Protein AF-0000000083162088 (afdb_homodimer)

Secondary structure (DSSP, 8-state):
-------------------HHHHHHHTTHHHHHHHHHHHHHHHHHHHHHHHHTTSBPP--GGG--HHHHHHHHHHHHHHHHHHHHHHHHHHHHHHHHHHS-EETHHHHHHHHHTT-HHHHHHHHHSTTTTTTSTHHHHHHHHHHGGGHHHHHHTTEEEEEEEEE-SSPEEE---SEE--SSSTT---HHHHHHHHHHHH--SHHHHTTSS---B-TTS-EE---EEEEEEEEEE---GGG-EEEEEE-TTS-EEEEEE-TTS-EEEE---SS----B------TTSGGGTS--S--SEEEEEEEEEEEEEEETTEEEEEEEEEEE-SS--SSEEE----BTTB----EEE-HHHHHHHHHHHHHHS-----------SS-S---S----GGGG-TTHHHHHHH-HHHHHHHHHHHHHHHHHHHTEEE-S-TT-SS--EEEPPPEEEEEEEEEEEEEE-GGGGHHHHHHHHHHHHHHHHHHHHHHHTT----TT--HHHHTS---HHHHHHHHSS--HHHHHHHHTT-EEEEEE-TT-TT-EEEEEEE----/----------S--------HHHHHHHTTHHHHHHHHHHHHHHHHHHHHHHHHTTSBPP--GGG--HHHHHHHHHHHHHHHHHHHHHHHHHHHHHHHHHHS-EETHHHHHHHHHTT-HHHHHHHHHSTTTTTTSTHHHHHHHHHHGGGHHHHHHTTEEEEEEEEE-SSPEEE---SEE-PSSSTT---HHHHHHHHHHHH--SHHHHTTSS---B-TTS-EE---EEEEEEEEEE---GGG-EEEEEE-TTS-EEEEEE-TTS-EEEE---SS----B------TTTTTTTS--S--SEEEEEEEEEEEEEEETTEEEEEEEEEEE-SS--SSEEE----BTTB----EEE-HHHHHHHHHHHHHHS-----------SS-S---S----GGGG-TTHHHHHHH-HHHHHHHHHHHHHHHHHHHTEEE-S-TT-SSPPEEEPPPEEEEEEEEEEEEEE-GGGGHHHHHHHHHHHHHHHHHHHHHHHTT----TT--HHHHTS---HHHHHHHHSS--HHHHHHHHTT-EEEEEE-TT-TT-EEEEEEE----

pLDDT: mean 74.25, std 20.45, range [22.08, 98.19]

Nearest PDB structures (foldseek):
  4z17-assembly1_B  TM=1.873E-01  e=4.747E+00  Chloroflexus aurantiacus J-10-fl
  6ymv-assembly1_A  TM=2.787E-01  e=6.424E+00  Saccharomyces cerevisiae S288C

Radius of gyration: 51.69 Å; Cα contacts (8 Å, |Δi|>4): 2154; chains: 2; bounding box: 71×177×104 Å

Organism: NCBI:txid41062

Solvent-accessible surface area (backbone atoms only — not comparable to full-atom values): 57712 Å² total; per-residue (Å²): 133,78,80,77,76,71,70,69,77,67,72,78,59,74,78,62,74,76,48,72,65,42,55,40,53,69,64,44,46,67,47,50,50,29,48,47,48,20,51,48,27,52,52,49,51,50,52,55,49,61,72,43,46,73,29,64,70,73,85,43,78,94,66,51,41,72,58,19,54,50,31,41,42,44,38,52,19,48,51,25,44,45,51,41,38,23,42,44,28,26,35,41,42,58,54,53,30,50,72,40,74,34,41,49,41,52,57,42,42,31,52,38,28,24,42,37,47,68,28,14,52,55,37,53,66,34,78,92,53,8,86,85,35,78,55,34,56,41,31,49,49,48,48,54,52,48,50,41,48,19,34,56,41,46,20,57,39,81,42,79,40,82,39,78,42,93,58,74,15,37,34,64,33,4,30,19,43,72,44,64,92,68,67,72,41,61,38,49,44,45,53,10,28,23,40,26,35,42,30,34,80,47,74,71,46,51,51,40,48,46,79,76,59,50,42,60,58,20,29,29,47,41,67,68,42,70,24,45,31,39,38,52,46,60,52,89,57,72,85,56,54,42,81,42,85,42,61,42,101,74,66,43,60,23,35,33,39,32,38,90,87,65,38,35,32,47,30,51,74,40,99,57,90,54,78,56,22,34,51,27,62,38,53,76,38,53,52,12,36,58,70,61,72,87,98,64,47,54,19,53,27,72,26,37,34,28,37,40,42,36,29,55,58,57,38,81,45,76,44,77,76,43,75,43,68,65,92,75,54,53,95,60,49,56,47,70,55,77,69,46,93,85,38,74,64,51,77,30,38,44,40,63,39,32,51,48,27,44,36,53,55,46,42,61,51,58,34,37,58,25,52,51,57,41,80,61,68,83,77,67,83,71,80,65,74,80,43,63,57,45,56,76,71,38,75,53,50,56,42,31,68,74,57,31,64,60,54,33,42,42,25,32,19,48,11,42,22,30,39,34,19,65,61,13,22,23,61,67,51,60,95,83,50,86,82,52,55,70,40,77,42,78,50,46,69,28,48,17,40,36,81,42,60,23,30,44,66,43,70,75,42,52,50,56,57,51,51,52,51,52,51,46,49,51,52,48,52,51,48,54,52,50,32,57,73,68,61,46,75,74,51,36,77,55,57,62,60,51,44,45,18,62,57,56,68,68,56,36,49,61,44,41,63,75,35,41,62,56,57,29,47,58,52,29,53,54,30,25,30,28,45,39,63,46,91,88,50,75,41,32,52,36,45,44,76,76,47,71,70,78,127,132,78,79,77,77,71,71,70,76,66,76,77,61,74,76,60,75,75,48,72,66,42,53,40,52,68,63,44,46,68,47,51,52,28,49,47,47,20,52,50,28,51,51,49,52,51,52,54,48,62,72,42,46,73,29,65,70,73,86,43,78,94,66,51,41,73,59,19,54,51,31,41,42,45,38,51,18,46,52,25,44,46,52,41,39,24,42,44,29,26,36,41,42,58,54,54,29,50,72,44,74,34,40,51,40,52,57,44,42,31,52,39,29,25,43,38,46,68,29,15,52,54,36,53,69,34,77,92,53,10,83,86,36,78,55,32,55,40,31,49,49,48,48,54,52,50,51,41,48,19,35,58,39,48,20,57,39,81,41,79,39,81,40,78,42,93,60,72,16,36,35,63,34,5,31,20,41,70,45,61,97,67,68,75,40,60,39,48,47,46,53,10,29,24,41,26,34,44,29,34,78,48,74,71,45,50,52,37,46,46,80,75,59,51,42,59,58,21,29,30,47,41,66,67,42,70,24,45,32,39,40,52,46,61,52,88,58,75,85,57,54,41,80,42,85,41,59,43,100,73,66,44,60,21,35,35,37,32,38,90,87,67,45,37,33,48,32,49,72,43,100,60,87,56,73,51,23,31,56,28,67,39,60,76,36,45,56,13,33,42,64,46,77,76,103,55,50,55,16,50,20,67,26,37,34,28,39,40,44,36,30,54,58,56,37,80,45,74,44,78,78,44,75,43,67,63,80,75,43,52,93,61,45,54,46,72,56,75,70,47,92,85,38,74,63,51,77,29,40,43,39,62,39,31,52,46,27,43,36,53,53,47,37,60,51,57,32,37,56,24,49,52,58,40,82,63,68,84,78,68,83,71,78,65,75,79,44,63,58,46,57,76,71,37,76,52,50,58,42,32,68,73,57,30,65,60,53,32,42,41,25,31,20,46,11,42,20,29,39,35,20,65,62,14,22,24,60,67,49,59,95,83,50,88,81,52,58,69,41,76,43,77,50,47,70,29,48,19,40,36,80,41,60,25,29,44,65,43,72,75,41,55,50,57,55,50,51,52,52,51,50,46,50,51,52,47,50,51,48,54,50,51,32,58,71,68,61,47,74,76,50,37,77,54,56,60,59,51,44,45,18,62,57,56,67,69,59,37,50,61,44,40,64,75,36,42,60,55,58,30,47,59,52,29,52,55,30,26,30,26,46,40,64,47,90,89,52,74,40,32,54,35,44,44,76,76,47,72,70,78,128

Foldseek 3Di:
DPPPPPVPPPPVPPPPDQPPVQVCLLVVVLLVVLLVLLVVLLVVLVVLCVVFAPHFFDDDPPRDGSLNVNLVSLVSSLVSLLLSLLLLLLLLLQLVQAPDWAFLLSNVLSNQLSVALVSLVVQQPDPVRHPPGLNNLSNVLRNLSVCSSVLSSVQKDKDKDKDFDPDWKFFFAFQEADAPDDLAAAHPLLVVLLLQLLPDPDVVSVVVLARDIDFPAQWWFFDWEKHKFKAKDFDDCVVQWDWDFDAPPQRFTWIWTAGPQGFIWIATDDVPNDDTFSQGQLDPQQCCLVVPDDPRGMYIFIKMWTKTWTGDNNDIDIDTDDMGGDSHQPPWNWDFDDDDDPYDTDIGGYAPSNSVNVVVVVSVLSRGRQPLVQVPPDNDDPSPDVSPRCSVVRSNVVSCVVQPDRRSSRSSRSSNRSSSRVQQKDFPDPPVDRRTDIDRHDTGIITHIDIGIGMHGDCVSSVSSVVSSVSSVVSSVVSSVSCVVSLAGSCRNPCVLVVQLCDPPVVVCVLCVVVDPVSSSVQSNQWIWHWDQPPPDSYRTHTDTDDNPDD/DPPPPPPPPPPVPPPPDQPPVQVCLLVVVLLVVLLVLLVVLLVVLVVLCVVFAPHFFDDDPPRDGSLNVNLVSLVSSLVSLLLSLLLLLLLLLQLVQAPDWAFLLSNVLSNQLSVALVSLVVQQPDPVRHPPGLNNLSNVLRNLSVCSSVLSSVQKDKDKDKDFDPDWKFFFAFQEADAPDDLAAAHVLLVVLLLLLLPDDDVVSVVVLARDIDFPAQWWFFDWEKHKFKAKDFDDPVVQWDWDFDAPPQRFTWIWTAGPQGQIWIDTPDVPPADIFSQGQLDPQQCCQQVDDDPRGMHIFIKMWTKTWTGDNNDIDIDTDDMGGDSHQPPWNWDFDDDDDPYDTDIGGYAPSNSVNVVVVVSVLVRRRQPLVQVPPDNDDPSPDVSPRCSVVRSNVVSCVVQPDRRSSRSSRSSNRSSSRVQQKDFPDPPPDRHTDIDRHDTGIITHIDIGIGMHGDCVSSVSSVVSSVSSVVSSVVSSVSCVVSLARSCRNPCVLVVVQCDPPVVVCVLCVVVDPVSSSVQSNQWIWHWDDPPPDSYRTHTDTDDRPDD

Sequence (1102 aa):
MVPACEEELDDSKATKKRSWDSKFNDLWIWETLLFFGGVIGLVAIIIVLQQYNGKDIPSWPFGITINTILALITQILTACMVSVVATCLSQSKWIHLKTNARPLVDINIYDSASRGPLGCIVFLALYRLGLRNLAALGALLTILSIGVGPFVQQMTSVNNVRVISDTPASVPKAEAFAGPSGYSDYSPDMIAAIYASLFSTSDANASLASVIPHCPTGNCDFPLFRSLAVCSHCSDLTNLLSEAHLTNVCGFPQYNFALPNGLHIRLQPEPFEAIGKLNSHIPADIMAGAAIQDPEPGQLLNNITATATQLKNNQVHQATIDSYWDPNPGPLIQLKPPKKSNLTASFFEAELGSSNALTRWFSHRLLFNNTRSTYYIPCEDEPDDEGSWDLENADFMQPIQNLGFSEAFARIALGMTNYIRRSNIKALSGPEDSFGDFIIGEPVQGTAWTTQTQIRVQWAWILYPVVLLVLTLIFFATTVLQSRYKKLGAWKSSTLPLLCAGLNENIQQELMASGDPKQVESLANSVKVKIHNREGTRSLLRLDVLDSAPHMVPACEEELDDSKATKKRSWDSKFNDLWIWETLLFFGGVIGLVAIIIVLQQYNGKDIPSWPFGITINTILALITQILTACMVSVVATCLSQSKWIHLKTNARPLVDINIYDSASRGPLGCIVFLALYRLGLRNLAALGALLTILSIGVGPFVQQMTSVNNVRVISDTPASVPKAEAFAGPSGYSDYSPDMIAAIYASLFSTSDANASLASVIPHCPTGNCDFPLFRSLAVCSHCSDLTNLLSEAHLTNVCGFPQYNFALPNGLHIRLQPEPFEAIGKLNSHIPADIMAGAAIQDPEPGQLLNNITATATQLKNNQVHQATIDSYWDPNPGPLIQLKPPKKSNLTASFFEAELGSSNALTRWFSHRLLFNNTRSTYYIPCEDEPDDEGSWDLENADFMQPIQNLGFSEAFARIALGMTNYIRRSNIKALSGPEDSFGDFIIGEPVQGTAWTTQTQIRVQWAWILYPVVLLVLTLIFFATTVLQSRYKKLGAWKSSTLPLLCAGLNENIQQELMASGDPKQVESLANSVKVKIHNREGTRSLLRLDVLDSAPH

Structure (mmCIF, N/CA/C/O backbone):
data_AF-0000000083162088-model_v1
#
loop_
_entity.id
_entity.type
_entity.pdbx_description
1 polymer 'Uncharacterized protein'
#
loop_
_atom_site.group_PDB
_atom_site.id
_atom_site.type_symbol
_atom_site.label_atom_id
_atom_site.label_alt_id
_atom_site.label_comp_id
_atom_site.label_asym_id
_atom_site.label_entity_id
_atom_site.label_seq_id
_atom_site.pdbx_PDB_ins_code
_atom_site.Cartn_x
_atom_site.Cartn_y
_atom_site.Cartn_z
_atom_site.occupancy
_atom_site.B_iso_or_equiv
_atom_site.auth_seq_id
_atom_site.auth_comp_id
_atom_site.auth_asym_id
_atom_site.auth_atom_id
_atom_site.pdbx_PDB_model_num
ATOM 1 N N . MET A 1 1 ? 25.516 87.688 49.625 1 22.56 1 MET A N 1
ATOM 2 C CA . MET A 1 1 ? 25.875 86.812 48.469 1 22.56 1 MET A CA 1
ATOM 3 C C . MET A 1 1 ? 25.75 85.375 48.844 1 22.56 1 MET A C 1
ATOM 5 O O . MET A 1 1 ? 26.594 84.812 49.531 1 22.56 1 MET A O 1
ATOM 9 N N . VAL A 1 2 ? 24.609 84.938 49.156 1 31.81 2 VAL A N 1
ATOM 10 C CA . VAL A 1 2 ? 24.328 83.562 49.625 1 31.81 2 VAL A CA 1
ATOM 11 C C . VAL A 1 2 ? 24.719 82.562 48.531 1 31.81 2 VAL A C 1
ATOM 13 O O . VAL A 1 2 ? 24.391 82.75 47.375 1 31.81 2 VAL A O 1
ATOM 16 N N . PRO A 1 3 ? 25.875 81.812 48.719 1 30.39 3 PRO A N 1
ATOM 17 C CA . PRO A 1 3 ? 26.406 80.938 47.688 1 30.39 3 PRO A CA 1
ATOM 18 C C . PRO A 1 3 ? 25.344 80 47.125 1 30.39 3 PRO A C 1
ATOM 20 O O . PRO A 1 3 ? 24.438 79.562 47.844 1 30.39 3 PRO A O 1
ATOM 23 N N . ALA A 1 4 ? 24.953 80.25 45.844 1 31.11 4 ALA A N 1
ATOM 24 C CA . ALA A 1 4 ? 24.047 79.5 45 1 31.11 4 ALA A CA 1
ATOM 25 C C . ALA A 1 4 ? 24.469 78 44.969 1 31.11 4 ALA A C 1
ATOM 27 O O . ALA A 1 4 ? 25.594 77.688 44.594 1 31.11 4 ALA A O 1
ATOM 28 N N . CYS A 1 5 ? 24.203 77.25 46.031 1 30.27 5 CYS A N 1
ATOM 29 C CA . CYS A 1 5 ? 24.406 75.812 46.062 1 30.27 5 CYS A CA 1
ATOM 30 C C . CYS A 1 5 ? 23.953 75.188 44.781 1 30.27 5 CYS A C 1
ATOM 32 O O . CYS A 1 5 ? 22.766 75.125 44.5 1 30.27 5 CYS A O 1
ATOM 34 N N . GLU A 1 6 ? 24.672 75.5 43.656 1 29.33 6 GLU A N 1
ATOM 35 C CA . GLU A 1 6 ? 24.594 74.688 42.438 1 29.33 6 GLU A CA 1
ATOM 36 C C . GLU A 1 6 ? 24.625 73.188 42.719 1 29.33 6 GLU A C 1
ATOM 38 O O . GLU A 1 6 ? 25.688 72.625 43 1 29.33 6 GLU A O 1
ATOM 43 N N . GLU A 1 7 ? 23.812 72.688 43.656 1 30.31 7 GLU A N 1
ATOM 44 C CA . GLU A 1 7 ? 23.766 71.25 43.688 1 30.31 7 GLU A CA 1
ATOM 45 C C . GLU A 1 7 ? 23.781 70.625 42.281 1 30.31 7 GLU A C 1
ATOM 47 O O . GLU A 1 7 ? 22.906 70.938 41.469 1 30.31 7 GLU A O 1
ATOM 52 N N . GLU A 1 8 ? 24.969 70.562 41.656 1 30.78 8 GLU A N 1
ATOM 53 C CA . GLU A 1 8 ? 25.25 69.688 40.531 1 30.78 8 GLU A CA 1
ATOM 54 C C . GLU A 1 8 ? 24.406 68.375 40.625 1 30.78 8 GLU A C 1
ATOM 56 O O . GLU A 1 8 ? 24.516 67.688 41.625 1 30.78 8 GLU A O 1
ATOM 61 N N . LEU A 1 9 ? 23.156 68.5 40.312 1 30.91 9 LEU A N 1
ATOM 62 C CA . LEU A 1 9 ? 22.453 67.25 39.969 1 30.91 9 LEU A CA 1
ATOM 63 C C . LEU A 1 9 ? 23.375 66.312 39.219 1 30.91 9 LEU A C 1
ATOM 65 O O . LEU A 1 9 ? 23.812 66.625 38.125 1 30.91 9 LEU A O 1
ATOM 69 N N . ASP A 1 10 ? 24.516 65.875 39.938 1 32.22 10 ASP A N 1
ATOM 70 C CA . ASP A 1 10 ? 25.359 64.75 39.5 1 32.22 10 ASP A CA 1
ATOM 71 C C . ASP A 1 10 ? 24.578 63.781 38.625 1 32.22 10 ASP A C 1
ATOM 73 O O . ASP A 1 10 ? 23.562 63.219 39.062 1 32.22 10 ASP A O 1
ATOM 77 N N . ASP A 1 11 ? 24.469 64 37.438 1 35.25 11 ASP A N 1
ATOM 78 C CA . ASP A 1 11 ? 24.172 63.156 36.281 1 35.25 11 ASP A CA 1
ATOM 79 C C . ASP A 1 11 ? 24.766 61.781 36.469 1 35.25 11 ASP A C 1
ATOM 81 O O . ASP A 1 11 ? 24.969 61.031 35.5 1 35.25 11 ASP A O 1
ATOM 85 N N . SER A 1 12 ? 25.688 61.562 37.438 1 36.72 12 SER A N 1
ATOM 86 C CA . SER A 1 12 ? 26.078 60.188 37.688 1 36.72 12 SER A CA 1
ATOM 87 C C . SER A 1 12 ? 24.875 59.25 37.75 1 36.72 12 SER A C 1
ATOM 89 O O . SER A 1 12 ? 24.438 58.875 38.812 1 36.72 12 SER A O 1
ATOM 91 N N . LYS A 1 13 ? 23.797 59.719 37.469 1 40.16 13 LYS A N 1
ATOM 92 C CA . LYS A 1 13 ? 22.609 58.875 37.406 1 40.16 13 LYS A CA 1
ATOM 93 C C . LYS A 1 13 ? 22.953 57.469 36.875 1 40.16 13 LYS A C 1
ATOM 95 O O . LYS A 1 13 ? 23.781 57.344 35.969 1 40.16 13 LYS A O 1
ATOM 100 N N . ALA A 1 14 ? 22.719 56.438 37.656 1 39.16 14 ALA A N 1
ATOM 101 C CA . ALA A 1 14 ? 22.828 55 37.719 1 39.16 14 ALA A CA 1
ATOM 102 C C . ALA A 1 14 ? 22.703 54.375 36.344 1 39.16 14 ALA A C 1
ATOM 104 O O . ALA A 1 14 ? 21.625 54.375 35.75 1 39.16 14 ALA A O 1
ATOM 105 N N . THR A 1 15 ? 23.625 54.656 35.594 1 43.44 15 THR A N 1
ATOM 106 C CA . THR A 1 15 ? 23.766 53.688 34.531 1 43.44 15 THR A CA 1
ATOM 107 C C . THR A 1 15 ? 23.438 52.281 35.031 1 43.44 15 THR A C 1
ATOM 109 O O . THR A 1 15 ? 24.266 51.625 35.688 1 43.44 15 THR A O 1
ATOM 112 N N . LYS A 1 16 ? 22.453 52.188 35.781 1 50.41 16 LYS A N 1
ATOM 113 C CA . LYS A 1 16 ? 21.922 50.938 36.25 1 50.41 16 LYS A CA 1
ATOM 114 C C . LYS A 1 16 ? 22.219 49.812 35.281 1 50.41 16 LYS A C 1
ATOM 116 O O . LYS A 1 16 ? 21.953 49.906 34.094 1 50.41 16 LYS A O 1
ATOM 121 N N . LYS A 1 17 ? 23.156 49.031 35.656 1 54.81 17 LYS A N 1
ATOM 122 C CA . LYS A 1 17 ? 23.594 47.75 35.062 1 54.81 17 LYS A CA 1
ATOM 123 C C . LYS A 1 17 ? 22.453 47.062 34.344 1 54.81 17 LYS A C 1
ATOM 125 O O . LYS A 1 17 ? 21.406 46.781 34.906 1 54.81 17 LYS A O 1
ATOM 130 N N . ARG A 1 18 ? 22.625 47.156 33.031 1 68.31 18 ARG A N 1
ATOM 131 C CA . ARG A 1 18 ? 21.625 46.531 32.156 1 68.31 18 ARG A CA 1
ATOM 132 C C . ARG A 1 18 ? 21.406 45.062 32.594 1 68.31 18 ARG A C 1
ATOM 134 O O . ARG A 1 18 ? 22.359 44.312 32.781 1 68.31 18 ARG A O 1
ATOM 141 N N . SER A 1 19 ? 20.312 44.719 33.125 1 78.88 19 SER A N 1
ATOM 142 C CA . SER A 1 19 ? 19.906 43.375 33.531 1 78.88 19 SER A CA 1
ATOM 143 C C . SER A 1 19 ? 20.141 42.375 32.438 1 78.88 19 SER A C 1
ATOM 145 O O . SER A 1 19 ? 20.266 42.75 31.25 1 78.88 19 SER A O 1
ATOM 147 N N . TRP A 1 20 ? 20.547 41.188 32.719 1 79.81 20 TRP A N 1
ATOM 148 C CA . TRP A 1 20 ? 20.734 40.094 31.781 1 79.81 20 TRP A CA 1
ATOM 149 C C . TRP A 1 20 ? 19.562 40 30.812 1 79.81 20 TRP A C 1
ATOM 151 O O . TRP A 1 20 ? 19.734 39.719 29.625 1 79.81 20 TRP A O 1
ATOM 161 N N . ASP A 1 21 ? 18.375 40.344 31.25 1 83.38 21 ASP A N 1
ATOM 162 C CA . ASP A 1 21 ? 17.188 40.281 30.422 1 83.38 21 ASP A CA 1
ATOM 163 C C . ASP A 1 21 ? 17.219 41.344 29.344 1 83.38 21 ASP A C 1
ATOM 165 O O . ASP A 1 21 ? 16.719 41.125 28.234 1 83.38 21 ASP A O 1
ATOM 169 N N . SER A 1 22 ? 17.781 42.5 29.656 1 85.81 22 SER A N 1
ATOM 170 C CA . SER A 1 22 ? 17.875 43.562 28.688 1 85.81 22 SER A CA 1
ATOM 171 C C . SER A 1 22 ? 18.859 43.219 27.562 1 85.81 22 SER A C 1
ATOM 173 O O . SER A 1 22 ? 18.594 43.5 26.391 1 85.81 22 SER A O 1
ATOM 175 N N . LYS A 1 23 ? 19.953 42.562 27.922 1 84.62 23 LYS A N 1
ATOM 176 C CA . LYS A 1 23 ? 20.938 42.156 26.906 1 84.62 23 LYS A CA 1
ATOM 177 C C . LYS A 1 23 ? 20.359 41.062 26 1 84.62 23 LYS A C 1
ATOM 179 O O . LYS A 1 23 ? 20.578 41.094 24.781 1 84.62 23 LYS A O 1
ATOM 184 N N . PHE A 1 24 ? 19.562 40.156 26.609 1 87.12 24 PHE A N 1
ATOM 185 C CA . PHE A 1 24 ? 18.922 39.094 25.859 1 87.12 24 PHE A CA 1
ATOM 186 C C . PHE A 1 24 ? 17.938 39.656 24.844 1 87.12 24 PHE A C 1
ATOM 188 O O . PHE A 1 24 ? 17.844 39.125 23.719 1 87.12 24 PHE A O 1
ATOM 195 N N . ASN A 1 25 ? 17.203 40.594 25.234 1 87.31 25 ASN A N 1
ATOM 196 C CA . ASN A 1 25 ? 16.234 41.188 24.344 1 87.31 25 ASN A CA 1
ATOM 197 C C . ASN A 1 25 ? 16.906 42.031 23.266 1 87.31 25 ASN A C 1
ATOM 199 O O . ASN A 1 25 ? 16.5 42 22.094 1 87.31 25 ASN A O 1
ATOM 203 N N . ASP A 1 26 ? 17.969 42.75 23.625 1 86.5 26 ASP A N 1
ATOM 204 C CA . ASP A 1 26 ? 18.656 43.594 22.672 1 86.5 26 ASP A CA 1
ATOM 205 C C . ASP A 1 26 ? 19.391 42.781 21.609 1 86.5 26 ASP A C 1
ATOM 207 O O . ASP A 1 26 ? 19.516 43.188 20.469 1 86.5 26 ASP A O 1
ATOM 211 N N . LEU A 1 27 ? 19.781 41.562 22.078 1 89.25 27 LEU A N 1
ATOM 212 C CA . LEU A 1 27 ? 20.516 40.719 21.156 1 89.25 27 LEU A CA 1
ATOM 213 C C . LEU A 1 27 ? 19.578 39.75 20.422 1 89.25 27 LEU A C 1
ATOM 215 O O . LEU A 1 27 ? 20.016 38.938 19.625 1 89.25 27 LEU A O 1
ATOM 219 N N . TRP A 1 28 ? 18.297 39.875 20.547 1 94.12 28 TRP A N 1
ATOM 220 C CA . TRP A 1 28 ? 17.281 39.094 19.859 1 94.12 28 TRP A CA 1
ATOM 221 C C . TRP A 1 28 ? 17.531 37.594 20.031 1 94.12 28 TRP A C 1
ATOM 223 O O . TRP A 1 28 ? 17.469 36.812 19.062 1 94.12 28 TRP A O 1
ATOM 233 N N . ILE A 1 29 ? 17.875 37.125 21.266 1 93.5 29 ILE A N 1
ATOM 234 C CA . ILE A 1 29 ? 18.281 35.75 21.531 1 93.5 29 ILE A CA 1
ATOM 235 C C . ILE A 1 29 ? 17.078 34.844 21.391 1 93.5 29 ILE A C 1
ATOM 237 O O . ILE A 1 29 ? 17.203 33.719 20.859 1 93.5 29 ILE A O 1
ATOM 241 N N . TRP A 1 30 ? 15.922 35.25 21.891 1 91.44 30 TRP A N 1
ATOM 242 C CA . TRP A 1 30 ? 14.742 34.375 21.812 1 91.44 30 TRP A CA 1
ATOM 243 C C . TRP A 1 30 ? 14.359 34.125 20.344 1 91.44 30 TRP A C 1
ATOM 245 O O . TRP A 1 30 ? 14.008 33 19.984 1 91.44 30 TRP A O 1
ATOM 255 N N . GLU A 1 31 ? 14.406 35.125 19.516 1 94.69 31 GLU A N 1
ATOM 256 C CA . GLU A 1 31 ? 14.094 34.969 18.094 1 94.69 31 GLU A CA 1
ATOM 257 C C . GLU A 1 31 ? 15.133 34.094 17.391 1 94.69 31 GLU A C 1
ATOM 259 O O . GLU A 1 31 ? 14.797 33.312 16.5 1 94.69 31 GLU A O 1
ATOM 264 N N . THR A 1 32 ? 16.391 34.25 17.812 1 96.38 32 THR A N 1
ATOM 265 C CA . THR A 1 32 ? 17.438 33.406 17.234 1 96.38 32 THR A CA 1
ATOM 266 C C . THR A 1 32 ? 17.234 31.953 17.625 1 96.38 32 THR A C 1
ATOM 268 O O . THR A 1 32 ? 17.391 31.062 16.781 1 96.38 32 THR A O 1
ATOM 271 N N . LEU A 1 33 ? 16.828 31.703 18.844 1 96.06 33 LEU A N 1
ATOM 272 C CA . LEU A 1 33 ? 16.562 30.328 19.281 1 96.06 33 LEU A CA 1
ATOM 273 C C . LEU A 1 33 ? 15.367 29.75 18.547 1 96.06 33 LEU A C 1
ATOM 275 O O . LEU A 1 33 ? 15.375 28.562 18.188 1 96.06 33 LEU A O 1
ATOM 279 N N . LEU A 1 34 ? 14.375 30.547 18.328 1 96 34 LEU A N 1
ATOM 280 C CA . LEU A 1 34 ? 13.195 30.078 17.609 1 96 34 LEU A CA 1
ATOM 281 C C . LEU A 1 34 ? 13.531 29.781 16.156 1 96 34 LEU A C 1
ATOM 283 O O . LEU A 1 34 ? 13.016 28.812 15.586 1 96 34 LEU A O 1
ATOM 287 N N . PHE A 1 35 ? 14.352 30.641 15.547 1 96.69 35 PHE A N 1
ATOM 288 C CA . PHE A 1 35 ? 14.773 30.375 14.18 1 96.69 35 PHE A CA 1
ATOM 289 C C . PHE A 1 35 ? 15.508 29.047 14.094 1 96.69 35 PHE A C 1
ATOM 291 O O . PHE A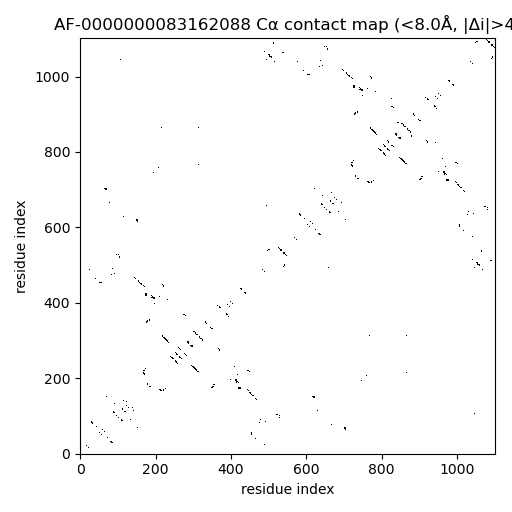 1 35 ? 15.242 28.234 13.188 1 96.69 35 PHE A O 1
ATOM 298 N N . PHE A 1 36 ? 16.344 28.781 15.094 1 97.06 36 PHE A N 1
ATOM 299 C CA . PHE A 1 36 ? 17.047 27.516 15.109 1 97.06 36 PHE A CA 1
ATOM 300 C C . PHE A 1 36 ? 16.094 26.359 15.406 1 97.06 36 PHE A C 1
ATOM 302 O O . PHE A 1 36 ? 16.281 25.25 14.906 1 97.06 36 PHE A O 1
ATOM 309 N N . GLY A 1 37 ? 15.094 26.656 16.203 1 96.44 37 GLY A N 1
ATOM 310 C CA . GLY A 1 37 ? 14.055 25.641 16.375 1 96.44 37 GLY A CA 1
ATOM 311 C C . GLY A 1 37 ? 13.391 25.234 15.078 1 96.44 37 GLY A C 1
ATOM 312 O O . GLY A 1 37 ? 13.117 24.062 14.859 1 96.44 37 GLY A O 1
ATOM 313 N N . GLY A 1 38 ? 13.148 26.234 14.227 1 97.19 38 GLY A N 1
ATOM 314 C CA . GLY A 1 38 ? 12.625 25.938 12.898 1 97.19 38 GLY A CA 1
ATOM 315 C C . GLY A 1 38 ? 13.586 25.125 12.055 1 97.19 38 GLY A C 1
ATOM 316 O O . GLY A 1 38 ? 13.164 24.172 11.375 1 97.19 38 GLY A O 1
ATOM 317 N N . VAL A 1 39 ? 14.852 25.438 12.125 1 98.06 39 VAL A N 1
ATOM 318 C CA . VAL A 1 39 ? 15.859 24.703 11.367 1 98.06 39 VAL A CA 1
ATOM 319 C C . VAL A 1 39 ? 15.961 23.266 11.883 1 98.06 39 VAL A C 1
ATOM 321 O O . VAL A 1 39 ? 16.078 22.328 11.094 1 98.06 39 VAL A O 1
ATOM 324 N N . ILE A 1 40 ? 15.867 23.125 13.188 1 98.19 40 ILE A N 1
ATOM 325 C CA . ILE A 1 40 ? 15.898 21.797 13.781 1 98.19 40 ILE A CA 1
ATOM 326 C C . ILE A 1 40 ? 14.688 21 13.32 1 98.19 40 ILE A C 1
ATOM 328 O O . ILE A 1 40 ? 14.789 19.797 13.062 1 98.19 40 ILE A O 1
ATOM 332 N N . GLY A 1 41 ? 13.57 21.672 13.234 1 97.88 41 GLY A N 1
ATOM 333 C CA . GLY A 1 41 ? 12.398 21.016 12.688 1 97.88 41 GLY A CA 1
ATOM 334 C C . GLY A 1 41 ? 12.602 20.516 11.273 1 97.88 41 GLY A C 1
ATOM 335 O O . GLY A 1 41 ? 12.234 19.375 10.945 1 97.88 41 GLY A O 1
ATOM 336 N N . LEU A 1 42 ? 13.258 21.312 10.469 1 98.19 42 LEU A N 1
ATOM 337 C CA . LEU A 1 42 ? 13.539 20.922 9.086 1 98.19 42 LEU A CA 1
ATOM 338 C C . LEU A 1 42 ? 14.5 19.734 9.047 1 98.19 42 LEU A C 1
ATOM 340 O O . LEU A 1 42 ? 14.297 18.797 8.273 1 98.19 42 LEU A O 1
ATOM 344 N N . VAL A 1 43 ? 15.5 19.766 9.859 1 98.19 43 VAL A N 1
ATOM 345 C CA . VAL A 1 43 ? 16.469 18.672 9.914 1 98.19 43 VAL A CA 1
ATOM 346 C C . VAL A 1 43 ? 15.797 17.406 10.398 1 98.19 43 VAL A C 1
ATOM 348 O O . VAL A 1 43 ? 16.094 16.312 9.906 1 98.19 43 VAL A O 1
ATOM 351 N N . ALA A 1 44 ? 14.898 17.531 11.32 1 98.12 44 ALA A N 1
ATOM 352 C CA . ALA A 1 44 ? 14.156 16.375 11.812 1 98.12 44 ALA A CA 1
ATOM 353 C C . ALA A 1 44 ? 13.32 15.75 10.695 1 98.12 44 ALA A C 1
ATOM 355 O O . ALA A 1 44 ? 13.234 14.523 10.594 1 98.12 44 ALA A O 1
ATOM 356 N N . ILE A 1 45 ? 12.703 16.578 9.938 1 98 45 ILE A N 1
ATOM 357 C CA . ILE A 1 45 ? 11.922 16.078 8.812 1 98 45 ILE A CA 1
ATOM 358 C C . ILE A 1 45 ? 12.82 15.305 7.855 1 98 45 ILE A C 1
ATOM 360 O O . ILE A 1 45 ? 12.469 14.203 7.418 1 98 45 ILE A O 1
ATOM 364 N N . ILE A 1 46 ? 14 15.836 7.602 1 97.81 46 ILE A N 1
ATOM 365 C CA . ILE A 1 46 ? 14.938 15.211 6.684 1 97.81 46 ILE A CA 1
ATOM 366 C C . ILE A 1 46 ? 15.391 13.867 7.25 1 97.81 46 ILE A C 1
ATOM 368 O O . ILE A 1 46 ? 15.445 12.867 6.531 1 97.81 46 ILE A O 1
ATOM 372 N N . ILE A 1 47 ? 15.633 13.805 8.531 1 97.44 47 ILE A N 1
ATOM 373 C CA . ILE A 1 47 ? 16.109 12.578 9.164 1 97.44 47 ILE A CA 1
ATOM 374 C C . ILE A 1 47 ? 15.016 11.508 9.102 1 97.44 47 ILE A C 1
ATOM 376 O O . ILE A 1 47 ? 15.289 10.359 8.75 1 97.44 47 ILE A O 1
ATOM 380 N N . VAL A 1 48 ? 13.82 11.875 9.359 1 96 48 VAL A N 1
ATOM 381 C CA . VAL A 1 48 ? 12.711 10.93 9.344 1 96 48 VAL A CA 1
ATOM 382 C C . VAL A 1 48 ? 12.508 10.406 7.922 1 96 48 VAL A C 1
ATOM 384 O O . VAL A 1 48 ? 12.359 9.195 7.715 1 96 48 VAL A O 1
ATOM 387 N N . LEU A 1 49 ? 12.508 11.281 6.961 1 96.69 49 LEU A N 1
ATOM 388 C CA . LEU A 1 49 ? 12.258 10.891 5.578 1 96.69 49 LEU A CA 1
ATOM 389 C C . LEU A 1 49 ? 13.414 10.055 5.031 1 96.69 49 LEU A C 1
ATOM 391 O O . LEU A 1 49 ? 13.195 9.133 4.242 1 96.69 49 LEU A O 1
ATOM 395 N N . GLN A 1 50 ? 14.648 10.336 5.461 1 96.44 50 GLN A N 1
ATOM 396 C CA . GLN A 1 50 ? 15.797 9.555 5.016 1 96.44 50 GLN A CA 1
ATOM 397 C C . GLN A 1 50 ? 15.758 8.141 5.594 1 96.44 50 GLN A C 1
ATOM 399 O O . GLN A 1 50 ? 16.156 7.184 4.926 1 96.44 50 GLN A O 1
ATOM 404 N N . GLN A 1 51 ? 15.312 7.992 6.723 1 94.81 51 GLN A N 1
ATOM 405 C CA . GLN A 1 51 ? 15.266 6.699 7.398 1 94.81 51 GLN A CA 1
ATOM 406 C C . GLN A 1 51 ? 14.227 5.777 6.762 1 94.81 51 GLN A C 1
ATOM 408 O O . GLN A 1 51 ? 14.422 4.562 6.711 1 94.81 51 GLN A O 1
ATOM 413 N N . TYR A 1 52 ? 13.156 6.32 6.23 1 93.44 52 TYR A N 1
ATOM 414 C CA . TYR A 1 52 ? 12.062 5.469 5.777 1 93.44 52 TYR A CA 1
ATOM 415 C C . TYR A 1 52 ? 11.953 5.484 4.258 1 93.44 52 TYR A C 1
ATOM 417 O O . TYR A 1 52 ? 11.078 4.832 3.684 1 93.44 52 TYR A O 1
ATOM 425 N N . ASN A 1 53 ? 12.914 6.176 3.672 1 93.75 53 ASN A N 1
ATOM 426 C CA . ASN A 1 53 ? 12.922 6.203 2.213 1 93.75 53 ASN A CA 1
ATOM 427 C C . ASN A 1 53 ? 13.211 4.824 1.627 1 93.75 53 ASN A C 1
ATOM 429 O O . ASN A 1 53 ? 14.242 4.227 1.926 1 93.75 53 ASN A O 1
ATOM 433 N N . GLY A 1 54 ? 12.273 4.348 0.866 1 91.06 54 GLY A N 1
ATOM 434 C CA . GLY A 1 54 ? 12.453 3.062 0.205 1 91.06 54 GLY A CA 1
ATOM 435 C C . GLY A 1 54 ? 12.188 1.88 1.116 1 91.06 54 GLY A C 1
ATOM 436 O O . GLY A 1 54 ? 12.531 0.744 0.784 1 91.06 54 GLY A O 1
ATOM 437 N N . LYS A 1 55 ? 11.625 2.152 2.227 1 90.62 55 LYS A N 1
ATOM 438 C CA . LYS A 1 55 ? 11.32 1.082 3.17 1 90.62 55 LYS A CA 1
ATOM 439 C C . LYS A 1 55 ? 9.812 0.833 3.24 1 90.62 55 LYS A C 1
ATOM 441 O O . LYS A 1 55 ? 9.023 1.634 2.738 1 90.62 55 LYS A O 1
ATOM 446 N N . ASP A 1 56 ? 9.453 -0.343 3.887 1 88.38 56 ASP A N 1
ATOM 447 C CA . ASP A 1 56 ? 8.047 -0.697 4.07 1 88.38 56 ASP A CA 1
ATOM 448 C C . ASP A 1 56 ? 7.367 0.252 5.055 1 88.38 56 ASP A C 1
ATOM 450 O O . ASP A 1 56 ? 8.023 0.839 5.914 1 88.38 56 ASP A O 1
ATOM 454 N N . ILE A 1 57 ? 6.078 0.423 4.789 1 85.94 57 ILE A N 1
ATOM 455 C CA . ILE A 1 57 ? 5.305 1.235 5.723 1 85.94 57 ILE A CA 1
ATOM 456 C C . ILE A 1 57 ? 5.465 0.69 7.137 1 85.94 57 ILE A C 1
ATOM 458 O O . ILE A 1 57 ? 5.262 -0.502 7.379 1 85.94 57 ILE A O 1
ATOM 462 N N . PRO A 1 58 ? 5.922 1.557 7.992 1 82.12 58 PRO A N 1
ATOM 463 C CA . PRO A 1 58 ? 6.141 1.077 9.359 1 82.12 58 PRO A CA 1
ATOM 464 C C . PRO A 1 58 ? 4.836 0.768 10.094 1 82.12 58 PRO A C 1
ATOM 466 O O . PRO A 1 58 ? 3.834 1.459 9.891 1 82.12 58 PRO A O 1
ATOM 469 N N . SER A 1 59 ? 4.844 -0.271 10.875 1 81.19 59 SER A N 1
ATOM 470 C CA . SER A 1 59 ? 3.727 -0.612 11.742 1 81.19 59 SER A CA 1
ATOM 471 C C . SER A 1 59 ? 4.004 -0.197 13.188 1 81.19 59 SER A C 1
ATOM 473 O O . SER A 1 59 ? 4.387 -1.026 14.016 1 81.19 59 SER A O 1
ATOM 475 N N . TRP A 1 60 ? 3.861 1.018 13.43 1 82.56 60 TRP A N 1
ATOM 476 C CA . TRP A 1 60 ? 4.113 1.537 14.766 1 82.56 60 TRP A CA 1
ATOM 477 C C . TRP A 1 60 ? 2.938 1.242 15.695 1 82.56 60 TRP A C 1
ATOM 479 O O . TRP A 1 60 ? 1.816 1.014 15.234 1 82.56 60 TRP A O 1
ATOM 489 N N . PRO A 1 61 ? 3.23 1.202 16.938 1 83.19 61 PRO A N 1
ATOM 490 C CA . PRO A 1 61 ? 2.146 0.935 17.875 1 83.19 61 PRO A CA 1
ATOM 491 C C . PRO A 1 61 ? 1.017 1.958 17.781 1 83.19 61 PRO A C 1
ATOM 493 O O . PRO A 1 61 ? 1.251 3.109 17.406 1 83.19 61 PRO A O 1
ATOM 496 N N . PHE A 1 62 ? -0.213 1.621 18.047 1 80.25 62 PHE A N 1
ATOM 497 C CA . PHE A 1 62 ? -1.413 2.447 18.078 1 80.25 62 PHE A CA 1
ATOM 498 C C . PHE A 1 62 ? -1.788 2.928 16.688 1 80.25 62 PHE A C 1
ATOM 500 O O . PHE A 1 62 ? -2.619 3.826 16.531 1 80.25 62 PHE A O 1
ATOM 507 N N . GLY A 1 63 ? -1.052 2.398 15.719 1 81.94 63 GLY A N 1
ATOM 508 C CA . GLY A 1 63 ? -1.426 2.725 14.352 1 81.94 63 GLY A CA 1
ATOM 509 C C . GLY A 1 63 ? -0.944 4.094 13.914 1 81.94 63 GLY A C 1
ATOM 510 O O . GLY A 1 63 ? -1.543 4.715 13.031 1 81.94 63 GLY A O 1
ATOM 511 N N . ILE A 1 64 ? 0.089 4.633 14.594 1 89.88 64 ILE A N 1
ATOM 512 C CA . ILE A 1 64 ? 0.624 5.938 14.234 1 89.88 64 ILE A CA 1
ATOM 513 C C . ILE A 1 64 ? 1.282 5.863 12.859 1 89.88 64 ILE A C 1
ATOM 515 O O . ILE A 1 64 ? 2.016 4.914 12.562 1 89.88 64 ILE A O 1
ATOM 519 N N . THR A 1 65 ? 0.979 6.789 12.016 1 91.38 65 THR A N 1
ATOM 520 C CA . THR A 1 65 ? 1.507 6.809 10.656 1 91.38 65 THR A CA 1
ATOM 521 C C . THR A 1 65 ? 2.67 7.789 10.539 1 91.38 65 THR A C 1
ATOM 523 O O . THR A 1 65 ? 2.852 8.648 11.406 1 91.38 65 THR A O 1
ATOM 526 N N . ILE A 1 66 ? 3.51 7.66 9.625 1 92.44 66 ILE A N 1
ATOM 527 C CA . ILE A 1 66 ? 4.633 8.555 9.383 1 92.44 66 ILE A CA 1
ATOM 528 C C . ILE A 1 66 ? 4.117 9.961 9.086 1 92.44 66 ILE A C 1
ATOM 530 O O . ILE A 1 66 ? 4.758 10.953 9.453 1 92.44 66 ILE A O 1
ATOM 534 N N . ASN A 1 67 ? 2.92 10.078 8.5 1 93.62 67 ASN A N 1
ATOM 535 C CA . ASN A 1 67 ? 2.311 11.367 8.195 1 93.62 67 ASN A CA 1
ATOM 536 C C . ASN A 1 67 ? 1.941 12.125 9.461 1 93.62 67 ASN A C 1
ATOM 538 O O . ASN A 1 67 ? 2.023 13.359 9.5 1 93.62 67 ASN A O 1
ATOM 542 N N . THR A 1 68 ? 1.57 11.375 10.492 1 94.12 68 THR A N 1
ATOM 543 C CA . THR A 1 68 ? 1.255 11.984 11.773 1 94.12 68 THR A CA 1
ATOM 544 C C . THR A 1 68 ? 2.5 12.609 12.398 1 94.12 68 THR A C 1
ATOM 546 O O . THR A 1 68 ? 2.453 13.742 12.883 1 94.12 68 THR A O 1
ATOM 549 N N . ILE A 1 69 ? 3.576 11.961 12.344 1 94.75 69 ILE A N 1
ATOM 550 C CA . ILE A 1 69 ? 4.828 12.453 12.906 1 94.75 69 ILE A CA 1
ATOM 551 C C . ILE A 1 69 ? 5.312 13.656 12.102 1 94.75 69 ILE A C 1
ATOM 553 O O . ILE A 1 69 ? 5.727 14.664 12.68 1 94.75 69 ILE A O 1
ATOM 557 N N . LEU A 1 70 ? 5.227 13.57 10.828 1 96.25 70 LEU A N 1
ATOM 558 C CA . LEU A 1 70 ? 5.629 14.68 9.977 1 96.25 70 LEU A CA 1
ATOM 559 C C . LEU A 1 70 ? 4.742 15.898 10.219 1 96.25 70 LEU A C 1
ATOM 561 O O . LEU A 1 70 ? 5.227 17.031 10.227 1 96.25 70 LEU A O 1
ATOM 565 N N . ALA A 1 71 ? 3.447 15.625 10.406 1 96.25 71 ALA A N 1
ATOM 566 C CA . ALA A 1 71 ? 2.533 16.734 10.68 1 96.25 71 ALA A CA 1
ATOM 567 C C . ALA A 1 71 ? 2.887 17.422 11.992 1 96.25 71 ALA A C 1
ATOM 569 O O . ALA A 1 71 ? 2.84 18.656 12.086 1 96.25 71 ALA A O 1
ATOM 570 N N . LEU A 1 72 ? 3.277 16.703 12.969 1 95.5 72 LEU A N 1
ATOM 571 C CA . LEU A 1 72 ? 3.646 17.266 14.258 1 95.5 72 LEU A CA 1
ATOM 572 C C . LEU A 1 72 ? 4.91 18.109 14.148 1 95.5 72 LEU A C 1
ATOM 574 O O . LEU A 1 72 ? 4.949 19.25 14.617 1 95.5 72 LEU A O 1
ATOM 578 N N . ILE A 1 73 ? 5.945 17.594 13.5 1 97.19 73 ILE A N 1
ATOM 579 C CA . ILE A 1 73 ? 7.203 18.312 13.336 1 97.19 73 ILE A CA 1
ATOM 580 C C . ILE A 1 73 ? 6.969 19.578 12.5 1 97.19 73 ILE A C 1
ATOM 582 O O . ILE A 1 73 ? 7.52 20.641 12.805 1 97.19 73 ILE A O 1
ATOM 586 N N . THR A 1 74 ? 6.141 19.422 11.508 1 96.5 74 THR A N 1
ATOM 587 C CA . THR A 1 74 ? 5.852 20.547 10.625 1 96.5 74 THR A CA 1
ATOM 588 C C . THR A 1 74 ? 5.141 21.656 11.383 1 96.5 74 THR A C 1
ATOM 590 O O . THR A 1 74 ? 5.43 22.844 11.18 1 96.5 74 THR A O 1
ATOM 593 N N . GLN A 1 75 ? 4.23 21.297 12.266 1 94.06 75 GLN A N 1
ATOM 594 C CA . GLN A 1 75 ? 3.52 22.312 13.047 1 94.06 75 GLN A CA 1
ATOM 595 C C . GLN A 1 75 ? 4.469 23.047 14 1 94.06 75 GLN A C 1
ATOM 597 O O . GLN A 1 75 ? 4.348 24.25 14.188 1 94.06 75 GLN A O 1
ATOM 602 N N . ILE A 1 76 ? 5.348 22.375 14.523 1 93.94 76 ILE A N 1
ATOM 603 C CA . ILE A 1 76 ? 6.332 22.984 15.414 1 93.94 76 ILE A CA 1
ATOM 604 C C . ILE A 1 76 ? 7.254 23.891 14.609 1 93.94 76 ILE A C 1
ATOM 606 O O . ILE A 1 76 ? 7.531 25.031 15.016 1 93.94 76 ILE A O 1
ATOM 610 N N . LEU A 1 77 ? 7.727 23.406 13.484 1 96.75 77 LEU A N 1
ATOM 611 C CA . LEU A 1 77 ? 8.562 24.203 12.594 1 96.75 77 LEU A CA 1
ATOM 612 C C . LEU A 1 77 ? 7.855 25.484 12.188 1 96.75 77 LEU A C 1
ATOM 614 O O . LEU A 1 77 ? 8.438 26.578 12.273 1 96.75 77 LEU A O 1
ATOM 618 N N . THR A 1 78 ? 6.605 25.328 11.82 1 94.69 78 THR A N 1
ATOM 619 C CA . THR A 1 78 ? 5.844 26.484 11.359 1 94.69 78 THR A CA 1
ATOM 620 C C . THR A 1 78 ? 5.59 27.469 12.508 1 94.69 78 THR A C 1
ATOM 622 O O . THR A 1 78 ? 5.652 28.688 12.328 1 94.69 78 THR A O 1
ATOM 625 N N . ALA A 1 79 ? 5.285 26.922 13.672 1 91.69 79 ALA A N 1
ATOM 626 C CA . ALA A 1 79 ? 5.062 27.766 14.836 1 91.69 79 ALA A CA 1
ATOM 627 C C . ALA A 1 79 ? 6.312 28.578 15.164 1 91.69 79 ALA A C 1
ATOM 629 O O . ALA A 1 79 ? 6.227 29.766 15.469 1 91.69 79 ALA A O 1
ATOM 630 N N . CYS A 1 80 ? 7.449 27.969 15.062 1 94.94 80 CYS A N 1
ATOM 631 C CA . CYS A 1 80 ? 8.711 28.641 15.328 1 94.94 80 CYS A CA 1
ATOM 632 C C . CYS A 1 80 ? 8.984 29.719 14.281 1 94.94 80 CYS A C 1
ATOM 634 O O . CYS A 1 80 ? 9.344 30.859 14.625 1 94.94 80 CYS A O 1
ATOM 636 N N . MET A 1 81 ? 8.789 29.391 13.086 1 95.5 81 MET A N 1
ATOM 637 C CA . MET A 1 81 ? 9.07 30.312 11.984 1 95.5 81 MET A CA 1
ATOM 638 C C . MET A 1 81 ? 8.141 31.531 12.039 1 95.5 81 MET A C 1
ATOM 640 O O . MET A 1 81 ? 8.602 32.656 11.969 1 95.5 81 MET A O 1
ATOM 644 N N . VAL A 1 82 ? 6.867 31.25 12.227 1 93.12 82 VAL A N 1
ATOM 645 C CA . VAL A 1 82 ? 5.879 32.312 12.203 1 93.12 82 VAL A CA 1
ATOM 646 C C . VAL A 1 82 ? 6.062 33.219 13.422 1 93.12 82 VAL A C 1
ATOM 648 O O . VAL A 1 82 ? 5.84 34.438 13.352 1 93.12 82 VAL A O 1
ATOM 651 N N . SER A 1 83 ? 6.496 32.656 14.516 1 93.44 83 SER A N 1
ATOM 652 C CA . SER A 1 83 ? 6.746 33.469 15.711 1 93.44 83 SER A CA 1
ATOM 653 C C . SER A 1 83 ? 7.855 34.5 15.469 1 93.44 83 SER A C 1
ATOM 655 O O . SER A 1 83 ? 7.762 35.625 15.914 1 93.44 83 SER A O 1
ATOM 657 N N . VAL A 1 84 ? 8.867 34.094 14.797 1 95.5 84 VAL A N 1
ATOM 658 C CA . VAL A 1 84 ? 9.953 35 14.461 1 95.5 84 VAL A CA 1
ATOM 659 C C . VAL A 1 84 ? 9.453 36.094 13.523 1 95.5 84 VAL A C 1
ATOM 661 O O . VAL A 1 84 ? 9.734 37.281 13.727 1 95.5 84 VAL A O 1
ATOM 664 N N . VAL A 1 85 ? 8.664 35.688 12.586 1 95.62 85 VAL A N 1
ATOM 665 C CA . VAL A 1 85 ? 8.141 36.625 11.602 1 95.62 85 VAL A CA 1
ATOM 666 C C . VAL A 1 85 ? 7.203 37.625 12.281 1 95.62 85 VAL A C 1
ATOM 668 O O . VAL A 1 85 ? 7.23 38.812 11.984 1 95.62 85 VAL A O 1
ATOM 671 N N . ALA A 1 86 ? 6.422 37.125 13.18 1 93.62 86 ALA A N 1
ATOM 672 C CA . ALA A 1 86 ? 5.48 37.969 13.898 1 93.62 86 ALA A CA 1
ATOM 673 C C . ALA A 1 86 ? 6.215 39.031 14.703 1 93.62 86 ALA A C 1
ATOM 675 O O . ALA A 1 86 ? 5.809 40.219 14.719 1 93.62 86 ALA A O 1
ATOM 676 N N . THR A 1 87 ? 7.273 38.688 15.359 1 93.88 87 THR A N 1
ATOM 677 C CA . THR A 1 87 ? 8.055 39.625 16.141 1 93.88 87 THR A CA 1
ATOM 678 C C . THR A 1 87 ? 8.711 40.656 15.234 1 93.88 87 THR A C 1
ATOM 680 O O . THR A 1 87 ? 8.781 41.844 15.586 1 93.88 87 THR A O 1
ATOM 683 N N . CYS A 1 88 ? 9.172 40.156 14.109 1 95.31 88 CYS A N 1
ATOM 684 C CA . CYS A 1 88 ? 9.805 41.094 13.156 1 95.31 88 CYS A CA 1
ATOM 685 C C . CYS A 1 88 ? 8.781 42.062 12.57 1 95.31 88 CYS A C 1
ATOM 687 O O . CYS A 1 88 ? 9.086 43.219 12.336 1 95.31 88 CYS A O 1
ATOM 689 N N . LEU A 1 89 ? 7.59 41.594 12.391 1 93.94 89 LEU A N 1
ATOM 690 C CA . LEU A 1 89 ? 6.527 42.469 11.891 1 93.94 89 LEU A CA 1
ATOM 691 C C . LEU A 1 89 ? 6.164 43.531 12.922 1 93.94 89 LEU A C 1
ATOM 693 O O . LEU A 1 89 ? 5.918 44.688 12.57 1 93.94 89 LEU A O 1
ATOM 697 N N . SER A 1 90 ? 6.125 43.125 14.141 1 92.75 90 SER A N 1
ATOM 698 C CA . SER A 1 90 ? 5.824 44.062 15.219 1 92.75 90 SER A CA 1
ATOM 699 C C . SER A 1 90 ? 6.906 45.125 15.336 1 92.75 90 SER A C 1
ATOM 701 O O . SER A 1 90 ? 6.609 46.281 15.594 1 92.75 90 SER A O 1
ATOM 703 N N . GLN A 1 91 ? 8.133 44.719 15.156 1 92.88 91 GLN A N 1
ATOM 704 C CA . GLN A 1 91 ? 9.234 45.688 15.211 1 92.88 91 GLN A CA 1
ATOM 705 C C . GLN A 1 91 ? 9.227 46.594 13.992 1 92.88 91 GLN A C 1
ATOM 707 O O . GLN A 1 91 ? 9.625 47.75 14.086 1 92.88 91 GLN A O 1
ATOM 712 N N . SER A 1 92 ? 8.766 46.094 12.875 1 92.56 92 SER A N 1
ATOM 713 C CA . SER A 1 92 ? 8.727 46.875 11.648 1 92.56 92 SER A CA 1
ATOM 714 C C . SER A 1 92 ? 7.75 48.031 11.766 1 92.56 92 SER A C 1
ATOM 716 O O . SER A 1 92 ? 7.891 49.062 11.078 1 92.56 92 SER A O 1
ATOM 718 N N . LYS A 1 93 ? 6.762 47.875 12.641 1 90.5 93 LYS A N 1
ATOM 719 C CA . LYS A 1 93 ? 5.832 48.969 12.906 1 90.5 93 LYS A CA 1
ATOM 720 C C . LYS A 1 93 ? 6.562 50.188 13.414 1 90.5 93 LYS A C 1
ATOM 722 O O . LYS A 1 93 ? 6.305 51.312 12.953 1 90.5 93 LYS A O 1
ATOM 727 N N . TRP A 1 94 ? 7.539 50 14.359 1 89.12 94 TRP A N 1
ATOM 728 C CA . TRP A 1 94 ? 8.312 51.094 14.938 1 89.12 94 TRP A CA 1
ATOM 729 C C . TRP A 1 94 ? 9.258 51.688 13.906 1 89.12 94 TRP A C 1
ATOM 731 O O . TRP A 1 94 ? 9.461 52.906 13.875 1 89.12 94 TRP A O 1
ATOM 741 N N . ILE A 1 95 ? 9.805 50.844 13.102 1 89.31 95 ILE A N 1
ATOM 742 C CA . ILE A 1 95 ? 10.711 51.312 12.062 1 89.31 95 ILE A CA 1
ATOM 743 C C . ILE A 1 95 ? 9.953 52.188 11.062 1 89.31 95 ILE A C 1
ATOM 745 O O . ILE A 1 95 ? 10.453 53.219 10.625 1 89.31 95 ILE A O 1
ATOM 749 N N . HIS A 1 96 ? 8.766 51.75 10.734 1 89.06 96 HIS A N 1
ATOM 750 C CA . HIS A 1 96 ? 7.918 52.469 9.789 1 89.06 96 HIS A CA 1
ATOM 751 C C . HIS A 1 96 ? 7.551 53.844 10.312 1 89.06 96 HIS A C 1
ATOM 753 O O . HIS A 1 96 ? 7.562 54.844 9.562 1 89.06 96 HIS A O 1
ATOM 759 N N . LEU A 1 97 ? 7.262 54 11.547 1 87.62 97 LEU A N 1
ATOM 760 C CA . LEU A 1 97 ? 6.816 55.25 12.148 1 87.62 97 LEU A CA 1
ATOM 761 C C . LEU A 1 97 ? 8 56.188 12.406 1 87.62 97 LEU A C 1
ATOM 763 O O . LEU A 1 97 ? 7.824 57.406 12.547 1 87.62 97 LEU A O 1
ATOM 767 N N . LYS A 1 98 ? 9.141 55.656 12.516 1 85.62 98 LYS A N 1
ATOM 768 C CA . LYS A 1 98 ? 10.336 56.469 12.727 1 85.62 98 LYS A CA 1
ATOM 769 C C . LYS A 1 98 ? 10.82 57.094 11.422 1 85.62 98 LYS A C 1
ATOM 771 O O . LYS A 1 98 ? 11.406 58.188 11.422 1 85.62 98 LYS A O 1
ATOM 776 N N . THR A 1 99 ? 10.594 56.531 10.367 1 83.44 99 THR A N 1
ATOM 777 C CA . THR A 1 99 ? 11.125 56.969 9.078 1 83.44 99 THR A CA 1
ATOM 778 C C . THR A 1 99 ? 10.336 58.156 8.539 1 83.44 99 THR A C 1
ATOM 780 O O . THR A 1 99 ? 10.922 59.125 8.086 1 83.44 99 THR A O 1
ATOM 783 N N . ASN A 1 100 ? 9.008 58.031 8.477 1 83.38 100 ASN A N 1
ATOM 784 C CA . ASN A 1 100 ? 8.18 59.125 7.965 1 83.38 100 ASN A CA 1
ATOM 785 C C . ASN A 1 100 ? 6.895 59.281 8.773 1 83.38 100 ASN A C 1
ATOM 787 O O . ASN A 1 100 ? 6.543 58.406 9.562 1 83.38 100 ASN A O 1
ATOM 791 N N . ALA A 1 101 ? 6.336 60.438 8.609 1 86.31 101 ALA A N 1
ATOM 792 C CA . ALA A 1 101 ? 5.023 60.625 9.219 1 86.31 101 ALA A CA 1
ATOM 793 C C . ALA A 1 101 ? 3.961 59.781 8.531 1 86.31 101 ALA A C 1
ATOM 795 O O . ALA A 1 101 ? 3.861 59.75 7.305 1 86.31 101 ALA A O 1
ATOM 796 N N . ARG A 1 102 ? 3.369 59 9.32 1 88 102 ARG A N 1
ATOM 797 C CA . ARG A 1 102 ? 2.377 58.062 8.812 1 88 102 ARG A CA 1
ATOM 798 C C . ARG A 1 102 ? 1.074 58.188 9.602 1 88 102 ARG A C 1
ATOM 800 O O . ARG A 1 102 ? 1.06 58.688 10.727 1 88 102 ARG A O 1
ATOM 807 N N . PRO A 1 103 ? 0.039 57.688 8.945 1 88.19 103 PRO A N 1
ATOM 808 C CA . PRO A 1 103 ? -1.233 57.719 9.664 1 88.19 103 PRO A CA 1
ATOM 809 C C . PRO A 1 103 ? -1.214 56.812 10.914 1 88.19 103 PRO A C 1
ATOM 811 O O . PRO A 1 103 ? -0.605 55.75 10.898 1 88.19 103 PRO A O 1
ATOM 814 N N . LEU A 1 104 ? -1.945 57.25 11.898 1 87.31 104 LEU A N 1
ATOM 815 C CA . LEU A 1 104 ? -1.995 56.562 13.188 1 87.31 104 LEU A CA 1
ATOM 816 C C . LEU A 1 104 ? -2.594 55.156 13.023 1 87.31 104 LEU A C 1
ATOM 818 O O . LEU A 1 104 ? -2.244 54.25 13.773 1 87.31 104 LEU A O 1
ATOM 822 N N . VAL A 1 105 ? -3.428 54.938 12.008 1 88 105 VAL A N 1
ATOM 823 C CA . VAL A 1 105 ? -4.125 53.688 11.789 1 88 105 VAL A CA 1
ATOM 824 C C . VAL A 1 105 ? -3.127 52.625 11.367 1 88 105 VAL A C 1
ATOM 826 O O . VAL A 1 105 ? -3.4 51.406 11.5 1 88 105 VAL A O 1
ATOM 829 N N . ASP A 1 106 ? -1.919 53 10.891 1 89.44 106 ASP A N 1
ATOM 830 C CA . ASP A 1 106 ? -0.91 52.031 10.461 1 89.44 106 ASP A CA 1
ATOM 831 C C . ASP A 1 106 ? -0.449 51.156 11.625 1 89.44 106 ASP A C 1
ATOM 833 O O . ASP A 1 106 ? -0.057 50 11.43 1 89.44 106 ASP A O 1
ATOM 837 N N . ILE A 1 107 ? -0.502 51.688 12.836 1 89.12 107 ILE A N 1
ATOM 838 C CA . ILE A 1 107 ? -0.102 50.938 14.016 1 89.12 107 ILE A CA 1
ATOM 839 C C . ILE A 1 107 ? -1.013 49.719 14.18 1 89.12 107 ILE A C 1
ATOM 841 O O . ILE A 1 107 ? -0.537 48.594 14.422 1 89.12 107 ILE A O 1
ATOM 845 N N . ASN A 1 108 ? -2.283 49.938 13.945 1 89.06 108 ASN A N 1
ATOM 846 C CA . ASN A 1 108 ? -3.25 48.875 14.07 1 89.06 108 ASN A CA 1
ATOM 847 C C . ASN A 1 108 ? -3.086 47.844 12.953 1 89.06 108 ASN A C 1
ATOM 849 O O . ASN A 1 108 ? -3.287 46.625 13.172 1 89.06 108 ASN A O 1
ATOM 853 N N . ILE A 1 109 ? -2.748 48.312 11.789 1 90.06 109 ILE A N 1
ATOM 854 C CA . ILE A 1 109 ? -2.6 47.406 10.648 1 90.06 109 ILE A CA 1
ATOM 855 C C . ILE A 1 109 ? -1.378 46.5 10.852 1 90.06 109 ILE A C 1
ATOM 857 O O . ILE A 1 109 ? -1.437 45.312 10.617 1 90.06 109 ILE A O 1
ATOM 861 N N . TYR A 1 110 ? -0.251 47.062 11.32 1 91.25 110 TYR A N 1
ATOM 862 C CA . TYR A 1 110 ? 0.941 46.281 11.609 1 91.25 110 TYR A CA 1
ATOM 863 C C . TYR A 1 110 ? 0.682 45.312 12.742 1 91.25 110 TYR A C 1
ATOM 865 O O . TYR A 1 110 ? 1.14 44.156 12.703 1 91.25 110 TYR A O 1
ATOM 873 N N . ASP A 1 111 ? -0.045 45.75 13.711 1 90.62 111 ASP A N 1
ATOM 874 C CA . ASP A 1 111 ? -0.357 44.875 14.844 1 90.62 111 ASP A CA 1
ATOM 875 C C . ASP A 1 111 ? -1.256 43.719 14.414 1 90.62 111 ASP A C 1
ATOM 877 O O . ASP A 1 111 ? -1.078 42.594 14.867 1 90.62 111 ASP A O 1
ATOM 881 N N . SER A 1 112 ? -2.217 44.031 13.609 1 89.62 112 SER A N 1
ATOM 882 C CA . SER A 1 112 ? -3.09 42.969 13.102 1 89.62 112 SER A CA 1
ATOM 883 C C . SER A 1 112 ? -2.318 41.969 12.234 1 89.62 112 SER A C 1
ATOM 885 O O . SER A 1 112 ? -2.596 40.781 12.258 1 89.62 112 SER A O 1
ATOM 887 N N . ALA A 1 113 ? -1.403 42.438 11.43 1 91.12 113 ALA A N 1
ATOM 888 C CA . ALA A 1 113 ? -0.588 41.594 10.578 1 91.12 113 ALA A CA 1
ATOM 889 C C . ALA A 1 113 ? 0.277 40.656 11.414 1 91.12 113 ALA A C 1
ATOM 891 O O . ALA A 1 113 ? 0.561 39.531 11 1 91.12 113 ALA A O 1
ATOM 892 N N . SER A 1 114 ? 0.726 41.062 12.578 1 92.19 114 SER A N 1
ATOM 893 C CA . SER A 1 114 ? 1.583 40.25 13.43 1 92.19 114 SER A CA 1
ATOM 894 C C . SER A 1 114 ? 0.787 39.156 14.125 1 92.19 114 SER A C 1
ATOM 896 O O . SER A 1 114 ? 1.364 38.188 14.672 1 92.19 114 SER A O 1
ATOM 898 N N . ARG A 1 115 ? -0.519 39.125 14.047 1 88.88 115 ARG A N 1
ATOM 899 C CA . ARG A 1 115 ? -1.345 38.156 14.797 1 88.88 115 ARG A CA 1
ATOM 900 C C . ARG A 1 115 ? -1.736 36.969 13.922 1 88.88 115 ARG A C 1
ATOM 902 O O . ARG A 1 115 ? -2.127 35.938 14.438 1 88.88 115 ARG A O 1
ATOM 909 N N . GLY A 1 116 ? -1.626 37.219 12.57 1 87.31 116 GLY A N 1
ATOM 910 C CA . GLY A 1 116 ? -1.977 36.062 11.766 1 87.31 116 GLY A CA 1
ATOM 911 C C . GLY A 1 116 ? -2.102 36.375 10.289 1 87.31 116 GLY A C 1
ATOM 912 O O . GLY A 1 116 ? -1.86 37.5 9.867 1 87.31 116 GLY A O 1
ATOM 913 N N . PRO A 1 117 ? -2.518 35.312 9.547 1 89.19 117 PRO A N 1
ATOM 914 C CA . PRO A 1 117 ? -2.559 35.438 8.086 1 89.19 117 PRO A CA 1
ATOM 915 C C . PRO A 1 117 ? -3.656 36.406 7.621 1 89.19 117 PRO A C 1
ATOM 917 O O . PRO A 1 117 ? -3.482 37.094 6.625 1 89.19 117 PRO A O 1
ATOM 920 N N . LEU A 1 118 ? -4.723 36.5 8.273 1 87.38 118 LEU A N 1
ATOM 921 C CA . LEU A 1 118 ? -5.801 37.375 7.844 1 87.38 118 LEU A CA 1
ATOM 922 C C . LEU A 1 118 ? -5.391 38.844 7.961 1 87.38 118 LEU A C 1
ATOM 924 O O . LEU A 1 118 ? -5.719 39.656 7.098 1 87.38 118 LEU A O 1
ATOM 928 N N . GLY A 1 119 ? -4.738 39.156 9.078 1 89.38 119 GLY A N 1
ATOM 929 C CA . GLY A 1 119 ? -4.188 40.5 9.195 1 89.38 119 GLY A CA 1
ATOM 930 C C . GLY A 1 119 ? -3.154 40.844 8.125 1 89.38 119 GLY A C 1
ATOM 931 O O . GLY A 1 119 ? -3.068 41.969 7.656 1 89.38 119 GLY A O 1
ATOM 932 N N . CYS A 1 120 ? -2.49 39.75 7.703 1 92.75 120 CYS A N 1
ATOM 933 C CA . CYS A 1 120 ? -1.463 39.938 6.684 1 92.75 120 CYS A CA 1
ATOM 934 C C . CYS A 1 120 ? -2.09 40.188 5.316 1 92.75 120 CYS A C 1
ATOM 936 O O . CYS A 1 120 ? -1.543 40.938 4.5 1 92.75 120 CYS A O 1
ATOM 938 N N . ILE A 1 121 ? -3.191 39.594 5.086 1 91 121 ILE A N 1
ATOM 939 C CA . ILE A 1 121 ? -3.881 39.781 3.816 1 91 121 ILE A CA 1
ATOM 940 C C . ILE A 1 121 ? -4.363 41.25 3.719 1 91 121 ILE A C 1
ATOM 942 O O . ILE A 1 121 ? -4.219 41.875 2.676 1 91 121 ILE A O 1
ATOM 946 N N . VAL A 1 122 ? -4.871 41.781 4.859 1 88.5 122 VAL A N 1
ATOM 947 C CA . VAL A 1 122 ? -5.324 43.188 4.898 1 88.5 122 VAL A CA 1
ATOM 948 C C . VAL A 1 122 ? -4.133 44.125 4.727 1 88.5 122 VAL A C 1
ATOM 950 O O . VAL A 1 122 ? -4.223 45.125 4.012 1 88.5 122 VAL A O 1
ATOM 953 N N . PHE A 1 123 ? -3.068 43.75 5.375 1 91.94 123 PHE A N 1
ATOM 954 C CA . PHE A 1 123 ? -1.847 44.562 5.297 1 91.94 123 PHE A CA 1
ATOM 955 C C . PHE A 1 123 ? -1.36 44.656 3.857 1 91.94 123 PHE A C 1
ATOM 957 O O . PHE A 1 123 ? -1.017 45.75 3.391 1 91.94 123 PHE A O 1
ATOM 964 N N . LEU A 1 124 ? -1.401 43.562 3.092 1 91.69 124 LEU A N 1
ATOM 965 C CA . LEU A 1 124 ? -0.882 43.531 1.729 1 91.69 124 LEU A CA 1
ATOM 966 C C . LEU A 1 124 ? -1.859 44.188 0.758 1 91.69 124 LEU A C 1
ATOM 968 O O . LEU A 1 124 ? -1.452 44.719 -0.282 1 91.69 124 LEU A O 1
ATOM 972 N N . ALA A 1 125 ? -3.119 44.188 1.106 1 88.31 125 ALA A N 1
ATOM 973 C CA . ALA A 1 125 ? -4.145 44.75 0.228 1 88.31 125 ALA A CA 1
ATOM 974 C C . ALA A 1 125 ? -4.137 46.281 0.274 1 88.31 125 ALA A C 1
ATOM 976 O O . ALA A 1 125 ? -4.582 46.938 -0.669 1 88.31 125 ALA A O 1
ATOM 977 N N . LEU A 1 126 ? -3.562 46.781 1.395 1 84.94 126 LEU A N 1
ATOM 978 C CA . LEU A 1 126 ? -3.553 48.25 1.548 1 84.94 126 LEU A CA 1
ATOM 979 C C . LEU A 1 126 ? -2.396 48.875 0.769 1 84.94 126 LEU A C 1
ATOM 981 O O . LEU A 1 126 ? -1.238 48.5 0.966 1 84.94 126 LEU A O 1
ATOM 985 N N . TYR A 1 127 ? -2.736 49.656 -0.106 1 67.62 127 TYR A N 1
ATOM 986 C CA . TYR A 1 127 ? -1.834 50.25 -1.099 1 67.62 127 TYR A CA 1
ATOM 987 C C . TYR A 1 127 ? -0.652 50.938 -0.428 1 67.62 127 TYR A C 1
ATOM 989 O O . TYR A 1 127 ? 0.486 50.812 -0.888 1 67.62 127 TYR A O 1
ATOM 997 N N . ARG A 1 128 ? -0.889 51.625 0.683 1 70.5 128 ARG A N 1
ATOM 998 C CA . ARG A 1 128 ? 0.149 52.438 1.311 1 70.5 128 ARG A CA 1
ATOM 999 C C . ARG A 1 128 ? 1.198 51.562 1.984 1 70.5 128 ARG A C 1
ATOM 1001 O O . ARG A 1 128 ? 2.359 51.969 2.111 1 70.5 128 ARG A O 1
ATOM 1008 N N . LEU A 1 129 ? 0.857 50.375 2.443 1 68.94 129 LEU A N 1
ATOM 1009 C CA . LEU A 1 129 ? 1.738 49.5 3.199 1 68.94 129 LEU A CA 1
ATOM 1010 C C . LEU A 1 129 ? 2.176 48.312 2.35 1 68.94 129 LEU A C 1
ATOM 1012 O O . LEU A 1 129 ? 3.246 47.75 2.574 1 68.94 129 LEU A O 1
ATOM 1016 N N . GLY A 1 130 ? 1.49 48.125 1.184 1 65.31 130 GLY A N 1
ATOM 1017 C CA . GLY A 1 130 ? 1.581 46.906 0.39 1 65.31 130 GLY A CA 1
ATOM 1018 C C . GLY A 1 130 ? 3.01 46.5 0.093 1 65.31 130 GLY A C 1
ATOM 1019 O O . GLY A 1 130 ? 3.869 46.531 0.977 1 65.31 130 GLY A O 1
ATOM 1020 N N . LEU A 1 131 ? 3.428 46.125 -1.023 1 66.12 131 LEU A N 1
ATOM 1021 C CA . LEU A 1 131 ? 4.598 45.375 -1.464 1 66.12 131 LEU A CA 1
ATOM 1022 C C . LEU A 1 131 ? 5.848 46.219 -1.424 1 66.12 131 LEU A C 1
ATOM 1024 O O . LEU A 1 131 ? 6.969 45.719 -1.522 1 66.12 131 LEU A O 1
ATOM 1028 N N . ARG A 1 132 ? 5.73 47.5 -0.987 1 67.75 132 ARG A N 1
ATOM 1029 C CA . ARG A 1 132 ? 6.895 48.375 -1.057 1 67.75 132 ARG A CA 1
ATOM 1030 C C . ARG A 1 132 ? 7.621 48.438 0.282 1 67.75 132 ARG A C 1
ATOM 1032 O O . ARG A 1 132 ? 8.773 48.875 0.353 1 67.75 132 ARG A O 1
ATOM 1039 N N . ASN A 1 133 ? 7.086 47.906 1.267 1 79.06 133 ASN A N 1
ATOM 1040 C CA . ASN A 1 133 ? 7.668 47.906 2.605 1 79.06 133 ASN A CA 1
ATOM 1041 C C . ASN A 1 133 ? 8.281 46.531 2.955 1 79.06 133 ASN A C 1
ATOM 1043 O O . ASN A 1 133 ? 7.848 45.5 2.439 1 79.06 133 ASN A O 1
ATOM 1047 N N . LEU A 1 134 ? 9.484 46.562 3.504 1 83.88 134 LEU A N 1
ATOM 1048 C CA . LEU A 1 134 ? 10.141 45.344 3.959 1 83.88 134 LEU A CA 1
ATOM 1049 C C . LEU A 1 134 ? 9.18 44.469 4.777 1 83.88 134 LEU A C 1
ATOM 1051 O O . LEU A 1 134 ? 9.305 43.25 4.801 1 83.88 134 LEU A O 1
ATOM 1055 N N . ALA A 1 135 ? 8.188 45.125 5.418 1 91.94 135 ALA A N 1
ATOM 1056 C CA . ALA A 1 135 ? 7.207 44.406 6.223 1 91.94 135 ALA A CA 1
ATOM 1057 C C . ALA A 1 135 ? 6.316 43.531 5.348 1 91.94 135 ALA A C 1
ATOM 1059 O O . ALA A 1 135 ? 5.688 42.594 5.836 1 91.94 135 ALA A O 1
ATOM 1060 N N . ALA A 1 136 ? 6.305 43.781 4.051 1 93.38 136 ALA A N 1
ATOM 1061 C CA . ALA A 1 136 ? 5.527 42.969 3.113 1 93.38 136 ALA A CA 1
ATOM 1062 C C . ALA A 1 136 ? 6.074 41.562 3.027 1 93.38 136 ALA A C 1
ATOM 1064 O O . ALA A 1 136 ? 5.316 40.594 2.85 1 93.38 136 ALA A O 1
ATOM 1065 N N . LEU A 1 137 ? 7.371 41.438 3.139 1 94.06 137 LEU A N 1
ATOM 1066 C CA . LEU A 1 137 ? 7.984 40.125 3.129 1 94.06 137 LEU A CA 1
ATOM 1067 C C . LEU A 1 137 ? 7.496 39.281 4.309 1 94.06 137 LEU A C 1
ATOM 1069 O O . LEU A 1 137 ? 7.203 38.094 4.152 1 94.06 137 LEU A O 1
ATOM 1073 N N . GLY A 1 138 ? 7.457 39.969 5.449 1 94.75 138 GLY A N 1
ATOM 1074 C CA . GLY A 1 138 ? 6.949 39.25 6.613 1 94.75 138 GLY A CA 1
ATOM 1075 C C . GLY A 1 138 ? 5.5 38.844 6.469 1 94.75 138 GLY A C 1
ATOM 1076 O O . GLY A 1 138 ? 5.133 37.719 6.852 1 94.75 138 GLY A O 1
ATOM 1077 N N . ALA A 1 139 ? 4.68 39.688 5.918 1 94.88 139 ALA A N 1
ATOM 1078 C CA . ALA A 1 139 ? 3.275 39.344 5.691 1 94.88 139 ALA A CA 1
ATOM 1079 C C . ALA A 1 139 ? 3.131 38.219 4.691 1 94.88 139 ALA A C 1
ATOM 1081 O O . ALA A 1 139 ? 2.328 37.281 4.891 1 94.88 139 ALA A O 1
ATOM 1082 N N . LEU A 1 140 ? 3.896 38.219 3.662 1 94.88 140 LEU A N 1
ATOM 1083 C CA . LEU A 1 140 ? 3.855 37.156 2.656 1 94.88 140 LEU A CA 1
ATOM 1084 C C . LEU A 1 140 ? 4.289 35.812 3.252 1 94.88 140 LEU A C 1
ATOM 1086 O O . LEU A 1 140 ? 3.684 34.781 2.967 1 94.88 140 LEU A O 1
ATOM 1090 N N . LEU A 1 141 ? 5.32 35.875 4.062 1 96 141 LEU A N 1
ATOM 1091 C CA . LEU A 1 141 ? 5.828 34.688 4.699 1 96 141 LEU A CA 1
ATOM 1092 C C . LEU A 1 141 ? 4.766 34.031 5.594 1 96 141 LEU A C 1
ATOM 1094 O O . LEU A 1 141 ? 4.621 32.812 5.625 1 96 141 LEU A O 1
ATOM 1098 N N . THR A 1 142 ? 4.051 34.875 6.312 1 94.38 142 THR A N 1
ATOM 1099 C CA . THR A 1 142 ? 3.008 34.375 7.203 1 94.38 142 THR A CA 1
ATOM 1100 C C . THR A 1 142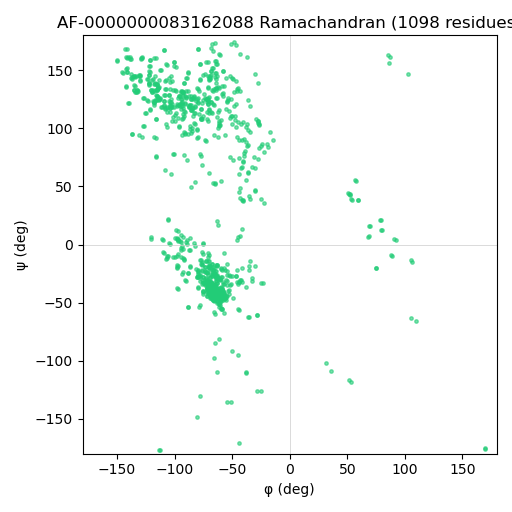 ? 1.903 33.688 6.402 1 94.38 142 THR A C 1
ATOM 1102 O O . THR A 1 142 ? 1.442 32.594 6.773 1 94.38 142 THR A O 1
ATOM 1105 N N . ILE A 1 143 ? 1.557 34.188 5.297 1 94.06 143 ILE A N 1
ATOM 1106 C CA . ILE A 1 143 ? 0.518 33.594 4.457 1 94.06 143 ILE A CA 1
ATOM 1107 C C . ILE A 1 143 ? 1.033 32.312 3.826 1 94.06 143 ILE A C 1
ATOM 1109 O O . ILE A 1 143 ? 0.349 31.297 3.85 1 94.06 143 ILE A O 1
ATOM 1113 N N . LEU A 1 144 ? 2.211 32.375 3.352 1 95.88 144 LEU A N 1
ATOM 1114 C CA . LEU A 1 144 ? 2.781 31.219 2.656 1 95.88 144 LEU A CA 1
ATOM 1115 C C . LEU A 1 144 ? 3.074 30.094 3.633 1 95.88 144 LEU A C 1
ATOM 1117 O O . LEU A 1 144 ? 3.229 28.938 3.223 1 95.88 144 LEU A O 1
ATOM 1121 N N . SER A 1 145 ? 3.182 30.406 4.922 1 94.94 145 SER A N 1
ATOM 1122 C CA . SER A 1 145 ? 3.461 29.375 5.91 1 94.94 145 SER A CA 1
ATOM 1123 C C . SER A 1 145 ? 2.34 28.344 5.965 1 94.94 145 SER A C 1
ATOM 1125 O O . SER A 1 145 ? 2.549 27.203 6.406 1 94.94 145 SER A O 1
ATOM 1127 N N . ILE A 1 146 ? 1.164 28.656 5.445 1 91.94 146 ILE A N 1
ATOM 1128 C CA . ILE A 1 146 ? 0.024 27.75 5.391 1 91.94 146 ILE A CA 1
ATOM 1129 C C . ILE A 1 146 ? 0.34 26.578 4.465 1 91.94 146 ILE A C 1
ATOM 1131 O O . ILE A 1 146 ? -0.151 25.469 4.672 1 91.94 146 ILE A O 1
ATOM 1135 N N . GLY A 1 147 ? 1.238 26.828 3.541 1 94.5 147 GLY A N 1
ATOM 1136 C CA . GLY A 1 147 ? 1.559 25.828 2.541 1 94.5 147 GLY A CA 1
ATOM 1137 C C . GLY A 1 147 ? 2.633 24.844 2.996 1 94.5 147 GLY A C 1
ATOM 1138 O O . GLY A 1 147 ? 2.871 23.828 2.344 1 94.5 147 GLY A O 1
ATOM 1139 N N . VAL A 1 148 ? 3.195 25.062 4.148 1 96.19 148 VAL A N 1
ATOM 1140 C CA . VAL A 1 148 ? 4.309 24.219 4.57 1 96.19 148 VAL A CA 1
ATOM 1141 C C . VAL A 1 148 ? 3.807 22.812 4.852 1 96.19 148 VAL A C 1
ATOM 1143 O O . VAL A 1 148 ? 4.418 21.828 4.422 1 96.19 148 VAL A O 1
ATOM 1146 N N . GLY A 1 149 ? 2.676 22.688 5.453 1 95.12 149 GLY A N 1
ATOM 1147 C CA . GLY A 1 149 ? 2.107 21.391 5.77 1 95.12 149 GLY A CA 1
ATOM 1148 C C . GLY A 1 149 ? 1.872 20.531 4.547 1 95.12 149 GLY A C 1
ATOM 1149 O O . GLY A 1 149 ? 2.455 19.438 4.418 1 95.12 149 GLY A O 1
ATOM 1150 N N . PRO A 1 150 ? 1.135 21.047 3.617 1 95.5 150 PRO A N 1
ATOM 1151 C CA . PRO A 1 150 ? 0.852 20.266 2.404 1 95.5 150 PRO A CA 1
ATOM 1152 C C . PRO A 1 150 ? 2.117 19.891 1.638 1 95.5 150 PRO A C 1
ATOM 1154 O O . PRO A 1 150 ? 2.215 18.781 1.109 1 95.5 150 PRO A O 1
ATOM 1157 N N . PHE A 1 151 ? 3.074 20.797 1.609 1 96.62 151 PHE A N 1
ATOM 1158 C CA . PHE A 1 151 ? 4.281 20.5 0.846 1 96.62 151 PHE A CA 1
ATOM 1159 C C . PHE A 1 151 ? 5.109 19.422 1.525 1 96.62 151 PHE A C 1
ATOM 1161 O O . PHE A 1 151 ? 5.73 18.594 0.853 1 96.62 151 PHE A O 1
ATOM 1168 N N . VAL A 1 152 ? 5.113 19.438 2.824 1 96.94 152 VAL A N 1
ATOM 1169 C CA . VAL A 1 152 ? 5.832 18.391 3.533 1 96.94 152 VAL A CA 1
ATOM 1170 C C . VAL A 1 152 ? 5.094 17.062 3.369 1 96.94 152 VAL A C 1
ATOM 1172 O O . VAL A 1 152 ? 5.723 16.016 3.188 1 96.94 152 VAL A O 1
ATOM 1175 N N . GLN A 1 153 ? 3.801 17.125 3.4 1 95.5 153 GLN A N 1
ATOM 1176 C CA . GLN A 1 153 ? 3.031 15.891 3.229 1 95.5 153 GLN A CA 1
ATOM 1177 C C . GLN A 1 153 ? 3.182 15.344 1.812 1 95.5 153 GLN A C 1
ATOM 1179 O O . GLN A 1 153 ? 3.107 14.133 1.601 1 95.5 153 GLN A O 1
ATOM 1184 N N . GLN A 1 154 ? 3.449 16.234 0.884 1 94.38 154 GLN A N 1
ATOM 1185 C CA . GLN A 1 154 ? 3.613 15.82 -0.506 1 94.38 154 GLN A CA 1
ATOM 1186 C C . GLN A 1 154 ? 4.934 15.086 -0.71 1 94.38 154 GLN A C 1
ATOM 1188 O O . GLN A 1 154 ? 5.121 14.398 -1.72 1 94.38 154 GLN A O 1
ATOM 1193 N N . MET A 1 155 ? 5.777 15.188 0.238 1 95.69 155 MET A N 1
ATOM 1194 C CA . MET A 1 155 ? 7.086 14.547 0.115 1 95.69 155 MET A CA 1
ATOM 1195 C C . MET A 1 155 ? 6.973 13.039 0.281 1 95.69 155 MET A C 1
ATOM 1197 O O . MET A 1 155 ? 7.867 12.297 -0.127 1 95.69 155 MET A O 1
ATOM 1201 N N . THR A 1 156 ? 5.895 12.57 0.873 1 92.19 156 THR A N 1
ATOM 1202 C CA . THR A 1 156 ? 5.742 11.141 1.135 1 92.19 156 THR A CA 1
ATOM 1203 C C . THR A 1 156 ? 4.688 10.531 0.217 1 92.19 156 THR A C 1
ATOM 1205 O O . THR A 1 156 ? 3.533 10.969 0.211 1 92.19 156 THR A O 1
ATOM 1208 N N . SER A 1 157 ? 5.062 9.664 -0.578 1 89.25 157 SER A N 1
ATOM 1209 C CA . SER A 1 157 ? 4.137 8.914 -1.422 1 89.25 157 SER A CA 1
ATOM 1210 C C . SER A 1 157 ? 4.262 7.414 -1.173 1 89.25 157 SER A C 1
ATOM 1212 O O . SER A 1 157 ? 5.32 6.93 -0.769 1 89.25 157 SER A O 1
ATOM 1214 N N . VAL A 1 158 ? 3.145 6.816 -1.29 1 87.5 158 VAL A N 1
ATOM 1215 C CA . VAL A 1 158 ? 3.111 5.367 -1.128 1 87.5 158 VAL A CA 1
ATOM 1216 C C . VAL A 1 158 ? 2.973 4.699 -2.492 1 87.5 158 VAL A C 1
ATOM 1218 O O . VAL A 1 158 ? 2.082 5.043 -3.273 1 87.5 158 VAL A O 1
ATOM 1221 N N . ASN A 1 159 ? 3.938 3.865 -2.732 1 86.19 159 ASN A N 1
ATOM 1222 C CA . ASN A 1 159 ? 3.93 3.156 -4.008 1 86.19 159 ASN A CA 1
ATOM 1223 C C . ASN A 1 159 ? 4.129 1.654 -3.814 1 86.19 159 ASN A C 1
ATOM 1225 O O . ASN A 1 159 ? 4.793 1.228 -2.869 1 86.19 159 ASN A O 1
ATOM 1229 N N . ASN A 1 160 ? 3.451 0.99 -4.715 1 85.56 160 ASN A N 1
ATOM 1230 C CA . ASN A 1 160 ? 3.676 -0.451 -4.766 1 85.56 160 ASN A CA 1
ATOM 1231 C C . ASN A 1 160 ? 4.855 -0.801 -5.672 1 85.56 160 ASN A C 1
ATOM 1233 O O . ASN A 1 160 ? 4.855 -0.459 -6.855 1 85.56 160 ASN A O 1
ATOM 1237 N N . VAL A 1 161 ? 5.805 -1.38 -5.062 1 86.62 161 VAL A N 1
ATOM 1238 C CA . VAL A 1 161 ? 7 -1.742 -5.82 1 86.62 161 VAL A CA 1
ATOM 1239 C C . VAL A 1 161 ? 7.242 -3.246 -5.719 1 86.62 161 VAL A C 1
ATOM 1241 O O . VAL A 1 161 ? 6.828 -3.883 -4.746 1 86.62 161 VAL A O 1
ATOM 1244 N N . ARG A 1 162 ? 7.926 -3.672 -6.797 1 88.44 162 ARG A N 1
ATOM 1245 C CA . ARG A 1 162 ? 8.297 -5.082 -6.82 1 88.44 162 ARG A CA 1
ATOM 1246 C C . ARG A 1 162 ? 9.609 -5.312 -6.078 1 88.44 162 ARG A C 1
ATOM 1248 O O . ARG A 1 162 ? 10.609 -4.648 -6.355 1 88.44 162 ARG A O 1
ATOM 1255 N N . VAL A 1 163 ? 9.539 -6.215 -5.113 1 88.25 163 VAL A N 1
ATOM 1256 C CA . VAL A 1 163 ? 10.742 -6.527 -4.348 1 88.25 163 VAL A CA 1
ATOM 1257 C C . VAL A 1 163 ? 10.961 -8.039 -4.328 1 88.25 163 VAL A C 1
ATOM 1259 O O . VAL A 1 163 ? 10.055 -8.812 -4.652 1 88.25 163 VAL A O 1
ATOM 1262 N N . ILE A 1 164 ? 12.203 -8.422 -4.012 1 89.94 164 ILE A N 1
ATOM 1263 C CA . ILE A 1 164 ? 12.555 -9.836 -3.932 1 89.94 164 ILE A CA 1
ATOM 1264 C C . ILE A 1 164 ? 11.914 -10.453 -2.691 1 89.94 164 ILE A C 1
ATOM 1266 O O . ILE A 1 164 ? 11.992 -9.898 -1.596 1 89.94 164 ILE A O 1
ATOM 1270 N N . SER A 1 165 ? 11.18 -11.508 -2.926 1 86.88 165 SER A N 1
ATOM 1271 C CA . SER A 1 165 ? 10.516 -12.203 -1.828 1 86.88 165 SER A CA 1
ATOM 1272 C C . SER A 1 165 ? 11.516 -12.953 -0.962 1 86.88 165 SER A C 1
ATOM 1274 O O . SER A 1 165 ? 12.617 -13.273 -1.412 1 86.88 165 SER A O 1
ATOM 1276 N N . ASP A 1 166 ? 11.086 -13.195 0.311 1 83.62 166 ASP A N 1
ATOM 1277 C CA . ASP A 1 166 ? 11.922 -13.945 1.253 1 83.62 166 ASP A CA 1
ATOM 1278 C C . ASP A 1 166 ? 11.945 -15.43 0.907 1 83.62 166 ASP A C 1
ATOM 1280 O O . ASP A 1 166 ? 12.867 -16.141 1.288 1 83.62 166 ASP A O 1
ATOM 1284 N N . THR A 1 167 ? 10.945 -15.859 0.215 1 82 167 THR A N 1
ATOM 1285 C CA . THR A 1 167 ? 10.898 -17.266 -0.171 1 82 167 THR A CA 1
ATOM 1286 C C . THR A 1 167 ? 11.492 -17.469 -1.562 1 82 167 THR A C 1
ATOM 1288 O O . THR A 1 167 ? 11.023 -16.875 -2.535 1 82 167 THR A O 1
ATOM 1291 N N . PRO A 1 168 ? 12.508 -18.297 -1.625 1 84.81 168 PRO A N 1
ATOM 1292 C CA . PRO A 1 168 ? 13.164 -18.469 -2.924 1 84.81 168 PRO A CA 1
ATOM 1293 C C . PRO A 1 168 ? 12.336 -19.328 -3.891 1 84.81 168 PRO A C 1
ATOM 1295 O O . PRO A 1 168 ? 11.484 -20.094 -3.459 1 84.81 168 PRO A O 1
ATOM 1298 N N . ALA A 1 169 ? 12.477 -18.938 -5.129 1 91.62 169 ALA A N 1
ATOM 1299 C CA . ALA A 1 169 ? 11.93 -19.734 -6.219 1 91.62 169 ALA A CA 1
ATOM 1300 C C . ALA A 1 169 ? 12.945 -20.766 -6.711 1 91.62 169 ALA A C 1
ATOM 1302 O O . ALA A 1 169 ? 14.148 -20.578 -6.562 1 91.62 169 ALA A O 1
ATOM 1303 N N . SER A 1 170 ? 12.453 -21.922 -7.074 1 92.06 170 SER A N 1
ATOM 1304 C CA . SER A 1 170 ? 13.359 -22.953 -7.57 1 92.06 170 SER A CA 1
ATOM 1305 C C . SER A 1 170 ? 12.742 -23.734 -8.727 1 92.06 170 SER A C 1
ATOM 1307 O O . SER A 1 170 ? 11.516 -23.797 -8.852 1 92.06 170 SER A O 1
ATOM 1309 N N . VAL A 1 171 ? 13.586 -24.172 -9.602 1 90.75 171 VAL A N 1
ATOM 1310 C CA . VAL A 1 171 ? 13.203 -25.016 -10.719 1 90.75 171 VAL A CA 1
ATOM 1311 C C . VAL A 1 171 ? 14.164 -26.203 -10.82 1 90.75 171 VAL A C 1
ATOM 1313 O O . VAL A 1 171 ? 15.375 -26.047 -10.664 1 90.75 171 VAL A O 1
ATOM 1316 N N . PRO A 1 172 ? 13.617 -27.375 -10.969 1 89.31 172 PRO A N 1
ATOM 1317 C CA . PRO A 1 172 ? 14.5 -28.531 -11.023 1 89.31 172 PRO A CA 1
ATOM 1318 C C . PRO A 1 172 ? 15.32 -28.594 -12.312 1 89.31 172 PRO A C 1
ATOM 1320 O O . PRO A 1 172 ? 14.852 -28.172 -13.367 1 89.31 172 PRO A O 1
ATOM 1323 N N . LYS A 1 173 ? 16.547 -29.047 -12.211 1 89.62 173 LYS A N 1
ATOM 1324 C CA . LYS A 1 173 ? 17.453 -29.344 -13.32 1 89.62 173 LYS A CA 1
ATOM 1325 C C . LYS A 1 173 ? 18.156 -30.672 -13.109 1 89.62 173 LYS A C 1
ATOM 1327 O O . LYS A 1 173 ? 18.391 -31.094 -11.977 1 89.62 173 LYS A O 1
ATOM 1332 N N . ALA A 1 174 ? 18.375 -31.344 -14.164 1 89.56 174 ALA A N 1
ATOM 1333 C CA . ALA A 1 174 ? 19.047 -32.625 -14.062 1 89.56 174 ALA A CA 1
ATOM 1334 C C . ALA A 1 174 ? 20.406 -32.594 -14.758 1 89.56 174 ALA A C 1
ATOM 1336 O O . ALA A 1 174 ? 20.531 -32.094 -15.875 1 89.56 174 ALA A O 1
ATOM 1337 N N . GLU A 1 175 ? 21.375 -33.094 -14.078 1 87.69 175 GLU A N 1
ATOM 1338 C CA . GLU A 1 175 ? 22.719 -33.219 -14.656 1 87.69 175 GLU A CA 1
ATOM 1339 C C . GLU A 1 175 ? 23.031 -34.688 -14.992 1 87.69 175 GLU A C 1
ATOM 1341 O O . GLU A 1 175 ? 24.047 -34.969 -15.633 1 87.69 175 GLU A O 1
ATOM 1346 N N . ALA A 1 176 ? 22.172 -35.438 -14.523 1 84.56 176 ALA A N 1
ATOM 1347 C CA . ALA A 1 176 ? 22.344 -36.875 -14.805 1 84.56 176 ALA A CA 1
ATOM 1348 C C . ALA A 1 176 ? 21 -37.594 -14.867 1 84.56 176 ALA A C 1
ATOM 1350 O O . ALA A 1 176 ? 19.984 -37.031 -14.422 1 84.56 176 ALA A O 1
ATOM 1351 N N . PHE A 1 177 ? 21.062 -38.625 -15.5 1 84.06 177 PHE A N 1
ATOM 1352 C CA . PHE A 1 177 ? 19.906 -39.531 -15.531 1 84.06 177 PHE A CA 1
ATOM 1353 C C . PHE A 1 177 ? 20.297 -40.906 -15 1 84.06 177 PHE A C 1
ATOM 1355 O O . PHE A 1 177 ? 21.281 -41.5 -15.445 1 84.06 177 PHE A O 1
ATOM 1362 N N . ALA A 1 178 ? 19.656 -41.25 -13.906 1 74.75 178 ALA A N 1
ATOM 1363 C CA . ALA A 1 178 ? 19.875 -42.594 -13.352 1 74.75 178 ALA A CA 1
ATOM 1364 C C . ALA A 1 178 ? 18.578 -43.188 -12.836 1 74.75 178 ALA A C 1
ATOM 1366 O O . ALA A 1 178 ? 17.766 -42.5 -12.219 1 74.75 178 ALA A O 1
ATOM 1367 N N . GLY A 1 179 ? 18.188 -44.312 -13.344 1 66.94 179 GLY A N 1
ATOM 1368 C CA . GLY A 1 179 ? 17.016 -45.031 -12.82 1 66.94 179 GLY A CA 1
ATOM 1369 C C . GLY A 1 179 ? 17.219 -45.562 -11.422 1 66.94 179 GLY A C 1
ATOM 1370 O O . GLY A 1 179 ? 18.266 -45.344 -10.812 1 66.94 179 GLY A O 1
ATOM 1371 N N . PRO A 1 180 ? 16.031 -46.031 -10.656 1 57.28 180 PRO A N 1
ATOM 1372 C CA . PRO A 1 180 ? 16.219 -46.594 -9.32 1 57.28 180 PRO A CA 1
ATOM 1373 C C . PRO A 1 180 ? 17.375 -47.562 -9.242 1 57.28 180 PRO A C 1
ATOM 1375 O O . PRO A 1 180 ? 17.938 -47.938 -10.281 1 57.28 180 PRO A O 1
ATOM 1378 N N . SER A 1 181 ? 17.531 -48.312 -8.062 1 47.19 181 SER A N 1
ATOM 1379 C CA . SER A 1 181 ? 18.578 -49.281 -7.68 1 47.19 181 SER A CA 1
ATOM 1380 C C . SER A 1 181 ? 18.672 -50.438 -8.672 1 47.19 181 SER A C 1
ATOM 1382 O O . SER A 1 181 ? 17.641 -50.969 -9.109 1 47.19 181 SER A O 1
ATOM 1384 N N . GLY A 1 182 ? 19.938 -50.844 -9.297 1 43.75 182 GLY A N 1
ATOM 1385 C CA . GLY A 1 182 ? 20.531 -51.969 -10.008 1 43.75 182 GLY A CA 1
ATOM 1386 C C . GLY A 1 182 ? 20.281 -51.938 -11.5 1 43.75 182 GLY A C 1
ATOM 1387 O O . GLY A 1 182 ? 19.453 -51.156 -11.977 1 43.75 182 GLY A O 1
ATOM 1388 N N . TYR A 1 183 ? 21.156 -52.625 -12.43 1 43.81 183 TYR A N 1
ATOM 1389 C CA . TYR A 1 183 ? 21.469 -52.781 -13.844 1 43.81 183 TYR A CA 1
ATOM 1390 C C . TYR A 1 183 ? 20.203 -52.969 -14.664 1 43.81 183 TYR A C 1
ATOM 1392 O O . TYR A 1 183 ? 20.219 -52.844 -15.898 1 43.81 183 TYR A O 1
ATOM 1400 N N . SER A 1 184 ? 19.016 -53.438 -14.047 1 48.19 184 SER A N 1
ATOM 1401 C CA . SER A 1 184 ? 18.109 -54.125 -14.969 1 48.19 184 SER A CA 1
ATOM 1402 C C . SER A 1 184 ? 16.75 -53.438 -15.031 1 48.19 184 SER A C 1
ATOM 1404 O O . SER A 1 184 ? 15.859 -53.906 -15.758 1 48.19 184 SER A O 1
ATOM 1406 N N . ASP A 1 185 ? 16.516 -52.094 -14.305 1 58.81 185 ASP A N 1
ATOM 1407 C CA . ASP A 1 185 ? 15.086 -51.812 -14.344 1 58.81 185 ASP A CA 1
ATOM 1408 C C . ASP A 1 185 ? 14.82 -50.375 -14.719 1 58.81 185 ASP A C 1
ATOM 1410 O O . ASP A 1 185 ? 15.68 -49.5 -14.539 1 58.81 185 ASP A O 1
ATOM 1414 N N . TYR A 1 186 ? 13.906 -50.094 -15.641 1 68.81 186 TYR A N 1
ATOM 1415 C CA . TYR A 1 186 ? 13.438 -48.75 -15.961 1 68.81 186 TYR A CA 1
ATOM 1416 C C . TYR A 1 186 ? 12.586 -48.188 -14.828 1 68.81 186 TYR A C 1
ATOM 1418 O O . TYR A 1 186 ? 12 -48.938 -14.047 1 68.81 186 TYR A O 1
ATOM 1426 N N . SER A 1 187 ? 12.719 -46.844 -14.641 1 76.25 187 SER A N 1
ATOM 1427 C CA . SER A 1 187 ? 11.891 -46.188 -13.656 1 76.25 187 SER A CA 1
ATOM 1428 C C . SER A 1 187 ? 10.438 -46.094 -14.117 1 76.25 187 SER A C 1
ATOM 1430 O O . SER A 1 187 ? 10.156 -45.625 -15.211 1 76.25 187 SER A O 1
ATOM 1432 N N . PRO A 1 188 ? 9.516 -46.594 -13.312 1 78.56 188 PRO A N 1
ATOM 1433 C CA . PRO A 1 188 ? 8.102 -46.469 -13.672 1 78.56 188 PRO A CA 1
ATOM 1434 C C . PRO A 1 188 ? 7.676 -45.031 -13.953 1 78.56 188 PRO A C 1
ATOM 1436 O O . PRO A 1 188 ? 6.805 -44.812 -14.797 1 78.56 188 PRO A O 1
ATOM 1439 N N . ASP A 1 189 ? 8.312 -44.125 -13.273 1 80.25 189 ASP A N 1
ATOM 1440 C CA . ASP A 1 189 ? 7.969 -42.719 -13.492 1 80.25 189 ASP A CA 1
ATOM 1441 C C . ASP A 1 189 ? 8.375 -42.281 -14.898 1 80.25 189 ASP A C 1
ATOM 1443 O O . ASP A 1 189 ? 7.707 -41.438 -15.5 1 80.25 189 ASP A O 1
ATOM 1447 N N . MET A 1 190 ? 9.469 -42.781 -15.367 1 84.38 190 MET A N 1
ATOM 1448 C CA . MET A 1 190 ? 9.891 -42.5 -16.734 1 84.38 190 MET A CA 1
ATOM 1449 C C . MET A 1 190 ? 8.859 -43 -17.734 1 84.38 190 MET A C 1
ATOM 1451 O O . MET A 1 190 ? 8.492 -42.312 -18.688 1 84.38 190 MET A O 1
ATOM 1455 N N . ILE A 1 191 ? 8.367 -44.156 -17.531 1 82.75 191 ILE A N 1
ATOM 1456 C CA . ILE A 1 191 ? 7.371 -44.75 -18.406 1 82.75 191 ILE A CA 1
ATOM 1457 C C . ILE A 1 191 ? 6.078 -43.938 -18.344 1 82.75 191 ILE A C 1
ATOM 1459 O O . ILE A 1 191 ? 5.441 -43.719 -19.375 1 82.75 191 ILE A O 1
ATOM 1463 N N . ALA A 1 192 ? 5.699 -43.562 -17.141 1 83.88 192 ALA A N 1
ATOM 1464 C CA . ALA A 1 192 ? 4.52 -42.719 -16.984 1 83.88 192 ALA A CA 1
ATOM 1465 C C . ALA A 1 192 ? 4.641 -41.438 -17.812 1 83.88 192 ALA A C 1
ATOM 1467 O O . ALA A 1 192 ? 3.693 -41.031 -18.484 1 83.88 192 ALA A O 1
ATOM 1468 N N . ALA A 1 193 ? 5.738 -40.812 -17.766 1 84.12 193 ALA A N 1
ATOM 1469 C CA . ALA A 1 193 ? 5.961 -39.562 -18.5 1 84.12 193 ALA A CA 1
ATOM 1470 C C . ALA A 1 193 ? 5.91 -39.812 -20 1 84.12 193 ALA A C 1
ATOM 1472 O O . ALA A 1 193 ? 5.391 -38.969 -20.75 1 84.12 193 ALA A O 1
ATOM 1473 N N . ILE A 1 194 ? 6.488 -40.844 -20.438 1 84.25 194 ILE A N 1
ATOM 1474 C CA . ILE A 1 194 ? 6.516 -41.188 -21.859 1 84.25 194 ILE A CA 1
ATOM 1475 C C . ILE A 1 194 ? 5.094 -41.375 -22.375 1 84.25 194 ILE A C 1
ATOM 1477 O O . ILE A 1 194 ? 4.703 -40.781 -23.375 1 84.25 194 ILE A O 1
ATOM 1481 N N . TYR A 1 195 ? 4.348 -42.188 -21.703 1 83.81 195 TYR A N 1
ATOM 1482 C CA . TYR A 1 195 ? 2.98 -42.438 -22.141 1 83.81 195 TYR A CA 1
ATOM 1483 C C . TYR A 1 195 ? 2.139 -41.188 -22.062 1 83.81 195 TYR A C 1
ATOM 1485 O O . TYR A 1 195 ? 1.31 -40.938 -22.938 1 83.81 195 TYR A O 1
ATOM 1493 N N . ALA A 1 196 ? 2.318 -40.5 -21 1 81.81 196 ALA A N 1
ATOM 1494 C CA . ALA A 1 196 ? 1.555 -39.25 -20.844 1 81.81 196 ALA A CA 1
ATOM 1495 C C . ALA A 1 196 ? 1.822 -38.281 -22 1 81.81 196 ALA A C 1
ATOM 1497 O O . ALA A 1 196 ? 0.908 -37.625 -22.484 1 81.81 196 ALA A O 1
ATOM 1498 N N . SER A 1 197 ? 2.994 -38.188 -22.438 1 84.12 197 SER A N 1
ATOM 1499 C CA . SER A 1 197 ? 3.35 -37.25 -23.516 1 84.12 197 SER A CA 1
ATOM 1500 C C . SER A 1 197 ? 2.963 -37.812 -24.875 1 84.12 197 SER A C 1
ATOM 1502 O O . SER A 1 197 ? 2.566 -37.094 -25.781 1 84.12 197 SER A O 1
ATOM 1504 N N . LEU A 1 198 ? 3.113 -39.062 -25.016 1 83 198 LEU A N 1
ATOM 1505 C CA . LEU A 1 198 ? 2.854 -39.719 -26.297 1 83 198 LEU A CA 1
ATOM 1506 C C . LEU A 1 198 ? 1.369 -39.656 -26.641 1 83 198 LEU A C 1
ATOM 1508 O O . LEU A 1 198 ? 1.005 -39.375 -27.781 1 83 198 LEU A O 1
ATOM 1512 N N . PHE A 1 199 ? 0.544 -39.875 -25.672 1 80 199 PHE A N 1
ATOM 1513 C CA . PHE A 1 199 ? -0.888 -39.969 -25.938 1 80 199 PHE A CA 1
ATOM 1514 C C . PHE A 1 199 ? -1.559 -38.594 -25.766 1 80 199 PHE A C 1
ATOM 1516 O O . PHE A 1 199 ? -2.715 -38.406 -26.156 1 80 199 PHE A O 1
ATOM 1523 N N . SER A 1 200 ? -0.921 -37.688 -25.25 1 75.06 200 SER A N 1
ATOM 1524 C CA . SER A 1 200 ? -1.547 -36.406 -25 1 75.06 200 SER A CA 1
ATOM 1525 C C . SER A 1 200 ? -1.817 -35.656 -26.312 1 75.06 200 SER A C 1
ATOM 1527 O O . SER A 1 200 ? -0.948 -35.594 -27.172 1 75.06 200 SER A O 1
ATOM 1529 N N . THR A 1 201 ? -3.117 -35.406 -26.625 1 63.09 201 THR A N 1
ATOM 1530 C CA . THR A 1 201 ? -3.484 -34.688 -27.844 1 63.09 201 THR A CA 1
ATOM 1531 C C . THR A 1 201 ? -3.576 -33.188 -27.562 1 63.09 201 THR A C 1
ATOM 1533 O O . THR A 1 201 ? -3.559 -32.375 -28.484 1 63.09 201 THR A O 1
ATOM 1536 N N . SER A 1 202 ? -3.914 -32.75 -26.453 1 57.31 202 SER A N 1
ATOM 1537 C CA . SER A 1 202 ? -4.191 -31.344 -26.188 1 57.31 202 SER A CA 1
ATOM 1538 C C . SER A 1 202 ? -3.049 -30.688 -25.422 1 57.31 202 SER A C 1
ATOM 1540 O O . SER A 1 202 ? -2.26 -31.375 -24.766 1 57.31 202 SER A O 1
ATOM 1542 N N . ASP A 1 203 ? -2.832 -29.469 -25.781 1 51.28 203 ASP A N 1
ATOM 1543 C CA . ASP A 1 203 ? -1.878 -28.609 -25.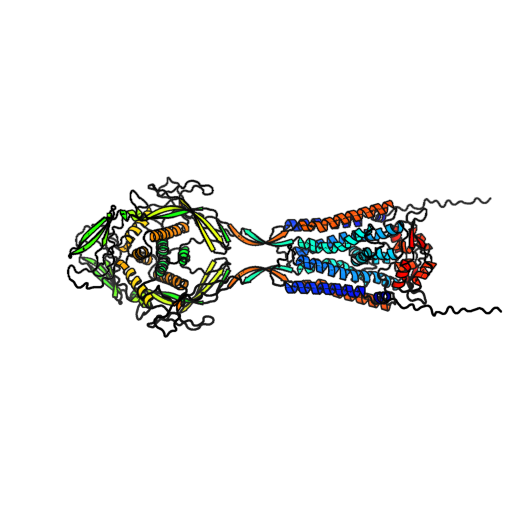078 1 51.28 203 ASP A CA 1
ATOM 1544 C C . ASP A 1 203 ? -2.041 -28.719 -23.562 1 51.28 203 ASP A C 1
ATOM 1546 O O . ASP A 1 203 ? -1.09 -28.5 -22.812 1 51.28 203 ASP A O 1
ATOM 1550 N N . ALA A 1 204 ? -3.246 -28.906 -23.234 1 48.38 204 ALA A N 1
ATOM 1551 C CA . ALA A 1 204 ? -3.582 -28.938 -21.812 1 48.38 204 ALA A CA 1
ATOM 1552 C C . ALA A 1 204 ? -2.836 -30.062 -21.109 1 48.38 204 ALA A C 1
ATOM 1554 O O . ALA A 1 204 ? -2.375 -29.891 -19.969 1 48.38 204 ALA A O 1
ATOM 1555 N N . ASN A 1 205 ? -2.846 -31.234 -21.75 1 44.22 205 ASN A N 1
ATOM 1556 C CA . ASN A 1 205 ? -2.141 -32.375 -21.172 1 44.22 205 ASN A CA 1
ATOM 1557 C C . ASN A 1 205 ? -0.628 -32.188 -21.266 1 44.22 205 ASN A C 1
ATOM 1559 O O . ASN A 1 205 ? 0.121 -32.875 -20.531 1 44.22 205 ASN A O 1
ATOM 1563 N N . ALA A 1 206 ? -0.253 -31.391 -22.281 1 45.03 206 ALA A N 1
ATOM 1564 C CA . ALA A 1 206 ? 1.165 -31.047 -22.344 1 45.03 206 ALA A CA 1
ATOM 1565 C C . ALA A 1 206 ? 1.662 -30.5 -21.016 1 45.03 206 ALA A C 1
ATOM 1567 O O . ALA A 1 206 ? 2.852 -30.594 -20.703 1 45.03 206 ALA A O 1
ATOM 1568 N N . SER A 1 207 ? 0.691 -29.922 -20.312 1 48.72 207 SER A N 1
ATOM 1569 C CA . SER A 1 207 ? 0.981 -29.406 -18.969 1 48.72 207 SER A CA 1
ATOM 1570 C C . SER A 1 207 ? 1.339 -30.531 -18 1 48.72 207 SER A C 1
ATOM 1572 O O . SER A 1 207 ? 1.979 -30.297 -16.984 1 48.72 207 SER A O 1
ATOM 1574 N N . LEU A 1 208 ? 0.625 -31.656 -18.297 1 48.19 208 LEU A N 1
ATOM 1575 C CA . LEU A 1 208 ? 0.92 -32.781 -17.406 1 48.19 208 LEU A CA 1
ATOM 1576 C C . LEU A 1 208 ? 2.422 -33.031 -17.344 1 48.19 208 LEU A C 1
ATOM 1578 O O . LEU A 1 208 ? 2.934 -33.5 -16.328 1 48.19 208 LEU A O 1
ATOM 1582 N N . ALA A 1 209 ? 3.084 -32.781 -18.547 1 51.62 209 ALA A N 1
ATOM 1583 C CA . ALA A 1 209 ? 4.492 -33.156 -18.656 1 51.62 209 ALA A CA 1
ATOM 1584 C C . ALA A 1 209 ? 5.402 -31.969 -18.328 1 51.62 209 ALA A C 1
ATOM 1586 O O . ALA A 1 209 ? 6.621 -32.125 -18.234 1 51.62 209 ALA A O 1
ATOM 1587 N N . SER A 1 210 ? 4.691 -30.797 -18.062 1 61.78 210 SER A N 1
ATOM 1588 C CA . SER A 1 210 ? 5.637 -29.688 -17.984 1 61.78 210 SER A CA 1
ATOM 1589 C C . SER A 1 210 ? 6.168 -29.516 -16.562 1 61.78 210 SER A C 1
ATOM 1591 O O . SER A 1 210 ? 5.508 -29.906 -15.602 1 61.78 210 SER A O 1
ATOM 1593 N N . VAL A 1 211 ? 7.461 -29.391 -16.484 1 73.62 211 VAL A N 1
ATOM 1594 C CA . VAL A 1 211 ? 8.125 -29.094 -15.219 1 73.62 211 VAL A CA 1
ATOM 1595 C C . VAL A 1 211 ? 7.637 -27.75 -14.68 1 73.62 211 VAL A C 1
ATOM 1597 O O . VAL A 1 211 ? 7.832 -26.719 -15.312 1 73.62 211 VAL A O 1
ATOM 1600 N N . ILE A 1 212 ? 6.73 -27.828 -13.648 1 75.06 212 ILE A N 1
ATOM 1601 C CA . ILE A 1 212 ? 6.242 -26.609 -13.016 1 75.06 212 ILE A CA 1
ATOM 1602 C C . ILE A 1 212 ? 7.223 -26.156 -11.93 1 75.06 212 ILE A C 1
ATOM 1604 O O . ILE A 1 212 ? 7.473 -26.891 -10.969 1 75.06 212 ILE A O 1
ATOM 1608 N N . PRO A 1 213 ? 7.785 -24.969 -12.133 1 85.5 213 PRO A N 1
ATOM 1609 C CA . PRO A 1 213 ? 8.688 -24.469 -11.094 1 85.5 213 PRO A CA 1
ATOM 1610 C C . PRO A 1 213 ? 7.969 -24.141 -9.789 1 85.5 213 PRO A C 1
ATOM 1612 O O . PRO A 1 213 ? 6.754 -23.938 -9.789 1 85.5 213 PRO A O 1
ATOM 1615 N N . HIS A 1 214 ? 8.711 -24.25 -8.711 1 84.06 214 HIS A N 1
ATOM 1616 C CA . HIS A 1 214 ? 8.203 -23.781 -7.426 1 84.06 214 HIS A CA 1
ATOM 1617 C C . HIS A 1 214 ? 8.281 -22.25 -7.332 1 84.06 214 HIS A C 1
ATOM 1619 O O . HIS A 1 214 ? 9.375 -21.688 -7.293 1 84.06 214 HIS A O 1
ATOM 1625 N N . CYS A 1 215 ? 7.137 -21.625 -7.402 1 86.94 215 CYS A N 1
ATOM 1626 C CA . CYS A 1 215 ? 7.035 -20.172 -7.332 1 86.94 215 CYS A CA 1
ATOM 1627 C C . CYS A 1 215 ? 5.875 -19.75 -6.438 1 86.94 215 CYS A C 1
ATOM 1629 O O . CYS A 1 215 ? 4.746 -19.594 -6.91 1 86.94 215 CYS A O 1
ATOM 1631 N N . PRO A 1 216 ? 6.141 -19.469 -5.137 1 81.19 216 PRO A N 1
ATOM 1632 C CA . PRO A 1 216 ? 5.062 -19.156 -4.188 1 81.19 216 PRO A CA 1
ATOM 1633 C C . PRO A 1 216 ? 4.355 -17.844 -4.5 1 81.19 216 PRO A C 1
ATOM 1635 O O . PRO A 1 216 ? 3.191 -17.656 -4.137 1 81.19 216 PRO A O 1
ATOM 1638 N N . THR A 1 217 ? 4.98 -16.906 -5.234 1 82.5 217 THR A N 1
ATOM 1639 C CA . THR A 1 217 ? 4.41 -15.578 -5.453 1 82.5 217 THR A CA 1
ATOM 1640 C C . THR A 1 217 ? 3.697 -15.516 -6.801 1 82.5 217 THR A C 1
ATOM 1642 O O . THR A 1 217 ? 2.904 -14.602 -7.047 1 82.5 217 THR A O 1
ATOM 1645 N N . GLY A 1 218 ? 3.955 -16.375 -7.641 1 82.81 218 GLY A N 1
ATOM 1646 C CA . GLY A 1 218 ? 3.35 -16.391 -8.961 1 82.81 218 GLY A CA 1
ATOM 1647 C C . GLY A 1 218 ? 4.125 -15.578 -9.977 1 82.81 218 GLY A C 1
ATOM 1648 O O . GLY A 1 218 ? 3.793 -15.578 -11.164 1 82.81 218 GLY A O 1
ATOM 1649 N N . ASN A 1 219 ? 5.074 -14.836 -9.586 1 88.25 219 ASN A N 1
ATOM 1650 C CA . ASN A 1 219 ? 5.977 -14.078 -10.445 1 88.25 219 ASN A CA 1
ATOM 1651 C C . ASN A 1 219 ? 7.438 -14.375 -10.117 1 88.25 219 ASN A C 1
ATOM 1653 O O . ASN A 1 219 ? 7.996 -13.82 -9.172 1 88.25 219 ASN A O 1
ATOM 1657 N N . CYS A 1 220 ? 8.078 -15.211 -10.938 1 91.88 220 CYS A N 1
ATOM 1658 C CA . CYS A 1 220 ? 9.438 -15.664 -10.664 1 91.88 220 CYS A CA 1
ATOM 1659 C C . CYS A 1 220 ? 10.289 -15.648 -11.93 1 91.88 220 CYS A C 1
ATOM 1661 O O . CYS A 1 220 ? 9.773 -15.844 -13.031 1 91.88 220 CYS A O 1
ATOM 1663 N N . ASP A 1 221 ? 11.562 -15.266 -11.727 1 92.75 221 ASP A N 1
ATOM 1664 C CA . ASP A 1 221 ? 12.57 -15.305 -12.781 1 92.75 221 ASP A CA 1
ATOM 1665 C C . ASP A 1 221 ? 13.68 -16.297 -12.453 1 92.75 221 ASP A C 1
ATOM 1667 O O . ASP A 1 221 ? 14.109 -16.391 -11.297 1 92.75 221 ASP A O 1
ATOM 1671 N N . PHE A 1 222 ? 14.094 -17.047 -13.43 1 93.06 222 PHE A N 1
ATOM 1672 C CA . PHE A 1 222 ? 15.18 -18 -13.273 1 93.06 222 PHE A CA 1
ATOM 1673 C C . PHE A 1 222 ? 16.312 -17.703 -14.258 1 93.06 222 PHE A C 1
ATOM 1675 O O . PHE A 1 222 ? 16.047 -17.266 -15.383 1 93.06 222 PHE A O 1
ATOM 1682 N N . PRO A 1 223 ? 17.594 -17.828 -13.773 1 91.38 223 PRO A N 1
ATOM 1683 C CA . PRO A 1 223 ? 18.688 -17.688 -14.742 1 91.38 223 PRO A CA 1
ATOM 1684 C C . PRO A 1 223 ? 18.688 -18.797 -15.789 1 91.38 223 PRO A C 1
ATOM 1686 O O . PRO A 1 223 ? 18.047 -19.828 -15.602 1 91.38 223 PRO A O 1
ATOM 1689 N N . LEU A 1 224 ? 19.312 -18.484 -16.891 1 91.81 224 LEU A N 1
ATOM 1690 C CA . LEU A 1 224 ? 19.5 -19.516 -17.906 1 91.81 224 LEU A CA 1
ATOM 1691 C C . LEU A 1 224 ? 20.266 -20.719 -17.344 1 91.81 224 LEU A C 1
ATOM 1693 O O . LEU A 1 224 ? 21.266 -20.531 -16.656 1 91.81 224 LEU A O 1
ATOM 1697 N N . PHE A 1 225 ? 19.766 -21.828 -17.547 1 89.5 225 PHE A N 1
ATOM 1698 C CA . PHE A 1 225 ? 20.438 -23.016 -17.031 1 89.5 225 PHE A CA 1
ATOM 1699 C C . PHE A 1 225 ? 20.406 -24.141 -18.047 1 89.5 225 PHE A C 1
ATOM 1701 O O . PHE A 1 225 ? 19.609 -24.125 -18.984 1 89.5 225 PHE A O 1
ATOM 1708 N N . ARG A 1 226 ? 21.344 -25.078 -17.844 1 90.5 226 ARG A N 1
ATOM 1709 C CA . ARG A 1 226 ? 21.422 -26.25 -18.703 1 90.5 226 ARG A CA 1
ATOM 1710 C C . ARG A 1 226 ? 20.969 -27.5 -17.969 1 90.5 226 ARG A C 1
ATOM 1712 O O . ARG A 1 226 ? 21.203 -27.641 -16.766 1 90.5 226 ARG A O 1
ATOM 1719 N N . SER A 1 227 ? 20.297 -28.281 -18.656 1 89.75 227 SER A N 1
ATOM 1720 C CA . SER A 1 227 ? 19.844 -29.562 -18.109 1 89.75 227 SER A CA 1
ATOM 1721 C C . SER A 1 227 ? 19.922 -30.672 -19.141 1 89.75 227 SER A C 1
ATOM 1723 O O . SER A 1 227 ? 19.891 -30.406 -20.344 1 89.75 227 SER A O 1
ATOM 1725 N N . LEU A 1 228 ? 20.109 -31.844 -18.625 1 88.94 228 LEU A N 1
ATOM 1726 C CA . LEU A 1 228 ? 20.062 -33 -19.484 1 88.94 228 LEU A CA 1
ATOM 1727 C C . LEU A 1 228 ? 18.672 -33.188 -20.094 1 88.94 228 LEU A C 1
ATOM 1729 O O . LEU A 1 228 ? 17.672 -33 -19.422 1 88.94 228 LEU A O 1
ATOM 1733 N N . ALA A 1 229 ? 18.625 -33.469 -21.391 1 88.94 229 ALA A N 1
ATOM 1734 C CA . ALA A 1 229 ? 17.375 -33.688 -22.125 1 88.94 229 ALA A CA 1
ATOM 1735 C C . ALA A 1 229 ? 17.547 -34.781 -23.172 1 88.94 229 ALA A C 1
ATOM 1737 O O . ALA A 1 229 ? 18.609 -35.406 -23.266 1 88.94 229 ALA A O 1
ATOM 1738 N N . VAL A 1 230 ? 16.406 -35.156 -23.656 1 86.88 230 VAL A N 1
ATOM 1739 C CA . VAL A 1 230 ? 16.391 -36.125 -24.75 1 86.88 230 VAL A CA 1
ATOM 1740 C C . VAL A 1 230 ? 15.828 -35.5 -26 1 86.88 230 VAL A C 1
ATOM 1742 O O . VAL A 1 230 ? 14.812 -34.781 -25.953 1 86.88 230 VAL A O 1
ATOM 1745 N N . CYS A 1 231 ? 16.531 -35.594 -27.062 1 83.25 231 CYS A N 1
ATOM 1746 C CA . CYS A 1 231 ? 16.047 -35.094 -28.344 1 83.25 231 CYS A CA 1
ATOM 1747 C C . CYS A 1 231 ? 15.766 -36.219 -29.328 1 83.25 231 CYS A C 1
ATOM 1749 O O . CYS A 1 231 ? 16.281 -37.312 -29.172 1 83.25 231 CYS A O 1
ATOM 1751 N N . SER A 1 232 ? 14.797 -35.906 -30.188 1 83.5 232 SER A N 1
ATOM 1752 C CA . SER A 1 232 ? 14.453 -36.875 -31.219 1 83.5 232 SER A CA 1
ATOM 1753 C C . SER A 1 232 ? 14.938 -36.438 -32.594 1 83.5 232 SER A C 1
ATOM 1755 O O . SER A 1 232 ? 14.891 -35.25 -32.906 1 83.5 232 SER A O 1
ATOM 1757 N N . HIS A 1 233 ? 15.531 -37.344 -33.281 1 75.19 233 HIS A N 1
ATOM 1758 C CA . HIS A 1 233 ? 15.938 -37.094 -34.656 1 75.19 233 HIS A CA 1
ATOM 1759 C C . HIS A 1 233 ? 15.367 -38.156 -35.594 1 75.19 233 HIS A C 1
ATOM 1761 O O . HIS A 1 233 ? 15.586 -39.344 -35.375 1 75.19 233 HIS A O 1
ATOM 1767 N N . CYS A 1 234 ? 14.453 -37.656 -36.469 1 73.25 234 CYS A N 1
ATOM 1768 C CA . CYS A 1 234 ? 13.875 -38.562 -37.438 1 73.25 234 CYS A CA 1
ATOM 1769 C C . CYS A 1 234 ? 14.258 -38.188 -38.875 1 73.25 234 CYS A C 1
ATOM 1771 O O . CYS A 1 234 ? 14.258 -37 -39.219 1 73.25 234 CYS A O 1
ATOM 1773 N N . SER A 1 235 ? 14.836 -39.062 -39.625 1 68.62 235 SER A N 1
ATOM 1774 C CA . SER A 1 235 ? 15.195 -38.812 -41.031 1 68.62 235 SER A CA 1
ATOM 1775 C C . SER A 1 235 ? 14.234 -39.5 -41.969 1 68.62 235 SER A C 1
ATOM 1777 O O . SER A 1 235 ? 13.703 -40.562 -41.688 1 68.62 235 SER A O 1
ATOM 1779 N N . ASP A 1 236 ? 13.875 -38.812 -43.062 1 64.19 236 ASP A N 1
ATOM 1780 C CA . ASP A 1 236 ? 13.016 -39.375 -44.094 1 64.19 236 ASP A CA 1
ATOM 1781 C C . ASP A 1 236 ? 13.781 -40.375 -45 1 64.19 236 ASP A C 1
ATOM 1783 O O . ASP A 1 236 ? 14.703 -39.969 -45.719 1 64.19 236 ASP A O 1
ATOM 1787 N N . LEU A 1 237 ? 13.508 -41.656 -44.875 1 65.75 237 LEU A N 1
ATOM 1788 C CA . LEU A 1 237 ? 14.188 -42.688 -45.625 1 65.75 237 LEU A CA 1
ATOM 1789 C C . LEU A 1 237 ? 13.281 -43.25 -46.75 1 65.75 237 LEU A C 1
ATOM 1791 O O . LEU A 1 237 ? 13.477 -44.375 -47.219 1 65.75 237 LEU A O 1
ATOM 1795 N N . THR A 1 238 ? 12.289 -42.469 -47.125 1 62.44 238 THR A N 1
ATOM 1796 C CA . THR A 1 238 ? 11.336 -42.969 -48.125 1 62.44 238 THR A CA 1
ATOM 1797 C C . THR A 1 238 ? 12.039 -43.312 -49.406 1 62.44 238 THR A C 1
ATOM 1799 O O . THR A 1 238 ? 11.633 -44.25 -50.094 1 62.44 238 THR A O 1
ATOM 1802 N N . ASN A 1 239 ? 13.109 -42.656 -49.656 1 64.69 239 ASN A N 1
ATOM 1803 C CA . ASN A 1 239 ? 13.805 -42.906 -50.906 1 64.69 239 ASN A CA 1
ATOM 1804 C C . ASN A 1 239 ? 14.586 -44.219 -50.875 1 64.69 239 ASN A C 1
ATOM 1806 O O . ASN A 1 239 ? 14.93 -44.781 -51.938 1 64.69 239 ASN A O 1
ATOM 1810 N N . LEU A 1 240 ? 14.82 -44.812 -49.719 1 66.94 240 LEU A N 1
ATOM 1811 C CA . LEU A 1 240 ? 15.594 -46.031 -49.594 1 66.94 240 LEU A CA 1
ATOM 1812 C C . LEU A 1 240 ? 14.68 -47.25 -49.5 1 66.94 240 LEU A C 1
ATOM 1814 O O . LEU A 1 240 ? 15.148 -48.375 -49.344 1 66.94 240 LEU A O 1
ATOM 1818 N N . LEU A 1 241 ? 13.406 -46.969 -49.656 1 67.12 241 LEU A N 1
ATOM 1819 C CA . LEU A 1 241 ? 12.438 -48.062 -49.531 1 67.12 241 LEU A CA 1
ATOM 1820 C C . LEU A 1 241 ? 12.406 -48.938 -50.781 1 67.12 241 LEU A C 1
ATOM 1822 O O . LEU A 1 241 ? 12.305 -48.406 -51.906 1 67.12 241 LEU A O 1
ATOM 1826 N N . SER A 1 242 ? 12.789 -50.219 -50.531 1 71.25 242 SER A N 1
ATOM 1827 C CA . SER A 1 242 ? 12.641 -51.156 -51.625 1 71.25 242 SER A CA 1
ATOM 1828 C C . SER A 1 242 ? 11.312 -51.906 -51.531 1 71.25 242 SER A C 1
ATOM 1830 O O . SER A 1 242 ? 10.844 -52.219 -50.438 1 71.25 242 SER A O 1
ATOM 1832 N N . GLU A 1 243 ? 10.57 -51.969 -52.688 1 67.88 243 GLU A N 1
ATOM 1833 C CA . GLU A 1 243 ? 9.281 -52.656 -52.75 1 67.88 243 GLU A CA 1
ATOM 1834 C C . GLU A 1 243 ? 9.391 -53.969 -53.5 1 67.88 243 GLU A C 1
ATOM 1836 O O . GLU A 1 243 ? 10.031 -54.062 -54.531 1 67.88 243 GLU A O 1
ATOM 1841 N N . ALA A 1 244 ? 9.07 -55.094 -52.688 1 70.56 244 ALA A N 1
ATOM 1842 C CA . ALA A 1 244 ? 8.984 -56.375 -53.375 1 70.56 244 ALA A CA 1
ATOM 1843 C C . ALA A 1 244 ? 7.555 -56.906 -53.375 1 70.56 244 ALA A C 1
ATOM 1845 O O . ALA A 1 244 ? 6.832 -56.75 -52.375 1 70.56 244 ALA A O 1
ATOM 1846 N N . HIS A 1 245 ? 7.074 -57.219 -54.562 1 69.81 245 HIS A N 1
ATOM 1847 C CA . HIS A 1 245 ? 5.762 -57.844 -54.719 1 69.81 245 HIS A CA 1
ATOM 1848 C C . HIS A 1 245 ? 5.848 -59.344 -54.594 1 69.81 245 HIS A C 1
ATOM 1850 O O . HIS A 1 245 ? 6.512 -60 -55.406 1 69.81 245 HIS A O 1
ATOM 1856 N N . LEU A 1 246 ? 5.441 -59.812 -53.406 1 69.25 246 LEU A N 1
ATOM 1857 C CA . LEU A 1 246 ? 5.469 -61.25 -53.156 1 69.25 246 LEU A CA 1
ATOM 1858 C C . LEU A 1 246 ? 4.059 -61.844 -53.156 1 69.25 246 LEU A C 1
ATOM 1860 O O . LEU A 1 246 ? 3.08 -61.094 -53.281 1 69.25 246 LEU A O 1
ATOM 1864 N N . THR A 1 247 ? 3.84 -63.062 -53.438 1 62.91 247 THR A N 1
ATOM 1865 C CA . THR A 1 247 ? 2.59 -63.781 -53.281 1 62.91 247 THR A CA 1
ATOM 1866 C C . THR A 1 247 ? 2.635 -64.688 -52.062 1 62.91 247 THR A C 1
ATOM 1868 O O . THR A 1 247 ? 3.65 -65.312 -51.781 1 62.91 247 THR A O 1
ATOM 1871 N N . ASN A 1 248 ? 1.739 -64.562 -51.188 1 56.22 248 ASN A N 1
ATOM 1872 C CA . ASN A 1 248 ? 1.74 -65.375 -49.969 1 56.22 248 ASN A CA 1
ATOM 1873 C C . ASN A 1 248 ? 1.478 -66.812 -50.312 1 56.22 248 ASN A C 1
ATOM 1875 O O . ASN A 1 248 ? 1.251 -67.188 -51.469 1 56.22 248 ASN A O 1
ATOM 1879 N N . VAL A 1 249 ? 1.611 -67.688 -49.25 1 56 249 VAL A N 1
ATOM 1880 C CA . VAL A 1 249 ? 1.494 -69.125 -49.406 1 56 249 VAL A CA 1
ATOM 1881 C C . VAL A 1 249 ? 0.134 -69.438 -50.031 1 56 249 VAL A C 1
ATOM 1883 O O . VAL A 1 249 ? -0.01 -70.438 -50.719 1 56 249 VAL A O 1
ATOM 1886 N N . CYS A 1 250 ? -0.861 -68.438 -49.875 1 53.78 250 CYS A N 1
ATOM 1887 C CA . CYS A 1 250 ? -2.203 -68.688 -50.406 1 53.78 250 CYS A CA 1
ATOM 1888 C C . CYS A 1 250 ? -2.377 -68.062 -51.781 1 53.78 250 CYS A C 1
ATOM 1890 O O . CYS A 1 250 ? -3.471 -68.125 -52.344 1 53.78 250 CYS A O 1
ATOM 1892 N N . GLY A 1 251 ? -1.41 -67.5 -52.312 1 57.91 251 GLY A N 1
ATOM 1893 C CA . GLY A 1 251 ? -1.479 -66.938 -53.656 1 57.91 251 GLY A CA 1
ATOM 1894 C C . GLY A 1 251 ? -1.899 -65.5 -53.688 1 57.91 251 GLY A C 1
ATOM 1895 O O . GLY A 1 251 ? -2.184 -65 -54.781 1 57.91 251 GLY A O 1
ATOM 1896 N N . PHE A 1 252 ? -2.059 -64.875 -52.531 1 57.75 252 PHE A N 1
ATOM 1897 C CA . PHE A 1 252 ? -2.449 -63.469 -52.531 1 57.75 252 PHE A CA 1
ATOM 1898 C C . PHE A 1 252 ? -1.223 -62.594 -52.594 1 57.75 252 PHE A C 1
ATOM 1900 O O . PHE A 1 252 ? -0.162 -62.938 -52.062 1 57.75 252 PHE A O 1
ATOM 1907 N N . PRO A 1 253 ? -1.457 -61.438 -53.25 1 62.38 253 PRO A N 1
ATOM 1908 C CA . PRO A 1 253 ? -0.334 -60.5 -53.344 1 62.38 253 PRO A CA 1
ATOM 1909 C C . PRO A 1 253 ? 0.127 -59.969 -52 1 62.38 253 PRO A C 1
ATOM 1911 O O . PRO A 1 253 ? -0.699 -59.719 -51.125 1 62.38 253 PRO A O 1
ATOM 1914 N N . GLN A 1 254 ? 1.431 -60.125 -51.719 1 61.53 254 GLN A N 1
ATOM 1915 C CA . GLN A 1 254 ? 2.084 -59.594 -50.531 1 61.53 254 GLN A CA 1
ATOM 1916 C C . GLN A 1 254 ? 3.174 -58.594 -50.906 1 61.53 254 GLN A C 1
ATOM 1918 O O . GLN A 1 254 ? 3.936 -58.812 -51.844 1 61.53 254 GLN A O 1
ATOM 1923 N N . TYR A 1 255 ? 2.936 -57.344 -50.312 1 60.84 255 TYR A N 1
ATOM 1924 C CA . TYR A 1 255 ? 3.93 -56.312 -50.594 1 60.84 255 TYR A CA 1
ATOM 1925 C C . TYR A 1 255 ? 4.934 -56.219 -49.438 1 60.84 255 TYR A C 1
ATOM 1927 O O . TYR A 1 255 ? 4.555 -56.25 -48.25 1 60.84 255 TYR A O 1
ATOM 1935 N N . ASN A 1 256 ? 6.148 -56.438 -49.844 1 63.03 256 ASN A N 1
ATOM 1936 C CA . ASN A 1 256 ? 7.215 -56.312 -48.844 1 63.03 256 ASN A CA 1
ATOM 1937 C C . ASN A 1 256 ? 8.016 -55.031 -49.062 1 63.03 256 ASN A C 1
ATOM 1939 O O . ASN A 1 256 ? 8.523 -54.781 -50.156 1 63.03 256 ASN A O 1
ATOM 1943 N N . PHE A 1 257 ? 7.906 -54.125 -48.094 1 62.38 257 PHE A N 1
ATOM 1944 C CA . PHE A 1 257 ? 8.727 -52.938 -48.094 1 62.38 257 PHE A CA 1
ATOM 1945 C C . PHE A 1 257 ? 9.906 -53.062 -47.125 1 62.38 257 PHE A C 1
ATOM 1947 O O . PHE A 1 257 ? 9.727 -53.438 -45.969 1 62.38 257 PHE A O 1
ATOM 1954 N N . ALA A 1 258 ? 11.062 -53 -47.688 1 64.12 258 ALA A N 1
ATOM 1955 C CA . ALA A 1 258 ? 12.242 -53.219 -46.844 1 64.12 258 ALA A CA 1
ATOM 1956 C C . ALA A 1 258 ? 13.211 -52.031 -46.938 1 64.12 258 ALA A C 1
ATOM 1958 O O . ALA A 1 258 ? 13.281 -51.375 -47.969 1 64.12 258 ALA A O 1
ATOM 1959 N N . LEU A 1 259 ? 13.781 -51.75 -45.812 1 65.5 259 LEU A N 1
ATOM 1960 C CA . LEU A 1 259 ? 14.859 -50.781 -45.75 1 65.5 259 LEU A CA 1
ATOM 1961 C C . LEU A 1 259 ? 16.219 -51.469 -45.688 1 65.5 259 LEU A C 1
ATOM 1963 O O . LEU A 1 259 ? 16.312 -52.625 -45.312 1 65.5 259 LEU A O 1
ATOM 1967 N N . PRO A 1 260 ? 17.219 -50.781 -46.156 1 63.03 260 PRO A N 1
ATOM 1968 C CA . PRO A 1 260 ? 18.531 -51.438 -46.188 1 63.03 260 PRO A CA 1
ATOM 1969 C C . PRO A 1 260 ? 19 -51.875 -44.812 1 63.03 260 PRO A C 1
ATOM 1971 O O . PRO A 1 260 ? 19.828 -52.781 -44.688 1 63.03 260 PRO A O 1
ATOM 1974 N N . ASN A 1 261 ? 18.469 -51.312 -43.75 1 56.97 261 ASN A N 1
ATOM 1975 C CA . ASN A 1 261 ? 18.906 -51.656 -42.406 1 56.97 261 ASN A CA 1
ATOM 1976 C C . ASN A 1 261 ? 18.234 -52.938 -41.906 1 56.97 261 ASN A C 1
ATOM 1978 O O . ASN A 1 261 ? 18.406 -53.312 -40.75 1 56.97 261 ASN A O 1
ATOM 1982 N N . GLY A 1 262 ? 17.422 -53.469 -42.688 1 57.25 262 GLY A N 1
ATOM 1983 C CA . GLY A 1 262 ? 16.812 -54.719 -42.312 1 57.25 262 GLY A CA 1
ATOM 1984 C C . GLY A 1 262 ? 15.367 -54.594 -41.906 1 57.25 262 GLY A C 1
ATOM 1985 O O . GLY A 1 262 ? 14.656 -55.594 -41.781 1 57.25 262 GLY A O 1
ATOM 1986 N N . LEU A 1 263 ? 15 -53.312 -41.656 1 57.94 263 LEU A N 1
ATOM 1987 C CA . LEU A 1 263 ? 13.594 -53.156 -41.312 1 57.94 263 LEU A CA 1
ATOM 1988 C C . LEU A 1 263 ? 12.688 -53.406 -42.5 1 57.94 263 LEU A C 1
ATOM 1990 O O . LEU A 1 263 ? 12.992 -53 -43.625 1 57.94 263 LEU A O 1
ATOM 1994 N N . HIS A 1 264 ? 11.703 -54.281 -42.406 1 59.78 264 HIS A N 1
ATOM 1995 C CA . HIS A 1 264 ? 10.789 -54.5 -43.531 1 59.78 264 HIS A CA 1
ATOM 1996 C C . HIS A 1 264 ? 9.344 -54.625 -43.031 1 59.78 264 HIS A C 1
ATOM 1998 O O . HIS A 1 264 ? 9.109 -54.938 -41.844 1 59.78 264 HIS A O 1
ATOM 2004 N N . ILE A 1 265 ? 8.469 -54.156 -43.844 1 59.09 265 ILE A N 1
ATOM 2005 C CA . ILE A 1 265 ? 7.035 -54.312 -43.625 1 59.09 265 ILE A CA 1
ATOM 2006 C C . ILE A 1 265 ? 6.414 -55.094 -44.75 1 59.09 265 ILE A C 1
ATOM 2008 O O . ILE A 1 265 ? 6.754 -54.875 -45.938 1 59.09 265 ILE A O 1
ATOM 2012 N N . ARG A 1 266 ? 5.77 -56.156 -44.406 1 59.12 266 ARG A N 1
ATOM 2013 C CA . ARG A 1 266 ? 5.02 -56.938 -45.375 1 59.12 266 ARG A CA 1
ATOM 2014 C C . ARG A 1 266 ? 3.531 -56.625 -45.312 1 59.12 266 ARG A C 1
ATOM 2016 O O . ARG A 1 266 ? 2.92 -56.656 -44.25 1 59.12 266 ARG A O 1
ATOM 2023 N N . LEU A 1 267 ? 3.121 -55.969 -46.469 1 54.84 267 LEU A N 1
ATOM 2024 C CA . LEU A 1 267 ? 1.712 -55.594 -46.562 1 54.84 267 LEU A CA 1
ATOM 2025 C C . LEU A 1 267 ? 0.968 -56.562 -47.469 1 54.84 267 LEU A C 1
ATOM 2027 O O . LEU A 1 267 ? 1.511 -57.031 -48.469 1 54.84 267 LEU A O 1
ATOM 2031 N N . GLN A 1 268 ? 0.004 -57.219 -47.031 1 50.94 268 GLN A N 1
ATOM 2032 C CA . GLN A 1 268 ? -0.874 -58.031 -47.875 1 50.94 268 GLN A CA 1
ATOM 2033 C C . GLN A 1 268 ? -2.176 -57.312 -48.156 1 50.94 268 GLN A C 1
ATOM 2035 O O . GLN A 1 268 ? -2.799 -56.75 -47.25 1 50.94 268 GLN A O 1
ATOM 2040 N N . PRO A 1 269 ? -2.396 -56.812 -49.594 1 44.09 269 PRO A N 1
ATOM 2041 C CA . PRO A 1 269 ? -3.695 -56.219 -49.906 1 44.09 269 PRO A CA 1
ATOM 2042 C C . PRO A 1 269 ? -4.867 -57.031 -49.344 1 44.09 269 PRO A C 1
ATOM 2044 O O . PRO A 1 269 ? -4.906 -58.25 -49.5 1 44.09 269 PRO A O 1
ATOM 2047 N N . GLU A 1 270 ? -5.574 -56.812 -48.406 1 40.12 270 GLU A N 1
ATOM 2048 C CA . GLU A 1 270 ? -6.875 -57.438 -48.219 1 40.12 270 GLU A CA 1
ATOM 2049 C C . GLU A 1 270 ? -7.703 -57.344 -49.5 1 40.12 270 GLU A C 1
ATOM 2051 O O . GLU A 1 270 ? -7.613 -56.375 -50.25 1 40.12 270 GLU A O 1
ATOM 2056 N N . PRO A 1 271 ? -8.438 -58.25 -50.25 1 37.31 271 PRO A N 1
ATOM 2057 C CA . PRO A 1 271 ? -9.695 -57.594 -50.625 1 37.31 271 PRO A CA 1
ATOM 2058 C C . PRO A 1 271 ? -10.148 -56.531 -49.625 1 37.31 271 PRO A C 1
ATOM 2060 O O . PRO A 1 271 ? -11.031 -55.75 -49.938 1 37.31 271 PRO A O 1
ATOM 2063 N N . PHE A 1 272 ? -10.406 -56.938 -48.281 1 31.88 272 PHE A N 1
ATOM 2064 C CA . PHE A 1 272 ? -10.766 -56 -47.219 1 31.88 272 PHE A CA 1
ATOM 2065 C C . PHE A 1 272 ? -9.547 -55.219 -46.781 1 31.88 272 PHE A C 1
ATOM 2067 O O . PHE A 1 272 ? -8.414 -55.688 -46.875 1 31.88 272 PHE A O 1
ATOM 2074 N N . GLU A 1 273 ? -9.539 -53.906 -46.688 1 31.36 273 GLU A N 1
ATOM 2075 C CA . GLU A 1 273 ? -8.641 -52.812 -46.344 1 31.36 273 GLU A CA 1
ATOM 2076 C C . GLU A 1 273 ? -7.773 -53.188 -45.125 1 31.36 273 GLU A C 1
ATOM 2078 O O . GLU A 1 273 ? -8.172 -52.969 -43.969 1 31.36 273 GLU A O 1
ATOM 2083 N N . ALA A 1 274 ? -7.328 -54.438 -45.031 1 30.77 274 ALA A N 1
ATOM 2084 C CA . ALA A 1 274 ? -6.605 -54.875 -43.844 1 30.77 274 ALA A CA 1
ATOM 2085 C C . ALA A 1 274 ? -5.41 -54 -43.562 1 30.77 274 ALA A C 1
ATOM 2087 O O . ALA A 1 274 ? -4.891 -53.312 -44.469 1 30.77 274 ALA A O 1
ATOM 2088 N N . ILE A 1 275 ? -5.164 -53.781 -42.219 1 31.55 275 ILE A N 1
ATOM 2089 C CA . ILE A 1 275 ? -4.133 -53.125 -41.438 1 31.55 275 ILE A CA 1
ATOM 2090 C C . ILE A 1 275 ? -2.789 -53.812 -41.656 1 31.55 275 ILE A C 1
ATOM 2092 O O . ILE A 1 275 ? -2.689 -55.031 -41.625 1 31.55 275 ILE A O 1
ATOM 2096 N N . GLY A 1 276 ? -1.828 -53.375 -42.469 1 28.67 276 GLY A N 1
ATOM 2097 C CA . GLY A 1 276 ? -0.42 -53.656 -42.719 1 28.67 276 GLY A CA 1
ATOM 2098 C C . GLY A 1 276 ? 0.298 -54.188 -41.469 1 28.67 276 GLY A C 1
ATOM 2099 O O . GLY A 1 276 ? 0.022 -53.719 -40.375 1 28.67 276 GLY A O 1
ATOM 2100 N N . LYS A 1 277 ? 0.572 -55.5 -41.5 1 29.22 277 LYS A N 1
ATOM 2101 C CA . LYS A 1 277 ? 1.497 -56.156 -40.562 1 29.22 277 LYS A CA 1
ATOM 2102 C C . LYS A 1 277 ? 2.781 -55.344 -40.406 1 29.22 277 LYS A C 1
ATOM 2104 O O . LYS A 1 277 ? 3.404 -54.969 -41.406 1 29.22 277 LYS A O 1
ATOM 2109 N N . LEU A 1 278 ? 2.838 -54.531 -39.5 1 28.16 278 LEU A N 1
ATOM 2110 C CA . LEU A 1 278 ? 4.172 -54 -39.188 1 28.16 278 LEU A CA 1
ATOM 2111 C C . LEU A 1 278 ? 5.055 -55.125 -38.625 1 28.16 278 LEU A C 1
ATOM 2113 O O . LEU A 1 278 ? 4.781 -55.625 -37.531 1 28.16 278 LEU A O 1
ATOM 2117 N N . ASN A 1 279 ? 5.301 -56.344 -39.188 1 26.97 279 ASN A N 1
ATOM 2118 C CA . ASN A 1 279 ? 6.344 -57.25 -38.688 1 26.97 279 ASN A CA 1
ATOM 2119 C C . ASN A 1 279 ? 7.633 -56.469 -38.375 1 26.97 279 ASN A C 1
ATOM 2121 O O . ASN A 1 279 ? 8.703 -57.062 -38.281 1 26.97 279 ASN A O 1
ATOM 2125 N N . SER A 1 280 ? 7.664 -55.406 -38.406 1 27.22 280 SER A N 1
ATOM 2126 C CA . SER A 1 280 ? 9.031 -54.906 -38.312 1 27.22 280 SER A CA 1
ATOM 2127 C C . SER A 1 280 ? 9.773 -55.5 -37.125 1 27.22 280 SER A C 1
ATOM 2129 O O . SER A 1 280 ? 9.164 -55.781 -36.094 1 27.22 280 SER A O 1
ATOM 2131 N N . HIS A 1 281 ? 10.836 -56.469 -37.188 1 25.22 281 HIS A N 1
ATOM 2132 C CA . HIS A 1 281 ? 12.078 -56.344 -36.438 1 25.22 281 HIS A CA 1
ATOM 2133 C C . HIS A 1 281 ? 12.227 -54.906 -35.906 1 25.22 281 HIS A C 1
ATOM 2135 O O . HIS A 1 281 ? 12.156 -53.938 -36.656 1 25.22 281 HIS A O 1
ATOM 2141 N N . ILE A 1 282 ? 11.758 -54.719 -34.844 1 27.72 282 ILE A N 1
ATOM 2142 C CA . ILE A 1 282 ? 12.07 -53.531 -34.094 1 27.72 282 ILE A CA 1
ATOM 2143 C C . ILE A 1 282 ? 13.547 -53.188 -34.25 1 27.72 282 ILE A C 1
ATOM 2145 O O . ILE A 1 282 ? 14.422 -53.969 -33.844 1 27.72 282 ILE A O 1
ATOM 2149 N N . PRO A 1 283 ? 14.062 -52.688 -35.219 1 25.45 283 PRO A N 1
ATOM 2150 C CA . PRO A 1 283 ? 15.469 -52.344 -35.438 1 25.45 283 PRO A CA 1
ATOM 2151 C C . PRO A 1 283 ? 16.234 -52.031 -34.156 1 25.45 283 PRO A C 1
ATOM 2153 O O . PRO A 1 283 ? 15.625 -51.656 -33.156 1 25.45 283 PRO A O 1
ATOM 2156 N N . ALA A 1 284 ? 17.469 -52.469 -33.969 1 25.62 284 ALA A N 1
ATOM 2157 C CA . ALA A 1 284 ? 18.625 -51.938 -33.25 1 25.62 284 ALA A CA 1
ATOM 2158 C C . ALA A 1 284 ? 18.516 -50.406 -33.094 1 25.62 284 ALA A C 1
ATOM 2160 O O . ALA A 1 284 ? 19.172 -49.812 -32.25 1 25.62 284 ALA A O 1
ATOM 2161 N N . ASP A 1 285 ? 17.922 -49.75 -34.094 1 26.27 285 ASP A N 1
ATOM 2162 C CA . ASP A 1 285 ? 17.969 -48.312 -34.312 1 26.27 285 ASP A CA 1
ATOM 2163 C C . ASP A 1 285 ? 17 -47.594 -33.406 1 26.27 285 ASP A C 1
ATOM 2165 O O . ASP A 1 285 ? 16.969 -46.344 -33.375 1 26.27 285 ASP A O 1
ATOM 2169 N N . ILE A 1 286 ? 16.016 -48.062 -32.938 1 28.8 286 ILE A N 1
ATOM 2170 C CA . ILE A 1 286 ? 15.289 -47.156 -32.094 1 28.8 286 ILE A CA 1
ATOM 2171 C C . ILE A 1 286 ? 16.188 -46.688 -30.938 1 28.8 286 ILE A C 1
ATOM 2173 O O . ILE A 1 286 ? 16.219 -45.5 -30.594 1 28.8 286 ILE A O 1
ATOM 2177 N N . MET A 1 287 ? 16.703 -47.594 -30.234 1 27.83 287 MET A N 1
ATOM 2178 C CA . MET A 1 287 ? 17.797 -47.219 -29.359 1 27.83 287 MET A CA 1
ATOM 2179 C C . MET A 1 287 ? 19.047 -46.906 -30.156 1 27.83 287 MET A C 1
ATOM 2181 O O . MET A 1 287 ? 20.125 -46.719 -29.578 1 27.83 287 MET A O 1
ATOM 2185 N N . ALA A 1 288 ? 19.234 -47.156 -31.469 1 27.91 288 ALA A N 1
ATOM 2186 C CA . ALA A 1 288 ? 20.453 -46.688 -32.094 1 27.91 288 ALA A CA 1
ATOM 2187 C C . ALA A 1 288 ? 20.656 -45.188 -31.891 1 27.91 288 ALA A C 1
ATOM 2189 O O . ALA A 1 288 ? 21.688 -44.625 -32.25 1 27.91 288 ALA A O 1
ATOM 2190 N N . GLY A 1 289 ? 19.828 -44.25 -31.641 1 28.41 289 GLY A N 1
ATOM 2191 C CA . GLY A 1 289 ? 20.453 -43 -31.188 1 28.41 289 GLY A CA 1
ATOM 2192 C C . GLY A 1 289 ? 21.359 -43.219 -29.984 1 28.41 289 GLY A C 1
ATOM 2193 O O . GLY A 1 289 ? 21.953 -42.25 -29.484 1 28.41 289 GLY A O 1
ATOM 2194 N N . ALA A 1 290 ? 21.5 -44.125 -29.156 1 28.42 290 ALA A N 1
ATOM 2195 C CA . ALA A 1 290 ? 22.828 -44.312 -28.609 1 28.42 290 ALA A CA 1
ATOM 2196 C C . ALA A 1 290 ? 23.812 -44.75 -29.672 1 28.42 290 ALA A C 1
ATOM 2198 O O . ALA A 1 290 ? 24.906 -44.188 -29.812 1 28.42 290 ALA A O 1
ATOM 2199 N N . ALA A 1 291 ? 24.031 -46.125 -30.109 1 27.86 291 ALA A N 1
ATOM 2200 C CA . ALA A 1 291 ? 25.156 -46.406 -31 1 27.86 291 ALA A CA 1
ATOM 2201 C C . ALA A 1 291 ? 24.766 -46.094 -32.469 1 27.86 291 ALA A C 1
ATOM 2203 O O . ALA A 1 291 ? 24.125 -46.906 -33.125 1 27.86 291 ALA A O 1
ATOM 2204 N N . ILE A 1 292 ? 24.312 -45.094 -33 1 29.86 292 ILE A N 1
ATOM 2205 C CA . ILE A 1 292 ? 24.156 -44.656 -34.375 1 29.86 292 ILE A CA 1
ATOM 2206 C C . ILE A 1 292 ? 25.406 -45 -35.156 1 29.86 292 ILE A C 1
ATOM 2208 O O . ILE A 1 292 ? 26.453 -44.344 -35.031 1 29.86 292 ILE A O 1
ATOM 2212 N N . GLN A 1 293 ? 25.812 -46.094 -35.406 1 28.53 293 GLN A N 1
ATOM 2213 C CA . GLN A 1 293 ? 26.641 -45.906 -36.594 1 28.53 293 GLN A CA 1
ATOM 2214 C C . GLN A 1 293 ? 25.828 -45.406 -37.781 1 28.53 293 GLN A C 1
ATOM 2216 O O . GLN A 1 293 ? 26.125 -44.375 -38.344 1 28.53 293 GLN A O 1
ATOM 2221 N N . ASP A 1 294 ? 25.438 -46.094 -39.031 1 31.22 294 ASP A N 1
ATOM 2222 C CA . ASP A 1 294 ? 25.094 -45.438 -40.281 1 31.22 294 ASP A CA 1
ATOM 2223 C C . ASP A 1 294 ? 23.656 -44.875 -40.25 1 31.22 294 ASP A C 1
ATOM 2225 O O . ASP A 1 294 ? 23.453 -43.688 -40.312 1 31.22 294 ASP A O 1
ATOM 2229 N N . PRO A 1 295 ? 22.438 -45.094 -41.438 1 37.88 295 PRO A N 1
ATOM 2230 C CA . PRO A 1 295 ? 21.281 -44.312 -41.938 1 37.88 295 PRO A CA 1
ATOM 2231 C C . PRO A 1 295 ? 20.094 -44.344 -41 1 37.88 295 PRO A C 1
ATOM 2233 O O . PRO A 1 295 ? 19.359 -45.344 -40.938 1 37.88 295 PRO A O 1
ATOM 2236 N N . GLU A 1 296 ? 19.812 -43.875 -39.812 1 41.66 296 GLU A N 1
ATOM 2237 C CA . GLU A 1 296 ? 19.141 -44 -38.5 1 41.66 296 GLU A CA 1
ATOM 2238 C C . GLU A 1 296 ? 17.781 -43.312 -38.531 1 41.66 296 GLU A C 1
ATOM 2240 O O . GLU A 1 296 ? 17.672 -42.125 -38.781 1 41.66 296 GLU A O 1
ATOM 2245 N N . PRO A 1 297 ? 16.453 -43.906 -38.812 1 44.75 297 PRO A N 1
ATOM 2246 C CA . PRO A 1 297 ? 15.164 -43.25 -38.969 1 44.75 297 PRO A CA 1
ATOM 2247 C C . PRO A 1 297 ? 14.875 -42.281 -37.812 1 44.75 297 PRO A C 1
ATOM 2249 O O . PRO A 1 297 ? 14.719 -41.062 -38.031 1 44.75 297 PRO A O 1
ATOM 2252 N N . GLY A 1 298 ? 14.164 -42.812 -36.688 1 57.09 298 GLY A N 1
ATOM 2253 C CA . GLY A 1 298 ? 13.93 -41.969 -35.5 1 57.09 298 GLY A CA 1
ATOM 2254 C C . GLY A 1 298 ? 14.828 -42.312 -34.344 1 57.09 298 GLY A C 1
ATOM 2255 O O . GLY A 1 298 ? 15.055 -43.5 -34.062 1 57.09 298 GLY A O 1
ATOM 2256 N N . GLN A 1 299 ? 15.734 -41.406 -33.844 1 65.44 299 GLN A N 1
ATOM 2257 C CA . GLN A 1 299 ? 16.641 -41.625 -32.75 1 65.44 299 GLN A CA 1
ATOM 2258 C C . GLN A 1 299 ? 16.328 -40.688 -31.578 1 65.44 299 GLN A C 1
ATOM 2260 O O . GLN A 1 299 ? 15.859 -39.562 -31.797 1 65.44 299 GLN A O 1
ATOM 2265 N N . LEU A 1 300 ? 16.297 -41.375 -30.422 1 74.06 300 LEU A N 1
ATOM 2266 C CA . LEU A 1 300 ? 16.312 -40.562 -29.188 1 74.06 300 LEU A CA 1
ATOM 2267 C C . LEU A 1 300 ? 17.734 -40.375 -28.688 1 74.06 300 LEU A C 1
ATOM 2269 O O . LEU A 1 300 ? 18.469 -41.344 -28.5 1 74.06 300 LEU A O 1
ATOM 2273 N N . LEU A 1 301 ? 18.172 -39.188 -28.656 1 75.81 301 LEU A N 1
ATOM 2274 C CA . LEU A 1 301 ? 19.531 -38.875 -28.266 1 75.81 301 LEU A CA 1
ATOM 2275 C C . LEU A 1 301 ? 19.547 -38 -27 1 75.81 301 LEU A C 1
ATOM 2277 O O . LEU A 1 301 ? 18.703 -37.125 -26.844 1 75.81 301 LEU A O 1
ATOM 2281 N N . ASN A 1 302 ? 20.531 -38.438 -26.172 1 81.88 302 ASN A N 1
ATOM 2282 C CA . ASN A 1 302 ? 20.75 -37.531 -25.047 1 81.88 302 ASN A CA 1
ATOM 2283 C C . ASN A 1 302 ? 21.281 -36.188 -25.531 1 81.88 302 ASN A C 1
ATOM 2285 O O . ASN A 1 302 ? 22.109 -36.125 -26.453 1 81.88 302 ASN A O 1
ATOM 2289 N N . ASN A 1 303 ? 20.75 -35.188 -25.062 1 85.88 303 ASN A N 1
ATOM 2290 C CA . ASN A 1 303 ? 21.156 -33.844 -25.391 1 85.88 303 ASN A CA 1
ATOM 2291 C C . ASN A 1 303 ? 21.109 -32.938 -24.172 1 85.88 303 ASN A C 1
ATOM 2293 O O . ASN A 1 303 ? 20.641 -33.312 -23.109 1 85.88 303 ASN A O 1
ATOM 2297 N N . ILE A 1 304 ? 21.828 -31.844 -24.281 1 88.94 304 ILE A N 1
ATOM 2298 C CA . ILE A 1 304 ? 21.797 -30.812 -23.25 1 88.94 304 ILE A CA 1
ATOM 2299 C C . ILE A 1 304 ? 21.062 -29.578 -23.781 1 88.94 304 ILE A C 1
ATOM 2301 O O . ILE A 1 304 ? 21.344 -29.109 -24.891 1 88.94 304 ILE A O 1
ATOM 2305 N N . THR A 1 305 ? 20.047 -29.188 -23.062 1 89.19 305 THR A N 1
ATOM 2306 C CA . THR A 1 305 ? 19.281 -28.016 -23.484 1 89.19 305 THR A CA 1
ATOM 2307 C C . THR A 1 305 ? 19.453 -26.891 -22.469 1 89.19 305 THR A C 1
ATOM 2309 O O . THR A 1 305 ? 19.5 -27.125 -21.266 1 89.19 305 THR A O 1
ATOM 2312 N N . ALA A 1 306 ? 19.672 -25.734 -23.031 1 90.88 306 ALA A N 1
ATOM 2313 C CA . ALA A 1 306 ? 19.609 -24.516 -22.219 1 90.88 306 ALA A CA 1
ATOM 2314 C C . ALA A 1 306 ? 18.203 -23.922 -22.219 1 90.88 306 ALA A C 1
ATOM 2316 O O . ALA A 1 306 ? 17.672 -23.609 -23.281 1 90.88 306 ALA A O 1
ATOM 2317 N N . THR A 1 307 ? 17.625 -23.797 -21.094 1 88.81 307 THR A N 1
ATOM 2318 C CA . THR A 1 307 ? 16.219 -23.391 -20.984 1 88.81 307 THR A CA 1
ATOM 2319 C C . THR A 1 307 ? 16.094 -22.094 -20.203 1 88.81 307 THR A C 1
ATOM 2321 O O . THR A 1 307 ? 16.75 -21.922 -19.156 1 88.81 307 THR A O 1
ATOM 2324 N N . ALA A 1 308 ? 15.32 -21.172 -20.812 1 90 308 ALA A N 1
ATOM 2325 C CA . ALA A 1 308 ? 14.906 -19.969 -20.125 1 90 308 ALA A CA 1
ATOM 2326 C C . ALA A 1 308 ? 13.5 -20.109 -19.547 1 90 308 ALA A C 1
ATOM 2328 O O . ALA A 1 308 ? 12.555 -20.422 -20.281 1 90 308 ALA A O 1
ATOM 2329 N N . THR A 1 309 ? 13.383 -19.984 -18.219 1 90.31 309 THR A N 1
ATOM 2330 C CA . THR A 1 309 ? 12.102 -20.156 -17.562 1 90.31 309 THR A CA 1
ATOM 2331 C C . THR A 1 309 ? 11.695 -18.891 -16.812 1 90.31 309 THR A C 1
ATOM 2333 O O . THR A 1 309 ? 12.531 -18.25 -16.172 1 90.31 309 THR A O 1
ATOM 2336 N N . GLN A 1 310 ? 10.438 -18.516 -17.031 1 90.38 310 GLN A N 1
ATOM 2337 C CA . GLN A 1 310 ? 9.852 -17.375 -16.328 1 90.38 310 GLN A CA 1
ATOM 2338 C C . GLN A 1 310 ? 8.391 -17.641 -15.977 1 90.38 310 GLN A C 1
ATOM 2340 O O . GLN A 1 310 ? 7.676 -18.312 -16.734 1 90.38 310 GLN A O 1
ATOM 2345 N N . LEU A 1 311 ? 8.07 -17.297 -14.781 1 88.75 311 LEU A N 1
ATOM 2346 C CA . LEU A 1 311 ? 6.672 -17.375 -14.367 1 88.75 311 LEU A CA 1
ATOM 2347 C C . LEU A 1 311 ? 6.09 -15.977 -14.156 1 88.75 311 LEU A C 1
ATOM 2349 O O . LEU A 1 311 ? 6.594 -15.203 -13.336 1 88.75 311 LEU A O 1
ATOM 2353 N N . LYS A 1 312 ? 5.035 -15.641 -14.969 1 84.38 312 LYS A N 1
ATOM 2354 C CA . LYS A 1 312 ? 4.328 -14.367 -14.859 1 84.38 312 LYS A CA 1
ATOM 2355 C C . LYS A 1 312 ? 2.836 -14.578 -14.633 1 84.38 312 LYS A C 1
ATOM 2357 O O . LYS A 1 312 ? 2.182 -15.281 -15.406 1 84.38 312 LYS A O 1
ATOM 2362 N N . ASN A 1 313 ? 2.273 -14.031 -13.586 1 78.62 313 ASN A N 1
ATOM 2363 C CA . ASN A 1 313 ? 0.86 -14.18 -13.258 1 78.62 313 ASN A CA 1
ATOM 2364 C C . ASN A 1 313 ? 0.45 -15.641 -13.195 1 78.62 313 ASN A C 1
ATOM 2366 O O . ASN A 1 313 ? -0.561 -16.031 -13.781 1 78.62 313 ASN A O 1
ATOM 2370 N N . ASN A 1 314 ? 1.373 -16.391 -12.656 1 79.5 314 ASN A N 1
ATOM 2371 C CA . ASN A 1 314 ? 1.161 -17.812 -12.422 1 79.5 314 ASN A CA 1
ATOM 2372 C C . ASN A 1 314 ? 1.111 -18.609 -13.727 1 79.5 314 ASN A C 1
ATOM 2374 O O . ASN A 1 314 ? 0.547 -19.703 -13.781 1 79.5 314 ASN A O 1
ATOM 2378 N N . GLN A 1 315 ? 1.561 -17.984 -14.719 1 79.19 315 GLN A N 1
ATOM 2379 C CA . GLN A 1 315 ? 1.713 -18.688 -15.992 1 79.19 315 GLN A CA 1
ATOM 2380 C C . GLN A 1 315 ? 3.186 -18.922 -16.312 1 79.19 315 GLN A C 1
ATOM 2382 O O . GLN A 1 315 ? 4 -18 -16.25 1 79.19 315 GLN A O 1
ATOM 2387 N N . VAL A 1 316 ? 3.457 -20.188 -16.609 1 82.75 316 VAL A N 1
ATOM 2388 C CA . VAL A 1 316 ? 4.844 -20.578 -16.844 1 82.75 316 VAL A CA 1
ATOM 2389 C C . VAL A 1 316 ? 5.215 -20.328 -18.312 1 82.75 316 VAL A C 1
ATOM 2391 O O . VAL A 1 316 ? 4.477 -20.703 -19.219 1 82.75 316 VAL A O 1
ATOM 2394 N N . HIS A 1 317 ? 6.254 -19.641 -18.516 1 84.62 317 HIS A N 1
ATOM 2395 C CA . HIS A 1 317 ? 6.84 -19.438 -19.828 1 84.62 317 HIS A CA 1
ATOM 2396 C C . HIS A 1 317 ? 8.234 -20.047 -19.922 1 84.62 317 HIS A C 1
ATOM 2398 O O . HIS A 1 317 ? 9.156 -19.594 -19.234 1 84.62 317 HIS A O 1
ATOM 2404 N N . GLN A 1 318 ? 8.312 -21.141 -20.672 1 86.19 318 GLN A N 1
ATOM 2405 C CA . GLN A 1 318 ? 9.594 -21.812 -20.844 1 86.19 318 GLN A CA 1
ATOM 2406 C C . GLN A 1 318 ? 10.016 -21.812 -22.312 1 86.19 318 GLN A C 1
ATOM 2408 O O . GLN A 1 318 ? 9.188 -22.031 -23.203 1 86.19 318 GLN A O 1
ATOM 2413 N N . ALA A 1 319 ? 11.289 -21.422 -22.562 1 85.12 319 ALA A N 1
ATOM 2414 C CA . ALA A 1 319 ? 11.836 -21.438 -23.922 1 85.12 319 ALA A CA 1
ATOM 2415 C C . ALA A 1 319 ? 13.219 -22.078 -23.953 1 85.12 319 ALA A C 1
ATOM 2417 O O . ALA A 1 319 ? 14.031 -21.859 -23.047 1 85.12 319 ALA A O 1
ATOM 2418 N N . THR A 1 320 ? 13.391 -23.031 -24.922 1 87.44 320 THR A N 1
ATOM 2419 C CA . THR A 1 320 ? 14.719 -23.578 -25.141 1 87.44 320 THR A CA 1
ATOM 2420 C C . THR A 1 320 ? 15.562 -22.625 -25.984 1 87.44 320 THR A C 1
ATOM 2422 O O . THR A 1 320 ? 15.211 -22.328 -27.125 1 87.44 320 THR A O 1
ATOM 2425 N N . ILE A 1 321 ? 16.656 -22.25 -25.438 1 86.56 321 ILE A N 1
ATOM 2426 C CA . ILE A 1 321 ? 17.484 -21.25 -26.109 1 86.56 321 ILE A CA 1
ATOM 2427 C C . ILE A 1 321 ? 18.594 -21.922 -26.891 1 86.56 321 ILE A C 1
ATOM 2429 O O . ILE A 1 321 ? 19 -21.438 -27.953 1 86.56 321 ILE A O 1
ATOM 2433 N N . ASP A 1 322 ? 19.156 -23 -26.297 1 85.06 322 ASP A N 1
ATOM 2434 C CA . ASP A 1 322 ? 20.266 -23.688 -26.906 1 85.06 322 ASP A CA 1
ATOM 2435 C C . ASP A 1 322 ? 20.203 -25.188 -26.656 1 85.06 322 ASP A C 1
ATOM 2437 O O . ASP A 1 322 ? 19.547 -25.625 -25.703 1 85.06 322 ASP A O 1
ATOM 2441 N N . SER A 1 323 ? 20.688 -25.922 -27.609 1 86.75 323 SER A N 1
ATOM 2442 C CA . SER A 1 323 ? 20.75 -27.375 -27.484 1 86.75 323 SER A CA 1
ATOM 2443 C C . SER A 1 323 ? 22.109 -27.906 -27.938 1 86.75 323 SER A C 1
ATOM 2445 O O . SER A 1 323 ? 22.719 -27.375 -28.859 1 86.75 323 SER A O 1
ATOM 2447 N N . TYR A 1 324 ? 22.641 -28.844 -27.156 1 84.06 324 TYR A N 1
ATOM 2448 C CA . TYR A 1 324 ? 23.922 -29.484 -27.484 1 84.06 324 TYR A CA 1
ATOM 2449 C C . TYR A 1 324 ? 23.781 -31 -27.5 1 84.06 324 TYR A C 1
ATOM 2451 O O . TYR A 1 324 ? 23.141 -31.594 -26.609 1 84.06 324 TYR A O 1
ATOM 2459 N N . TRP A 1 325 ? 24.172 -31.547 -28.547 1 79.81 325 TRP A N 1
ATOM 2460 C CA . TRP A 1 325 ? 24.234 -33 -28.578 1 79.81 325 TRP A CA 1
ATOM 2461 C C . TRP A 1 325 ? 25.547 -33.469 -29.203 1 79.81 325 TRP A C 1
ATOM 2463 O O . TRP A 1 325 ? 26.188 -32.75 -29.969 1 79.81 325 TRP A O 1
ATOM 2473 N N . ASP A 1 326 ? 26 -34.594 -28.641 1 69.94 326 ASP A N 1
ATOM 2474 C CA . ASP A 1 326 ? 27.203 -35.219 -29.188 1 69.94 326 ASP A CA 1
ATOM 2475 C C . ASP A 1 326 ? 26.859 -36.25 -30.266 1 69.94 326 ASP A C 1
ATOM 2477 O O . ASP A 1 326 ? 26.219 -37.25 -29.969 1 69.94 326 ASP A O 1
ATOM 2481 N N . PRO A 1 327 ? 27.25 -35.969 -31.531 1 64.62 327 PRO A N 1
ATOM 2482 C CA . PRO A 1 327 ? 26.938 -36.906 -32.594 1 64.62 327 PRO A CA 1
ATOM 2483 C C . PRO A 1 327 ? 27.641 -38.25 -32.406 1 64.62 327 PRO A C 1
ATOM 2485 O O . PRO A 1 327 ? 27.188 -39.281 -32.938 1 64.62 327 PRO A O 1
ATOM 2488 N N . ASN A 1 328 ? 28.859 -38.25 -31.688 1 59.28 328 ASN A N 1
ATOM 2489 C CA . ASN A 1 328 ? 29.578 -39.469 -31.422 1 59.28 328 ASN A CA 1
ATOM 2490 C C . ASN A 1 328 ? 29.672 -39.781 -29.938 1 59.28 328 ASN A C 1
ATOM 2492 O O . ASN A 1 328 ? 30.703 -39.531 -29.297 1 59.28 328 ASN A O 1
ATOM 2496 N N . PRO A 1 329 ? 28.531 -40.25 -29.375 1 54.91 329 PRO A N 1
ATOM 2497 C CA . PRO A 1 329 ? 28.578 -40.438 -27.922 1 54.91 329 PRO A CA 1
ATOM 2498 C C . PRO A 1 329 ? 29.531 -41.562 -27.5 1 54.91 329 PRO A C 1
ATOM 2500 O O . PRO A 1 329 ? 29.594 -42.594 -28.156 1 54.91 329 PRO A O 1
ATOM 2503 N N . GLY A 1 330 ? 30.641 -41.281 -26.812 1 50.16 330 GLY A N 1
ATOM 2504 C CA . GLY A 1 330 ? 31.453 -42.344 -26.297 1 50.16 330 GLY A CA 1
ATOM 2505 C C . GLY A 1 330 ? 30.656 -43.406 -25.547 1 50.16 330 GLY A C 1
ATOM 2506 O O . GLY A 1 330 ? 29.422 -43.281 -25.453 1 50.16 330 GLY A O 1
ATOM 2507 N N . PRO A 1 331 ? 31.375 -44.438 -25.172 1 48.97 331 PRO A N 1
ATOM 2508 C CA . PRO A 1 331 ? 30.719 -45.531 -24.438 1 48.97 331 PRO A CA 1
ATOM 2509 C C . PRO A 1 331 ? 29.938 -45.062 -23.219 1 48.97 331 PRO A C 1
ATOM 2511 O O . PRO A 1 331 ? 28.922 -45.656 -22.859 1 48.97 331 PRO A O 1
ATOM 2514 N N . LEU A 1 332 ? 30.672 -44.094 -22.5 1 53.75 332 LEU A N 1
ATOM 2515 C CA . LEU A 1 332 ? 29.938 -43.469 -21.406 1 53.75 332 LEU A CA 1
ATOM 2516 C C . LEU A 1 332 ? 29.125 -42.281 -21.906 1 53.75 332 LEU A C 1
ATOM 2518 O O . LEU A 1 332 ? 29.625 -41.469 -22.703 1 53.75 332 LEU A O 1
ATOM 2522 N N . ILE A 1 333 ? 27.828 -42.344 -21.828 1 64.81 333 ILE A N 1
ATOM 2523 C CA . ILE A 1 333 ? 26.938 -41.312 -22.375 1 64.81 333 ILE A CA 1
ATOM 2524 C C . ILE A 1 333 ? 27.141 -40 -21.625 1 64.81 333 ILE A C 1
ATOM 2526 O O . ILE A 1 333 ? 26.328 -39.656 -20.766 1 64.81 333 ILE A O 1
ATOM 2530 N N . GLN A 1 334 ? 28.5 -39.625 -21.578 1 73.38 334 GLN A N 1
ATOM 2531 C CA . GLN A 1 334 ? 28.828 -38.344 -20.969 1 73.38 334 GLN A CA 1
ATOM 2532 C C . GLN A 1 334 ? 28.844 -37.219 -22 1 73.38 334 GLN A C 1
ATOM 2534 O O . GLN A 1 334 ? 29.375 -37.406 -23.094 1 73.38 334 GLN A O 1
ATOM 2539 N N . LEU A 1 335 ? 28.125 -36.188 -21.688 1 77.44 335 LEU A N 1
ATOM 2540 C CA . LEU A 1 335 ? 28.078 -35.031 -22.547 1 77.44 335 LEU A CA 1
ATOM 2541 C C . LEU A 1 335 ? 28.719 -33.812 -21.875 1 77.44 335 LEU A C 1
ATOM 2543 O O . LEU A 1 335 ? 28.484 -33.562 -20.688 1 77.44 335 LEU A O 1
ATOM 2547 N N . LYS A 1 336 ? 29.672 -33.188 -22.5 1 78.81 336 LYS A N 1
ATOM 2548 C CA . LYS A 1 336 ? 30.312 -31.984 -22 1 78.81 336 LYS A CA 1
ATOM 2549 C C . LYS A 1 336 ? 30.078 -30.812 -22.953 1 78.81 336 LYS A C 1
ATOM 2551 O O . LYS A 1 336 ? 30.875 -30.594 -23.875 1 78.81 336 LYS A O 1
ATOM 2556 N N . PRO A 1 337 ? 29.078 -30.078 -22.719 1 82.19 337 PRO A N 1
ATOM 2557 C CA . PRO A 1 337 ? 28.844 -28.938 -23.578 1 82.19 337 PRO A CA 1
ATOM 2558 C C . PRO A 1 337 ? 29.891 -27.828 -23.406 1 82.19 337 PRO A C 1
ATOM 2560 O O . PRO A 1 337 ? 30.422 -27.656 -22.312 1 82.19 337 PRO A O 1
ATOM 2563 N N . PRO A 1 338 ? 30.203 -27.234 -24.516 1 80.81 338 PRO A N 1
ATOM 2564 C CA . PRO A 1 338 ? 31.172 -26.141 -24.406 1 80.81 338 PRO A CA 1
ATOM 2565 C C . PRO A 1 338 ? 30.656 -24.984 -23.562 1 80.81 338 PRO A C 1
ATOM 2567 O O . PRO A 1 338 ? 29.438 -24.797 -23.453 1 80.81 338 PRO A O 1
ATOM 2570 N N . LYS A 1 339 ? 31.562 -24.312 -22.797 1 79.44 339 LYS A N 1
ATOM 2571 C CA . LYS A 1 339 ? 31.219 -23.141 -22.016 1 79.44 339 LYS A CA 1
ATOM 2572 C C . LYS A 1 339 ? 30.734 -22 -22.906 1 79.44 339 LYS A C 1
ATOM 2574 O O . LYS A 1 339 ? 31.328 -21.719 -23.938 1 79.44 339 LYS A O 1
ATOM 2579 N N . LYS A 1 340 ? 29.516 -21.656 -22.734 1 73.62 340 LYS A N 1
ATOM 2580 C CA . LYS A 1 340 ? 28.969 -20.5 -23.422 1 73.62 340 LYS A CA 1
ATOM 2581 C C . LYS A 1 340 ? 28.531 -19.422 -22.438 1 73.62 340 LYS A C 1
ATOM 2583 O O . LYS A 1 340 ? 27.625 -19.641 -21.625 1 73.62 340 LYS A O 1
ATOM 2588 N N . SER A 1 341 ? 29.016 -18.312 -22.578 1 67.19 341 SER A N 1
ATOM 2589 C CA . SER A 1 341 ? 28.719 -17.094 -21.844 1 67.19 341 SER A CA 1
ATOM 2590 C C . SER A 1 341 ? 28.312 -17.406 -20.406 1 67.19 341 SER A C 1
ATOM 2592 O O . SER A 1 341 ? 29.141 -17.844 -19.594 1 67.19 341 SER A O 1
ATOM 2594 N N . ASN A 1 342 ? 27.031 -17.375 -20.062 1 67.62 342 ASN A N 1
ATOM 2595 C CA . ASN A 1 342 ? 26.516 -17.5 -18.703 1 67.62 342 ASN A CA 1
ATOM 2596 C C . ASN A 1 342 ? 26.25 -18.953 -18.328 1 67.62 342 ASN A C 1
ATOM 2598 O O . ASN A 1 342 ? 25.781 -19.234 -17.234 1 67.62 342 ASN A O 1
ATOM 2602 N N . LEU A 1 343 ? 26.594 -19.875 -19.234 1 74.75 343 LEU A N 1
ATOM 2603 C CA . LEU A 1 343 ? 26.344 -21.297 -18.969 1 74.75 343 LEU A CA 1
ATOM 2604 C C . LEU A 1 343 ? 27.641 -22.031 -18.672 1 74.75 343 LEU A C 1
ATOM 2606 O O . LEU A 1 343 ? 28.531 -22.078 -19.516 1 74.75 343 LEU A O 1
ATOM 2610 N N . THR A 1 344 ? 27.844 -22.312 -17.359 1 64.44 344 THR A N 1
ATOM 2611 C CA . THR A 1 344 ? 29.062 -23.016 -16.969 1 64.44 344 THR A CA 1
ATOM 2612 C C . THR A 1 344 ? 29.094 -24.422 -17.562 1 64.44 344 THR A C 1
ATOM 2614 O O . THR A 1 344 ? 28.047 -25.016 -17.812 1 64.44 344 THR A O 1
ATOM 2617 N N . ALA A 1 345 ? 30.359 -24.719 -17.922 1 60.03 345 ALA A N 1
ATOM 2618 C CA . ALA A 1 345 ? 30.562 -26.078 -18.406 1 60.03 345 ALA A CA 1
ATOM 2619 C C . ALA A 1 345 ? 30.266 -27.109 -17.312 1 60.03 345 ALA A C 1
ATOM 2621 O O . ALA A 1 345 ? 30.641 -26.906 -16.156 1 60.03 345 ALA A O 1
ATOM 2622 N N . SER A 1 346 ? 29.172 -27.828 -17.5 1 68.44 346 SER A N 1
ATOM 2623 C CA . SER A 1 346 ? 28.859 -28.891 -16.547 1 68.44 346 SER A CA 1
ATOM 2624 C C . SER A 1 346 ? 28.859 -30.266 -17.219 1 68.44 346 SER A C 1
ATOM 2626 O O . SER A 1 346 ? 28.922 -30.344 -18.453 1 68.44 346 SER A O 1
ATOM 2628 N N . PHE A 1 347 ? 29.328 -31.219 -16.391 1 74.19 347 PHE A N 1
ATOM 2629 C CA . PHE A 1 347 ? 29.328 -32.625 -16.828 1 74.19 347 PHE A CA 1
ATOM 2630 C C . PHE A 1 347 ? 27.953 -33.25 -16.641 1 74.19 347 PHE A C 1
ATOM 2632 O O . PHE A 1 347 ? 27.297 -33.031 -15.617 1 74.19 347 PHE A O 1
ATOM 2639 N N . PHE A 1 348 ? 27.453 -33.781 -17.859 1 79.06 348 PHE A N 1
ATOM 2640 C CA . PHE A 1 348 ? 26.172 -34.438 -17.828 1 79.06 348 PHE A CA 1
ATOM 2641 C C . PHE A 1 348 ? 26.328 -35.938 -18.141 1 79.06 348 PHE A C 1
ATOM 2643 O O . PHE A 1 348 ? 27.156 -36.312 -18.969 1 79.06 348 PHE A O 1
ATOM 2650 N N . GLU A 1 349 ? 25.656 -36.75 -17.328 1 77.81 349 GLU A N 1
ATOM 2651 C CA . GLU A 1 349 ? 25.844 -38.188 -17.516 1 77.81 349 GLU A CA 1
ATOM 2652 C C . GLU A 1 349 ? 24.5 -38.906 -17.547 1 77.81 349 GLU A C 1
ATOM 2654 O O . GLU A 1 349 ? 23.594 -38.594 -16.781 1 77.81 349 GLU A O 1
ATOM 2659 N N . ALA A 1 350 ? 24.375 -39.75 -18.547 1 77.19 350 ALA A N 1
ATOM 2660 C CA . ALA A 1 350 ? 23.266 -40.719 -18.547 1 77.19 350 ALA A CA 1
ATOM 2661 C C . ALA A 1 350 ? 23.766 -42.125 -18.188 1 77.19 350 ALA A C 1
ATOM 2663 O O . ALA A 1 350 ? 24.656 -42.656 -18.844 1 77.19 350 ALA A O 1
ATOM 2664 N N . GLU A 1 351 ? 23.266 -42.688 -17.141 1 75.75 351 GLU A N 1
ATOM 2665 C CA . GLU A 1 351 ? 23.703 -44 -16.672 1 75.75 351 GLU A CA 1
ATOM 2666 C C . GLU A 1 351 ? 23.422 -45.062 -17.719 1 75.75 351 GLU A C 1
ATOM 2668 O O . GLU A 1 351 ? 22.328 -45.156 -18.266 1 75.75 351 GLU A O 1
ATOM 2673 N N . LEU A 1 352 ? 24.406 -45.906 -17.906 1 70.69 352 LEU A N 1
ATOM 2674 C CA . LEU A 1 352 ? 24.359 -46.906 -18.969 1 70.69 352 LEU A CA 1
ATOM 2675 C C . LEU A 1 352 ? 23.312 -47.969 -18.656 1 70.69 352 LEU A C 1
ATOM 2677 O O . LEU A 1 352 ? 22.562 -48.375 -19.547 1 70.69 352 LEU A O 1
ATOM 2681 N N . GLY A 1 353 ? 23.281 -48.406 -17.469 1 69.19 353 GLY A N 1
ATOM 2682 C CA . GLY A 1 353 ? 22.328 -49.438 -17.094 1 69.19 353 GLY A CA 1
ATOM 2683 C C . GLY A 1 353 ? 20.891 -49.031 -17.312 1 69.19 353 GLY A C 1
ATOM 2684 O O . GLY A 1 353 ? 20.094 -49.75 -17.906 1 69.19 353 GLY A O 1
ATOM 2685 N N . SER A 1 354 ? 20.625 -47.906 -16.875 1 74.06 354 SER A N 1
ATOM 2686 C CA . SER A 1 354 ? 19.266 -47.375 -17.031 1 74.06 354 SER A CA 1
ATOM 2687 C C . SER A 1 354 ? 18.938 -47.094 -18.5 1 74.06 354 SER A C 1
ATOM 2689 O O . SER A 1 354 ? 17.812 -47.344 -18.953 1 74.06 354 SER A O 1
ATOM 2691 N N . SER A 1 355 ? 19.859 -46.625 -19.25 1 75.5 355 SER A N 1
ATOM 2692 C CA . SER A 1 355 ? 19.656 -46.375 -20.672 1 75.5 355 SER A CA 1
ATOM 2693 C C . SER A 1 355 ? 19.422 -47.688 -21.438 1 75.5 355 SER A C 1
ATOM 2695 O O . SER A 1 355 ? 18.578 -47.75 -22.328 1 75.5 355 SER A O 1
ATOM 2697 N N . ASN A 1 356 ? 20.125 -48.688 -21 1 70.5 356 ASN A N 1
ATOM 2698 C CA . ASN A 1 356 ? 19.953 -49.969 -21.625 1 70.5 356 ASN A CA 1
ATOM 2699 C C . ASN A 1 356 ? 18.594 -50.594 -21.312 1 70.5 356 ASN A C 1
ATOM 2701 O O . ASN A 1 356 ? 17.953 -51.188 -22.172 1 70.5 356 ASN A O 1
ATOM 2705 N N . ALA A 1 357 ? 18.281 -50.438 -20.078 1 71.81 357 ALA A N 1
ATOM 2706 C CA . ALA A 1 357 ? 16.969 -50.938 -19.688 1 71.81 357 ALA A CA 1
ATOM 2707 C C . ALA A 1 357 ? 15.859 -50.25 -20.5 1 71.81 357 ALA A C 1
ATOM 2709 O O . ALA A 1 357 ? 14.906 -50.906 -20.922 1 71.81 357 ALA A O 1
ATOM 2710 N N . LEU A 1 358 ? 15.977 -49 -20.703 1 77.81 358 LEU A N 1
ATOM 2711 C CA . LEU A 1 358 ? 14.984 -48.25 -21.484 1 77.81 358 LEU A CA 1
ATOM 2712 C C . LEU A 1 358 ? 15.008 -48.719 -22.938 1 77.81 358 LEU A C 1
ATOM 2714 O O . LEU A 1 358 ? 13.953 -48.812 -23.578 1 77.81 358 LEU A O 1
ATOM 2718 N N . THR A 1 359 ? 16.203 -48.906 -23.438 1 71.62 359 THR A N 1
ATOM 2719 C CA . THR A 1 359 ? 16.328 -49.375 -24.812 1 71.62 359 THR A CA 1
ATOM 2720 C C . THR A 1 359 ? 15.633 -50.719 -24.984 1 71.62 359 THR A C 1
ATOM 2722 O O . THR A 1 359 ? 14.961 -50.938 -25.984 1 71.62 359 THR A O 1
ATOM 2725 N N . ARG A 1 360 ? 15.812 -51.531 -24.047 1 69.62 360 ARG A N 1
ATOM 2726 C CA . ARG A 1 360 ? 15.141 -52.812 -24.094 1 69.62 360 ARG A CA 1
ATOM 2727 C C . ARG A 1 360 ? 13.625 -52.656 -24.031 1 69.62 360 ARG A C 1
ATOM 2729 O O . ARG A 1 360 ? 12.898 -53.312 -24.766 1 69.62 360 ARG A O 1
ATOM 2736 N N . TRP A 1 361 ? 13.211 -51.875 -23.203 1 75.69 361 TRP A N 1
ATOM 2737 C CA . TRP A 1 361 ? 11.781 -51.625 -23.078 1 75.69 361 TRP A CA 1
ATOM 2738 C C . TRP A 1 361 ? 11.211 -51.094 -24.391 1 75.69 361 TRP A C 1
ATOM 2740 O O . TRP A 1 361 ? 10.164 -51.562 -24.844 1 75.69 361 TRP A O 1
ATOM 2750 N N . PHE A 1 362 ? 11.875 -50.156 -25.016 1 74.81 362 PHE A N 1
ATOM 2751 C CA . PHE A 1 362 ? 11.43 -49.594 -26.281 1 74.81 362 PHE A CA 1
ATOM 2752 C C . PHE A 1 362 ? 11.422 -50.656 -27.375 1 74.81 362 PHE A C 1
ATOM 2754 O O . PHE A 1 362 ? 10.531 -50.656 -28.234 1 74.81 362 PHE A O 1
ATOM 2761 N N . SER A 1 363 ? 12.438 -51.406 -27.359 1 67.44 363 SER A N 1
ATOM 2762 C CA . SER A 1 363 ? 12.547 -52.406 -28.422 1 67.44 363 SER A CA 1
ATOM 2763 C C . SER A 1 363 ? 11.336 -53.312 -28.438 1 67.44 363 SER A C 1
ATOM 2765 O O . SER A 1 363 ? 10.867 -53.719 -29.5 1 67.44 363 SER A O 1
ATOM 2767 N N . HIS A 1 364 ? 10.836 -53.562 -27.312 1 64.44 364 HIS A N 1
ATOM 2768 C CA . HIS A 1 364 ? 9.68 -54.438 -27.234 1 64.44 364 HIS A CA 1
ATOM 2769 C C . HIS A 1 364 ? 8.406 -53.719 -27.672 1 64.44 364 HIS A C 1
ATOM 2771 O O . HIS A 1 364 ? 7.5 -54.344 -28.234 1 64.44 364 HIS A O 1
ATOM 2777 N N . ARG A 1 365 ? 8.32 -52.531 -27.484 1 69.38 365 ARG A N 1
ATOM 2778 C CA . ARG A 1 365 ? 7.109 -51.781 -27.766 1 69.38 365 ARG A CA 1
ATOM 2779 C C . ARG A 1 365 ? 7.09 -51.281 -29.203 1 69.38 365 ARG A C 1
ATOM 2781 O O . ARG A 1 365 ? 6.023 -51.031 -29.766 1 69.38 365 ARG A O 1
ATOM 2788 N N . LEU A 1 366 ? 8.219 -51.156 -29.703 1 66.69 366 LEU A N 1
ATOM 2789 C CA . LEU A 1 366 ? 8.289 -50.625 -31.062 1 66.69 366 LEU A CA 1
ATOM 2790 C C . LEU A 1 366 ? 8.344 -51.781 -32.062 1 66.69 366 LEU A C 1
ATOM 2792 O O . LEU A 1 366 ? 8.547 -51.562 -33.25 1 66.69 366 LEU A O 1
ATOM 2796 N N . LEU A 1 367 ? 8.273 -52.969 -31.5 1 55.47 367 LEU A N 1
ATOM 2797 C CA . LEU A 1 367 ? 8.102 -54.125 -32.406 1 55.47 367 LEU A CA 1
ATOM 2798 C C . LEU A 1 367 ? 6.625 -54.344 -32.719 1 55.47 367 LEU A C 1
ATOM 2800 O O . LEU A 1 367 ? 5.812 -54.594 -31.828 1 55.47 367 LEU A O 1
ATOM 2804 N N . PHE A 1 368 ? 6.242 -53.812 -33.812 1 50.28 368 PHE A N 1
ATOM 2805 C CA . PHE A 1 368 ? 4.844 -53.938 -34.219 1 50.28 368 PHE A CA 1
ATOM 2806 C C . PHE A 1 368 ? 4.602 -55.188 -35.031 1 50.28 368 PHE A C 1
ATOM 2808 O O . PHE A 1 368 ? 5.379 -55.531 -35.938 1 50.28 368 PHE A O 1
ATOM 2815 N N . ASN A 1 369 ? 4.145 -56.281 -34.281 1 42.88 369 ASN A N 1
ATOM 2816 C CA . ASN A 1 369 ? 3.711 -57.438 -35.062 1 42.88 369 ASN A CA 1
ATOM 2817 C C . ASN A 1 369 ? 2.232 -57.344 -35.406 1 42.88 369 ASN A C 1
ATOM 2819 O O . ASN A 1 369 ? 1.372 -57.312 -34.531 1 42.88 369 ASN A O 1
ATOM 2823 N N . ASN A 1 370 ? 1.922 -56.531 -36.25 1 38.38 370 ASN A N 1
ATOM 2824 C CA . ASN A 1 370 ? 0.523 -56.438 -36.656 1 38.38 370 ASN A CA 1
ATOM 2825 C C . ASN A 1 370 ? 0.046 -57.719 -37.281 1 38.38 370 ASN A C 1
ATOM 2827 O O . ASN A 1 370 ? -0.759 -57.719 -38.219 1 38.38 370 ASN A O 1
ATOM 2831 N N . THR A 1 371 ? 0.78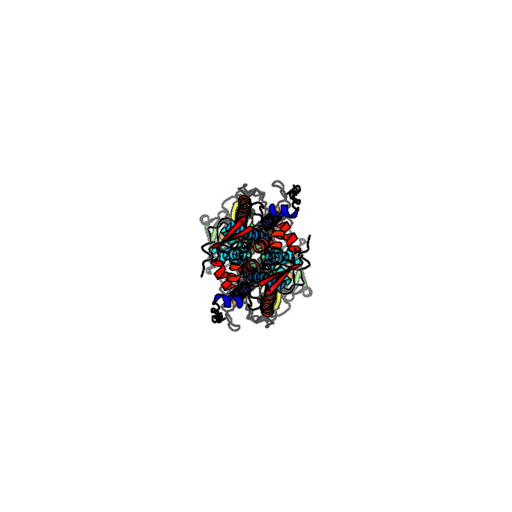3 -58.812 -37.062 1 37.16 371 THR A N 1
ATOM 2832 C CA . THR A 1 371 ? 0.168 -60 -37.688 1 37.16 371 THR A CA 1
ATOM 2833 C C . THR A 1 371 ? -1.205 -60.281 -37.062 1 37.16 371 THR A C 1
ATOM 2835 O O . THR A 1 371 ? -1.387 -60.188 -35.875 1 37.16 371 THR A O 1
ATOM 2838 N N . ARG A 1 372 ? -2.203 -59.844 -37.531 1 35.53 372 ARG A N 1
ATOM 2839 C CA . ARG A 1 372 ? -3.473 -60.438 -37.125 1 35.53 372 ARG A CA 1
ATOM 2840 C C . ARG A 1 372 ? -3.277 -61.906 -36.688 1 35.53 372 ARG A C 1
ATOM 2842 O O . ARG A 1 372 ? -2.77 -62.719 -37.438 1 35.53 372 ARG A O 1
ATOM 2849 N N . SER A 1 373 ? -2.869 -62.031 -35.438 1 33 373 SER A N 1
ATOM 2850 C CA . SER A 1 373 ? -3.021 -63.469 -35.188 1 33 373 SER A CA 1
ATOM 2851 C C . SER A 1 373 ? -4.328 -64 -35.781 1 33 373 SER A C 1
ATOM 2853 O O . SER A 1 373 ? -5.398 -63.812 -35.188 1 33 373 SER A O 1
ATOM 2855 N N . THR A 1 374 ? -4.73 -63.594 -36.844 1 31.83 374 THR A N 1
ATOM 2856 C CA . THR A 1 374 ? -5.773 -64.438 -37.406 1 31.83 374 THR A CA 1
ATOM 2857 C C . THR A 1 374 ? -5.477 -65.938 -37.125 1 31.83 374 THR A C 1
ATOM 2859 O O . THR A 1 374 ? -4.371 -66.375 -37.375 1 31.83 374 THR A O 1
ATOM 2862 N N . TYR A 1 375 ? -5.973 -66.375 -35.969 1 31.83 375 TYR A N 1
ATOM 2863 C CA . TYR A 1 375 ? -6.082 -67.812 -36.188 1 31.83 375 TYR A CA 1
ATOM 2864 C C . TYR A 1 375 ? -6.344 -68.125 -37.656 1 31.83 375 TYR A C 1
ATOM 2866 O O . TYR A 1 375 ? -7.461 -67.938 -38.156 1 31.83 375 TYR A O 1
ATOM 2874 N N . TYR A 1 376 ? -5.598 -67.5 -38.438 1 33.5 376 TYR A N 1
ATOM 2875 C CA . TYR A 1 376 ? -5.551 -68 -39.844 1 33.5 376 TYR A CA 1
ATOM 2876 C C . TYR A 1 376 ? -5.633 -69.5 -39.906 1 33.5 376 TYR A C 1
ATOM 2878 O O . TYR A 1 376 ? -4.75 -70.188 -39.406 1 33.5 376 TYR A O 1
ATOM 2886 N N . ILE A 1 377 ? -6.945 -69.938 -39.906 1 37.03 377 ILE A N 1
ATOM 2887 C CA . ILE A 1 377 ? -6.969 -71.188 -40.625 1 37.03 377 ILE A CA 1
ATOM 2888 C C . ILE A 1 377 ? -6.332 -71 -42 1 37.03 377 ILE A C 1
ATOM 2890 O O . ILE A 1 377 ? -6.668 -70.062 -42.719 1 37.03 377 ILE A O 1
ATOM 2894 N N . PRO A 1 378 ? -5.301 -71.75 -42.531 1 41.44 378 PRO A N 1
ATOM 2895 C CA . PRO A 1 378 ? -4.582 -71.688 -43.812 1 41.44 378 PRO A CA 1
ATOM 2896 C C . PRO A 1 378 ? -5.445 -71.125 -44.938 1 41.44 378 PRO A C 1
ATOM 2898 O O . PRO A 1 378 ? -5.078 -70.125 -45.594 1 41.44 378 PRO A O 1
ATOM 2901 N N . CYS A 1 379 ? -5.68 -71.812 -46.219 1 38.91 379 CYS A N 1
ATOM 2902 C CA . CYS A 1 379 ? -6.18 -71.562 -47.562 1 38.91 379 CYS A CA 1
ATOM 2903 C C . CYS A 1 379 ? -7.676 -71.25 -47.562 1 38.91 379 CYS A C 1
ATOM 2905 O O . CYS A 1 379 ? -8.289 -71.062 -48.594 1 38.91 379 CYS A O 1
ATOM 2907 N N . GLU A 1 380 ? -8.43 -71.688 -46.531 1 40.16 380 GLU A N 1
ATOM 2908 C CA . GLU A 1 380 ? -9.867 -71.688 -46.781 1 40.16 380 GLU A CA 1
ATOM 2909 C C . GLU A 1 380 ? -10.43 -70.25 -46.656 1 40.16 380 GLU A C 1
ATOM 2911 O O . GLU A 1 380 ? -9.859 -69.438 -45.969 1 40.16 380 GLU A O 1
ATOM 2916 N N . ASP A 1 381 ? -11.461 -69.875 -47.594 1 37.22 381 ASP A N 1
ATOM 2917 C CA . ASP A 1 381 ? -12.297 -68.75 -47.906 1 37.22 381 ASP A CA 1
ATOM 2918 C C . ASP A 1 381 ? -12.695 -68 -46.625 1 37.22 381 ASP A C 1
ATOM 2920 O O . ASP A 1 381 ? -13.07 -66.812 -46.688 1 37.22 381 ASP A O 1
ATOM 2924 N N . GLU A 1 382 ? -13.453 -68.812 -45.75 1 35.5 382 GLU A N 1
ATOM 2925 C CA . GLU A 1 382 ? -14.281 -68.062 -44.781 1 35.5 382 GLU A CA 1
ATOM 2926 C C . GLU A 1 382 ? -13.43 -67.438 -43.688 1 35.5 382 GLU A C 1
ATOM 2928 O O . GLU A 1 382 ? -12.711 -68.125 -42.969 1 35.5 382 GLU A O 1
ATOM 2933 N N . PRO A 1 383 ? -12.984 -66.25 -43.906 1 36.78 383 PRO A N 1
ATOM 2934 C CA . PRO A 1 383 ? -12.336 -65.5 -42.812 1 36.78 383 PRO A CA 1
ATOM 2935 C C . PRO A 1 383 ? -13.047 -65.75 -41.469 1 36.78 383 PRO A C 1
ATOM 2937 O O . PRO A 1 383 ? -14.203 -65.312 -41.312 1 36.78 383 PRO A O 1
ATOM 2940 N N . ASP A 1 384 ? -13.164 -67.062 -41.094 1 33.62 384 ASP A N 1
ATOM 2941 C CA . ASP A 1 384 ? -13.977 -67.062 -39.875 1 33.62 384 ASP A CA 1
ATOM 2942 C C . ASP A 1 384 ? -13.633 -65.875 -39 1 33.62 384 ASP A C 1
ATOM 2944 O O . ASP A 1 384 ? -14.5 -65.062 -38.688 1 33.62 384 ASP A O 1
ATOM 2948 N N . ASP A 1 385 ? -12.961 -66.312 -37.812 1 33.97 385 ASP A N 1
ATOM 2949 C CA . ASP A 1 385 ? -13.117 -65.688 -36.531 1 33.97 385 ASP A CA 1
ATOM 2950 C C . ASP A 1 385 ? -12.414 -64.312 -36.531 1 33.97 385 ASP A C 1
ATOM 2952 O O . ASP A 1 385 ? -11.367 -64.125 -37.156 1 33.97 385 ASP A O 1
ATOM 2956 N N . GLU A 1 386 ? -13.219 -63.156 -36.406 1 34.44 386 GLU A N 1
ATOM 2957 C CA . GLU A 1 386 ? -12.852 -61.781 -36.062 1 34.44 386 GLU A CA 1
ATOM 2958 C C . GLU A 1 386 ? -11.578 -61.75 -35.25 1 34.44 386 GLU A C 1
ATOM 2960 O O . GLU A 1 386 ? -11.633 -61.844 -34 1 34.44 386 GLU A O 1
ATOM 2965 N N . GLY A 1 387 ? -10.617 -62.562 -35.562 1 34.19 387 GLY A N 1
ATOM 2966 C CA . GLY A 1 387 ? -9.406 -62.344 -34.781 1 34.19 387 GLY A CA 1
ATOM 2967 C C . GLY A 1 387 ? -9.172 -60.875 -34.438 1 34.19 387 GLY A C 1
ATOM 2968 O O . GLY A 1 387 ? -9.383 -60 -35.281 1 34.19 387 GLY A O 1
ATOM 2969 N N . SER A 1 388 ? -9.586 -60.562 -33.281 1 36.5 388 SER A N 1
ATOM 2970 C CA . SER A 1 388 ? -9.359 -59.219 -32.75 1 36.5 388 SER A CA 1
ATOM 2971 C C . SER A 1 388 ? -7.996 -58.688 -33.156 1 36.5 388 SER A C 1
ATOM 2973 O O . SER A 1 388 ? -7.035 -59.469 -33.281 1 36.5 388 SER A O 1
ATOM 2975 N N . TRP A 1 389 ? -7.859 -57.844 -34.125 1 35.69 389 TRP A N 1
ATOM 2976 C CA . TRP A 1 389 ? -6.672 -57.062 -34.438 1 35.69 389 TRP A CA 1
ATOM 2977 C C . TRP A 1 389 ? -5.738 -57 -33.219 1 35.69 389 TRP A C 1
ATOM 2979 O O . TRP A 1 389 ? -6.137 -56.562 -32.125 1 35.69 389 TRP A O 1
ATOM 2989 N N . ASP A 1 390 ? -4.918 -58 -33.031 1 37.44 390 ASP A N 1
ATOM 2990 C CA . ASP A 1 390 ? -3.838 -57.844 -32.062 1 37.44 390 ASP A CA 1
ATOM 2991 C C . ASP A 1 390 ? -3.301 -56.438 -32.062 1 37.44 390 ASP A C 1
ATOM 2993 O O . ASP A 1 390 ? -2.322 -56.125 -31.359 1 37.44 390 ASP A O 1
ATOM 2997 N N . LEU A 1 391 ? -3.584 -55.656 -33.188 1 41.19 391 LEU A N 1
ATOM 2998 C CA . LEU A 1 391 ? -3.158 -54.25 -33.219 1 41.19 391 LEU A CA 1
ATOM 2999 C C . LEU A 1 391 ? -3.441 -53.594 -31.859 1 41.19 391 LEU A C 1
ATOM 3001 O O . LEU A 1 391 ? -2.912 -52.5 -31.578 1 41.19 391 LEU A O 1
ATOM 3005 N N . GLU A 1 392 ? -4.531 -54.156 -31.25 1 42.38 392 GLU A N 1
ATOM 3006 C CA . GLU A 1 392 ? -5.031 -53.469 -30.047 1 42.38 392 GLU A CA 1
ATOM 3007 C C . GLU A 1 392 ? -3.988 -53.5 -28.938 1 42.38 392 GLU A C 1
ATOM 3009 O O . GLU A 1 392 ? -4.016 -52.656 -28.031 1 42.38 392 GLU A O 1
ATOM 3014 N N . ASN A 1 393 ? -2.957 -54.5 -29.125 1 44.62 393 ASN A N 1
ATOM 3015 C CA . ASN A 1 393 ? -2.072 -54.625 -27.969 1 44.62 393 ASN A CA 1
ATOM 3016 C C . ASN A 1 393 ? -0.853 -53.719 -28.078 1 44.62 393 ASN A C 1
ATOM 3018 O O . ASN A 1 393 ? -0.047 -53.625 -27.156 1 44.62 393 ASN A O 1
ATOM 3022 N N . ALA A 1 394 ? -0.586 -53.125 -29.312 1 52.94 394 ALA A N 1
ATOM 3023 C CA . ALA A 1 394 ? 0.614 -52.281 -29.312 1 52.94 394 ALA A CA 1
ATOM 3024 C C . ALA A 1 394 ? 0.281 -50.844 -28.969 1 52.94 394 ALA A C 1
ATOM 3026 O O . ALA A 1 394 ? -0.219 -50.094 -29.812 1 52.94 394 ALA A O 1
ATOM 3027 N N . ASP A 1 395 ? 0.406 -50.5 -27.781 1 65.62 395 ASP A N 1
ATOM 3028 C CA . ASP A 1 395 ? 0.037 -49.188 -27.25 1 65.62 395 ASP A CA 1
ATOM 3029 C C . ASP A 1 395 ? 0.686 -48.062 -28.062 1 65.62 395 ASP A C 1
ATOM 3031 O O . ASP A 1 395 ? 0.075 -47 -28.281 1 65.62 395 ASP A O 1
ATOM 3035 N N . PHE A 1 396 ? 1.884 -48.375 -28.719 1 70.38 396 PHE A N 1
ATOM 3036 C CA . PHE A 1 396 ? 2.596 -47.312 -29.406 1 70.38 396 PHE A CA 1
ATOM 3037 C C . PHE A 1 396 ? 2.082 -47.125 -30.828 1 70.38 396 PHE A C 1
ATOM 3039 O O . PHE A 1 396 ? 2.291 -46.094 -31.453 1 70.38 396 PHE A O 1
ATOM 3046 N N . MET A 1 397 ? 1.4 -48.156 -31.328 1 65.75 397 MET A N 1
ATOM 3047 C CA . MET A 1 397 ? 1.038 -48.125 -32.75 1 65.75 397 MET A CA 1
ATOM 3048 C C . MET A 1 397 ? -0 -47.062 -33 1 65.75 397 MET A C 1
ATOM 3050 O O . MET A 1 397 ? 0.12 -46.312 -34 1 65.75 397 MET A O 1
ATOM 3054 N N . GLN A 1 398 ? -0.937 -47 -32.188 1 67.5 398 GLN A N 1
ATOM 3055 C CA . GLN A 1 398 ? -2.021 -46.062 -32.406 1 67.5 398 GLN A CA 1
ATOM 3056 C C . GLN A 1 398 ? -1.506 -44.625 -32.406 1 67.5 398 GLN A C 1
ATOM 3058 O O . GLN A 1 398 ? -1.771 -43.875 -33.344 1 67.5 398 GLN A O 1
ATOM 3063 N N . PRO A 1 399 ? -0.759 -44.219 -31.406 1 75.19 399 PRO A N 1
ATOM 3064 C CA . PRO A 1 399 ? -0.251 -42.844 -31.453 1 75.19 399 PRO A CA 1
ATOM 3065 C C . PRO A 1 399 ? 0.68 -42.594 -32.625 1 75.19 399 PRO A C 1
ATOM 3067 O O . PRO A 1 399 ? 0.685 -41.5 -33.188 1 75.19 399 PRO A O 1
ATOM 3070 N N . ILE A 1 400 ? 1.484 -43.562 -32.938 1 70.88 400 ILE A N 1
ATOM 3071 C CA . ILE A 1 400 ? 2.418 -43.375 -34.062 1 70.88 400 ILE A CA 1
ATOM 3072 C C . ILE A 1 400 ? 1.646 -43.25 -35.375 1 70.88 400 ILE A C 1
ATOM 3074 O O . ILE A 1 400 ? 2.027 -42.469 -36.25 1 70.88 400 ILE A O 1
ATOM 3078 N N . GLN A 1 401 ? 0.582 -44 -35.469 1 63.38 401 GLN A N 1
ATOM 3079 C CA . GLN A 1 401 ? -0.242 -43.906 -36.688 1 63.38 401 GLN A CA 1
ATOM 3080 C C . GLN A 1 401 ? -0.941 -42.531 -36.781 1 63.38 401 GLN A C 1
ATOM 3082 O O . GLN A 1 401 ? -1.055 -41.969 -37.844 1 63.38 401 GLN A O 1
ATOM 3087 N N . ASN A 1 402 ? -1.393 -42.062 -35.688 1 67.75 402 ASN A N 1
ATOM 3088 C CA . ASN A 1 402 ? -2.143 -40.812 -35.656 1 67.75 402 ASN A CA 1
ATOM 3089 C C . ASN A 1 402 ? -1.225 -39.625 -35.812 1 67.75 402 ASN A C 1
ATOM 3091 O O . ASN A 1 402 ? -1.561 -38.656 -36.5 1 67.75 402 ASN A O 1
ATOM 3095 N N . LEU A 1 403 ? -0.079 -39.594 -35.156 1 71.88 403 LEU A N 1
ATOM 3096 C CA . LEU A 1 403 ? 0.805 -38.438 -35.094 1 71.88 403 LEU A CA 1
ATOM 3097 C C . LEU A 1 403 ? 1.861 -38.5 -36.188 1 71.88 403 LEU A C 1
ATOM 3099 O O . LEU A 1 403 ? 2.357 -37.469 -36.656 1 71.88 403 LEU A O 1
ATOM 3103 N N . GLY A 1 404 ? 2.152 -39.594 -36.656 1 69.31 404 GLY A N 1
ATOM 3104 C CA . GLY A 1 404 ? 3.342 -39.812 -37.469 1 69.31 404 GLY A CA 1
ATOM 3105 C C . GLY A 1 404 ? 4.582 -40.094 -36.625 1 69.31 404 GLY A C 1
ATOM 3106 O O . GLY A 1 404 ? 4.633 -39.781 -35.438 1 69.31 404 GLY A O 1
ATOM 3107 N N . PHE A 1 405 ? 5.582 -40.625 -37.281 1 71.12 405 PHE A N 1
ATOM 3108 C CA . PHE A 1 405 ? 6.785 -41.062 -36.562 1 71.12 405 PHE A CA 1
ATOM 3109 C C . PHE A 1 405 ? 7.531 -39.875 -35.969 1 71.12 405 PHE A C 1
ATOM 3111 O O . PHE A 1 405 ? 7.934 -39.875 -34.812 1 71.12 405 PHE A O 1
ATOM 3118 N N . SER A 1 406 ? 7.715 -38.844 -36.75 1 75.88 406 SER A N 1
ATOM 3119 C CA . SER A 1 406 ? 8.492 -37.688 -36.281 1 75.88 406 SER A CA 1
ATOM 3120 C C . SER A 1 406 ? 7.859 -37.031 -35.062 1 75.88 406 SER A C 1
ATOM 3122 O O . SER A 1 406 ? 8.539 -36.812 -34.062 1 75.88 406 SER A O 1
ATOM 3124 N N . GLU A 1 407 ? 6.609 -36.844 -35.125 1 80.94 407 GLU A N 1
ATOM 3125 C CA . GLU A 1 407 ? 5.918 -36.219 -34 1 80.94 407 GLU A CA 1
ATOM 3126 C C . GLU A 1 407 ? 5.812 -37.125 -32.812 1 80.94 407 GLU A C 1
ATOM 3128 O O . GLU A 1 407 ? 5.902 -36.688 -31.672 1 80.94 407 GLU A O 1
ATOM 3133 N N . ALA A 1 408 ? 5.605 -38.406 -33.031 1 81.44 408 ALA A N 1
ATOM 3134 C CA . ALA A 1 408 ? 5.523 -39.375 -31.938 1 81.44 408 ALA A CA 1
ATOM 3135 C C . ALA A 1 408 ? 6.836 -39.438 -31.172 1 81.44 408 ALA A C 1
ATOM 3137 O O . ALA A 1 408 ? 6.836 -39.406 -29.938 1 81.44 408 ALA A O 1
ATOM 3138 N N . PHE A 1 409 ? 7.93 -39.438 -31.891 1 82.81 409 PHE A N 1
ATOM 3139 C CA . PHE A 1 409 ? 9.227 -39.5 -31.234 1 82.81 409 PHE A CA 1
ATOM 3140 C C . PHE A 1 409 ? 9.547 -38.188 -30.531 1 82.81 409 PHE A C 1
ATOM 3142 O O . PHE A 1 409 ? 10.188 -38.188 -29.484 1 82.81 409 PHE A O 1
ATOM 3149 N N . ALA A 1 410 ? 9.125 -37.156 -31.141 1 83.81 410 ALA A N 1
ATOM 3150 C CA . ALA A 1 410 ? 9.312 -35.875 -30.469 1 83.81 410 ALA A CA 1
ATOM 3151 C C . ALA A 1 410 ? 8.562 -35.812 -29.141 1 83.81 410 ALA A C 1
ATOM 3153 O O . ALA A 1 410 ? 9.062 -35.281 -28.156 1 83.81 410 ALA A O 1
ATOM 3154 N N . ARG A 1 411 ? 7.391 -36.375 -29.078 1 85.44 411 ARG A N 1
ATOM 3155 C CA . ARG A 1 411 ? 6.598 -36.406 -27.859 1 85.44 411 ARG A CA 1
ATOM 3156 C C . ARG A 1 411 ? 7.219 -37.344 -26.828 1 85.44 411 ARG A C 1
ATOM 3158 O O . ARG A 1 411 ? 7.203 -37.062 -25.625 1 85.44 411 ARG A O 1
ATOM 3165 N N . ILE A 1 412 ? 7.645 -38.438 -27.312 1 85.38 412 ILE A N 1
ATOM 3166 C CA . ILE A 1 412 ? 8.328 -39.344 -26.406 1 85.38 412 ILE A CA 1
ATOM 3167 C C . ILE A 1 412 ? 9.539 -38.656 -25.781 1 85.38 412 ILE A C 1
ATOM 3169 O O . ILE A 1 412 ? 9.75 -38.719 -24.562 1 85.38 412 ILE A O 1
ATOM 3173 N N . ALA A 1 413 ? 10.305 -38.031 -26.641 1 86.5 413 ALA A N 1
ATOM 3174 C CA . ALA A 1 413 ? 11.477 -37.312 -26.172 1 86.5 413 ALA A CA 1
ATOM 3175 C C . ALA A 1 413 ? 11.094 -36.25 -25.141 1 86.5 413 ALA A C 1
ATOM 3177 O O . ALA A 1 413 ? 11.805 -36.062 -24.156 1 86.5 413 ALA A O 1
ATOM 3178 N N . LEU A 1 414 ? 10.07 -35.594 -25.422 1 86.06 414 LEU A N 1
ATOM 3179 C CA . LEU A 1 414 ? 9.594 -34.562 -24.5 1 86.06 414 LEU A CA 1
ATOM 3180 C C . LEU A 1 414 ? 9.234 -35.156 -23.156 1 86.06 414 LEU A C 1
ATOM 3182 O O . LEU A 1 414 ? 9.562 -34.594 -22.109 1 86.06 414 LEU A O 1
ATOM 3186 N N . GLY A 1 415 ? 8.461 -36.219 -23.141 1 85.56 415 GLY A N 1
ATOM 3187 C CA . GLY A 1 415 ? 8.133 -36.906 -21.906 1 85.56 415 GLY A CA 1
ATOM 3188 C C . GLY A 1 415 ? 9.352 -37.344 -21.125 1 85.56 415 GLY A C 1
ATOM 3189 O O . GLY A 1 415 ? 9.406 -37.188 -19.906 1 85.56 415 GLY A O 1
ATOM 3190 N N . MET A 1 416 ? 10.273 -37.875 -21.797 1 86.25 416 MET A N 1
ATOM 3191 C CA . MET A 1 416 ? 11.508 -38.312 -21.141 1 86.25 416 MET A CA 1
ATOM 3192 C C . MET A 1 416 ? 12.266 -37.125 -20.562 1 86.25 416 MET A C 1
ATOM 3194 O O . MET A 1 416 ? 12.758 -37.188 -19.438 1 86.25 416 MET A O 1
ATOM 3198 N N . THR A 1 417 ? 12.375 -36.125 -21.375 1 87.19 417 THR A N 1
ATOM 3199 C CA . THR A 1 417 ? 13.062 -34.906 -20.922 1 87.19 417 THR A CA 1
ATOM 3200 C C . THR A 1 417 ? 12.43 -34.375 -19.656 1 87.19 417 THR A C 1
ATOM 3202 O O . THR A 1 417 ? 13.133 -34 -18.719 1 87.19 417 THR A O 1
ATOM 3205 N N . ASN A 1 418 ? 11.141 -34.281 -19.656 1 84.19 418 ASN A N 1
ATOM 3206 C CA . ASN A 1 418 ? 10.438 -33.75 -18.5 1 84.19 418 ASN A CA 1
ATOM 3207 C C . ASN A 1 418 ? 10.68 -34.625 -17.25 1 84.19 418 ASN A C 1
ATOM 3209 O O . ASN A 1 418 ? 10.852 -34.094 -16.156 1 84.19 418 ASN A O 1
ATOM 3213 N N . TYR A 1 419 ? 10.68 -35.844 -17.391 1 84.5 419 TYR A N 1
ATOM 3214 C CA . TYR A 1 419 ? 10.977 -36.719 -16.266 1 84.5 419 TYR A CA 1
ATOM 3215 C C . TYR A 1 419 ? 12.398 -36.5 -15.773 1 84.5 419 TYR A C 1
ATOM 3217 O O . TYR A 1 419 ? 12.641 -36.438 -14.562 1 84.5 419 TYR A O 1
ATOM 3225 N N . ILE A 1 420 ? 13.289 -36.5 -16.688 1 86 420 ILE A N 1
ATOM 3226 C CA . ILE A 1 420 ? 14.695 -36.344 -16.328 1 86 420 ILE A CA 1
ATOM 3227 C C . ILE A 1 420 ? 14.883 -35.062 -15.547 1 86 420 ILE A C 1
ATOM 3229 O O . ILE A 1 420 ? 15.539 -35.031 -14.5 1 86 420 ILE A O 1
ATOM 3233 N N . ARG A 1 421 ? 14.336 -34.062 -15.992 1 86.88 421 ARG A N 1
ATOM 3234 C CA . ARG A 1 421 ? 14.469 -32.75 -15.344 1 86.88 421 ARG A CA 1
ATOM 3235 C C . ARG A 1 421 ? 13.844 -32.781 -13.953 1 86.88 421 ARG A C 1
ATOM 3237 O O . ARG A 1 421 ? 14.391 -32.188 -13.016 1 86.88 421 ARG A O 1
ATOM 3244 N N . ARG A 1 422 ? 12.781 -33.375 -13.812 1 84.06 422 ARG A N 1
ATOM 3245 C CA . ARG A 1 422 ? 12.086 -33.406 -12.531 1 84.06 422 ARG A CA 1
ATOM 3246 C C . ARG A 1 422 ? 12.859 -34.25 -11.523 1 84.06 422 ARG A C 1
ATOM 3248 O O . ARG A 1 422 ? 12.766 -34.031 -10.312 1 84.06 422 ARG A O 1
ATOM 3255 N N . SER A 1 423 ? 13.531 -35.25 -11.984 1 81.88 423 SER A N 1
ATOM 3256 C CA . SER A 1 423 ? 14.273 -36.125 -11.086 1 81.88 423 SER A CA 1
ATOM 3257 C C . SER A 1 423 ? 15.406 -35.375 -10.391 1 81.88 423 SER A C 1
ATOM 3259 O O . SER A 1 423 ? 15.836 -35.781 -9.305 1 81.88 423 SER A O 1
ATOM 3261 N N . ASN A 1 424 ? 15.867 -34.344 -10.891 1 81.94 424 ASN A N 1
ATOM 3262 C CA . ASN A 1 424 ? 16.875 -33.469 -10.297 1 81.94 424 ASN A CA 1
ATOM 3263 C C . ASN A 1 424 ? 18.109 -34.25 -9.852 1 81.94 424 ASN A C 1
ATOM 3265 O O . ASN A 1 424 ? 18.609 -34.062 -8.742 1 81.94 424 ASN A O 1
ATOM 3269 N N . ILE A 1 425 ? 18.547 -35.156 -10.68 1 81.94 425 ILE A N 1
ATOM 3270 C CA . ILE A 1 425 ? 19.656 -36 -10.32 1 81.94 425 ILE A CA 1
ATOM 3271 C C . ILE A 1 425 ? 20.969 -35.375 -10.789 1 81.94 425 ILE A C 1
ATOM 3273 O O . ILE A 1 425 ? 21.031 -34.781 -11.875 1 81.94 425 ILE A O 1
ATOM 3277 N N . LYS A 1 426 ? 21.938 -35.5 -9.891 1 80.25 426 LYS A N 1
ATOM 3278 C CA . LYS A 1 426 ? 23.297 -35.031 -10.188 1 80.25 426 LYS A CA 1
ATOM 3279 C C . LYS A 1 426 ? 24.297 -36.188 -10.055 1 80.25 426 LYS A C 1
ATOM 3281 O O . LYS A 1 426 ? 24.172 -37.031 -9.164 1 80.25 426 LYS A O 1
ATOM 3286 N N . ALA A 1 427 ? 25.203 -36.219 -11 1 73.19 427 ALA A N 1
ATOM 3287 C CA . ALA A 1 427 ? 26.25 -37.25 -10.922 1 73.19 427 ALA A CA 1
ATOM 3288 C C . ALA A 1 427 ? 27.375 -36.812 -10.008 1 73.19 427 ALA A C 1
ATOM 3290 O O . ALA A 1 427 ? 27.781 -35.625 -10.023 1 73.19 427 ALA A O 1
ATOM 3291 N N . LEU A 1 428 ? 27.562 -37.5 -8.828 1 64.25 428 LEU A N 1
ATOM 3292 C CA . LEU A 1 428 ? 28.672 -37.188 -7.941 1 64.25 428 LEU A CA 1
ATOM 3293 C C . LEU A 1 428 ? 30 -37.312 -8.664 1 64.25 428 LEU A C 1
ATOM 3295 O O . LEU A 1 428 ? 30.938 -36.531 -8.406 1 64.25 428 LEU A O 1
ATOM 3299 N N . SER A 1 429 ? 30.219 -38.625 -9.203 1 56.81 429 SER A N 1
ATOM 3300 C CA . SER A 1 429 ? 31.609 -38.938 -9.523 1 56.81 429 SER A CA 1
ATOM 3301 C C . SER A 1 429 ? 32.031 -38.312 -10.859 1 56.81 429 SER A C 1
ATOM 3303 O O . SER A 1 429 ? 31.172 -38.094 -11.727 1 56.81 429 SER A O 1
ATOM 3305 N N . GLY A 1 430 ? 33.219 -37.594 -11.039 1 53.62 430 GLY A N 1
ATOM 3306 C CA . GLY A 1 430 ? 33.969 -37.094 -12.195 1 53.62 430 GLY A CA 1
ATOM 3307 C C . GLY A 1 430 ? 33.938 -38.031 -13.383 1 53.62 430 GLY A C 1
ATOM 3308 O O . GLY A 1 430 ? 33.438 -39.156 -13.289 1 53.62 430 GLY A O 1
ATOM 3309 N N . PRO A 1 431 ? 34.25 -37.531 -14.617 1 51.12 431 PRO A N 1
ATOM 3310 C CA . PRO A 1 431 ? 34.312 -38.281 -15.867 1 51.12 431 PRO A CA 1
ATOM 3311 C C . PRO A 1 431 ? 34.906 -39.688 -15.68 1 51.12 431 PRO A C 1
ATOM 3313 O O . PRO A 1 431 ? 34.656 -40.562 -16.484 1 51.12 431 PRO A O 1
ATOM 3316 N N . GLU A 1 432 ? 35.844 -39.781 -14.836 1 46.94 432 GLU A N 1
ATOM 3317 C CA . GLU A 1 432 ? 36.688 -40.969 -14.82 1 46.94 432 GLU A CA 1
ATOM 3318 C C . GLU A 1 432 ? 35.969 -42.125 -14.094 1 46.94 432 GLU A C 1
ATOM 3320 O O . GLU A 1 432 ? 36.406 -43.281 -14.148 1 46.94 432 GLU A O 1
ATOM 3325 N N . ASP A 1 433 ? 35 -41.875 -13.25 1 46.5 433 ASP A N 1
ATOM 3326 C CA . ASP A 1 433 ? 34.531 -43 -12.438 1 46.5 433 ASP A CA 1
ATOM 3327 C C . ASP A 1 433 ? 33.25 -43.594 -13.023 1 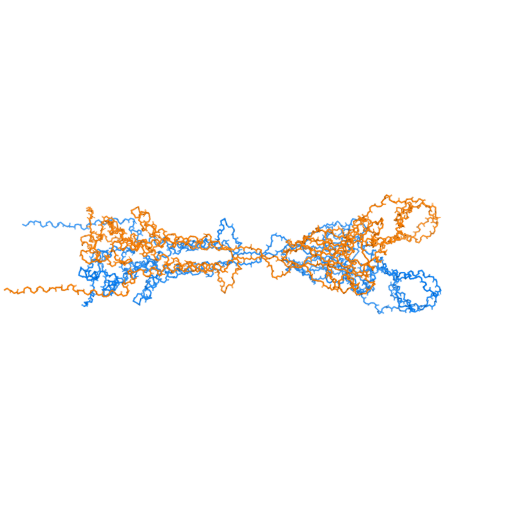46.5 433 ASP A C 1
ATOM 3329 O O . ASP A 1 433 ? 32.312 -42.875 -13.391 1 46.5 433 ASP A O 1
ATOM 3333 N N . SER A 1 434 ? 33.25 -44.75 -13.648 1 47.06 434 SER A N 1
ATOM 3334 C CA . SER A 1 434 ? 32.312 -45.562 -14.414 1 47.06 434 SER A CA 1
ATOM 3335 C C . SER A 1 434 ? 30.953 -45.625 -13.758 1 47.06 434 SER A C 1
ATOM 3337 O O . SER A 1 434 ? 29.953 -45.906 -14.422 1 47.06 434 SER A O 1
ATOM 3339 N N . PHE A 1 435 ? 30.828 -46.062 -12.492 1 49.88 435 PHE A N 1
ATOM 3340 C CA . PHE A 1 435 ? 29.594 -46.438 -11.82 1 49.88 435 PHE A CA 1
ATOM 3341 C C . PHE A 1 435 ? 29.125 -45.344 -10.867 1 49.88 435 PHE A C 1
ATOM 3343 O O . PHE A 1 435 ? 29.641 -45.219 -9.75 1 49.88 435 PHE A O 1
ATOM 3350 N N . GLY A 1 436 ? 28.844 -44.219 -11.273 1 53.5 436 GLY A N 1
ATOM 3351 C CA . GLY A 1 436 ? 28.812 -43 -10.484 1 53.5 436 GLY A CA 1
ATOM 3352 C C . GLY A 1 436 ? 27.625 -42.906 -9.555 1 53.5 436 GLY A C 1
ATOM 3353 O O . GLY A 1 436 ? 26.578 -43.531 -9.812 1 53.5 436 GLY A O 1
ATOM 3354 N N . ASP A 1 437 ? 27.812 -42.688 -8.297 1 65.12 437 ASP A N 1
ATOM 3355 C CA . ASP A 1 437 ? 26.844 -42.312 -7.266 1 65.12 437 ASP A CA 1
ATOM 3356 C C . ASP A 1 437 ? 26.047 -41.094 -7.676 1 65.12 437 ASP A C 1
ATOM 3358 O O . ASP A 1 437 ? 26.609 -40.156 -8.258 1 65.12 437 ASP A O 1
ATOM 3362 N N . PHE A 1 438 ? 24.766 -41.344 -7.844 1 73.88 438 PHE A N 1
ATOM 3363 C CA . PHE A 1 438 ? 23.859 -40.25 -8.188 1 73.88 438 PHE A CA 1
ATOM 3364 C C . PHE A 1 438 ? 23.172 -39.688 -6.945 1 73.88 438 PHE A C 1
ATOM 3366 O O . PHE A 1 438 ? 22.781 -40.469 -6.059 1 73.88 438 PHE A O 1
ATOM 3373 N N . ILE A 1 439 ? 23.281 -38.469 -6.84 1 76.25 439 ILE A N 1
ATOM 3374 C CA . ILE A 1 439 ? 22.594 -37.812 -5.734 1 76.25 439 ILE A CA 1
ATOM 3375 C C . ILE A 1 439 ? 21.562 -36.844 -6.281 1 76.25 439 ILE A C 1
ATOM 3377 O O . ILE A 1 439 ? 21.531 -36.562 -7.484 1 76.25 439 ILE A O 1
ATOM 3381 N N . ILE A 1 440 ? 20.656 -36.5 -5.461 1 77.88 440 ILE A N 1
ATOM 3382 C CA . ILE A 1 440 ? 19.734 -35.438 -5.832 1 77.88 440 ILE A CA 1
ATOM 3383 C C . ILE A 1 440 ? 20.453 -34.094 -5.844 1 77.88 440 ILE A C 1
ATOM 3385 O O . ILE A 1 440 ? 21.109 -33.719 -4.863 1 77.88 440 ILE A O 1
ATOM 3389 N N . GLY A 1 441 ? 20.469 -33.438 -6.941 1 80.12 441 GLY A N 1
ATOM 3390 C CA . GLY A 1 441 ? 21.141 -32.156 -7.078 1 80.12 441 GLY A CA 1
ATOM 3391 C C . GLY A 1 441 ? 20.328 -31.016 -6.527 1 80.12 441 GLY A C 1
ATOM 3392 O O . GLY A 1 441 ? 19.172 -31.188 -6.133 1 80.12 441 GLY A O 1
ATOM 3393 N N . GLU A 1 442 ? 21.016 -29.906 -6.418 1 85.5 442 GLU A N 1
ATOM 3394 C CA . GLU A 1 442 ? 20.344 -28.688 -6.016 1 85.5 442 GLU A CA 1
ATOM 3395 C C . GLU A 1 442 ? 19.609 -28.047 -7.191 1 85.5 442 GLU A C 1
ATOM 3397 O O . GLU A 1 442 ? 20.172 -27.891 -8.273 1 85.5 442 GLU A O 1
ATOM 3402 N N . PRO A 1 443 ? 18.344 -27.781 -7.027 1 90.38 443 PRO A N 1
ATOM 3403 C CA . PRO A 1 443 ? 17.625 -27.109 -8.109 1 90.38 443 PRO A CA 1
ATOM 3404 C C . PRO A 1 443 ? 18.188 -25.734 -8.422 1 90.38 443 PRO A C 1
ATOM 3406 O O . PRO A 1 443 ? 19.047 -25.234 -7.691 1 90.38 443 PRO A O 1
ATOM 3409 N N . VAL A 1 444 ? 17.828 -25.234 -9.531 1 91.38 444 VAL A N 1
ATOM 3410 C CA . VAL A 1 444 ? 18.234 -23.891 -9.922 1 91.38 444 VAL A CA 1
ATOM 3411 C C . VAL A 1 444 ? 17.484 -22.859 -9.086 1 91.38 444 VAL A C 1
ATOM 3413 O O . VAL A 1 444 ? 16.25 -22.906 -8.992 1 91.38 444 VAL A O 1
ATOM 3416 N N . GLN A 1 445 ? 18.219 -22.047 -8.422 1 91.81 445 GLN A N 1
ATOM 3417 C CA . GLN A 1 445 ? 17.609 -21.016 -7.594 1 91.81 445 GLN A CA 1
ATOM 3418 C C . GLN A 1 445 ? 17.25 -19.797 -8.422 1 91.81 445 GLN A C 1
ATOM 3420 O O . GLN A 1 445 ? 18.047 -19.328 -9.234 1 91.81 445 GLN A O 1
ATOM 3425 N N . GLY A 1 446 ? 15.977 -19.438 -8.305 1 92.69 446 GLY A N 1
ATOM 3426 C CA . GLY A 1 446 ? 15.508 -18.234 -8.977 1 92.69 446 GLY A CA 1
ATOM 3427 C C . GLY A 1 446 ? 15.102 -17.141 -8.016 1 92.69 446 GLY A C 1
ATOM 3428 O O . GLY A 1 446 ? 15.469 -17.172 -6.836 1 92.69 446 GLY A O 1
ATOM 3429 N N . THR A 1 447 ? 14.609 -16.047 -8.602 1 91.94 447 THR A N 1
ATOM 3430 C CA . THR A 1 447 ? 14.156 -14.906 -7.82 1 91.94 447 THR A CA 1
ATOM 3431 C C . THR A 1 447 ? 12.641 -14.789 -7.863 1 91.94 447 THR A C 1
ATOM 3433 O O . THR A 1 447 ? 12.039 -14.781 -8.938 1 91.94 447 THR A O 1
ATOM 3436 N N . ALA A 1 448 ? 12.016 -14.859 -6.691 1 91.44 448 ALA A N 1
ATOM 3437 C CA . ALA A 1 448 ? 10.578 -14.641 -6.574 1 91.44 448 ALA A CA 1
ATOM 3438 C C . ALA A 1 448 ? 10.273 -13.18 -6.262 1 91.44 448 ALA A C 1
ATOM 3440 O O . ALA A 1 448 ? 10.883 -12.586 -5.371 1 91.44 448 ALA A O 1
ATOM 3441 N N . TRP A 1 449 ? 9.352 -12.594 -7.004 1 89.19 449 TRP A N 1
ATOM 3442 C CA . TRP A 1 449 ? 9.016 -11.188 -6.848 1 89.19 449 TRP A CA 1
ATOM 3443 C C . TRP A 1 449 ? 7.676 -11.023 -6.137 1 89.19 449 TRP A C 1
ATOM 3445 O O . TRP A 1 449 ? 6.73 -11.766 -6.402 1 89.19 449 TRP A O 1
ATOM 3455 N N . THR A 1 450 ? 7.664 -10.227 -5.129 1 84.62 450 THR A N 1
ATOM 3456 C CA . THR A 1 450 ? 6.426 -9.883 -4.441 1 84.62 450 THR A CA 1
ATOM 3457 C C . THR A 1 450 ? 6.203 -8.375 -4.457 1 84.62 450 THR A C 1
ATOM 3459 O O . THR A 1 450 ? 7.148 -7.602 -4.633 1 84.62 450 THR A O 1
ATOM 3462 N N . THR A 1 451 ? 4.922 -7.98 -4.469 1 82.75 451 THR A N 1
ATOM 3463 C CA . THR A 1 451 ? 4.598 -6.562 -4.43 1 82.75 451 THR A CA 1
ATOM 3464 C C . THR A 1 451 ? 4.531 -6.062 -2.988 1 82.75 451 THR A C 1
ATOM 3466 O O . THR A 1 451 ? 3.867 -6.668 -2.145 1 82.75 451 THR A O 1
ATOM 3469 N N . GLN A 1 452 ? 5.359 -5.098 -2.662 1 85.56 452 GLN A N 1
ATOM 3470 C CA . GLN A 1 452 ? 5.359 -4.484 -1.338 1 85.56 452 GLN A CA 1
ATOM 3471 C C . GLN A 1 452 ? 5.055 -2.992 -1.424 1 85.56 452 GLN A C 1
ATOM 3473 O O . GLN A 1 452 ? 5.465 -2.324 -2.373 1 85.56 452 GLN A O 1
ATOM 3478 N N . THR A 1 453 ? 4.289 -2.58 -0.427 1 86.94 453 THR A N 1
ATOM 3479 C CA . THR A 1 453 ? 3.982 -1.156 -0.346 1 86.94 453 THR A CA 1
ATOM 3480 C C . THR A 1 453 ? 5.09 -0.407 0.391 1 86.94 453 THR A C 1
ATOM 3482 O O . THR A 1 453 ? 5.359 -0.682 1.562 1 86.94 453 THR A O 1
ATOM 3485 N N . GLN A 1 454 ? 5.777 0.502 -0.306 1 91.12 454 GLN A N 1
ATOM 3486 C CA . GLN A 1 454 ? 6.895 1.244 0.268 1 91.12 454 GLN A CA 1
ATOM 3487 C C . GLN A 1 454 ? 6.648 2.748 0.207 1 91.12 454 GLN A C 1
ATOM 3489 O O . GLN A 1 454 ? 5.812 3.213 -0.574 1 91.12 454 GLN A O 1
ATOM 3494 N N . ILE A 1 455 ? 7.367 3.383 1.077 1 92 455 ILE A N 1
ATOM 3495 C CA . ILE A 1 455 ? 7.328 4.84 1.08 1 92 455 ILE A CA 1
ATOM 3496 C C . ILE A 1 455 ? 8.414 5.387 0.154 1 92 455 ILE A C 1
ATOM 3498 O O . ILE A 1 455 ? 9.57 4.969 0.226 1 92 455 ILE A O 1
ATOM 3502 N N . ARG A 1 456 ? 8.078 6.199 -0.743 1 92.12 456 ARG A N 1
ATOM 3503 C CA . ARG A 1 456 ? 9.016 6.891 -1.624 1 92.12 456 ARG A CA 1
ATOM 3504 C C . ARG A 1 456 ? 8.992 8.391 -1.374 1 92.12 456 ARG A C 1
ATOM 3506 O O . ARG A 1 456 ? 7.934 9.023 -1.415 1 92.12 456 ARG A O 1
ATOM 3513 N N . VAL A 1 457 ? 10.172 8.93 -1.139 1 94.94 457 VAL A N 1
ATOM 3514 C CA . VAL A 1 457 ? 10.281 10.344 -0.787 1 94.94 457 VAL A CA 1
ATOM 3515 C C . VAL A 1 457 ? 10.57 11.172 -2.039 1 94.94 457 VAL A C 1
ATOM 3517 O O . VAL A 1 457 ? 11.461 10.836 -2.82 1 94.94 457 VAL A O 1
ATOM 3520 N N . GLN A 1 458 ? 9.773 12.172 -2.227 1 94.19 458 GLN A N 1
ATOM 3521 C CA . GLN A 1 458 ? 10.023 13.164 -3.268 1 94.19 458 GLN A CA 1
ATOM 3522 C C . GLN A 1 458 ? 10.742 14.383 -2.703 1 94.19 458 GLN A C 1
ATOM 3524 O O . GLN A 1 458 ? 10.109 15.32 -2.221 1 94.19 458 GLN A O 1
ATOM 3529 N N . TRP A 1 459 ? 12.047 14.547 -2.863 1 95.31 459 TRP A N 1
ATOM 3530 C CA . TRP A 1 459 ? 12.906 15.516 -2.191 1 95.31 459 TRP A CA 1
ATOM 3531 C C . TRP A 1 459 ? 12.719 16.906 -2.779 1 95.31 459 TRP A C 1
ATOM 3533 O O . TRP A 1 459 ? 13.016 17.906 -2.123 1 95.31 459 TRP A O 1
ATOM 3543 N N . ALA A 1 460 ? 12.141 16.969 -3.961 1 94.69 460 ALA A N 1
ATOM 3544 C CA . ALA A 1 460 ? 11.984 18.266 -4.605 1 94.69 460 ALA A CA 1
ATOM 3545 C C . ALA A 1 460 ? 11.047 19.172 -3.801 1 94.69 460 ALA A C 1
ATOM 3547 O O . ALA A 1 460 ? 11.211 20.391 -3.777 1 94.69 460 ALA A O 1
ATOM 3548 N N . TRP A 1 461 ? 10.133 18.641 -3.068 1 95.44 461 TRP A N 1
ATOM 3549 C CA . TRP A 1 461 ? 9.109 19.406 -2.363 1 95.44 461 TRP A CA 1
ATOM 3550 C C . TRP A 1 461 ? 9.688 20.047 -1.103 1 95.44 461 TRP A C 1
ATOM 3552 O O . TRP A 1 461 ? 9.078 20.938 -0.517 1 95.44 461 TRP A O 1
ATOM 3562 N N . ILE A 1 462 ? 10.906 19.609 -0.687 1 96.06 462 ILE A N 1
ATOM 3563 C CA . ILE A 1 462 ? 11.539 20.172 0.505 1 96.06 462 ILE A CA 1
ATOM 3564 C C . ILE A 1 462 ? 11.992 21.594 0.228 1 96.06 462 ILE A C 1
ATOM 3566 O O . ILE A 1 462 ? 12.242 22.375 1.158 1 96.06 462 ILE A O 1
ATOM 3570 N N . LEU A 1 463 ? 12.023 21.969 -0.991 1 97.19 463 LEU A N 1
ATOM 3571 C CA . LEU A 1 463 ? 12.5 23.297 -1.385 1 97.19 463 LEU A CA 1
ATOM 3572 C C . LEU A 1 463 ? 11.594 24.391 -0.821 1 97.19 463 LEU A C 1
ATOM 3574 O O . LEU A 1 463 ? 12.07 25.469 -0.466 1 97.19 463 LEU A O 1
ATOM 3578 N N . TYR A 1 464 ? 10.359 24.078 -0.689 1 97.44 464 TYR A N 1
ATOM 3579 C CA . TYR A 1 464 ? 9.398 25.078 -0.233 1 97.44 464 TYR A CA 1
ATOM 3580 C C . TYR A 1 464 ? 9.703 25.516 1.198 1 97.44 464 TYR A C 1
ATOM 3582 O O . TYR A 1 464 ? 9.953 26.688 1.459 1 97.44 464 TYR A O 1
ATOM 3590 N N . PRO A 1 465 ? 9.703 24.609 2.168 1 97.38 465 PRO A N 1
ATOM 3591 C CA . PRO A 1 465 ? 10.023 25.047 3.531 1 97.38 465 PRO A CA 1
ATOM 3592 C C . PRO A 1 465 ? 11.445 25.594 3.66 1 97.38 465 PRO A C 1
ATOM 3594 O O . PRO A 1 465 ? 11.695 26.5 4.461 1 97.38 465 PRO A O 1
ATOM 3597 N N . VAL A 1 466 ? 12.406 25.172 2.865 1 97.94 466 VAL A N 1
ATOM 3598 C CA . VAL A 1 466 ? 13.773 25.656 2.918 1 97.94 466 VAL A CA 1
ATOM 3599 C C . VAL A 1 466 ? 13.812 27.125 2.463 1 97.94 466 VAL A C 1
ATOM 3601 O O . VAL A 1 466 ? 14.422 27.969 3.117 1 97.94 466 VAL A O 1
ATOM 3604 N N . VAL A 1 467 ? 13.148 27.391 1.366 1 98.19 467 VAL A N 1
ATOM 3605 C CA . VAL A 1 467 ? 13.109 28.766 0.842 1 98.19 467 VAL A CA 1
ATOM 3606 C C . VAL A 1 467 ? 12.43 29.688 1.854 1 98.19 467 VAL A C 1
ATOM 3608 O O . VAL A 1 467 ? 12.883 30.812 2.068 1 98.19 467 VAL A O 1
ATOM 3611 N N . LEU A 1 468 ? 11.375 29.203 2.484 1 98.06 468 LEU A N 1
ATOM 3612 C CA . LEU A 1 468 ? 10.68 30.031 3.467 1 98.06 468 LEU A CA 1
ATOM 3613 C C . LEU A 1 468 ? 11.57 30.312 4.672 1 98.06 468 LEU A C 1
ATOM 3615 O O . LEU A 1 468 ? 11.562 31.422 5.211 1 98.06 468 LEU A O 1
ATOM 3619 N N . LEU A 1 469 ? 12.359 29.344 5.074 1 98.12 469 LEU A N 1
ATOM 3620 C CA . LEU A 1 469 ? 13.258 29.547 6.207 1 98.12 469 LEU A CA 1
ATOM 3621 C C . LEU A 1 469 ? 14.383 30.516 5.848 1 98.12 469 LEU A C 1
ATOM 3623 O O . LEU A 1 469 ? 14.773 31.344 6.668 1 98.12 469 LEU A O 1
ATOM 3627 N N . VAL A 1 470 ? 14.875 30.438 4.637 1 98.12 470 VAL A N 1
ATOM 3628 C CA . VAL A 1 470 ? 15.922 31.344 4.184 1 98.12 470 VAL A CA 1
ATOM 3629 C C . VAL A 1 470 ? 15.375 32.781 4.102 1 98.12 470 VAL A C 1
ATOM 3631 O O . VAL A 1 470 ? 16.031 33.719 4.543 1 98.12 470 VAL A O 1
ATOM 3634 N N . LEU A 1 471 ? 14.172 32.906 3.566 1 97.75 471 LEU A N 1
ATOM 3635 C CA . LEU A 1 471 ? 13.539 34.219 3.486 1 97.75 471 LEU A CA 1
ATOM 3636 C C . LEU A 1 471 ? 13.25 34.75 4.879 1 97.75 471 LEU A C 1
ATOM 3638 O O . LEU A 1 471 ? 13.32 35.969 5.102 1 97.75 471 LEU A O 1
ATOM 3642 N N . THR A 1 472 ? 12.898 33.844 5.809 1 97.81 472 THR A N 1
ATOM 3643 C CA . THR A 1 472 ? 12.695 34.281 7.191 1 97.81 472 THR A CA 1
ATOM 3644 C C . THR A 1 472 ? 13.992 34.781 7.797 1 97.81 472 THR A C 1
ATOM 3646 O O . THR A 1 472 ? 13.992 35.812 8.508 1 97.81 472 THR A O 1
ATOM 3649 N N . LEU A 1 473 ? 15.055 34.125 7.488 1 97.69 473 LEU A N 1
ATOM 3650 C CA . LEU A 1 473 ? 16.359 34.562 7.969 1 97.69 473 LEU A CA 1
ATOM 3651 C C . LEU A 1 473 ? 16.703 35.938 7.402 1 97.69 473 LEU A C 1
ATOM 3653 O O . LEU A 1 473 ? 17.219 36.812 8.125 1 97.69 473 LEU A O 1
ATOM 3657 N N . ILE A 1 474 ? 16.422 36.125 6.172 1 97.19 474 ILE A N 1
ATOM 3658 C CA . ILE A 1 474 ? 16.703 37.406 5.527 1 97.19 474 ILE A CA 1
ATOM 3659 C C . ILE A 1 474 ? 15.844 38.5 6.168 1 97.19 474 ILE A C 1
ATOM 3661 O O . ILE A 1 474 ? 16.344 39.594 6.484 1 97.19 474 ILE A O 1
ATOM 3665 N N . PHE A 1 475 ? 14.562 38.219 6.391 1 96.88 475 PHE A N 1
ATOM 3666 C CA . PHE A 1 475 ? 13.656 39.188 7.016 1 96.88 475 PHE A CA 1
ATOM 3667 C C . PHE A 1 475 ? 14.102 39.5 8.438 1 96.88 475 PHE A C 1
ATOM 3669 O O . PHE A 1 475 ? 14.094 40.656 8.852 1 96.88 475 PHE A O 1
ATOM 3676 N N . PHE A 1 476 ? 14.469 38.438 9.109 1 96.94 476 PHE A N 1
ATOM 3677 C CA . PHE A 1 476 ? 14.945 38.594 10.477 1 96.94 476 PHE A CA 1
ATOM 3678 C C . PHE A 1 476 ? 16.219 39.438 10.531 1 96.94 476 PHE A C 1
ATOM 3680 O O . PHE A 1 476 ? 16.297 40.375 11.297 1 96.94 476 PHE A O 1
ATOM 3687 N N . ALA A 1 477 ? 17.156 39.188 9.711 1 96.25 477 ALA A N 1
ATOM 3688 C CA . ALA A 1 477 ? 18.422 39.906 9.688 1 96.25 477 ALA A CA 1
ATOM 3689 C C . ALA A 1 477 ? 18.219 41.344 9.281 1 96.25 477 ALA A C 1
ATOM 3691 O O . ALA A 1 477 ? 18.812 42.25 9.875 1 96.25 477 ALA A O 1
ATOM 3692 N N . THR A 1 478 ? 17.391 41.594 8.328 1 95.25 478 THR A N 1
ATOM 3693 C CA . THR A 1 478 ? 17.156 42.938 7.855 1 95.25 478 THR A CA 1
ATOM 3694 C C . THR A 1 478 ? 16.453 43.781 8.93 1 95.25 478 THR A C 1
ATOM 3696 O O . THR A 1 478 ? 16.734 44.969 9.086 1 95.25 478 THR A O 1
ATOM 3699 N N . THR A 1 479 ? 15.539 43.125 9.633 1 95.12 479 THR A N 1
ATOM 3700 C CA . THR A 1 479 ? 14.828 43.844 10.688 1 95.12 479 THR A CA 1
ATOM 3701 C C . THR A 1 479 ? 15.773 44.219 11.82 1 95.12 479 THR A C 1
ATOM 3703 O O . THR A 1 479 ? 15.719 45.344 12.352 1 95.12 479 THR A O 1
ATOM 3706 N N . VAL A 1 480 ? 16.641 43.281 12.172 1 94.44 480 VAL A N 1
ATOM 3707 C CA . VAL A 1 480 ? 17.609 43.531 13.242 1 94.44 480 VAL A CA 1
ATOM 3708 C C . VAL A 1 480 ? 18.562 44.625 12.828 1 94.44 480 VAL A C 1
ATOM 3710 O O . VAL A 1 480 ? 18.844 45.562 13.602 1 94.44 480 VAL A O 1
ATOM 3713 N N . LEU A 1 481 ? 19.047 44.656 11.625 1 94.19 481 LEU A N 1
ATOM 3714 C CA . LEU A 1 481 ? 20.016 45.656 11.133 1 94.19 481 LEU A CA 1
ATOM 3715 C C . LEU A 1 481 ? 19.359 47.031 11.008 1 94.19 481 LEU A C 1
ATOM 3717 O O . LEU A 1 481 ? 19.969 48.031 11.359 1 94.19 481 LEU A O 1
ATOM 3721 N N . GLN A 1 482 ? 18.141 47.062 10.531 1 92.62 482 GLN A N 1
ATOM 3722 C CA . GLN A 1 482 ? 17.453 48.344 10.406 1 92.62 482 GLN A CA 1
ATOM 3723 C C . GLN A 1 482 ? 17.141 48.938 11.781 1 92.62 482 GLN A C 1
ATOM 3725 O O . GLN A 1 482 ? 17.156 50.156 11.945 1 92.62 482 GLN A O 1
ATOM 3730 N N . SER A 1 483 ? 16.797 48.031 12.703 1 91.81 483 SER A N 1
ATOM 3731 C CA . SER A 1 483 ? 16.531 48.531 14.062 1 91.81 483 SER A CA 1
ATOM 3732 C C . SER A 1 483 ? 17.797 49.125 14.688 1 91.81 483 SER A C 1
ATOM 3734 O O . SER A 1 483 ? 17.719 50.125 15.375 1 91.81 483 SER A O 1
ATOM 3736 N N . ARG A 1 484 ? 18.922 48.562 14.391 1 90.19 484 ARG A N 1
ATOM 3737 C CA . ARG A 1 484 ? 20.188 49.062 14.914 1 90.19 484 ARG A CA 1
ATOM 3738 C C . ARG A 1 484 ? 20.609 50.344 14.195 1 90.19 484 ARG A C 1
ATOM 3740 O O . ARG A 1 484 ? 21.109 51.281 14.828 1 90.19 484 ARG A O 1
ATOM 3747 N N . TYR A 1 485 ? 20.406 50.375 12.953 1 90.31 485 TYR A N 1
ATOM 3748 C CA . TYR A 1 485 ? 20.797 51.531 12.156 1 90.31 485 TYR A CA 1
ATOM 3749 C C . TYR A 1 485 ? 20 52.75 12.547 1 90.31 485 TYR A C 1
ATOM 3751 O O . TYR A 1 485 ? 20.531 53.875 12.562 1 90.31 485 TYR A O 1
ATOM 3759 N N . LYS A 1 486 ? 18.75 52.625 12.867 1 88 486 LYS A N 1
ATOM 3760 C CA . LYS A 1 486 ? 17.875 53.719 13.219 1 88 486 LYS A CA 1
ATOM 3761 C C . LYS A 1 486 ? 17.906 54 14.719 1 88 486 LYS A C 1
ATOM 3763 O O . LYS A 1 486 ? 17.156 54.844 15.219 1 88 486 LYS A O 1
ATOM 3768 N N . LYS A 1 487 ? 18.703 53.25 15.492 1 86.75 487 LYS A N 1
ATOM 3769 C CA . LYS A 1 487 ? 18.906 53.406 16.938 1 86.75 487 LYS A CA 1
ATOM 3770 C C . LYS A 1 487 ? 17.578 53.25 17.688 1 86.75 487 LYS A C 1
ATOM 3772 O O . LYS A 1 487 ? 17.25 54.062 18.531 1 86.75 487 LYS A O 1
ATOM 3777 N N . LEU A 1 488 ? 16.797 52.312 17.172 1 86.19 488 LEU A N 1
ATOM 3778 C CA . LEU A 1 488 ? 15.539 52 17.812 1 86.19 488 LEU A CA 1
ATOM 3779 C C . LEU A 1 488 ? 15.703 50.812 18.781 1 86.19 488 LEU A C 1
ATOM 3781 O O . LEU A 1 488 ? 16.422 49.875 18.5 1 86.19 488 LEU A O 1
ATOM 3785 N N . GLY A 1 489 ? 15.188 51.031 19.984 1 84.75 489 GLY A N 1
ATOM 3786 C CA . GLY A 1 489 ? 15.188 49.906 20.891 1 84.75 489 GLY A CA 1
ATOM 3787 C C . GLY A 1 489 ? 14.328 48.75 20.422 1 84.75 489 GLY A C 1
ATOM 3788 O O . GLY A 1 489 ? 13.477 48.906 19.562 1 84.75 489 GLY A O 1
ATOM 3789 N N . ALA A 1 490 ? 14.625 47.562 20.859 1 88.25 490 ALA A N 1
ATOM 3790 C CA . ALA A 1 490 ? 13.867 46.375 20.5 1 88.25 490 ALA A CA 1
ATOM 3791 C C . ALA A 1 490 ? 12.555 46.281 21.281 1 88.25 490 ALA A C 1
ATOM 3793 O O . ALA A 1 490 ? 12.406 45.469 22.172 1 88.25 490 ALA A O 1
ATOM 3794 N N . TRP A 1 491 ? 11.578 47.062 20.906 1 88.69 491 TRP A N 1
ATOM 3795 C CA . TRP A 1 491 ? 10.273 47.094 21.562 1 88.69 491 TRP A CA 1
ATOM 3796 C C . TRP A 1 491 ? 9.406 45.938 21.109 1 88.69 491 TRP A C 1
ATOM 3798 O O . TRP A 1 491 ? 8.555 45.438 21.859 1 88.69 491 TRP A O 1
ATOM 3808 N N . LYS A 1 492 ? 9.656 45.469 19.875 1 90.5 492 LYS A N 1
ATOM 3809 C CA . LYS A 1 492 ? 8.961 44.312 19.344 1 90.5 492 LYS A CA 1
ATOM 3810 C C . LYS A 1 492 ? 7.445 44.469 19.484 1 90.5 492 LYS A C 1
ATOM 3812 O O . LYS A 1 492 ? 6.867 45.438 18.984 1 90.5 492 LYS A O 1
ATOM 3817 N N . SER A 1 493 ? 6.746 43.625 20.25 1 87.69 493 SER A N 1
ATOM 3818 C CA . SER A 1 493 ? 5.289 43.688 20.328 1 87.69 493 SER A CA 1
ATOM 3819 C C . SER A 1 493 ? 4.828 44.438 21.562 1 87.69 493 SER A C 1
ATOM 3821 O O . SER A 1 493 ? 3.631 44.5 21.859 1 87.69 493 SER A O 1
ATOM 3823 N N . SER A 1 494 ? 5.727 45.125 22.219 1 87.62 494 SER A N 1
ATOM 3824 C CA . SER A 1 494 ? 5.355 45.844 23.438 1 87.62 494 SER A CA 1
ATOM 3825 C C . SER A 1 494 ? 4.473 47.062 23.125 1 87.62 494 SER A C 1
ATOM 3827 O O . SER A 1 494 ? 4.734 47.781 22.156 1 87.62 494 SER A O 1
ATOM 3829 N N . THR A 1 495 ? 3.375 47.281 23.859 1 85.56 495 THR A N 1
ATOM 3830 C CA . THR A 1 495 ? 2.455 48.375 23.656 1 85.56 495 THR A CA 1
ATOM 3831 C C . THR A 1 495 ? 2.742 49.531 24.625 1 85.56 495 THR A C 1
ATOM 3833 O O . THR A 1 495 ? 2.096 50.562 24.562 1 85.56 495 THR A O 1
ATOM 3836 N N . LEU A 1 496 ? 3.795 49.406 25.375 1 82.69 496 LEU A N 1
ATOM 3837 C CA . LEU A 1 496 ? 4.086 50.375 26.422 1 82.69 496 LEU A CA 1
ATOM 3838 C C . LEU A 1 496 ? 4.543 51.688 25.828 1 82.69 496 LEU A C 1
ATOM 3840 O O . LEU A 1 496 ? 4.156 52.75 26.312 1 82.69 496 LEU A O 1
ATOM 3844 N N . PRO A 1 497 ? 5.309 51.594 24.797 1 81.81 497 PRO A N 1
ATOM 3845 C CA . PRO A 1 497 ? 5.699 52.875 24.219 1 81.81 497 PRO A CA 1
ATOM 3846 C C . PRO A 1 497 ? 4.508 53.688 23.672 1 81.81 497 PRO A C 1
ATOM 3848 O O . PRO A 1 497 ? 4.539 54.906 23.656 1 81.81 497 PRO A O 1
ATOM 3851 N N . LEU A 1 498 ? 3.49 53 23.281 1 81.88 498 LEU A N 1
ATOM 3852 C CA . LEU A 1 498 ? 2.303 53.688 22.766 1 81.88 498 LEU A CA 1
ATOM 3853 C C . LEU A 1 498 ? 1.527 54.344 23.906 1 81.88 498 LEU A C 1
ATOM 3855 O O . LEU A 1 498 ? 0.931 55.406 23.719 1 81.88 498 LEU A O 1
ATOM 3859 N N . LEU A 1 499 ? 1.614 53.719 25 1 79.5 499 LEU A N 1
ATOM 3860 C CA . LEU A 1 499 ? 0.941 54.25 26.172 1 79.5 499 LEU A CA 1
ATOM 3861 C C . LEU A 1 499 ? 1.655 55.5 26.688 1 79.5 499 LEU A C 1
ATOM 3863 O O . LEU A 1 499 ? 1.027 56.375 27.266 1 79.5 499 LEU A O 1
ATOM 3867 N N . CYS A 1 500 ? 2.887 55.562 26.359 1 75.62 500 CYS A N 1
ATOM 3868 C CA . CYS A 1 500 ? 3.682 56.688 26.875 1 75.62 500 CYS A CA 1
ATOM 3869 C C . CYS A 1 500 ? 3.934 57.719 25.797 1 75.62 500 CYS A C 1
ATOM 3871 O O . CYS A 1 500 ? 4.715 58.656 26 1 75.62 500 CYS A O 1
ATOM 3873 N N . ALA A 1 501 ? 3.461 57.562 24.625 1 73.31 501 ALA A N 1
ATOM 3874 C CA . ALA A 1 501 ? 3.752 58.469 23.516 1 73.31 501 ALA A CA 1
ATOM 3875 C C . ALA A 1 501 ? 3.076 59.812 23.719 1 73.31 501 ALA A C 1
ATOM 3877 O O . ALA A 1 501 ? 3.535 60.812 23.188 1 73.31 501 ALA A O 1
ATOM 3878 N N . GLY A 1 502 ? 2.246 60.031 24.625 1 64.56 502 GLY A N 1
ATOM 3879 C CA . GLY A 1 502 ? 1.699 61.312 25.031 1 64.56 502 GLY A CA 1
ATOM 3880 C C . GLY A 1 502 ? 1.007 62.062 23.906 1 64.56 502 GLY A C 1
ATOM 3881 O O . GLY A 1 502 ? 1.376 63.188 23.578 1 64.56 502 GLY A O 1
ATOM 3882 N N . LEU A 1 503 ? 0.06 61.438 23.266 1 72.5 503 LEU A N 1
ATOM 3883 C CA . LEU A 1 503 ? -0.71 62.156 22.266 1 72.5 503 LEU A CA 1
ATOM 3884 C C . LEU A 1 503 ? -1.371 63.406 22.875 1 72.5 503 LEU A C 1
ATOM 3886 O O . LEU A 1 503 ? -1.774 63.375 24.031 1 72.5 503 LEU A O 1
ATOM 3890 N N . ASN A 1 504 ? -1.297 64.5 22.141 1 74.19 504 ASN A N 1
ATOM 3891 C CA . ASN A 1 504 ? -1.921 65.75 22.609 1 74.19 504 ASN A CA 1
ATOM 3892 C C . ASN A 1 504 ? -3.336 65.5 23.125 1 74.19 504 ASN A C 1
ATOM 3894 O O . ASN A 1 504 ? -4.082 64.688 22.547 1 74.19 504 ASN A O 1
ATOM 3898 N N . GLU A 1 505 ? -3.637 66 24.219 1 73.75 505 GLU A N 1
ATOM 3899 C CA . GLU A 1 505 ? -4.918 65.812 24.891 1 73.75 505 GLU A CA 1
ATOM 3900 C C . GLU A 1 505 ? -6.082 66.188 23.984 1 73.75 505 GLU A C 1
ATOM 3902 O O . GLU A 1 505 ? -7.133 65.562 24.016 1 73.75 505 GLU A O 1
ATOM 3907 N N . ASN A 1 506 ? -5.879 67.188 23.156 1 74.38 506 ASN A N 1
ATOM 3908 C CA . ASN A 1 506 ? -6.957 67.625 22.281 1 74.38 506 ASN A CA 1
ATOM 3909 C C . ASN A 1 506 ? -7.266 66.562 21.219 1 74.38 506 ASN A C 1
ATOM 3911 O O . ASN A 1 506 ? -8.43 66.312 20.906 1 74.38 506 ASN A O 1
ATOM 3915 N N . ILE A 1 507 ? -6.258 66 20.75 1 77.5 507 ILE A N 1
ATOM 3916 C CA . ILE A 1 507 ? -6.43 65 19.719 1 77.5 507 ILE A CA 1
ATOM 3917 C C . ILE A 1 507 ? -7.031 63.719 20.328 1 77.5 507 ILE A C 1
ATOM 3919 O O . ILE A 1 507 ? -7.844 63.031 19.703 1 77.5 507 ILE A O 1
ATOM 3923 N N . GLN A 1 508 ? -6.699 63.438 21.516 1 78.56 508 GLN A N 1
ATOM 3924 C CA . GLN A 1 508 ? -7.242 62.281 22.203 1 78.56 508 GLN A CA 1
ATOM 3925 C C . GLN A 1 508 ? -8.75 62.406 22.406 1 78.56 508 GLN A C 1
ATOM 3927 O O . GLN A 1 508 ? -9.5 61.438 22.188 1 78.56 508 GLN A O 1
ATOM 3932 N N . GLN A 1 509 ? -9.094 63.562 22.766 1 75.5 509 GLN A N 1
ATOM 3933 C CA . GLN A 1 509 ? -10.516 63.812 23 1 75.5 509 GLN A CA 1
ATOM 3934 C C . GLN A 1 509 ? -11.305 63.781 21.703 1 75.5 509 GLN A C 1
ATOM 3936 O O . GLN A 1 509 ? -12.43 63.281 21.656 1 75.5 509 GLN A O 1
ATOM 3941 N N . GLU A 1 510 ? -10.711 64.25 20.688 1 77.25 510 GLU A N 1
ATOM 3942 C CA . GLU A 1 510 ? -11.383 64.25 19.391 1 77.25 510 GLU A CA 1
ATOM 3943 C C . GLU A 1 510 ? -11.539 62.812 18.859 1 77.25 510 GLU A C 1
ATOM 3945 O O . GLU A 1 510 ? -12.57 62.5 18.281 1 77.25 510 GLU A O 1
ATOM 3950 N N . LEU A 1 511 ? -10.531 62.062 19.031 1 77.94 511 LEU A N 1
ATOM 3951 C CA . LEU A 1 511 ? -10.555 60.688 18.547 1 77.94 511 LEU A CA 1
ATOM 3952 C C . LEU A 1 511 ? -11.586 59.875 19.297 1 77.94 511 LEU A C 1
ATOM 3954 O O . LEU A 1 511 ? -12.305 59.062 18.703 1 77.94 511 LEU A O 1
ATOM 3958 N N . MET A 1 512 ? -11.695 60.094 20.594 1 76.31 512 MET A N 1
ATOM 3959 C CA . MET A 1 512 ? -12.539 59.219 21.422 1 76.31 512 MET A CA 1
ATOM 3960 C C . MET A 1 512 ? -13.938 59.812 21.562 1 76.31 512 MET A C 1
ATOM 3962 O O . MET A 1 512 ? -14.82 59.188 22.156 1 76.31 512 MET A O 1
ATOM 3966 N N . ALA A 1 513 ? -14.133 60.938 20.984 1 73.38 513 ALA A N 1
ATOM 3967 C CA . ALA A 1 513 ? -15.414 61.625 21.094 1 73.38 513 ALA A CA 1
ATOM 3968 C C . ALA A 1 513 ? -16.562 60.781 20.562 1 73.38 513 ALA A C 1
ATOM 3970 O O . ALA A 1 513 ? -17.656 60.781 21.109 1 73.38 513 ALA A O 1
ATOM 3971 N N . SER A 1 514 ? -16.344 60.062 19.5 1 72.56 514 SER A N 1
ATOM 3972 C CA . SER A 1 514 ? -17.406 59.25 18.891 1 72.56 514 SER A CA 1
ATOM 3973 C C . SER A 1 514 ? -17.688 58 19.703 1 72.56 514 SER A C 1
ATOM 3975 O O . SER A 1 514 ? -18.812 57.5 19.703 1 72.56 514 SER A O 1
ATOM 3977 N N . GLY A 1 515 ? -16.719 57.5 20.422 1 70.81 515 GLY A N 1
ATOM 3978 C CA . GLY A 1 515 ? -16.875 56.312 21.25 1 70.81 515 GLY A CA 1
ATOM 3979 C C . GLY A 1 515 ? -16.922 55.031 20.438 1 70.81 515 GLY A C 1
ATOM 3980 O O . GLY A 1 515 ? -16.812 53.938 21 1 70.81 515 GLY A O 1
ATOM 3981 N N . ASP A 1 516 ? -17.234 55.094 19.141 1 79.44 516 ASP A N 1
ATOM 3982 C CA . ASP A 1 516 ? -17.312 53.938 18.266 1 79.44 516 ASP A CA 1
ATOM 3983 C C . ASP A 1 516 ? -15.922 53.562 17.75 1 79.44 516 ASP A C 1
ATOM 3985 O O . ASP A 1 516 ? -15.203 54.406 17.203 1 79.44 516 ASP A O 1
ATOM 3989 N N . PRO A 1 517 ? -15.602 52.25 17.953 1 82.88 517 PRO A N 1
ATOM 3990 C CA . PRO A 1 517 ? -14.266 51.812 17.547 1 82.88 517 PRO A CA 1
ATOM 3991 C C . PRO A 1 517 ? -13.984 52.031 16.062 1 82.88 517 PRO A C 1
ATOM 3993 O O . PRO A 1 517 ? -12.875 52.406 15.695 1 82.88 517 PRO A O 1
ATOM 3996 N N . LYS A 1 518 ? -14.953 51.844 15.227 1 84.38 518 LYS A N 1
ATOM 3997 C CA . LYS A 1 518 ? -14.711 51.969 13.797 1 84.38 518 LYS A CA 1
ATOM 3998 C C . LYS A 1 518 ? -14.602 53.469 13.398 1 84.38 518 LYS A C 1
ATOM 4000 O O . LYS A 1 518 ? -13.844 53.812 12.492 1 84.38 518 LYS A O 1
ATOM 4005 N N . GLN A 1 519 ? -15.289 54.25 14.008 1 82.62 519 GLN A N 1
ATOM 4006 C CA . GLN A 1 519 ? -15.18 55.688 13.75 1 82.62 519 GLN A CA 1
ATOM 4007 C C . GLN A 1 519 ? -13.844 56.25 14.242 1 82.62 519 GLN A C 1
ATOM 4009 O O . GLN A 1 519 ? -13.25 57.125 13.594 1 82.62 519 GLN A O 1
ATOM 4014 N N . VAL A 1 520 ? -13.461 55.719 15.398 1 82.62 520 VAL A N 1
ATOM 4015 C CA . VAL A 1 520 ? -12.164 56.125 15.922 1 82.62 520 VAL A CA 1
ATOM 4016 C C . VAL A 1 520 ? -11.062 55.75 14.93 1 82.62 520 VAL A C 1
ATOM 4018 O O . VAL A 1 520 ? -10.125 56.5 14.695 1 82.62 520 VAL A O 1
ATOM 4021 N N . GLU A 1 521 ? -11.211 54.594 14.383 1 85 521 GLU A N 1
ATOM 4022 C CA . GLU A 1 521 ? -10.227 54.094 13.414 1 85 521 GLU A CA 1
ATOM 4023 C C . GLU A 1 521 ? -10.234 54.969 12.148 1 85 521 GLU A C 1
ATOM 4025 O O . GLU A 1 521 ? -9.18 55.219 11.562 1 85 521 GLU A O 1
ATOM 4030 N N . SER A 1 522 ? -11.383 55.344 11.711 1 85.06 522 SER A N 1
ATOM 4031 C CA . SER A 1 522 ? -11.484 56.188 10.523 1 85.06 522 SER A CA 1
ATOM 4032 C C . SER A 1 522 ? -10.859 57.531 10.766 1 85.06 522 SER A C 1
ATOM 4034 O O . SER A 1 522 ? -10.203 58.094 9.883 1 85.06 522 SER A O 1
ATOM 4036 N N . LEU A 1 523 ? -11.055 58.062 11.945 1 84.06 523 LEU A N 1
ATOM 4037 C CA . LEU A 1 523 ? -10.461 59.344 12.305 1 84.06 523 LEU A CA 1
ATOM 4038 C C . LEU A 1 523 ? -8.945 59.219 12.445 1 84.06 523 LEU A C 1
ATOM 4040 O O . LEU A 1 523 ? -8.211 60.156 12.109 1 84.06 523 LEU A O 1
ATOM 4044 N N . ALA A 1 524 ? -8.555 58.094 12.961 1 85.12 524 ALA A N 1
ATOM 4045 C CA . ALA A 1 524 ? -7.133 57.844 13.156 1 85.12 524 ALA A CA 1
ATOM 4046 C C . ALA A 1 524 ? -6.402 57.75 11.812 1 85.12 524 ALA A C 1
ATOM 4048 O O . ALA A 1 524 ? -5.184 57.938 11.758 1 85.12 524 ALA A O 1
ATOM 4049 N N . ASN A 1 525 ? -7.133 57.5 10.75 1 85.81 525 ASN A N 1
ATOM 4050 C CA . ASN A 1 525 ? -6.543 57.469 9.422 1 85.81 525 ASN A CA 1
ATOM 4051 C C . ASN A 1 525 ? -6.129 58.844 8.945 1 85.81 525 ASN A C 1
ATOM 4053 O O . ASN A 1 525 ? -5.246 59 8.102 1 85.81 525 ASN A O 1
ATOM 4057 N N . SER A 1 526 ? -6.672 59.844 9.578 1 83.81 526 SER A N 1
ATOM 4058 C CA . SER A 1 526 ? -6.398 61.219 9.141 1 83.81 526 SER A CA 1
ATOM 4059 C C . SER A 1 526 ? -5.34 61.875 10.016 1 83.81 526 SER A C 1
ATOM 4061 O O . SER A 1 526 ? -4.805 62.938 9.672 1 83.81 526 SER A O 1
ATOM 4063 N N . VAL A 1 527 ? -5.004 61.219 11.133 1 84.69 527 VAL A N 1
ATOM 4064 C CA . VAL A 1 527 ? -4.004 61.781 12.039 1 84.69 527 VAL A CA 1
ATOM 4065 C C . VAL A 1 527 ? -2.631 61.188 11.719 1 84.69 527 VAL A C 1
ATOM 4067 O O . VAL A 1 527 ? -2.436 59.969 11.797 1 84.69 527 VAL A O 1
ATOM 4070 N N . LYS A 1 528 ? -1.714 62.062 11.359 1 87.31 528 LYS A N 1
ATOM 4071 C CA . LYS A 1 528 ? -0.365 61.594 11.047 1 87.31 528 LYS A CA 1
ATOM 4072 C C . LYS A 1 528 ? 0.576 61.812 12.227 1 87.31 528 LYS A C 1
ATOM 4074 O O . LYS A 1 528 ? 0.545 62.844 12.875 1 87.31 528 LYS A O 1
ATOM 4079 N N . VAL A 1 529 ? 1.306 60.75 12.5 1 84.44 529 VAL A N 1
ATOM 4080 C CA . VAL A 1 529 ? 2.199 60.781 13.656 1 84.44 529 VAL A CA 1
ATOM 4081 C C . VAL A 1 529 ? 3.59 60.312 13.25 1 84.44 529 VAL A C 1
ATOM 4083 O O . VAL A 1 529 ? 3.738 59.531 12.297 1 84.44 529 VAL A O 1
ATOM 4086 N N . LYS A 1 530 ? 4.527 60.875 13.836 1 84.56 530 LYS A N 1
ATOM 4087 C CA . LYS A 1 530 ? 5.91 60.438 13.68 1 84.56 530 LYS A CA 1
ATOM 4088 C C . LYS A 1 530 ? 6.59 60.25 15.039 1 84.56 530 LYS A C 1
ATOM 4090 O O . LYS A 1 530 ? 6.359 61.031 15.961 1 84.56 530 LYS A O 1
ATOM 4095 N N . ILE A 1 531 ? 7.406 59.219 15.125 1 81.75 531 ILE A N 1
ATOM 4096 C CA . ILE A 1 531 ? 8.094 58.938 16.375 1 81.75 531 ILE A CA 1
ATOM 4097 C C . ILE A 1 531 ? 9.477 59.562 16.359 1 81.75 531 ILE A C 1
ATOM 4099 O O . ILE A 1 531 ? 10.188 59.531 15.359 1 81.75 531 ILE A O 1
ATOM 4103 N N . HIS A 1 532 ? 9.703 60.438 17.344 1 78.12 532 HIS A N 1
ATOM 4104 C CA . HIS A 1 532 ? 11.016 61.062 17.5 1 78.12 532 HIS A CA 1
ATOM 4105 C C . HIS A 1 532 ? 11.664 60.688 18.812 1 78.12 532 HIS A C 1
ATOM 4107 O O . HIS A 1 532 ? 10.969 60.438 19.812 1 78.12 532 HIS A O 1
ATOM 4113 N N . ASN A 1 533 ? 12.961 60.438 18.75 1 67.75 533 ASN A N 1
ATOM 4114 C CA . ASN A 1 533 ? 13.711 60.219 19.969 1 67.75 533 ASN A CA 1
ATOM 4115 C C . ASN A 1 533 ? 13.883 61.5 20.781 1 67.75 533 ASN A C 1
ATOM 4117 O O . ASN A 1 533 ? 14.109 62.562 20.219 1 67.75 533 ASN A O 1
ATOM 4121 N N . ARG A 1 534 ? 13.164 61.688 21.938 1 57.47 534 ARG A N 1
ATOM 4122 C CA . ARG A 1 534 ? 13.43 62.875 22.719 1 57.47 534 ARG A CA 1
ATOM 4123 C C . ARG A 1 534 ? 14.93 63.156 22.844 1 57.47 534 ARG A C 1
ATOM 4125 O O . ARG A 1 534 ? 15.719 62.219 22.969 1 57.47 534 ARG A O 1
ATOM 4132 N N . GLU A 1 535 ? 15.281 64.438 22.578 1 50.53 535 GLU A N 1
ATOM 4133 C CA . GLU A 1 535 ? 16.641 64.938 22.75 1 50.53 535 GLU A CA 1
ATOM 4134 C C . GLU A 1 535 ? 17.219 64.5 24.094 1 50.53 535 GLU A C 1
ATOM 4136 O O . GLU A 1 535 ? 16.562 64.688 25.125 1 50.53 535 GLU A O 1
ATOM 4141 N N . GLY A 1 536 ? 18.391 63.719 24.203 1 48.25 536 GLY A N 1
ATOM 4142 C CA . GLY A 1 536 ? 19.234 63.188 25.266 1 48.25 536 GLY A CA 1
ATOM 4143 C C . GLY A 1 536 ? 19.078 61.719 25.5 1 48.25 536 GLY A C 1
ATOM 4144 O O . GLY A 1 536 ? 19.969 61.062 26.047 1 48.25 536 GLY A O 1
ATOM 4145 N N . THR A 1 537 ? 17.781 61.312 25.938 1 48.22 537 THR A N 1
ATOM 4146 C CA . THR A 1 537 ? 17.672 59.938 26.344 1 48.22 537 THR A CA 1
ATOM 4147 C C . THR A 1 537 ? 17.219 59.062 25.188 1 48.22 537 THR A C 1
ATOM 4149 O O . THR A 1 537 ? 16.375 59.469 24.375 1 48.22 537 THR A O 1
ATOM 4152 N N . ARG A 1 538 ? 18 58.25 24.609 1 48.38 538 ARG A N 1
ATOM 4153 C CA . ARG A 1 538 ? 17.906 57.312 23.5 1 48.38 538 ARG A CA 1
ATOM 4154 C C . ARG A 1 538 ? 16.516 56.719 23.406 1 48.38 538 ARG A C 1
ATOM 4156 O O . ARG A 1 538 ? 16.156 56.094 22.406 1 48.38 538 ARG A O 1
ATOM 4163 N N . SER A 1 539 ? 15.781 56.531 24.438 1 49.19 539 SER A N 1
ATOM 4164 C CA . SER A 1 539 ? 14.758 55.5 24.469 1 49.19 539 SER A CA 1
ATOM 4165 C C . SER A 1 539 ? 13.359 56.125 24.453 1 49.19 539 SER A C 1
ATOM 4167 O O . SER A 1 539 ? 12.359 55.375 24.5 1 49.19 539 SER A O 1
ATOM 4169 N N . LEU A 1 540 ? 13.211 57.438 24.547 1 52.38 540 LEU A N 1
ATOM 4170 C CA . LEU A 1 540 ? 11.828 57.875 24.75 1 52.38 540 LEU A CA 1
ATOM 4171 C C . LEU A 1 540 ? 11.156 58.156 23.406 1 52.38 540 LEU A C 1
ATOM 4173 O O . LEU A 1 540 ? 11.688 58.938 22.609 1 52.38 540 LEU A O 1
ATOM 4177 N N . LEU A 1 541 ? 10.195 57.344 23 1 57.84 541 LEU A N 1
ATOM 4178 C CA . LEU A 1 541 ? 9.414 57.5 21.781 1 57.84 541 LEU A CA 1
ATOM 4179 C C . LEU A 1 541 ? 8.297 58.531 21.984 1 57.84 541 LEU A C 1
ATOM 4181 O O . LEU A 1 541 ? 7.559 58.469 22.969 1 57.84 541 LEU A O 1
ATOM 4185 N N . ARG A 1 542 ? 8.453 59.812 21.547 1 61.25 542 ARG A N 1
ATOM 4186 C CA . ARG A 1 542 ? 7.355 60.781 21.547 1 61.25 542 ARG A CA 1
ATOM 4187 C C . ARG A 1 542 ? 6.664 60.812 20.188 1 61.25 542 ARG A C 1
ATOM 4189 O O . ARG A 1 542 ? 7.32 60.719 19.141 1 61.25 542 ARG A O 1
ATOM 4196 N N . LEU A 1 543 ? 5.301 60.594 20.234 1 62.09 543 LEU A N 1
ATOM 4197 C CA . LEU A 1 543 ? 4.492 60.656 19.031 1 62.09 543 LEU A CA 1
ATOM 4198 C C . LEU A 1 543 ? 4.133 62.125 18.703 1 62.09 543 LEU A C 1
ATOM 4200 O O . LEU A 1 543 ? 3.49 62.781 19.516 1 62.09 543 LEU A O 1
ATOM 4204 N N . ASP A 1 544 ? 4.777 62.719 17.734 1 67.75 544 ASP A N 1
ATOM 4205 C CA . ASP A 1 544 ? 4.457 64.062 17.312 1 67.75 544 ASP A CA 1
ATOM 4206 C C . ASP A 1 544 ? 3.363 64.062 16.25 1 67.75 544 ASP A C 1
ATOM 4208 O O . ASP A 1 544 ? 3.377 63.25 15.336 1 67.75 544 ASP A O 1
ATOM 4212 N N . VAL A 1 545 ? 2.232 64.75 16.672 1 62.12 545 VAL A N 1
ATOM 4213 C CA . VAL A 1 545 ? 1.135 64.938 15.719 1 62.12 545 VAL A CA 1
ATOM 4214 C C . VAL A 1 545 ? 1.478 66 14.703 1 62.12 545 VAL A C 1
ATOM 4216 O O . VAL A 1 545 ? 1.834 67.125 15.07 1 62.12 545 VAL A O 1
ATOM 4219 N N . LEU A 1 546 ? 1.688 65.75 13.508 1 57.53 546 LEU A N 1
ATOM 4220 C CA . LEU A 1 546 ? 2.047 66.75 12.531 1 57.53 546 LEU A CA 1
ATOM 4221 C C . LEU A 1 546 ? 0.8 67.375 11.891 1 57.53 546 LEU A C 1
ATOM 4223 O O . LEU A 1 546 ? 0.775 68.562 11.555 1 57.53 546 LEU A O 1
ATOM 4227 N N . ASP A 1 547 ? -0.27 66.625 11.266 1 53.97 547 ASP A N 1
ATOM 4228 C CA . ASP A 1 547 ? -1.371 67.25 10.516 1 53.97 547 ASP A CA 1
ATOM 4229 C C . ASP A 1 547 ? -2.717 66.688 10.992 1 53.97 547 ASP A C 1
ATOM 4231 O O . ASP A 1 547 ? -2.896 65.5 11.125 1 53.97 547 ASP A O 1
ATOM 4235 N N . SER A 1 548 ? -3.367 67.375 11.953 1 52.69 548 SER A N 1
ATOM 4236 C CA . SER A 1 548 ? -4.758 67 12.234 1 52.69 548 SER A CA 1
ATOM 4237 C C . SER A 1 548 ? -5.695 67.625 11.195 1 52.69 548 SER A C 1
ATOM 4239 O O . SER A 1 548 ? -5.656 68.812 10.938 1 52.69 548 SER A O 1
ATOM 4241 N N . ALA A 1 549 ? -6.074 67.125 10.148 1 41.78 549 ALA A N 1
ATOM 4242 C CA . ALA A 1 549 ? -7.055 67.75 9.305 1 41.78 549 ALA A CA 1
ATOM 4243 C C . ALA A 1 549 ? -8.266 68.25 10.125 1 41.78 549 ALA A C 1
ATOM 4245 O O . ALA A 1 549 ? -8.836 67.438 10.883 1 41.78 549 ALA A O 1
ATOM 4246 N N . PRO A 1 550 ? -8.336 69.562 10.43 1 38.19 550 PRO A N 1
ATOM 4247 C CA . PRO A 1 550 ? -9.617 70.062 10.906 1 38.19 550 PRO A CA 1
ATOM 4248 C C . PRO A 1 550 ? -10.805 69.5 10.117 1 38.19 550 PRO A C 1
ATOM 4250 O O . PRO A 1 550 ? -10.766 69.5 8.883 1 38.19 550 PRO A O 1
ATOM 4253 N N . HIS A 1 551 ? -11.594 68.562 10.562 1 32.22 551 HIS A N 1
ATOM 4254 C CA . HIS A 1 551 ? -12.859 68.625 9.852 1 32.22 551 HIS A CA 1
ATOM 4255 C C . HIS A 1 551 ? -13.484 70 9.93 1 32.22 551 HIS A C 1
ATOM 4257 O O . HIS A 1 551 ? -13.422 70.688 10.977 1 32.22 551 HIS A O 1
ATOM 4263 N N . MET B 1 1 ? -27.094 94.5 31.906 1 22.08 1 MET B N 1
ATOM 4264 C CA . MET B 1 1 ? -27.406 93.125 32.094 1 22.08 1 MET B CA 1
ATOM 4265 C C . MET B 1 1 ? -27.375 92.375 30.781 1 22.08 1 MET B C 1
ATOM 4267 O O . MET B 1 1 ? -28.266 92.5 29.953 1 22.08 1 MET B O 1
ATOM 4271 N N . VAL B 1 2 ? -26.266 92.25 30.188 1 30.88 2 VAL B N 1
ATOM 4272 C CA . VAL B 1 2 ? -26.062 91.688 28.859 1 30.88 2 VAL B CA 1
ATOM 4273 C C . VAL B 1 2 ? -26.516 90.25 28.844 1 30.88 2 VAL B C 1
ATOM 4275 O O . VAL B 1 2 ? -26.172 89.438 29.766 1 30.88 2 VAL B O 1
ATOM 4278 N N . PRO B 1 3 ? -27.703 89.875 28.25 1 30.16 3 PRO B N 1
ATOM 4279 C CA . PRO B 1 3 ? -28.266 88.562 28.297 1 30.16 3 PRO B CA 1
ATOM 4280 C C . PRO B 1 3 ? -27.25 87.438 27.969 1 30.16 3 PRO B C 1
ATOM 4282 O O . PRO B 1 3 ? -26.344 87.688 27.156 1 30.16 3 PRO B O 1
ATOM 4285 N N . ALA B 1 4 ? -26.844 86.688 28.984 1 30.92 4 ALA B N 1
ATOM 4286 C CA . ALA B 1 4 ? -26 85.5 28.953 1 30.92 4 ALA B CA 1
ATOM 4287 C C . ALA B 1 4 ? -26.5 84.5 27.906 1 30.92 4 ALA B C 1
ATOM 4289 O O . ALA B 1 4 ? -27.641 84.062 27.984 1 30.92 4 ALA B O 1
ATOM 4290 N N . CYS B 1 5 ? -26.297 84.812 26.641 1 30.02 5 CYS B N 1
ATOM 4291 C CA . CYS B 1 5 ? -26.609 83.875 25.562 1 30.02 5 CYS B CA 1
ATOM 4292 C C . CYS B 1 5 ? -26.203 82.438 25.953 1 30.02 5 CYS B C 1
ATOM 4294 O O . CYS B 1 5 ? -25.016 82.125 26.078 1 30.02 5 CYS B O 1
ATOM 4296 N N . GLU B 1 6 ? -26.938 81.812 26.891 1 29.16 6 GLU B N 1
ATOM 4297 C CA . GLU B 1 6 ? -26.922 80.375 27.141 1 29.16 6 GLU B CA 1
ATOM 4298 C C . GLU B 1 6 ? -26.969 79.562 25.828 1 29.16 6 GLU B C 1
ATOM 4300 O O . GLU B 1 6 ? -28.031 79.5 25.203 1 29.16 6 GLU B O 1
ATOM 4305 N N . GLU B 1 7 ? -26.172 79.938 24.812 1 30.14 7 GLU B N 1
ATOM 4306 C CA . GLU B 1 7 ? -26.172 79 23.703 1 30.14 7 GLU B CA 1
ATOM 4307 C C . GLU B 1 7 ? -26.203 77.562 24.188 1 30.14 7 GLU B C 1
ATOM 4309 O O . GLU B 1 7 ? -25.328 77.125 24.938 1 30.14 7 GLU B O 1
ATOM 4314 N N . GLU B 1 8 ? -27.391 77.062 24.562 1 30.52 8 GLU B N 1
ATOM 4315 C CA . GLU B 1 8 ? -27.719 75.625 24.625 1 30.52 8 GLU B CA 1
ATOM 4316 C C . GLU B 1 8 ? -26.891 74.812 23.625 1 30.52 8 GLU B C 1
ATOM 4318 O O . GLU B 1 8 ? -26.984 75.062 22.422 1 30.52 8 GLU B O 1
ATOM 4323 N N . LEU B 1 9 ? -25.641 74.625 23.906 1 31.58 9 LEU B N 1
ATOM 4324 C CA . LEU B 1 9 ? -24.938 73.562 23.203 1 31.58 9 LEU B CA 1
ATOM 4325 C C . LEU B 1 9 ? -25.859 72.375 22.984 1 31.58 9 LEU B C 1
ATOM 4327 O O . LEU B 1 9 ? -26.297 71.75 23.938 1 31.58 9 LEU B O 1
ATOM 4331 N N . ASP B 1 10 ? -27.031 72.625 22.188 1 31.78 10 ASP B N 1
ATOM 4332 C CA . ASP B 1 10 ? -27.891 71.562 21.641 1 31.78 10 ASP B CA 1
ATOM 4333 C C . ASP B 1 10 ? -27.125 70.25 21.5 1 31.78 10 ASP B C 1
ATOM 4335 O O . ASP B 1 10 ? -26.078 70.188 20.859 1 31.78 10 ASP B O 1
ATOM 4339 N N . ASP B 1 11 ? -27.078 69.5 22.469 1 34.91 11 ASP B N 1
ATOM 4340 C CA . ASP B 1 11 ? -26.828 68.062 22.609 1 34.91 11 ASP B CA 1
ATOM 4341 C C . ASP B 1 11 ? -27.312 67.312 21.375 1 34.91 11 ASP B C 1
ATOM 4343 O O . ASP B 1 11 ? -27.547 66.062 21.438 1 34.91 11 ASP B O 1
ATOM 4347 N N . SER B 1 12 ? -28.188 67.938 20.562 1 36.72 12 SER B N 1
ATOM 4348 C CA . SER B 1 12 ? -28.547 67.25 19.344 1 36.72 12 SER B CA 1
ATOM 4349 C C . SER B 1 12 ? -27.312 66.688 18.641 1 36.72 12 SER B C 1
ATOM 4351 O O . SER B 1 12 ? -26.953 67.125 17.562 1 36.72 12 SER B O 1
ATOM 4353 N N . LYS B 1 13 ? -26.297 66.812 19.172 1 40.88 13 LYS B N 1
ATOM 4354 C CA . LYS B 1 13 ? -25.094 66.25 18.562 1 40.88 13 LYS B CA 1
ATOM 4355 C C . LYS B 1 13 ? -25.391 64.938 17.875 1 40.88 13 LYS B C 1
ATOM 4357 O O . LYS B 1 13 ? -26.156 64.125 18.391 1 40.88 13 LYS B O 1
ATOM 4362 N N . ALA B 1 14 ? -25.109 64.75 16.594 1 40.38 14 ALA B N 1
ATOM 4363 C CA . ALA B 1 14 ? -25.156 63.844 15.453 1 40.38 14 ALA B CA 1
ATOM 4364 C C . ALA B 1 14 ? -25 62.375 15.891 1 40.38 14 ALA B C 1
ATOM 4366 O O . ALA B 1 14 ? -23.922 61.969 16.297 1 40.38 14 ALA B O 1
ATOM 4367 N N . THR B 1 15 ? -25.922 61.969 16.547 1 43.22 15 THR B N 1
ATOM 4368 C CA . THR B 1 15 ? -26.047 60.5 16.5 1 43.22 15 THR B CA 1
ATOM 4369 C C . THR B 1 15 ? -25.656 59.969 15.133 1 43.22 15 THR B C 1
ATOM 4371 O O . THR B 1 15 ? -26.469 60 14.203 1 43.22 15 THR B O 1
ATOM 4374 N N . LYS B 1 16 ? -24.703 60.5 14.602 1 49.78 16 LYS B N 1
ATOM 4375 C CA . LYS B 1 16 ? -24.141 60.062 13.328 1 49.78 16 LYS B CA 1
ATOM 4376 C C . LYS B 1 16 ? -24.391 58.562 13.117 1 49.78 16 LYS B C 1
ATOM 4378 O O . LYS B 1 16 ? -24.141 57.75 14.016 1 49.78 16 LYS B O 1
ATOM 4383 N N . LYS B 1 17 ? -25.297 58.312 12.281 1 54.72 17 LYS B N 1
ATOM 4384 C CA . LYS B 1 17 ? -25.672 57.031 11.711 1 54.72 17 LYS B CA 1
ATOM 4385 C C . LYS B 1 17 ? -24.484 56.062 11.711 1 54.72 17 LYS B C 1
ATOM 4387 O O . LYS B 1 17 ? -23.422 56.375 11.164 1 54.72 17 LYS B O 1
ATOM 4392 N N . ARG B 1 18 ? -24.609 55.188 12.68 1 68.12 18 ARG B N 1
ATOM 4393 C CA . ARG B 1 18 ? -23.562 54.156 12.781 1 68.12 18 ARG B CA 1
ATOM 4394 C C . ARG B 1 18 ? -23.281 53.531 11.422 1 68.12 18 ARG B C 1
ATOM 4396 O O . ARG B 1 18 ? -24.219 53.125 10.711 1 68.12 18 ARG B O 1
ATOM 4403 N N . SER B 1 19 ? -22.172 53.75 10.836 1 78.69 19 SER B N 1
ATOM 4404 C CA . SER B 1 19 ? -21.734 53.188 9.57 1 78.69 19 SER B CA 1
ATOM 4405 C C . SER B 1 19 ? -21.906 51.656 9.555 1 78.69 19 SER B C 1
ATOM 4407 O O . SER B 1 19 ? -22 51.031 10.609 1 78.69 19 SER B O 1
ATOM 4409 N N . TRP B 1 20 ? -22.266 51.094 8.477 1 79.62 20 TRP B N 1
ATOM 4410 C CA . TRP B 1 20 ? -22.391 49.656 8.273 1 79.62 20 TRP B CA 1
ATOM 4411 C C . TRP B 1 20 ? -21.203 48.906 8.867 1 79.62 20 TRP B C 1
ATOM 4413 O O . TRP B 1 20 ? -21.344 47.844 9.445 1 79.62 20 TRP B O 1
ATOM 4423 N N . ASP B 1 21 ? -20.047 49.531 8.852 1 82.94 21 ASP B N 1
ATOM 4424 C CA . ASP B 1 21 ? -18.828 48.906 9.383 1 82.94 21 ASP B CA 1
ATOM 4425 C C . ASP B 1 21 ? -18.891 48.812 10.906 1 82.94 21 ASP B C 1
ATOM 4427 O O . ASP B 1 21 ? -18.375 47.875 11.492 1 82.94 21 ASP B O 1
ATOM 4431 N N . SER B 1 22 ? -19.516 49.781 11.539 1 85.69 22 SER B N 1
ATOM 4432 C CA . SER B 1 22 ? -19.625 49.781 12.992 1 85.69 22 SER B CA 1
ATOM 4433 C C . SER B 1 22 ? -20.578 48.688 13.461 1 85.69 22 SER B C 1
ATOM 4435 O O . SER B 1 22 ? -20.312 48 14.453 1 85.69 22 SER B O 1
ATOM 4437 N N . LYS B 1 23 ? -21.656 48.469 12.711 1 84.44 23 LYS B N 1
ATOM 4438 C CA . LYS B 1 23 ? -22.609 47.406 13.062 1 84.44 23 LYS B CA 1
ATOM 4439 C C . LYS B 1 23 ? -21.984 46.031 12.883 1 84.44 23 LYS B C 1
ATOM 4441 O O . LYS B 1 23 ? -22.188 45.125 13.703 1 84.44 23 LYS B O 1
ATOM 4446 N N . PHE B 1 24 ? -21.156 45.875 11.789 1 86.81 24 PHE B N 1
ATOM 4447 C CA . PHE B 1 24 ? -20.469 44.625 11.5 1 86.81 24 PHE B CA 1
ATOM 4448 C C . PHE B 1 24 ? -19.5 44.281 12.609 1 86.81 24 PHE B C 1
ATOM 4450 O O . PHE B 1 24 ? -19.359 43.125 12.977 1 86.81 24 PHE B O 1
ATOM 4457 N N . ASN B 1 25 ? -18.812 45.219 13.062 1 87.19 25 ASN B N 1
ATOM 4458 C CA . ASN B 1 25 ? -17.844 45.031 14.125 1 87.19 25 ASN B CA 1
ATOM 4459 C C . ASN B 1 25 ? -18.531 44.719 15.461 1 87.19 25 ASN B C 1
ATOM 4461 O O . ASN B 1 25 ? -18.094 43.844 16.219 1 87.19 25 ASN B O 1
ATOM 4465 N N . ASP B 1 26 ? -19.625 45.438 15.719 1 86.38 26 ASP B N 1
ATOM 4466 C CA . ASP B 1 26 ? -20.328 45.25 16.984 1 86.38 26 ASP B CA 1
ATOM 4467 C C . ASP B 1 26 ? -21.016 43.906 17.062 1 86.38 26 ASP B C 1
ATOM 4469 O O . ASP B 1 26 ? -21.141 43.312 18.141 1 86.38 26 ASP B O 1
ATOM 4473 N N . LEU B 1 27 ? -21.359 43.438 15.859 1 89 27 LEU B N 1
ATOM 4474 C CA . LEU B 1 27 ? -22.031 42.156 15.805 1 89 27 LEU B CA 1
ATOM 4475 C C . LEU B 1 27 ? -21.047 41 15.609 1 89 27 LEU B C 1
ATOM 4477 O O . LEU B 1 27 ? -21.438 39.844 15.523 1 89 27 LEU B O 1
ATOM 4481 N N . TRP B 1 28 ? -19.766 41.219 15.633 1 94 28 TRP B N 1
ATOM 4482 C CA . TRP B 1 28 ? -18.703 40.219 15.516 1 94 28 TRP B CA 1
ATOM 4483 C C . TRP B 1 28 ? -18.891 39.344 14.281 1 94 28 TRP B C 1
ATOM 4485 O O . TRP B 1 28 ? -18.781 38.125 14.352 1 94 28 TRP B O 1
ATOM 4495 N N . ILE B 1 29 ? -19.25 39.938 13.117 1 93.44 29 ILE B N 1
ATOM 4496 C CA . ILE B 1 29 ? -19.609 39.219 11.906 1 93.44 29 ILE B CA 1
ATOM 4497 C C . ILE B 1 29 ? -18.375 38.562 11.32 1 93.44 29 ILE B C 1
ATOM 4499 O O . ILE B 1 29 ? -18.438 37.406 10.852 1 93.44 29 ILE B O 1
ATOM 4503 N N . TRP B 1 30 ? -17.234 39.25 11.312 1 91.38 30 TRP B N 1
ATOM 4504 C CA . TRP B 1 30 ? -16.031 38.656 10.758 1 91.38 30 TRP B CA 1
ATOM 4505 C C . TRP B 1 30 ? -15.609 37.406 11.539 1 91.38 30 TRP B C 1
ATOM 4507 O O . TRP B 1 30 ? -15.203 36.406 10.953 1 91.38 30 TRP B O 1
ATOM 4517 N N . GLU B 1 31 ? -15.68 37.438 12.836 1 94.56 31 GLU B N 1
ATOM 4518 C CA . GLU B 1 31 ? -15.336 36.281 13.664 1 94.56 31 GLU B CA 1
ATOM 4519 C C . GLU B 1 31 ? -16.328 35.125 13.469 1 94.56 31 GLU B C 1
ATOM 4521 O O . GLU B 1 31 ? -15.945 33.969 13.477 1 94.56 31 GLU B O 1
ATOM 4526 N N . THR B 1 32 ? -17.594 35.531 13.289 1 96.38 32 THR B N 1
ATOM 4527 C CA . THR B 1 32 ? -18.609 34.5 13.023 1 96.38 32 THR B CA 1
ATOM 4528 C C . THR B 1 32 ? -18.344 33.812 11.68 1 96.38 32 THR B C 1
ATOM 4530 O O . THR B 1 32 ? -18.469 32.594 11.57 1 96.38 32 THR B O 1
ATOM 4533 N N . LEU B 1 33 ? -17.953 34.562 10.688 1 96.06 33 LEU B N 1
ATOM 4534 C CA . LEU B 1 33 ? -17.641 34 9.375 1 96.06 33 LEU B CA 1
ATOM 4535 C C . LEU B 1 33 ? -16.406 33.125 9.445 1 96.06 33 LEU B C 1
ATOM 4537 O O . LEU B 1 33 ? -16.375 32.062 8.797 1 96.06 33 LEU B O 1
ATOM 4541 N N . LEU B 1 34 ? -15.445 33.531 10.203 1 95.94 34 LEU B N 1
ATOM 4542 C CA . LEU B 1 34 ? -14.242 32.719 10.359 1 95.94 34 LEU B CA 1
ATOM 4543 C C . LEU B 1 34 ? -14.539 31.422 11.086 1 95.94 34 LEU B C 1
ATOM 4545 O O . LEU B 1 34 ? -13.984 30.375 10.75 1 95.94 34 LEU B O 1
ATOM 4549 N N . PHE B 1 35 ? -15.391 31.516 12.125 1 96.5 35 PHE B N 1
ATOM 4550 C CA . PHE B 1 35 ? -15.773 30.297 12.82 1 96.5 35 PHE B CA 1
ATOM 4551 C C . PHE B 1 35 ? -16.453 29.312 11.875 1 96.5 35 PHE B C 1
ATOM 4553 O O . PHE B 1 35 ? -16.156 28.125 11.875 1 96.5 35 PHE B O 1
ATOM 4560 N N . PHE B 1 36 ? -17.281 29.875 11 1 97.12 36 PHE B N 1
ATOM 4561 C CA . PHE B 1 36 ? -17.953 29.016 10.031 1 97.12 36 PHE B CA 1
ATOM 4562 C C . PHE B 1 36 ? -16.969 28.5 8.984 1 97.12 36 PHE B C 1
ATOM 4564 O O . PHE B 1 36 ? -17.109 27.391 8.477 1 97.12 36 PHE B O 1
ATOM 4571 N N . GLY B 1 37 ? -15.992 29.328 8.68 1 96.5 37 GLY B N 1
ATOM 4572 C CA . GLY B 1 37 ? -14.922 28.828 7.828 1 96.5 37 GLY B CA 1
ATOM 4573 C C . GLY B 1 37 ? -14.219 27.609 8.398 1 96.5 37 GLY B C 1
ATOM 4574 O O . GLY B 1 37 ? -13.898 26.672 7.672 1 96.5 37 GLY B O 1
ATOM 4575 N N . GLY B 1 38 ? -13.992 27.641 9.727 1 97.25 38 GLY B N 1
ATOM 4576 C CA . GLY B 1 38 ? -13.438 26.484 10.391 1 97.25 38 GLY B CA 1
ATOM 4577 C C . GLY B 1 38 ? -14.344 25.266 10.328 1 97.25 38 GLY B C 1
ATOM 4578 O O . GLY B 1 38 ? -13.883 24.156 10.086 1 97.25 38 GLY B O 1
ATOM 4579 N N . VAL B 1 39 ? -15.625 25.484 10.5 1 98.06 39 VAL B N 1
ATOM 4580 C CA . VAL B 1 39 ? -16.594 24.391 10.445 1 98.06 39 VAL B CA 1
ATOM 4581 C C . VAL B 1 39 ? -16.656 23.812 9.023 1 98.06 39 VAL B C 1
ATOM 4583 O O . VAL B 1 39 ? -16.719 22.609 8.844 1 98.06 39 VAL B O 1
ATOM 4586 N N . ILE B 1 40 ? -16.578 24.719 8.055 1 98.12 40 ILE B N 1
ATOM 4587 C CA . ILE B 1 40 ? -16.578 24.281 6.664 1 98.12 40 ILE B CA 1
ATOM 4588 C C . ILE B 1 40 ? -15.32 23.438 6.391 1 98.12 40 ILE B C 1
ATOM 4590 O O . ILE B 1 40 ? -15.375 22.453 5.66 1 98.12 40 ILE B O 1
ATOM 4594 N N . GLY B 1 41 ? -14.227 23.875 6.973 1 97.88 41 GLY B N 1
ATOM 4595 C CA . GLY B 1 41 ? -13.016 23.078 6.855 1 97.88 41 GLY B CA 1
ATOM 4596 C C . GLY B 1 41 ? -13.18 21.672 7.422 1 97.88 41 GLY B C 1
ATOM 4597 O O . GLY B 1 41 ? -12.758 20.688 6.801 1 97.88 41 GLY B O 1
ATOM 4598 N N . LEU B 1 42 ? -13.852 21.578 8.539 1 98.19 42 LEU B N 1
ATOM 4599 C CA . LEU B 1 42 ? -14.094 20.281 9.156 1 98.19 42 LEU B CA 1
ATOM 4600 C C . LEU B 1 42 ? -15.008 19.422 8.289 1 98.19 42 LEU B C 1
ATOM 4602 O O . LEU B 1 42 ? -14.758 18.234 8.094 1 98.19 42 LEU B O 1
ATOM 4606 N N . VAL B 1 43 ? -16.016 20.016 7.758 1 98.19 43 VAL B N 1
ATOM 4607 C CA . VAL B 1 43 ? -16.953 19.297 6.895 1 98.19 43 VAL B CA 1
ATOM 4608 C C . VAL B 1 43 ? -16.234 18.828 5.629 1 98.19 43 VAL B C 1
ATOM 4610 O O . VAL B 1 43 ? -16.484 17.734 5.133 1 98.19 43 VAL B O 1
ATOM 4613 N N . ALA B 1 44 ? -15.359 19.656 5.125 1 98.12 44 ALA B N 1
ATOM 4614 C CA . ALA B 1 44 ? -14.586 19.281 3.947 1 98.12 44 ALA B CA 1
ATOM 4615 C C . ALA B 1 44 ? -13.703 18.062 4.23 1 98.12 44 ALA B C 1
ATOM 4617 O O . ALA B 1 44 ? -13.57 17.172 3.385 1 98.12 44 ALA B O 1
ATOM 4618 N N . ILE B 1 45 ? -13.117 18.062 5.371 1 98 45 ILE B N 1
ATOM 4619 C CA . ILE B 1 45 ? -12.297 16.922 5.766 1 98 45 ILE B CA 1
ATOM 4620 C C . ILE B 1 45 ? -13.148 15.656 5.797 1 98 45 ILE B C 1
ATOM 4622 O O . ILE B 1 45 ? -12.75 14.617 5.266 1 98 45 ILE B O 1
ATOM 4626 N N . ILE B 1 46 ? -14.336 15.781 6.34 1 97.81 46 ILE B N 1
ATOM 4627 C CA . ILE B 1 46 ? -15.242 14.641 6.461 1 97.81 46 ILE B CA 1
ATOM 4628 C C . ILE B 1 46 ? -15.656 14.156 5.074 1 97.81 46 ILE B C 1
ATOM 4630 O O . ILE B 1 46 ? -15.656 12.953 4.801 1 97.81 46 ILE B O 1
ATOM 4634 N N . ILE B 1 47 ? -15.914 15.062 4.176 1 97.5 47 ILE B N 1
ATOM 4635 C CA . ILE B 1 47 ? -16.359 14.711 2.832 1 97.5 47 ILE B CA 1
ATOM 4636 C C . ILE B 1 47 ? -15.227 13.992 2.094 1 97.5 47 ILE B C 1
ATOM 4638 O O . ILE B 1 47 ? -15.445 12.961 1.461 1 97.5 47 ILE B O 1
ATOM 4642 N N . VAL B 1 48 ? -14.039 14.477 2.215 1 96.12 48 VAL B N 1
ATOM 4643 C CA . VAL B 1 48 ? -12.898 13.875 1.537 1 96.12 48 VAL B CA 1
ATOM 4644 C C . VAL B 1 48 ? -12.656 12.477 2.094 1 96.12 48 VAL B C 1
ATOM 4646 O O . VAL B 1 48 ? -12.453 11.523 1.333 1 96.12 48 VAL B O 1
ATOM 4649 N N . LEU B 1 49 ? -12.68 12.344 3.385 1 96.69 49 LEU B N 1
ATOM 4650 C CA . LEU B 1 49 ? -12.391 11.055 4.016 1 96.69 49 LEU B CA 1
ATOM 4651 C C . LEU B 1 49 ? -13.5 10.055 3.732 1 96.69 49 LEU B C 1
ATOM 4653 O O . LEU B 1 49 ? -13.242 8.859 3.562 1 96.69 49 LEU B O 1
ATOM 4657 N N . GLN B 1 50 ? -14.758 10.5 3.639 1 96.38 50 GLN B N 1
ATOM 4658 C CA . GLN B 1 50 ? -15.867 9.609 3.33 1 96.38 50 GLN B CA 1
ATOM 4659 C C . GLN B 1 50 ? -15.789 9.109 1.891 1 96.38 50 GLN B C 1
ATOM 4661 O O . GLN B 1 50 ? -16.141 7.957 1.608 1 96.38 50 GLN B O 1
ATOM 4666 N N . GLN B 1 51 ? -15.352 9.867 1.036 1 94.81 51 GLN B N 1
ATOM 4667 C CA . GLN B 1 51 ? -15.273 9.523 -0.379 1 94.81 51 GLN B CA 1
ATOM 4668 C C . GLN B 1 51 ? -14.195 8.477 -0.631 1 94.81 51 GLN B C 1
ATOM 4670 O O . GLN B 1 51 ? -14.336 7.625 -1.512 1 94.81 51 GLN B O 1
ATOM 4675 N N . TYR B 1 52 ? -13.133 8.492 0.149 1 93.5 52 TYR B N 1
ATOM 4676 C CA . TYR B 1 52 ? -12 7.629 -0.171 1 93.5 52 TYR B CA 1
ATOM 4677 C C . TYR B 1 52 ? -11.867 6.504 0.847 1 93.5 52 TYR B C 1
ATOM 4679 O O . TYR B 1 52 ? -10.961 5.672 0.747 1 93.5 52 TYR B O 1
ATOM 4687 N N . ASN B 1 53 ? -12.836 6.488 1.739 1 93.88 53 ASN B N 1
ATOM 4688 C CA . ASN B 1 53 ? -12.812 5.41 2.725 1 93.88 53 ASN B CA 1
ATOM 4689 C C . ASN B 1 53 ? -13.047 4.051 2.076 1 93.88 53 ASN B C 1
ATOM 4691 O O . ASN B 1 53 ? -14.062 3.844 1.406 1 93.88 53 ASN B O 1
ATOM 4695 N N . GLY B 1 54 ? -12.094 3.197 2.242 1 91.06 54 GLY B N 1
ATOM 4696 C CA . GLY B 1 54 ? -12.211 1.847 1.718 1 91.06 54 GLY B CA 1
ATOM 4697 C C . GLY B 1 54 ? -11.922 1.754 0.231 1 91.06 54 GLY B C 1
ATOM 4698 O O . GLY B 1 54 ? -12.234 0.745 -0.406 1 91.06 54 GLY B O 1
ATOM 4699 N N . LYS B 1 55 ? -11.383 2.787 -0.294 1 90.69 55 LYS B N 1
ATOM 4700 C CA . LYS B 1 55 ? -11.055 2.795 -1.716 1 90.69 55 LYS B CA 1
ATOM 4701 C C . LYS B 1 55 ? -9.539 2.738 -1.927 1 90.69 55 LYS B C 1
ATOM 4703 O O . LYS B 1 55 ? -8.766 2.914 -0.982 1 90.69 55 LYS B O 1
ATOM 4708 N N . ASP B 1 56 ? -9.148 2.457 -3.23 1 88.5 56 ASP B N 1
ATOM 4709 C CA . ASP B 1 56 ? -7.738 2.412 -3.596 1 88.5 56 ASP B CA 1
ATOM 4710 C C . ASP B 1 56 ? -7.109 3.803 -3.529 1 88.5 56 ASP B C 1
ATOM 4712 O O . ASP B 1 56 ? -7.809 4.812 -3.668 1 88.5 56 ASP B O 1
ATOM 4716 N N . ILE B 1 57 ? -5.824 3.766 -3.217 1 86.06 57 ILE B N 1
ATOM 4717 C CA . ILE B 1 57 ? -5.098 5.031 -3.215 1 86.06 57 ILE B CA 1
ATOM 4718 C C . ILE B 1 57 ? -5.262 5.723 -4.566 1 86.06 57 ILE B C 1
ATOM 4720 O O . ILE B 1 57 ? -5.02 5.117 -5.613 1 86.06 57 ILE B O 1
ATOM 4724 N N . PRO B 1 58 ? -5.758 6.922 -4.492 1 82.31 58 PRO B N 1
ATOM 4725 C CA . PRO B 1 58 ? -5.98 7.613 -5.766 1 82.31 58 PRO B CA 1
ATOM 4726 C C . PRO B 1 58 ? -4.68 8.008 -6.461 1 82.31 58 PRO B C 1
ATOM 4728 O O . PRO B 1 58 ? -3.701 8.352 -5.797 1 82.31 58 PRO B O 1
ATOM 4731 N N . SER B 1 59 ? -4.668 7.898 -7.75 1 81.31 59 SER B N 1
ATOM 4732 C CA . SER B 1 59 ? -3.551 8.367 -8.562 1 81.31 59 SER B CA 1
ATOM 4733 C C . SER B 1 59 ? -3.861 9.711 -9.203 1 81.31 59 SER B C 1
ATOM 4735 O O . SER B 1 59 ? -4.227 9.773 -10.383 1 81.31 59 SER B O 1
ATOM 4737 N N . TRP B 1 60 ? -3.77 10.711 -8.445 1 83.06 60 TRP B N 1
ATOM 4738 C CA . TRP B 1 60 ? -4.055 12.047 -8.945 1 83.06 60 TRP B CA 1
ATOM 4739 C C . TRP B 1 60 ? -2.883 12.586 -9.758 1 83.06 60 TRP B C 1
ATOM 4741 O O . TRP B 1 60 ? -1.747 12.133 -9.594 1 83.06 60 TRP B O 1
ATOM 4751 N N . PRO B 1 61 ? -3.184 13.461 -10.609 1 83.56 61 PRO B N 1
ATOM 4752 C CA . PRO B 1 61 ? -2.102 14.031 -11.422 1 83.56 61 PRO B CA 1
ATOM 4753 C C . PRO B 1 61 ? -1.011 14.68 -10.57 1 83.56 61 PRO B C 1
ATOM 4755 O O . PRO B 1 61 ? -1.282 15.156 -9.469 1 83.56 61 PRO B O 1
ATOM 4758 N N . PHE B 1 62 ? 0.224 14.711 -10.969 1 80.5 62 PHE B N 1
ATOM 4759 C CA . PHE B 1 62 ? 1.392 15.336 -10.352 1 80.5 62 PHE B CA 1
ATOM 4760 C C . PHE B 1 62 ? 1.772 14.617 -9.062 1 80.5 62 PHE B C 1
ATOM 4762 O O . PHE B 1 62 ? 2.564 15.133 -8.273 1 80.5 62 PHE B O 1
ATOM 4769 N N . GLY B 1 63 ? 1.073 13.508 -8.852 1 82.12 63 GLY B N 1
ATOM 4770 C CA . GLY B 1 63 ? 1.46 12.719 -7.695 1 82.12 63 GLY B CA 1
ATOM 4771 C C . GLY B 1 63 ? 0.933 13.273 -6.383 1 82.12 63 GLY B C 1
ATOM 4772 O O . GLY B 1 63 ? 1.521 13.047 -5.324 1 82.12 63 GLY B O 1
ATOM 4773 N N . ILE B 1 64 ? -0.129 14.094 -6.441 1 90 64 ILE B N 1
ATOM 4774 C CA . ILE B 1 64 ? -0.708 14.664 -5.23 1 90 64 ILE B CA 1
ATOM 4775 C C . ILE B 1 64 ? -1.345 13.562 -4.391 1 90 64 ILE B C 1
ATOM 4777 O O . ILE B 1 64 ? -2.035 12.688 -4.922 1 90 64 ILE B O 1
ATOM 4781 N N . THR B 1 65 ? -1.065 13.562 -3.129 1 91.44 65 THR B N 1
ATOM 4782 C CA . THR B 1 65 ? -1.576 12.539 -2.223 1 91.44 65 THR B CA 1
ATOM 4783 C C . THR B 1 65 ? -2.775 13.062 -1.437 1 91.44 65 THR B C 1
ATOM 4785 O O . THR B 1 65 ? -3.002 14.266 -1.372 1 91.44 65 THR B O 1
ATOM 4788 N N . ILE B 1 66 ? -3.594 12.258 -0.95 1 92.62 66 ILE B N 1
ATOM 4789 C CA . ILE B 1 66 ? -4.746 12.625 -0.137 1 92.62 66 ILE B CA 1
ATOM 4790 C C . ILE B 1 66 ? -4.281 13.352 1.119 1 92.62 66 ILE B C 1
ATOM 4792 O O . ILE B 1 66 ? -4.961 14.266 1.604 1 92.62 66 ILE B O 1
ATOM 4796 N N . ASN B 1 67 ? -3.086 13.031 1.61 1 93.69 67 ASN B N 1
ATOM 4797 C CA . ASN B 1 67 ? -2.523 13.68 2.791 1 93.69 67 ASN B CA 1
ATOM 4798 C C . ASN B 1 67 ? -2.203 15.148 2.527 1 93.69 67 ASN B C 1
ATOM 4800 O O . ASN B 1 67 ? -2.334 15.984 3.42 1 93.69 67 ASN B O 1
ATOM 4804 N N . THR B 1 68 ? -1.805 15.43 1.294 1 94.19 68 THR B N 1
ATOM 4805 C CA . THR B 1 68 ? -1.531 16.812 0.905 1 94.19 68 THR B CA 1
ATOM 4806 C C . THR B 1 68 ? -2.809 17.641 0.94 1 94.19 68 THR B C 1
ATOM 4808 O O . THR B 1 68 ? -2.811 18.766 1.461 1 94.19 68 THR B O 1
ATOM 4811 N N . ILE B 1 69 ? -3.859 17.125 0.469 1 94.81 69 ILE B N 1
ATOM 4812 C CA . ILE B 1 69 ? -5.141 17.828 0.445 1 94.81 69 ILE B CA 1
ATOM 4813 C C . ILE B 1 69 ? -5.656 18 1.87 1 94.81 69 ILE B C 1
ATOM 4815 O O . ILE B 1 69 ? -6.117 19.094 2.238 1 94.81 69 ILE B O 1
ATOM 4819 N N . LEU B 1 70 ? -5.539 17 2.652 1 96.25 70 LEU B N 1
ATOM 4820 C CA . LEU B 1 70 ? -5.969 17.094 4.043 1 96.25 70 LEU B CA 1
ATOM 4821 C C . LEU B 1 70 ? -5.133 18.109 4.809 1 96.25 70 LEU B C 1
ATOM 4823 O O . LEU B 1 70 ? -5.66 18.844 5.641 1 96.25 70 LEU B O 1
ATOM 4827 N N . ALA B 1 71 ? -3.838 18.125 4.5 1 96.31 71 ALA B N 1
ATOM 4828 C CA . ALA B 1 71 ? -2.971 19.094 5.16 1 96.31 71 ALA B CA 1
ATOM 4829 C C . ALA B 1 71 ? -3.373 20.516 4.801 1 96.31 71 ALA B C 1
ATOM 4831 O O . ALA B 1 71 ? -3.375 21.406 5.66 1 96.31 71 ALA B O 1
ATOM 4832 N N . LEU B 1 72 ? -3.744 20.766 3.604 1 95.5 72 LEU B N 1
ATOM 4833 C CA . LEU B 1 72 ? -4.156 22.094 3.162 1 95.5 72 LEU B CA 1
ATOM 4834 C C . LEU B 1 72 ? -5.449 22.516 3.848 1 95.5 72 LEU B C 1
ATOM 4836 O O . LEU B 1 72 ? -5.539 23.625 4.387 1 95.5 72 LEU B O 1
ATOM 4840 N N . ILE B 1 73 ? -6.453 21.641 3.865 1 97.19 73 ILE B N 1
ATOM 4841 C CA . ILE B 1 73 ? -7.734 21.938 4.492 1 97.19 73 ILE B CA 1
ATOM 4842 C C . ILE B 1 73 ? -7.535 22.172 5.992 1 97.19 73 ILE B C 1
ATOM 4844 O O . ILE B 1 73 ? -8.125 23.078 6.57 1 97.19 73 ILE B O 1
ATOM 4848 N N . THR B 1 74 ? -6.688 21.359 6.559 1 96.5 74 THR B N 1
ATOM 4849 C CA . THR B 1 74 ? -6.426 21.453 7.992 1 96.5 74 THR B CA 1
ATOM 4850 C C . THR B 1 74 ? -5.77 22.781 8.336 1 96.5 74 THR B C 1
ATOM 4852 O O . THR B 1 74 ? -6.094 23.406 9.352 1 96.5 74 THR B O 1
ATOM 4855 N N . GLN B 1 75 ? -4.867 23.234 7.492 1 94 75 GLN B N 1
ATOM 4856 C CA . GLN B 1 75 ? -4.207 24.5 7.742 1 94 75 GLN B CA 1
ATOM 4857 C C . GLN B 1 75 ? -5.195 25.672 7.641 1 94 75 GLN B C 1
ATOM 4859 O O . GLN B 1 75 ? -5.121 26.625 8.422 1 94 75 GLN B O 1
ATOM 4864 N N . ILE B 1 76 ? -6.062 25.594 6.766 1 94 76 ILE B N 1
ATOM 4865 C CA . ILE B 1 76 ? -7.078 26.625 6.621 1 94 76 ILE B CA 1
ATOM 4866 C C . ILE B 1 76 ? -8.023 26.594 7.82 1 94 76 ILE B C 1
ATOM 4868 O O . ILE B 1 76 ? -8.344 27.641 8.391 1 94 76 ILE B O 1
ATOM 4872 N N . LEU B 1 77 ? -8.461 25.422 8.203 1 96.75 77 LEU B N 1
ATOM 4873 C CA . LEU B 1 77 ? -9.312 25.25 9.375 1 96.75 77 LEU B CA 1
ATOM 4874 C C . LEU B 1 77 ? -8.641 25.828 10.617 1 96.75 77 LEU B C 1
ATOM 4876 O O . LEU B 1 77 ? -9.266 26.594 11.359 1 96.75 77 LEU B O 1
ATOM 4880 N N . THR B 1 78 ? -7.379 25.5 10.766 1 94.69 78 THR B N 1
ATOM 4881 C CA . THR B 1 78 ? -6.652 25.953 11.953 1 94.69 78 THR B CA 1
ATOM 4882 C C . THR B 1 78 ? -6.457 27.453 11.914 1 94.69 78 THR B C 1
ATOM 4884 O O . THR B 1 78 ? -6.562 28.125 12.945 1 94.69 78 THR B O 1
ATOM 4887 N N . ALA B 1 79 ? -6.148 27.969 10.742 1 91.75 79 ALA B N 1
ATOM 4888 C CA . ALA B 1 79 ? -5.98 29.422 10.609 1 91.75 79 ALA B CA 1
ATOM 4889 C C . ALA B 1 79 ? -7.266 30.156 10.969 1 91.75 79 ALA B C 1
ATOM 4891 O O . ALA B 1 79 ? -7.227 31.188 11.656 1 91.75 79 ALA B O 1
ATOM 4892 N N . CYS B 1 80 ? -8.375 29.625 10.562 1 94.88 80 CYS B N 1
ATOM 4893 C CA . CYS B 1 80 ? -9.672 30.234 10.867 1 94.88 80 CYS B CA 1
ATOM 4894 C C . CYS B 1 80 ? -9.969 30.156 12.359 1 94.88 80 CYS B C 1
ATOM 4896 O O . CYS B 1 80 ? -10.367 31.141 12.977 1 94.88 80 CYS B O 1
ATOM 4898 N N . MET B 1 81 ? -9.734 29.062 12.922 1 95.5 81 MET B N 1
ATOM 4899 C CA . MET B 1 81 ? -10.023 28.828 14.328 1 95.5 81 MET B CA 1
ATOM 4900 C C . MET B 1 81 ? -9.148 29.703 15.219 1 95.5 81 MET B C 1
ATOM 4902 O O . MET B 1 81 ? -9.648 30.391 16.109 1 95.5 81 MET B O 1
ATOM 4906 N N . VAL B 1 82 ? -7.875 29.703 14.914 1 93.12 82 VAL B N 1
ATOM 4907 C CA . VAL B 1 82 ? -6.93 30.438 15.75 1 93.12 82 VAL B CA 1
ATOM 4908 C C . VAL B 1 82 ? -7.168 31.938 15.602 1 93.12 82 VAL B C 1
ATOM 4910 O O . VAL B 1 82 ? -6.992 32.688 16.562 1 93.12 82 VAL B O 1
ATOM 4913 N N . SER B 1 83 ? -7.59 32.375 14.453 1 93.44 83 SER B N 1
ATOM 4914 C CA . SER B 1 83 ? -7.891 33.781 14.258 1 93.44 83 SER B CA 1
ATOM 4915 C C . SER B 1 83 ? -9.031 34.25 15.156 1 93.44 83 SER B C 1
ATOM 4917 O O . SER B 1 83 ? -8.992 35.344 15.719 1 93.44 83 SER B O 1
ATOM 4919 N N . VAL B 1 84 ? -10.016 33.438 15.281 1 95.5 84 VAL B N 1
ATOM 4920 C CA . VAL B 1 84 ? -11.141 33.75 16.156 1 95.5 84 VAL B CA 1
ATOM 4921 C C . VAL B 1 84 ? -10.664 33.781 17.609 1 95.5 84 VAL B C 1
ATOM 4923 O O . VAL B 1 84 ? -10.992 34.719 18.359 1 95.5 84 VAL B O 1
ATOM 4926 N N . VAL B 1 85 ? -9.844 32.844 17.953 1 95.62 85 VAL B N 1
ATOM 4927 C CA . VAL B 1 85 ? -9.336 32.75 19.328 1 95.62 85 VAL B CA 1
ATOM 4928 C C . VAL B 1 85 ? -8.445 33.969 19.625 1 95.62 85 VAL B C 1
ATOM 4930 O O . VAL B 1 85 ? -8.516 34.531 20.719 1 95.62 85 VAL B O 1
ATOM 4933 N N . ALA B 1 86 ? -7.656 34.344 18.672 1 93.62 86 ALA B N 1
ATOM 4934 C CA . ALA B 1 86 ? -6.762 35.469 18.859 1 93.62 86 ALA B CA 1
ATOM 4935 C C . ALA B 1 86 ? -7.547 36.75 19.109 1 93.62 86 ALA B C 1
ATOM 4937 O O . ALA B 1 86 ? -7.188 37.562 19.969 1 93.62 86 ALA B O 1
ATOM 4938 N N . THR B 1 87 ? -8.602 36.969 18.375 1 93.81 87 THR B N 1
ATOM 4939 C CA . THR B 1 87 ? -9.438 38.156 18.547 1 93.81 87 THR B CA 1
ATOM 4940 C C . THR B 1 87 ? -10.117 38.125 19.922 1 93.81 87 THR B C 1
ATOM 4942 O O . THR B 1 87 ? -10.242 39.188 20.562 1 93.81 87 THR B O 1
ATOM 4945 N N . CYS B 1 88 ? -10.539 36.938 20.297 1 95.31 88 CYS B N 1
ATOM 4946 C CA . CYS B 1 88 ? -11.188 36.812 21.594 1 95.31 88 CYS B CA 1
ATOM 4947 C C . CYS B 1 88 ? -10.195 37.062 22.734 1 95.31 88 CYS B C 1
ATOM 4949 O O . CYS B 1 88 ? -10.547 37.656 23.75 1 95.31 88 CYS B O 1
ATOM 4951 N N . LEU B 1 89 ? -8.992 36.656 22.547 1 94 89 LEU B N 1
ATOM 4952 C CA . LEU B 1 89 ? -7.953 36.906 23.547 1 94 89 LEU B CA 1
ATOM 4953 C C . LEU B 1 89 ? -7.652 38.406 23.656 1 94 89 LEU B C 1
ATOM 4955 O O . LEU B 1 89 ? -7.449 38.906 24.766 1 94 89 LEU B O 1
ATOM 4959 N N . SER B 1 90 ? -7.609 39.031 22.531 1 92.81 90 SER B N 1
ATOM 4960 C CA . SER B 1 90 ? -7.367 40.469 22.531 1 92.81 90 SER B CA 1
ATOM 4961 C C . SER B 1 90 ? -8.492 41.219 23.234 1 92.81 90 SER B C 1
ATOM 4963 O O . SER B 1 90 ? -8.242 42.219 23.953 1 92.81 90 SER B O 1
ATOM 4965 N N . GLN B 1 91 ? -9.703 40.781 23.031 1 92.75 91 GLN B N 1
ATOM 4966 C CA . GLN B 1 91 ? -10.844 41.406 23.688 1 92.75 91 GLN B CA 1
ATOM 4967 C C . GLN B 1 91 ? -10.852 41.125 25.188 1 92.75 91 GLN B C 1
ATOM 4969 O O . GLN B 1 91 ? -11.297 41.938 25.984 1 92.75 91 GLN B O 1
ATOM 4974 N N . SER B 1 92 ? -10.352 39.969 25.547 1 92.62 92 SER B N 1
ATOM 4975 C CA . SER B 1 92 ? -10.328 39.562 26.953 1 92.62 92 SER B CA 1
ATOM 4976 C C . SER B 1 92 ? -9.391 40.469 27.766 1 92.62 92 SER B C 1
ATOM 4978 O O . SER B 1 92 ? -9.555 40.594 28.969 1 92.62 92 SER B O 1
ATOM 4980 N N . LYS B 1 93 ? -8.414 41.031 27.062 1 90.56 93 LYS B N 1
ATOM 4981 C CA . LYS B 1 93 ? -7.523 42 27.719 1 90.56 93 LYS B CA 1
ATOM 4982 C C . LYS B 1 93 ? -8.312 43.156 28.297 1 90.56 93 LYS B C 1
ATOM 4984 O O . LYS B 1 93 ? -8.086 43.562 29.438 1 90.56 93 LYS B O 1
ATOM 4989 N N . TRP B 1 94 ? -9.289 43.688 27.484 1 89.19 94 TRP B N 1
ATOM 4990 C CA . TRP B 1 94 ? -10.109 44.844 27.906 1 89.19 94 TRP B CA 1
ATOM 4991 C C . TRP B 1 94 ? -11.062 44.438 29.031 1 89.19 94 TRP B C 1
ATOM 4993 O O . TRP B 1 94 ? -11.305 45.219 29.953 1 89.19 94 TRP B O 1
ATOM 5003 N N . ILE B 1 95 ? -11.562 43.25 28.938 1 89.31 95 ILE B N 1
ATOM 5004 C CA . ILE B 1 95 ? -12.477 42.75 29.953 1 89.31 95 ILE B CA 1
ATOM 5005 C C . ILE B 1 95 ? -11.734 42.594 31.281 1 89.31 95 ILE B C 1
ATOM 5007 O O . ILE B 1 95 ? -12.258 42.969 32.344 1 89.31 95 ILE B O 1
ATOM 5011 N N . HIS B 1 96 ? -10.523 42.125 31.203 1 89.19 96 HIS B N 1
ATOM 5012 C CA . HIS B 1 96 ? -9.68 41.906 32.375 1 89.19 96 HIS B CA 1
ATOM 5013 C C . HIS B 1 96 ? -9.375 43.25 33.062 1 89.19 96 HIS B C 1
ATOM 5015 O O . HIS B 1 96 ? -9.422 43.344 34.281 1 89.19 96 HIS B O 1
ATOM 5021 N N . LEU B 1 97 ? -9.117 44.281 32.344 1 87.69 97 LEU B N 1
ATOM 5022 C CA . LEU B 1 97 ? -8.727 45.594 32.906 1 87.69 97 LEU B CA 1
ATOM 5023 C C . LEU B 1 97 ? -9.953 46.344 33.406 1 87.69 97 LEU B C 1
ATOM 5025 O O . LEU B 1 97 ? -9.82 47.25 34.219 1 87.69 97 LEU B O 1
ATOM 5029 N N . LYS B 1 98 ? -11.078 46.031 32.906 1 85.62 98 LYS B N 1
ATOM 5030 C CA . LYS B 1 98 ? -12.305 46.688 33.344 1 85.62 98 LYS B CA 1
ATOM 5031 C C . LYS B 1 98 ? -12.797 46.094 34.688 1 85.62 98 LYS B C 1
ATOM 5033 O O . LYS B 1 98 ? -13.43 46.812 35.469 1 85.62 98 LYS B O 1
ATOM 5038 N N . THR B 1 99 ? -12.516 44.969 34.969 1 83.44 99 THR B N 1
ATOM 5039 C CA . THR B 1 99 ? -13.039 44.25 36.156 1 83.44 99 THR B CA 1
ATOM 5040 C C . THR B 1 99 ? -12.289 44.688 37.406 1 83.44 99 THR B C 1
ATOM 5042 O O . THR B 1 99 ? -12.898 44.969 38.438 1 83.44 99 THR B O 1
ATOM 5045 N N . ASN B 1 100 ? -10.953 44.594 37.375 1 83.19 100 ASN B N 1
ATOM 5046 C CA . ASN B 1 100 ? -10.156 44.969 38.562 1 83.19 100 ASN B CA 1
ATOM 5047 C C . ASN B 1 100 ? -8.891 45.75 38.156 1 83.19 100 ASN B C 1
ATOM 5049 O O . ASN B 1 100 ? -8.531 45.75 36.969 1 83.19 100 ASN B O 1
ATOM 5053 N N . ALA B 1 101 ? -8.383 46.406 39.125 1 86 101 ALA B N 1
ATOM 5054 C CA . ALA B 1 101 ? -7.09 47.031 38.875 1 86 101 ALA B CA 1
ATOM 5055 C C . ALA B 1 101 ? -5.988 46 38.719 1 86 101 ALA B C 1
ATOM 5057 O O . ALA B 1 101 ? -5.863 45.094 39.531 1 86 101 ALA B O 1
ATOM 5058 N N . ARG B 1 102 ? -5.391 46.094 37.625 1 88 102 ARG B N 1
ATOM 5059 C CA . ARG B 1 102 ? -4.355 45.125 37.281 1 88 102 ARG B CA 1
ATOM 5060 C C . ARG B 1 102 ? -3.068 45.844 36.844 1 88 102 ARG B C 1
ATOM 5062 O O . ARG B 1 102 ? -3.09 47 36.5 1 88 102 ARG B O 1
ATOM 5069 N N . PRO B 1 103 ? -2.004 45.062 36.938 1 88.19 103 PRO B N 1
ATOM 5070 C CA . PRO B 1 103 ? -0.744 45.656 36.5 1 88.19 103 PRO B CA 1
ATOM 5071 C C . PRO B 1 103 ? -0.748 46 35 1 88.19 103 PRO B C 1
ATOM 5073 O O . PRO B 1 103 ? -1.312 45.25 34.219 1 88.19 103 PRO B O 1
ATOM 5076 N N . LEU B 1 104 ? -0.053 47.031 34.688 1 87.06 104 LEU B N 1
ATOM 5077 C CA . LEU B 1 104 ? 0.003 47.531 33.312 1 87.06 104 LEU B CA 1
ATOM 5078 C C . LEU B 1 104 ? 0.658 46.531 32.406 1 87.06 104 LEU B C 1
ATOM 5080 O O . LEU B 1 104 ? 0.33 46.438 31.203 1 87.06 104 LEU B O 1
ATOM 5084 N N . VAL B 1 105 ? 1.521 45.656 32.938 1 87.94 105 VAL B N 1
ATOM 5085 C CA . VAL B 1 105 ? 2.268 44.656 32.156 1 87.94 105 VAL B CA 1
ATOM 5086 C C . VAL B 1 105 ? 1.317 43.594 31.609 1 87.94 105 VAL B C 1
ATOM 5088 O O . VAL B 1 105 ? 1.635 42.906 30.625 1 87.94 105 VAL B O 1
ATOM 5091 N N . ASP B 1 106 ? 0.112 43.469 32.219 1 89.44 106 ASP B N 1
ATOM 5092 C CA . ASP B 1 106 ? -0.854 42.469 31.766 1 89.44 106 ASP B CA 1
ATOM 5093 C C . ASP B 1 106 ? -1.304 42.75 30.328 1 89.44 106 ASP B C 1
ATOM 5095 O O . ASP B 1 106 ? -1.647 41.812 29.594 1 89.44 106 ASP B O 1
ATOM 5099 N N . ILE B 1 107 ? -1.291 44 29.906 1 89.06 107 ILE B N 1
ATOM 5100 C CA . ILE B 1 107 ? -1.685 44.344 28.547 1 89.06 107 ILE B CA 1
ATOM 5101 C C . ILE B 1 107 ? -0.733 43.688 27.547 1 89.06 107 ILE B C 1
ATOM 5103 O O . ILE B 1 107 ? -1.173 43.125 26.547 1 89.06 107 ILE B O 1
ATOM 5107 N N . ASN B 1 108 ? 0.542 43.719 27.891 1 89.19 108 ASN B N 1
ATOM 5108 C CA . ASN B 1 108 ? 1.544 43.125 27.016 1 89.19 108 ASN B CA 1
ATOM 5109 C C . ASN B 1 108 ? 1.437 41.625 26.984 1 89.19 108 ASN B C 1
ATOM 5111 O O . ASN B 1 108 ? 1.674 41 25.938 1 89.19 108 ASN B O 1
ATOM 5115 N N . ILE B 1 109 ? 1.103 41.031 28.109 1 90.19 109 ILE B N 1
ATOM 5116 C CA . ILE B 1 109 ? 1.008 39.594 28.188 1 90.19 109 ILE B CA 1
ATOM 5117 C C . ILE B 1 109 ? -0.185 39.094 27.359 1 90.19 109 ILE B C 1
ATOM 5119 O O . ILE B 1 109 ? -0.079 38.125 26.625 1 90.19 109 ILE B O 1
ATOM 5123 N N . TYR B 1 110 ? -1.343 39.781 27.453 1 91.44 110 TYR B N 1
ATOM 5124 C CA . TYR B 1 110 ? -2.51 39.438 26.656 1 91.44 110 TYR B CA 1
ATOM 5125 C C . TYR B 1 110 ? -2.23 39.625 25.172 1 91.44 110 TYR B C 1
ATOM 5127 O O . TYR B 1 110 ? -2.646 38.844 24.344 1 91.44 110 TYR B O 1
ATOM 5135 N N . ASP B 1 111 ? -1.54 40.688 24.859 1 90.56 111 ASP B N 1
ATOM 5136 C CA . ASP B 1 111 ? -1.216 40.969 23.469 1 90.56 111 ASP B CA 1
ATOM 5137 C C . ASP B 1 111 ? -0.265 39.906 22.906 1 90.56 111 ASP B C 1
ATOM 5139 O O . ASP B 1 111 ? -0.407 39.5 21.75 1 90.56 111 ASP B O 1
ATOM 5143 N N . SER B 1 112 ? 0.704 39.531 23.688 1 89.56 112 SER B N 1
ATOM 5144 C CA . SER B 1 112 ? 1.624 38.5 23.25 1 89.56 112 SER B CA 1
ATOM 5145 C C . SER B 1 112 ? 0.903 37.156 23.078 1 89.56 112 SER B C 1
ATOM 5147 O O . SER B 1 112 ? 1.22 36.406 22.172 1 89.56 112 SER B O 1
ATOM 5149 N N . ALA B 1 113 ? -0.017 36.844 23.969 1 91.25 113 ALA B N 1
ATOM 5150 C CA . ALA B 1 113 ? -0.785 35.594 23.875 1 91.25 113 ALA B CA 1
ATOM 5151 C C . ALA B 1 113 ? -1.627 35.562 22.594 1 91.25 113 ALA B C 1
ATOM 5153 O O . ALA B 1 113 ? -1.858 34.5 22.016 1 91.25 113 ALA B O 1
ATOM 5154 N N . SER B 1 114 ? -2.115 36.688 22.125 1 92.25 114 SER B N 1
ATOM 5155 C CA . SER B 1 114 ? -2.955 36.75 20.938 1 92.25 114 SER B CA 1
ATOM 5156 C C . SER B 1 114 ? -2.127 36.594 19.656 1 92.25 114 SER B C 1
ATOM 5158 O O . SER B 1 114 ? -2.676 36.344 18.578 1 92.25 114 SER B O 1
ATOM 5160 N N . ARG B 1 115 ? -0.817 36.562 19.719 1 88.94 115 ARG B N 1
ATOM 5161 C CA . ARG B 1 115 ? 0.033 36.531 18.531 1 88.94 115 ARG B CA 1
ATOM 5162 C C . ARG B 1 115 ? 0.482 35.094 18.219 1 88.94 115 ARG B C 1
ATOM 5164 O O . ARG B 1 115 ? 0.907 34.812 17.109 1 88.94 115 ARG B O 1
ATOM 5171 N N . GLY B 1 116 ? 0.384 34.25 19.297 1 87.44 116 GLY B N 1
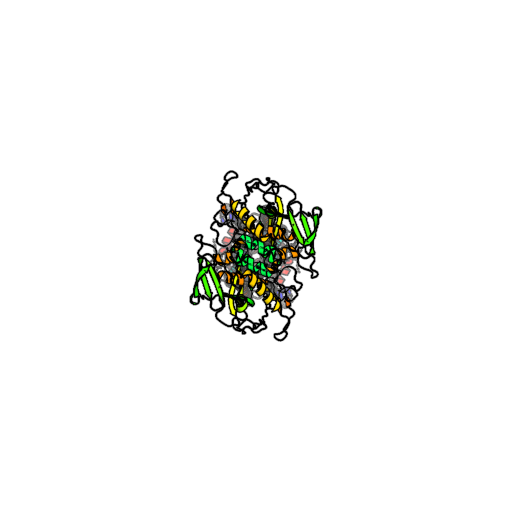ATOM 5172 C CA . GLY B 1 116 ? 0.787 32.875 18.969 1 87.44 116 GLY B CA 1
ATOM 5173 C C . GLY B 1 116 ? 0.926 31.984 20.188 1 87.44 116 GLY B C 1
ATOM 5174 O O . GLY B 1 116 ? 0.648 32.406 21.312 1 87.44 116 GLY B O 1
ATOM 5175 N N . PRO B 1 117 ? 1.396 30.75 19.891 1 89.31 117 PRO B N 1
ATOM 5176 C CA . PRO B 1 117 ? 1.459 29.75 20.953 1 89.31 117 PRO B CA 1
ATOM 5177 C C . PRO B 1 117 ? 2.525 30.078 22 1 89.31 117 PRO B C 1
ATOM 5179 O O . PRO B 1 117 ? 2.342 29.797 23.188 1 89.31 117 PRO B O 1
ATOM 5182 N N . LEU B 1 118 ? 3.58 30.656 21.656 1 87.5 118 LEU B N 1
ATOM 5183 C CA . LEU B 1 118 ? 4.633 30.969 22.625 1 87.5 118 LEU B CA 1
ATOM 5184 C C . LEU B 1 118 ? 4.164 32 23.625 1 87.5 118 LEU B C 1
ATOM 5186 O O . LEU B 1 118 ? 4.469 31.906 24.812 1 87.5 118 LEU B O 1
ATOM 5190 N N . GLY B 1 119 ? 3.479 33.031 23.125 1 89.62 119 GLY B N 1
ATOM 5191 C CA . GLY B 1 119 ? 2.875 34 24.047 1 89.62 119 GLY B CA 1
ATOM 5192 C C . GLY B 1 119 ? 1.848 33.375 24.969 1 89.62 119 GLY B C 1
ATOM 5193 O O . GLY B 1 119 ? 1.729 33.781 26.125 1 89.62 119 GLY B O 1
ATOM 5194 N N . CYS B 1 120 ? 1.22 32.312 24.438 1 92.81 120 CYS B N 1
ATOM 5195 C CA . CYS B 1 120 ? 0.204 31.641 25.234 1 92.81 120 CYS B CA 1
ATOM 5196 C C . CYS B 1 120 ? 0.843 30.797 26.328 1 92.81 120 CYS B C 1
ATOM 5198 O O . CYS B 1 120 ? 0.284 30.656 27.422 1 92.81 120 CYS B O 1
ATOM 5200 N N . ILE B 1 121 ? 1.975 30.266 26.062 1 91.12 121 ILE B N 1
ATOM 5201 C CA . ILE B 1 121 ? 2.676 29.484 27.062 1 91.12 121 ILE B CA 1
ATOM 5202 C C . ILE B 1 121 ? 3.105 30.375 28.219 1 91.12 121 ILE B C 1
ATOM 5204 O O . ILE B 1 121 ? 2.953 30.016 29.391 1 91.12 121 ILE B O 1
ATOM 5208 N N . VAL B 1 122 ? 3.576 31.625 27.891 1 88.75 122 VAL B N 1
ATOM 5209 C CA . VAL B 1 122 ? 3.977 32.594 28.906 1 88.75 122 VAL B CA 1
ATOM 5210 C C . VAL B 1 122 ? 2.754 33.031 29.703 1 88.75 122 VAL B C 1
ATOM 5212 O O . VAL B 1 122 ? 2.816 33.156 30.922 1 88.75 122 VAL B O 1
ATOM 5215 N N . PHE B 1 123 ? 1.695 33.25 28.984 1 92.19 123 PHE B N 1
ATOM 5216 C CA . PHE B 1 123 ? 0.447 33.688 29.609 1 92.19 123 PHE B CA 1
ATOM 5217 C C . PHE B 1 123 ? -0.018 32.656 30.641 1 92.19 123 PHE B C 1
ATOM 5219 O O . PHE B 1 123 ? -0.395 33 31.75 1 92.19 123 PHE B O 1
ATOM 5226 N N . LEU B 1 124 ? 0.068 31.359 30.344 1 91.88 124 LEU B N 1
ATOM 5227 C CA . LEU B 1 124 ? -0.426 30.297 31.219 1 91.88 124 LEU B CA 1
ATOM 5228 C C . LEU B 1 124 ? 0.544 30.047 32.375 1 91.88 124 LEU B C 1
ATOM 5230 O O . LEU B 1 124 ? 0.135 29.609 33.438 1 91.88 124 LEU B O 1
ATOM 5234 N N . ALA B 1 125 ? 1.808 30.344 32.156 1 88.56 125 ALA B N 1
ATOM 5235 C CA . ALA B 1 125 ? 2.826 30.094 33.156 1 88.56 125 ALA B CA 1
ATOM 5236 C C . ALA B 1 125 ? 2.756 31.156 34.281 1 88.56 125 ALA B C 1
ATOM 5238 O O . ALA B 1 125 ? 3.182 30.906 35.406 1 88.56 125 ALA B O 1
ATOM 5239 N N . LEU B 1 126 ? 2.148 32.312 33.875 1 85.31 126 LEU B N 1
ATOM 5240 C CA . LEU B 1 126 ? 2.076 33.375 34.875 1 85.31 126 LEU B CA 1
ATOM 5241 C C . LEU B 1 126 ? 0.907 33.188 35.812 1 85.31 126 LEU B C 1
ATOM 5243 O O . LEU B 1 126 ? -0.241 33.062 35.406 1 85.31 126 LEU B O 1
ATOM 5247 N N . TYR B 1 127 ? 1.208 33.031 37 1 68.62 127 TYR B N 1
ATOM 5248 C CA . TYR B 1 127 ? 0.294 32.656 38.062 1 68.62 127 TYR B CA 1
ATOM 5249 C C . TYR B 1 127 ? -0.92 33.562 38.125 1 68.62 127 TYR B C 1
ATOM 5251 O O . TYR B 1 127 ? -2.047 33.094 38.312 1 68.62 127 TYR B O 1
ATOM 5259 N N . ARG B 1 128 ? -0.73 34.875 37.906 1 71.44 128 ARG B N 1
ATOM 5260 C CA . ARG B 1 128 ? -1.811 35.844 38.094 1 71.44 128 ARG B CA 1
ATOM 5261 C C . ARG B 1 128 ? -2.828 35.719 36.969 1 71.44 128 ARG B C 1
ATOM 5263 O O . ARG B 1 128 ? -4.004 36.062 37.125 1 71.44 128 ARG B O 1
ATOM 5270 N N . LEU B 1 129 ? -2.451 35.312 35.781 1 69.5 129 LEU B N 1
ATOM 5271 C CA . LEU B 1 129 ? -3.303 35.25 34.594 1 69.5 129 LEU B CA 1
ATOM 5272 C C . LEU B 1 129 ? -3.678 33.812 34.25 1 69.5 129 LEU B C 1
ATOM 5274 O O . LEU B 1 129 ? -4.711 33.562 33.625 1 69.5 129 LEU B O 1
ATOM 5278 N N . GLY B 1 130 ? -2.986 32.844 34.906 1 65.5 130 GLY B N 1
ATOM 5279 C CA . GLY B 1 130 ? -3.016 31.438 34.5 1 65.5 130 GLY B CA 1
ATOM 5280 C C . GLY B 1 130 ? -4.422 30.891 34.406 1 65.5 130 GLY B C 1
ATOM 5281 O O . GLY B 1 130 ? -5.309 31.531 33.844 1 65.5 130 GLY B O 1
ATOM 5282 N N . LEU B 1 131 ? -4.789 29.781 34.844 1 66.06 131 LEU B N 1
ATOM 5283 C CA . LEU B 1 131 ? -5.914 28.891 34.562 1 66.06 131 LEU B CA 1
ATOM 5284 C C . LEU B 1 131 ? -7.203 29.438 35.188 1 66.06 131 LEU B C 1
ATOM 5286 O O . LEU B 1 131 ? -8.297 28.984 34.844 1 66.06 131 LEU B O 1
ATOM 5290 N N . ARG B 1 132 ? -7.156 30.609 35.844 1 67.88 132 ARG B N 1
ATOM 5291 C CA . ARG B 1 132 ? -8.359 31.078 36.531 1 67.88 132 ARG B CA 1
ATOM 5292 C C . ARG B 1 132 ? -9.102 32.094 35.656 1 67.88 132 ARG B C 1
ATOM 5294 O O . ARG B 1 132 ? -10.273 32.406 35.906 1 67.88 132 ARG B O 1
ATOM 5301 N N . ASN B 1 133 ? -8.547 32.531 34.625 1 79.19 133 ASN B N 1
ATOM 5302 C CA . ASN B 1 133 ? -9.148 33.531 33.719 1 79.19 133 ASN B CA 1
ATOM 5303 C C . ASN B 1 133 ? -9.719 32.875 32.469 1 79.19 133 ASN B C 1
ATOM 5305 O O . ASN B 1 133 ? -9.25 31.812 32.062 1 79.19 133 ASN B O 1
ATOM 5309 N N . LEU B 1 134 ? -10.922 33.25 32.125 1 84.19 134 LEU B N 1
ATOM 5310 C CA . LEU B 1 134 ? -11.539 32.75 30.875 1 84.19 134 LEU B CA 1
ATOM 5311 C C . LEU B 1 134 ? -10.562 32.844 29.719 1 84.19 134 LEU B C 1
ATOM 5313 O O . LEU B 1 134 ? -10.648 32.031 28.781 1 84.19 134 LEU B O 1
ATOM 5317 N N . ALA B 1 135 ? -9.602 33.781 29.781 1 92.06 135 ALA B N 1
ATOM 5318 C CA . ALA B 1 135 ? -8.602 33.938 28.719 1 92.06 135 ALA B CA 1
ATOM 5319 C C . ALA B 1 135 ? -7.668 32.719 28.672 1 92.06 135 ALA B C 1
ATOM 5321 O O . ALA B 1 135 ? -7.012 32.5 27.656 1 92.06 135 ALA B O 1
ATOM 5322 N N . ALA B 1 136 ? -7.652 31.922 29.719 1 93.44 136 ALA B N 1
ATOM 5323 C CA . ALA B 1 136 ? -6.832 30.719 29.766 1 93.44 136 ALA B CA 1
ATOM 5324 C C . ALA B 1 136 ? -7.324 29.688 28.75 1 93.44 136 ALA B C 1
ATOM 5326 O O . ALA B 1 136 ? -6.527 28.953 28.156 1 93.44 136 ALA B O 1
ATOM 5327 N N . LEU B 1 137 ? -8.609 29.656 28.578 1 94.12 137 LEU B N 1
ATOM 5328 C CA . LEU B 1 137 ? -9.172 28.75 27.578 1 94.12 137 LEU B CA 1
ATOM 5329 C C . LEU B 1 137 ? -8.672 29.094 26.172 1 94.12 137 LEU B C 1
ATOM 5331 O O . LEU B 1 137 ? -8.336 28.203 25.391 1 94.12 137 LEU B O 1
ATOM 5335 N N . GLY B 1 138 ? -8.68 30.406 25.922 1 94.81 138 GLY B N 1
ATOM 5336 C CA . GLY B 1 138 ? -8.164 30.828 24.625 1 94.81 138 GLY B CA 1
ATOM 5337 C C . GLY B 1 138 ? -6.699 30.484 24.438 1 94.81 138 GLY B C 1
ATOM 5338 O O . GLY B 1 138 ? -6.297 30.047 23.359 1 94.81 138 GLY B O 1
ATOM 5339 N N . ALA B 1 139 ? -5.902 30.656 25.438 1 95 139 ALA B N 1
ATOM 5340 C CA . ALA B 1 139 ? -4.48 30.328 25.375 1 95 139 ALA B CA 1
ATOM 5341 C C . ALA B 1 139 ? -4.277 28.828 25.188 1 95 139 ALA B C 1
ATOM 5343 O O . ALA B 1 139 ? -3.445 28.406 24.391 1 95 139 ALA B O 1
ATOM 5344 N N . LEU B 1 140 ? -5.023 28.031 25.859 1 95 140 LEU B N 1
ATOM 5345 C CA . LEU B 1 140 ? -4.93 26.578 25.75 1 95 140 LEU B CA 1
ATOM 5346 C C . LEU B 1 140 ? -5.324 26.125 24.344 1 95 140 LEU B C 1
ATOM 5348 O O . LEU B 1 140 ? -4.68 25.25 23.766 1 95 140 LEU B O 1
ATOM 5352 N N . LEU B 1 141 ? -6.371 26.734 23.828 1 96.06 141 LEU B N 1
ATOM 5353 C CA . LEU B 1 141 ? -6.844 26.391 22.5 1 96.06 141 LEU B CA 1
ATOM 5354 C C . LEU B 1 141 ? -5.777 26.688 21.453 1 96.06 141 LEU B C 1
ATOM 5356 O O . LEU B 1 141 ? -5.586 25.891 20.516 1 96.06 141 LEU B O 1
ATOM 5360 N N . THR B 1 142 ? -5.105 27.812 21.609 1 94.44 142 THR B N 1
ATOM 5361 C CA . THR B 1 142 ? -4.059 28.188 20.656 1 94.44 142 THR B CA 1
ATOM 5362 C C . THR B 1 142 ? -2.918 27.172 20.703 1 94.44 142 THR B C 1
ATOM 5364 O O . THR B 1 142 ? -2.424 26.75 19.656 1 94.44 142 THR B O 1
ATOM 5367 N N . ILE B 1 143 ? -2.568 26.688 21.812 1 94.12 143 ILE B N 1
ATOM 5368 C CA . ILE B 1 143 ? -1.495 25.703 21.953 1 94.12 143 ILE B CA 1
ATOM 5369 C C . ILE B 1 143 ? -1.953 24.359 21.406 1 94.12 143 ILE B C 1
ATOM 5371 O O . ILE B 1 143 ? -1.232 23.719 20.625 1 94.12 143 ILE B O 1
ATOM 5375 N N . LEU B 1 144 ? -3.119 23.984 21.734 1 95.88 144 LEU B N 1
ATOM 5376 C CA . LEU B 1 144 ? -3.635 22.688 21.328 1 95.88 144 LEU B CA 1
ATOM 5377 C C . LEU B 1 144 ? -3.904 22.656 19.828 1 95.88 144 LEU B C 1
ATOM 5379 O O . LEU B 1 144 ? -4.02 21.578 19.234 1 95.88 144 LEU B O 1
ATOM 5383 N N . SER B 1 145 ? -4.039 23.828 19.203 1 95 145 SER B N 1
ATOM 5384 C CA . SER B 1 145 ? -4.297 23.875 17.781 1 95 145 SER B CA 1
ATOM 5385 C C . SER B 1 145 ? -3.141 23.266 16.984 1 95 145 SER B C 1
ATOM 5387 O O . SER B 1 145 ? -3.318 22.828 15.844 1 95 145 SER B O 1
ATOM 5389 N N . ILE B 1 146 ? -1.966 23.141 17.594 1 92 146 ILE B N 1
ATOM 5390 C CA . ILE B 1 146 ? -0.793 22.531 16.969 1 92 146 ILE B CA 1
ATOM 5391 C C . ILE B 1 146 ? -1.054 21.047 16.703 1 92 146 ILE B C 1
ATOM 5393 O O . ILE B 1 146 ? -0.529 20.484 15.734 1 92 146 ILE B O 1
ATOM 5397 N N . GLY B 1 147 ? -1.945 20.484 17.469 1 94.5 147 GLY B N 1
ATOM 5398 C CA . GLY B 1 147 ? -2.213 19.062 17.391 1 94.5 147 GLY B CA 1
ATOM 5399 C C . GLY B 1 147 ? -3.256 18.719 16.344 1 94.5 147 GLY B C 1
ATOM 5400 O O . GLY B 1 147 ? -3.443 17.547 16 1 94.5 147 GLY B O 1
ATOM 5401 N N . VAL B 1 148 ? -3.838 19.703 15.719 1 96.19 148 VAL B N 1
ATOM 5402 C CA . VAL B 1 148 ? -4.926 19.422 14.789 1 96.19 148 VAL B CA 1
ATOM 5403 C C . VAL B 1 148 ? -4.371 18.703 13.555 1 96.19 148 VAL B C 1
ATOM 5405 O O . VAL B 1 148 ? -4.941 17.719 13.094 1 96.19 148 VAL B O 1
ATOM 5408 N N . GLY B 1 149 ? -3.246 19.125 13.086 1 95.12 149 GLY B N 1
ATOM 5409 C CA . GLY B 1 149 ? -2.635 18.516 11.906 1 95.12 149 GLY B CA 1
ATOM 5410 C C . GLY B 1 149 ? -2.346 17.047 12.078 1 95.12 149 GLY B C 1
ATOM 5411 O O . GLY B 1 149 ? -2.889 16.219 11.344 1 95.12 149 GLY B O 1
ATOM 5412 N N . PRO B 1 150 ? -1.619 16.719 13.102 1 95.5 150 PRO B N 1
ATOM 5413 C CA . PRO B 1 150 ? -1.286 15.312 13.336 1 95.5 150 PRO B CA 1
ATOM 5414 C C . PRO B 1 150 ? -2.523 14.438 13.539 1 95.5 150 PRO B C 1
ATOM 5416 O O . PRO B 1 150 ? -2.57 13.305 13.055 1 95.5 150 PRO B O 1
ATOM 5419 N N . PHE B 1 151 ? -3.514 14.977 14.211 1 96.62 151 PHE B N 1
ATOM 5420 C CA . PHE B 1 151 ? -4.695 14.172 14.484 1 96.62 151 PHE B CA 1
ATOM 5421 C C . PHE B 1 151 ? -5.492 13.93 13.211 1 96.62 151 PHE B C 1
ATOM 5423 O O . PHE B 1 151 ? -6.074 12.859 13.031 1 96.62 151 PHE B O 1
ATOM 5430 N N . VAL B 1 152 ? -5.516 14.914 12.367 1 96.94 152 VAL B N 1
ATOM 5431 C CA . VAL B 1 152 ? -6.207 14.719 11.094 1 96.94 152 VAL B CA 1
ATOM 5432 C C . VAL B 1 152 ? -5.418 13.742 10.227 1 96.94 152 VAL B C 1
ATOM 5434 O O . VAL B 1 152 ? -6.004 12.891 9.555 1 96.94 152 VAL B O 1
ATOM 5437 N N . GLN B 1 153 ? -4.125 13.859 10.273 1 95.5 153 GLN B N 1
ATOM 5438 C CA . GLN B 1 153 ? -3.307 12.945 9.477 1 95.5 153 GLN B CA 1
ATOM 5439 C C . GLN B 1 153 ? -3.41 11.516 10.008 1 95.5 153 GLN B C 1
ATOM 5441 O O . GLN B 1 153 ? -3.285 10.555 9.242 1 95.5 153 GLN B O 1
ATOM 5446 N N . GLN B 1 154 ? -3.701 11.391 11.281 1 94.38 154 GLN B N 1
ATOM 5447 C CA . GLN B 1 154 ? -3.828 10.078 11.898 1 94.38 154 GLN B CA 1
ATOM 5448 C C . GLN B 1 154 ? -5.121 9.391 11.461 1 94.38 154 GLN B C 1
ATOM 5450 O O . GLN B 1 154 ? -5.266 8.18 11.617 1 94.38 154 GLN B O 1
ATOM 5455 N N . MET B 1 155 ? -5.984 10.141 10.891 1 95.69 155 MET B N 1
ATOM 5456 C CA . MET B 1 155 ? -7.266 9.57 10.469 1 95.69 155 MET B CA 1
ATOM 5457 C C . MET B 1 155 ? -7.094 8.703 9.234 1 95.69 155 MET B C 1
ATOM 5459 O O . MET B 1 155 ? -7.949 7.863 8.938 1 95.69 155 MET B O 1
ATOM 5463 N N . THR B 1 156 ? -6.012 8.867 8.5 1 92.25 156 THR B N 1
ATOM 5464 C CA . THR B 1 156 ? -5.812 8.125 7.258 1 92.25 156 THR B CA 1
ATOM 5465 C C . THR B 1 156 ? -4.719 7.074 7.43 1 92.25 156 THR B C 1
ATOM 5467 O O . THR B 1 156 ? -3.586 7.398 7.789 1 92.25 156 THR B O 1
ATOM 5470 N N . SER B 1 157 ? -5.055 5.895 7.297 1 89.25 157 SER B N 1
ATOM 5471 C CA . SER B 1 157 ? -4.09 4.797 7.305 1 89.25 157 SER B CA 1
ATOM 5472 C C . SER B 1 157 ? -4.164 3.988 6.012 1 89.25 157 SER B C 1
ATOM 5474 O O . SER B 1 157 ? -5.211 3.941 5.363 1 89.25 157 SER B O 1
ATOM 5476 N N . VAL B 1 158 ? -3.029 3.541 5.664 1 87.44 158 VAL B N 1
ATOM 5477 C CA . VAL B 1 158 ? -2.949 2.703 4.469 1 87.44 158 VAL B CA 1
ATOM 5478 C C . VAL B 1 158 ? -2.771 1.242 4.875 1 87.44 158 VAL B C 1
ATOM 5480 O O . VAL B 1 158 ? -1.886 0.915 5.668 1 87.44 158 VAL B O 1
ATOM 5483 N N . ASN B 1 159 ? -3.684 0.481 4.391 1 86.19 159 ASN B N 1
ATOM 5484 C CA . ASN B 1 159 ? -3.637 -0.943 4.699 1 86.19 159 ASN B CA 1
ATOM 5485 C C . ASN B 1 159 ? -3.783 -1.797 3.445 1 86.19 159 ASN B C 1
ATOM 5487 O O . ASN B 1 159 ? -4.438 -1.389 2.484 1 86.19 159 ASN B O 1
ATOM 5491 N N . ASN B 1 160 ? -3.07 -2.889 3.566 1 85.62 160 ASN B N 1
ATOM 5492 C CA . ASN B 1 160 ? -3.242 -3.889 2.518 1 85.62 160 ASN B CA 1
ATOM 5493 C C . ASN B 1 160 ? -4.395 -4.84 2.834 1 85.62 160 ASN B C 1
ATOM 5495 O O . ASN B 1 160 ? -4.391 -5.504 3.873 1 85.62 160 ASN B O 1
ATOM 5499 N N . VAL B 1 161 ? -5.336 -4.801 1.982 1 86.75 161 VAL B N 1
ATOM 5500 C CA . VAL B 1 161 ? -6.508 -5.648 2.188 1 86.75 161 VAL B CA 1
ATOM 5501 C C . VAL B 1 161 ? -6.691 -6.578 0.989 1 86.75 161 VAL B C 1
ATOM 5503 O O . VAL B 1 161 ? -6.277 -6.25 -0.126 1 86.75 161 VAL B O 1
ATOM 5506 N N . ARG B 1 162 ? -7.344 -7.691 1.377 1 88.44 162 ARG B N 1
ATOM 5507 C CA . ARG B 1 162 ? -7.66 -8.656 0.326 1 88.44 162 ARG B CA 1
ATOM 5508 C C . ARG B 1 162 ? -8.977 -8.297 -0.362 1 88.44 162 ARG B C 1
ATOM 5510 O O . ARG B 1 162 ? -9.992 -8.102 0.301 1 88.44 162 ARG B O 1
ATOM 5517 N N . VAL B 1 163 ? -8.891 -8.172 -1.689 1 88.25 163 VAL B N 1
ATOM 5518 C CA . VAL B 1 163 ? -10.086 -7.848 -2.455 1 88.25 163 VAL B CA 1
ATOM 5519 C C . VAL B 1 163 ? -10.25 -8.836 -3.605 1 88.25 163 VAL B C 1
ATOM 5521 O O . VAL B 1 163 ? -9.312 -9.562 -3.951 1 88.25 163 VAL B O 1
ATOM 5524 N N . ILE B 1 164 ? -11.484 -8.906 -4.125 1 89.94 164 ILE B N 1
ATOM 5525 C CA . ILE B 1 164 ? -11.781 -9.789 -5.246 1 89.94 164 ILE B CA 1
ATOM 5526 C C . ILE B 1 164 ? -11.125 -9.242 -6.52 1 89.94 164 ILE B C 1
ATOM 5528 O O . ILE B 1 164 ? -11.25 -8.055 -6.82 1 89.94 164 ILE B O 1
ATOM 5532 N N . SER B 1 165 ? -10.359 -10.086 -7.145 1 86.81 165 SER B N 1
ATOM 5533 C CA . SER B 1 165 ? -9.68 -9.695 -8.375 1 86.81 165 SER B CA 1
ATOM 5534 C C . SER B 1 165 ? -10.672 -9.586 -9.539 1 86.81 165 SER B C 1
ATOM 5536 O O . SER B 1 165 ? -11.75 -10.172 -9.492 1 86.81 165 SER B O 1
ATOM 5538 N N . ASP B 1 166 ? -10.234 -8.781 -10.547 1 83.56 166 ASP B N 1
ATOM 5539 C CA . ASP B 1 166 ? -11.047 -8.602 -11.742 1 83.56 166 ASP B CA 1
ATOM 5540 C C . ASP B 1 166 ? -11.008 -9.844 -12.633 1 83.56 166 ASP B C 1
ATOM 5542 O O . ASP B 1 166 ? -11.914 -10.07 -13.438 1 83.56 166 ASP B O 1
ATOM 5546 N N . THR B 1 167 ? -9.977 -10.602 -12.484 1 81.88 167 THR B N 1
ATOM 5547 C CA . THR B 1 167 ? -9.867 -11.82 -13.281 1 81.88 167 THR B CA 1
ATOM 5548 C C . THR B 1 167 ? -10.43 -13.016 -12.523 1 81.88 167 THR B C 1
ATOM 5550 O O . THR B 1 167 ? -9.961 -13.336 -11.43 1 81.88 167 THR B O 1
ATOM 5553 N N . PRO B 1 168 ? -11.422 -13.633 -13.109 1 84.56 168 PRO B N 1
ATOM 5554 C CA . PRO B 1 168 ? -12.047 -14.742 -12.398 1 84.56 168 PRO B CA 1
ATOM 5555 C C . PRO B 1 168 ? -11.18 -16 -12.383 1 84.56 168 PRO B C 1
ATOM 5557 O O . PRO B 1 168 ? -10.312 -16.172 -13.242 1 84.56 168 PRO B O 1
ATOM 5560 N N . ALA B 1 169 ? -11.328 -16.688 -11.281 1 91.62 169 ALA B N 1
ATOM 5561 C CA . ALA B 1 169 ? -10.734 -18.016 -11.148 1 91.62 169 ALA B CA 1
ATOM 5562 C C . ALA B 1 169 ? -11.703 -19.094 -11.625 1 91.62 169 ALA B C 1
ATOM 5564 O O . ALA B 1 169 ? -12.922 -18.891 -11.609 1 91.62 169 ALA B O 1
ATOM 5565 N N . SER B 1 170 ? -11.172 -20.109 -12.242 1 92.12 170 SER B N 1
ATOM 5566 C CA . SER B 1 170 ? -12.031 -21.188 -12.711 1 92.12 170 SER B CA 1
ATOM 5567 C C . SER B 1 170 ? -11.375 -22.547 -12.516 1 92.12 170 SER B C 1
ATOM 5569 O O . SER B 1 170 ? -10.148 -22.656 -12.461 1 92.12 170 SER B O 1
ATOM 5571 N N . VAL B 1 171 ? -12.188 -23.516 -12.281 1 90.69 171 VAL B N 1
ATOM 5572 C CA . VAL B 1 171 ? -11.758 -24.906 -12.172 1 90.69 171 VAL B CA 1
ATOM 5573 C C . VAL B 1 171 ? -12.672 -25.797 -13.016 1 90.69 171 VAL B C 1
ATOM 5575 O O . VAL B 1 171 ? -13.891 -25.609 -13.016 1 90.69 171 VAL B O 1
ATOM 5578 N N . PRO B 1 172 ? -12.078 -26.656 -13.781 1 89.25 172 PRO B N 1
ATOM 5579 C CA . PRO B 1 172 ? -12.906 -27.5 -14.641 1 89.25 172 PRO B CA 1
ATOM 5580 C C . PRO B 1 172 ? -13.711 -28.547 -13.859 1 89.25 172 PRO B C 1
ATOM 5582 O O . PRO B 1 172 ? -13.242 -29.031 -12.82 1 89.25 172 PRO B O 1
ATOM 5585 N N . LYS B 1 173 ? -14.922 -28.797 -14.273 1 89.56 173 LYS B N 1
ATOM 5586 C CA . LYS B 1 173 ? -15.805 -29.859 -13.789 1 89.56 173 LYS B CA 1
ATOM 5587 C C . LYS B 1 173 ? -16.453 -30.594 -14.945 1 89.56 173 LYS B C 1
ATOM 5589 O O . LYS B 1 173 ? -16.703 -30.016 -16 1 89.56 173 LYS B O 1
ATOM 5594 N N . ALA B 1 174 ? -16.625 -31.844 -14.758 1 89.44 174 ALA B N 1
ATOM 5595 C CA . ALA B 1 174 ? -17.25 -32.625 -15.812 1 89.44 174 ALA B CA 1
ATOM 5596 C C . ALA B 1 174 ? -18.594 -33.188 -15.352 1 89.44 174 ALA B C 1
ATOM 5598 O O . ALA B 1 174 ? -18.719 -33.719 -14.242 1 89.44 174 ALA B O 1
ATOM 5599 N N . GLU B 1 175 ? -19.578 -33.031 -16.188 1 87.5 175 GLU B N 1
ATOM 5600 C CA . GLU B 1 175 ? -20.891 -33.594 -15.938 1 87.5 175 GLU B CA 1
ATOM 5601 C C . GLU B 1 175 ? -21.156 -34.812 -16.812 1 87.5 175 GLU B C 1
ATOM 5603 O O . GLU B 1 175 ? -22.141 -35.5 -16.641 1 87.5 175 GLU B O 1
ATOM 5608 N N . ALA B 1 176 ? -20.266 -34.938 -17.688 1 84.31 176 ALA B N 1
ATOM 5609 C CA . ALA B 1 176 ? -20.391 -36.094 -18.578 1 84.31 176 ALA B CA 1
ATOM 5610 C C . ALA B 1 176 ? -19.016 -36.562 -19.047 1 84.31 176 ALA B C 1
ATOM 5612 O O . ALA B 1 176 ? -18.016 -35.844 -18.891 1 84.31 176 ALA B O 1
ATOM 5613 N N . PHE B 1 177 ? -19.031 -37.719 -19.422 1 84.25 177 PHE B N 1
ATOM 5614 C CA . PHE B 1 177 ? -17.859 -38.312 -20.062 1 84.25 177 PHE B CA 1
ATOM 5615 C C . PHE B 1 177 ? -18.203 -38.812 -21.453 1 84.25 177 PHE B C 1
ATOM 5617 O O . PHE B 1 177 ? -19.156 -39.562 -21.625 1 84.25 177 PHE B O 1
ATOM 5624 N N . ALA B 1 178 ? -17.562 -38.188 -22.406 1 75.06 178 ALA B N 1
ATOM 5625 C CA . ALA B 1 178 ? -17.734 -38.656 -23.781 1 75.06 178 ALA B CA 1
ATOM 5626 C C . ALA B 1 178 ? -16.422 -38.625 -24.547 1 75.06 178 ALA B C 1
ATOM 5628 O O . ALA B 1 178 ? -15.648 -37.688 -24.422 1 75.06 178 ALA B O 1
ATOM 5629 N N . GLY B 1 179 ? -15.984 -39.75 -25.062 1 67.06 179 GLY B N 1
ATOM 5630 C CA . GLY B 1 179 ? -14.805 -39.781 -25.906 1 67.06 179 GLY B CA 1
ATOM 5631 C C . GLY B 1 179 ? -15.008 -39.094 -27.25 1 67.06 179 GLY B C 1
ATOM 5632 O O . GLY B 1 179 ? -16.047 -38.5 -27.484 1 67.06 179 GLY B O 1
ATOM 5633 N N . PRO B 1 180 ? -13.805 -38.844 -28.094 1 57.62 180 PRO B N 1
ATOM 5634 C CA . PRO B 1 180 ? -13.977 -38.219 -29.406 1 57.62 180 PRO B CA 1
ATOM 5635 C C . PRO B 1 180 ? -15.109 -38.844 -30.219 1 57.62 180 PRO B C 1
ATOM 5637 O O . PRO B 1 180 ? -15.586 -39.938 -29.859 1 57.62 180 PRO B O 1
ATOM 5640 N N . SER B 1 181 ? -15.484 -38.219 -31.422 1 48.09 181 SER B N 1
ATOM 5641 C CA . SER B 1 181 ? -16.547 -38.594 -32.344 1 48.09 181 SER B CA 1
ATOM 5642 C C . SER B 1 181 ? -16.438 -40.062 -32.781 1 48.09 181 SER B C 1
ATOM 5644 O O . SER B 1 181 ? -15.344 -40.562 -33.031 1 48.09 181 SER B O 1
ATOM 5646 N N . GLY B 1 182 ? -17.578 -41 -32.594 1 43.88 182 GLY B N 1
ATOM 5647 C CA . GLY B 1 182 ? -18 -42.312 -33.094 1 43.88 182 GLY B CA 1
ATOM 5648 C C . GLY B 1 182 ? -17.75 -43.438 -32.062 1 43.88 182 GLY B C 1
ATOM 5649 O O . GLY B 1 182 ? -17.016 -43.25 -31.109 1 43.88 182 GLY B O 1
ATOM 5650 N N . TYR B 1 183 ? -18.641 -44.531 -32 1 44 183 TYR B N 1
ATOM 5651 C CA . TYR B 1 183 ? -18.922 -45.719 -31.203 1 44 183 TYR B CA 1
ATOM 5652 C C . TYR B 1 183 ? -17.641 -46.438 -30.797 1 44 183 TYR B C 1
ATOM 5654 O O . TYR B 1 183 ? -17.656 -47.281 -29.906 1 44 183 TYR B O 1
ATOM 5662 N N . SER B 1 184 ? -16.453 -46.219 -31.516 1 48.41 184 SER B N 1
ATOM 5663 C CA . SER B 1 184 ? -15.508 -47.344 -31.438 1 48.41 184 SER B CA 1
ATOM 5664 C C . SER B 1 184 ? -14.18 -46.906 -30.828 1 48.41 184 SER B C 1
ATOM 5666 O O . SER B 1 184 ? -13.266 -47.719 -30.656 1 48.41 184 SER B O 1
ATOM 5668 N N . ASP B 1 185 ? -14.008 -45.469 -30.281 1 58.84 185 ASP B N 1
ATOM 5669 C CA . ASP B 1 185 ? -12.586 -45.281 -30.016 1 58.84 185 ASP B CA 1
ATOM 5670 C C . ASP B 1 185 ? -12.375 -44.594 -28.656 1 58.84 185 ASP B C 1
ATOM 5672 O O . ASP B 1 185 ? -13.266 -43.906 -28.156 1 58.84 185 ASP B O 1
ATOM 5676 N N . TYR B 1 186 ? -11.484 -45.094 -27.828 1 68.75 186 TYR B N 1
ATOM 5677 C CA . TYR B 1 186 ? -11.055 -44.438 -26.609 1 68.75 186 TYR B CA 1
ATOM 5678 C C . TYR B 1 186 ? -10.242 -43.188 -26.906 1 68.75 186 TYR B C 1
ATOM 5680 O O . TYR B 1 186 ? -9.633 -43.094 -27.969 1 68.75 186 TYR B O 1
ATOM 5688 N N . SER B 1 187 ? -10.43 -42.188 -26.031 1 76.06 187 SER B N 1
ATOM 5689 C CA . SER B 1 187 ? -9.633 -40.969 -26.156 1 76.06 187 SER B CA 1
ATOM 5690 C C . SER B 1 187 ? -8.18 -41.219 -25.766 1 76.06 187 SER B C 1
ATOM 5692 O O . SER B 1 187 ? -7.898 -41.719 -24.672 1 76.06 187 SER B O 1
ATOM 5694 N N . PRO B 1 188 ? -7.246 -40.906 -26.656 1 78.31 188 PRO B N 1
ATOM 5695 C CA . PRO B 1 188 ? -5.832 -41.062 -26.297 1 78.31 188 PRO B CA 1
ATOM 5696 C C . PRO B 1 188 ? -5.457 -40.312 -25.031 1 78.31 188 PRO B C 1
ATOM 5698 O O . PRO B 1 188 ? -4.582 -40.75 -24.281 1 78.31 188 PRO B O 1
ATOM 5701 N N . ASP B 1 189 ? -6.145 -39.219 -24.797 1 80.06 189 ASP B N 1
ATOM 5702 C CA . ASP B 1 189 ? -5.848 -38.438 -23.578 1 80.06 189 ASP B CA 1
ATOM 5703 C C . ASP B 1 189 ? -6.242 -39.219 -22.328 1 80.06 189 ASP B C 1
ATOM 5705 O O . ASP B 1 189 ? -5.594 -39.125 -21.281 1 80.06 189 ASP B O 1
ATOM 5709 N N . MET B 1 190 ? -7.309 -39.969 -22.422 1 84.25 190 MET B N 1
ATOM 5710 C CA . MET B 1 190 ? -7.719 -40.812 -21.328 1 84.25 190 MET B CA 1
ATOM 5711 C C . MET B 1 190 ? -6.652 -41.875 -21.031 1 84.25 190 MET B C 1
ATOM 5713 O O . MET B 1 190 ? -6.301 -42.094 -19.875 1 84.25 190 MET B O 1
ATOM 5717 N N . ILE B 1 191 ? -6.129 -42.438 -22.031 1 82.62 191 ILE B N 1
ATOM 5718 C CA . ILE B 1 191 ? -5.094 -43.469 -21.891 1 82.62 191 ILE B CA 1
ATOM 5719 C C . ILE B 1 191 ? -3.834 -42.844 -21.297 1 82.62 191 ILE B C 1
ATOM 5721 O O . ILE B 1 191 ? -3.189 -43.438 -20.422 1 82.62 191 ILE B O 1
ATOM 5725 N N . ALA B 1 192 ? -3.488 -41.656 -21.797 1 83.81 192 ALA B N 1
ATOM 5726 C CA . ALA B 1 192 ? -2.34 -40.969 -21.25 1 83.81 192 ALA B CA 1
ATOM 5727 C C . ALA B 1 192 ? -2.494 -40.75 -19.75 1 83.81 192 ALA B C 1
ATOM 5729 O O . ALA B 1 192 ? -1.549 -40.969 -18.984 1 83.81 192 ALA B O 1
ATOM 5730 N N . ALA B 1 193 ? -3.607 -40.312 -19.328 1 84.06 193 ALA B N 1
ATOM 5731 C CA . ALA B 1 193 ? -3.863 -40.062 -17.906 1 84.06 193 ALA B CA 1
ATOM 5732 C C . ALA B 1 193 ? -3.779 -41.375 -17.094 1 84.06 193 ALA B C 1
ATOM 5734 O O . ALA B 1 193 ? -3.277 -41.375 -15.977 1 84.06 193 ALA B O 1
ATOM 5735 N N . ILE B 1 194 ? -4.309 -42.406 -17.609 1 84.25 194 ILE B N 1
ATOM 5736 C CA . ILE B 1 194 ? -4.305 -43.688 -16.922 1 84.25 194 ILE B CA 1
ATOM 5737 C C . ILE B 1 194 ? -2.865 -44.156 -16.703 1 84.25 194 ILE B C 1
ATOM 5739 O O . ILE B 1 194 ? -2.484 -44.5 -15.594 1 84.25 194 ILE B O 1
ATOM 5743 N N . TYR B 1 195 ? -2.105 -44.156 -17.75 1 83.75 195 TYR B N 1
ATOM 5744 C CA . TYR B 1 195 ? -0.722 -44.594 -17.625 1 83.75 195 TYR B CA 1
ATOM 5745 C C . TYR B 1 195 ? 0.071 -43.688 -16.703 1 83.75 195 TYR B C 1
ATOM 5747 O O . TYR B 1 195 ? 0.904 -44.156 -15.922 1 83.75 195 TYR B O 1
ATOM 5755 N N . ALA B 1 196 ? -0.156 -42.438 -16.875 1 81.94 196 ALA B N 1
ATOM 5756 C CA . ALA B 1 196 ? 0.558 -41.469 -16.031 1 81.94 196 ALA B CA 1
ATOM 5757 C C . ALA B 1 196 ? 0.273 -41.719 -14.555 1 81.94 196 ALA B C 1
ATOM 5759 O O . ALA B 1 196 ? 1.172 -41.625 -13.719 1 81.94 196 ALA B O 1
ATOM 5760 N N . SER B 1 197 ? -0.884 -42.031 -14.211 1 84.19 197 SER B N 1
ATOM 5761 C CA . SER B 1 197 ? -1.256 -42.25 -12.812 1 84.19 197 SER B CA 1
ATOM 5762 C C . SER B 1 197 ? -0.824 -43.625 -12.344 1 84.19 197 SER B C 1
ATOM 5764 O O . SER B 1 197 ? -0.437 -43.781 -11.18 1 84.19 197 SER B O 1
ATOM 5766 N N . LEU B 1 198 ? -0.935 -44.531 -13.188 1 83.19 198 LEU B N 1
ATOM 5767 C CA . LEU B 1 198 ? -0.629 -45.906 -12.82 1 83.19 198 LEU B CA 1
ATOM 5768 C C . LEU B 1 198 ? 0.857 -46.094 -12.523 1 83.19 198 LEU B C 1
ATOM 5770 O O . LEU B 1 198 ? 1.23 -46.75 -11.562 1 83.19 198 LEU B O 1
ATOM 5774 N N . PHE B 1 199 ? 1.68 -45.469 -13.305 1 80.25 199 PHE B N 1
ATOM 5775 C CA . PHE B 1 199 ? 3.119 -45.656 -13.18 1 80.25 199 PHE B CA 1
ATOM 5776 C C . PHE B 1 199 ? 3.732 -44.625 -12.25 1 80.25 199 PHE B C 1
ATOM 5778 O O . PHE B 1 199 ? 4.891 -44.75 -11.844 1 80.25 199 PHE B O 1
ATOM 5785 N N . SER B 1 200 ? 3.049 -43.656 -11.938 1 75.12 200 SER B N 1
ATOM 5786 C CA . SER B 1 200 ? 3.619 -42.594 -11.109 1 75.12 200 SER B CA 1
ATOM 5787 C C . SER B 1 200 ? 3.889 -43.062 -9.695 1 75.12 200 SER B C 1
ATOM 5789 O O . SER B 1 200 ? 3.033 -43.719 -9.078 1 75.12 200 SER B O 1
ATOM 5791 N N . THR B 1 201 ? 5.168 -43.125 -9.266 1 63.03 201 THR B N 1
ATOM 5792 C CA . THR B 1 201 ? 5.527 -43.531 -7.914 1 63.03 201 THR B CA 1
ATOM 5793 C C . THR B 1 201 ? 5.582 -42.312 -6.977 1 63.03 201 THR B C 1
ATOM 5795 O O . THR B 1 201 ? 5.551 -42.469 -5.754 1 63.03 201 THR B O 1
ATOM 5798 N N . SER B 1 202 ? 5.914 -41.188 -7.387 1 57.38 202 SER B N 1
ATOM 5799 C CA . SER B 1 202 ? 6.164 -40.062 -6.5 1 57.38 202 SER B CA 1
ATOM 5800 C C . SER B 1 202 ? 4.996 -39.094 -6.52 1 57.38 202 SER B C 1
ATOM 5802 O O . SER B 1 202 ? 4.203 -39.062 -7.461 1 57.38 202 SER B O 1
ATOM 5804 N N . ASP B 1 203 ? 4.766 -38.531 -5.379 1 51.78 203 ASP B N 1
ATOM 5805 C CA . ASP B 1 203 ? 3.791 -37.469 -5.195 1 51.78 203 ASP B CA 1
ATOM 5806 C C . ASP B 1 203 ? 3.924 -36.406 -6.289 1 51.78 203 ASP B C 1
ATOM 5808 O O . ASP B 1 203 ? 2.955 -35.719 -6.617 1 51.78 203 ASP B O 1
ATOM 5812 N N . ALA B 1 204 ? 5.109 -36.281 -6.664 1 48.94 204 ALA B N 1
ATOM 5813 C CA . ALA B 1 204 ? 5.418 -35.219 -7.633 1 48.94 204 ALA B CA 1
ATOM 5814 C C . ALA B 1 204 ? 4.668 -35.469 -8.938 1 48.94 204 ALA B C 1
ATOM 5816 O O . ALA B 1 204 ? 4.184 -34.5 -9.562 1 48.94 204 ALA B O 1
ATOM 5817 N N . ASN B 1 205 ? 4.688 -36.719 -9.391 1 44.59 205 ASN B N 1
ATOM 5818 C CA . ASN B 1 205 ? 3.979 -37.031 -10.625 1 44.59 205 ASN B CA 1
ATOM 5819 C C . ASN B 1 205 ? 2.467 -37.031 -10.414 1 44.59 205 ASN B C 1
ATOM 5821 O O . ASN B 1 205 ? 1.704 -36.969 -11.383 1 44.59 205 ASN B O 1
ATOM 5825 N N . ALA B 1 206 ? 2.115 -37.25 -9.125 1 45.12 206 ALA B N 1
ATOM 5826 C CA . ALA B 1 206 ? 0.7 -37.062 -8.797 1 45.12 206 ALA B CA 1
ATOM 5827 C C . ALA B 1 206 ? 0.17 -35.719 -9.297 1 45.12 206 ALA B C 1
ATOM 5829 O O . ALA B 1 206 ? -1.023 -35.594 -9.57 1 45.12 206 ALA B O 1
ATOM 5830 N N . SER B 1 207 ? 1.123 -34.812 -9.375 1 48.78 207 SER B N 1
ATOM 5831 C CA . SER B 1 207 ? 0.792 -33.469 -9.891 1 48.78 207 SER B CA 1
ATOM 5832 C C . SER B 1 207 ? 0.41 -33.562 -11.367 1 48.78 207 SER B C 1
ATOM 5834 O O . SER B 1 207 ? -0.32 -32.688 -11.867 1 48.78 207 SER B O 1
ATOM 5836 N N . LEU B 1 208 ? 1.146 -34.469 -12.023 1 48.06 208 LEU B N 1
ATOM 5837 C CA . LEU B 1 208 ? 0.829 -34.625 -13.438 1 48.06 208 LEU B CA 1
ATOM 5838 C C . LEU B 1 208 ? -0.667 -34.844 -13.648 1 48.06 208 LEU B C 1
ATOM 5840 O O . LEU B 1 208 ? -1.228 -34.406 -14.656 1 48.06 208 LEU B O 1
ATOM 5844 N N . ALA B 1 209 ? -1.264 -35.562 -12.641 1 51.59 209 ALA B N 1
ATOM 5845 C CA . ALA B 1 209 ? -2.652 -36 -12.805 1 51.59 209 ALA B CA 1
ATOM 5846 C C . ALA B 1 209 ? -3.609 -35 -12.164 1 51.59 209 ALA B C 1
ATOM 5848 O O . ALA B 1 209 ? -4.824 -35.062 -12.375 1 51.59 209 ALA B O 1
ATOM 5849 N N . SER B 1 210 ? -2.949 -33.969 -11.484 1 61.72 210 SER B N 1
ATOM 5850 C CA . SER B 1 210 ? -3.926 -33.188 -10.727 1 61.72 210 SER B CA 1
ATOM 5851 C C . SER B 1 210 ? -4.48 -32.031 -11.555 1 61.72 210 SER B C 1
ATOM 5853 O O . SER B 1 210 ? -3.816 -31.547 -12.469 1 61.72 210 SER B O 1
ATOM 5855 N N . VAL B 1 211 ? -5.766 -31.922 -11.539 1 74 211 VAL B N 1
ATOM 5856 C CA . VAL B 1 211 ? -6.457 -30.812 -12.164 1 74 211 VAL B CA 1
ATOM 5857 C C . VAL B 1 211 ? -6.035 -29.5 -11.508 1 74 211 VAL B C 1
ATOM 5859 O O . VAL B 1 211 ? -6.262 -29.297 -10.312 1 74 211 VAL B O 1
ATOM 5862 N N . ILE B 1 212 ? -5.137 -28.75 -12.219 1 75.19 212 ILE B N 1
ATOM 5863 C CA . ILE B 1 212 ? -4.711 -27.453 -11.703 1 75.19 212 ILE B CA 1
ATOM 5864 C C . ILE B 1 212 ? -5.719 -26.375 -12.102 1 75.19 212 ILE B C 1
ATOM 5866 O O . ILE B 1 212 ? -5.957 -26.141 -13.289 1 75.19 212 ILE B O 1
ATOM 5870 N N . PRO B 1 213 ? -6.328 -25.766 -11.094 1 85.56 213 PRO B N 1
ATOM 5871 C CA . PRO B 1 213 ? -7.266 -24.688 -11.414 1 85.56 213 PRO B CA 1
ATOM 5872 C C . PRO B 1 213 ? -6.574 -23.469 -12.016 1 85.56 213 PRO B C 1
ATOM 5874 O O . PRO B 1 213 ? -5.367 -23.281 -11.844 1 85.56 213 PRO B O 1
ATOM 5877 N N . HIS B 1 214 ? -7.324 -22.75 -12.82 1 84 214 HIS B N 1
ATOM 5878 C CA . HIS B 1 214 ? -6.852 -21.453 -13.297 1 84 214 HIS B CA 1
ATOM 5879 C C . HIS B 1 214 ? -6.988 -20.375 -12.227 1 84 214 HIS B C 1
ATOM 5881 O O . HIS B 1 214 ? -8.102 -20.016 -11.836 1 84 214 HIS B O 1
ATOM 5887 N N . CYS B 1 215 ? -5.871 -19.969 -11.688 1 87.06 215 CYS B N 1
ATOM 5888 C CA . CYS B 1 215 ? -5.82 -18.953 -10.641 1 87.06 215 CYS B CA 1
ATOM 5889 C C . CYS B 1 215 ? -4.691 -17.969 -10.891 1 87.06 215 CYS B C 1
ATOM 5891 O O . CYS B 1 215 ? -3.562 -18.188 -10.438 1 87.06 215 CYS B O 1
ATOM 5893 N N . PRO B 1 216 ? -4.98 -16.812 -11.547 1 81.12 216 PRO B N 1
ATOM 5894 C CA . PRO B 1 216 ? -3.926 -15.867 -11.922 1 81.12 216 PRO B CA 1
ATOM 5895 C C . PRO B 1 216 ? -3.264 -15.211 -10.719 1 81.12 216 PRO B C 1
ATOM 5897 O O . PRO B 1 216 ? -2.111 -14.773 -10.797 1 81.12 216 PRO B O 1
ATOM 5900 N N . THR B 1 217 ? -3.918 -15.156 -9.539 1 82.5 217 THR B N 1
ATOM 5901 C CA . THR B 1 217 ? -3.395 -14.43 -8.383 1 82.5 217 THR B CA 1
ATOM 5902 C C . THR B 1 217 ? -2.664 -15.375 -7.438 1 82.5 217 THR B C 1
ATOM 5904 O O . THR B 1 217 ? -1.903 -14.93 -6.574 1 82.5 217 THR B O 1
ATOM 5907 N N . GLY B 1 218 ? -2.885 -16.578 -7.539 1 82.75 218 GLY B N 1
ATOM 5908 C CA . GLY B 1 218 ? -2.264 -17.562 -6.66 1 82.75 218 GLY B CA 1
ATOM 5909 C C . GLY B 1 218 ? -3.057 -17.812 -5.395 1 82.75 218 GLY B C 1
ATOM 5910 O O . GLY B 1 218 ? -2.705 -18.688 -4.598 1 82.75 218 GLY B O 1
ATOM 5911 N N . ASN B 1 219 ? -4.031 -17.062 -5.125 1 88.19 219 ASN B N 1
ATOM 5912 C CA . ASN B 1 219 ? -4.953 -17.234 -4.004 1 88.19 219 ASN B CA 1
ATOM 5913 C C . ASN B 1 219 ? -6.406 -17.25 -4.469 1 88.19 219 ASN B C 1
ATOM 5915 O O . ASN B 1 219 ? -6.996 -16.188 -4.684 1 88.19 219 ASN B O 1
ATOM 5919 N N . CYS B 1 220 ? -7.008 -18.438 -4.562 1 91.94 220 CYS B N 1
ATOM 5920 C CA . CYS B 1 220 ? -8.352 -18.562 -5.109 1 91.94 220 CYS B CA 1
ATOM 5921 C C . CYS B 1 220 ? -9.188 -19.531 -4.277 1 91.94 220 CYS B C 1
ATOM 5923 O O . CYS B 1 220 ? -8.648 -20.484 -3.689 1 91.94 220 CYS B O 1
ATOM 5925 N N . ASP B 1 221 ? -10.477 -19.188 -4.148 1 92.75 221 ASP B N 1
ATOM 5926 C CA . ASP B 1 221 ? -11.469 -20.031 -3.5 1 92.75 221 ASP B CA 1
ATOM 5927 C C . ASP B 1 221 ? -12.539 -20.484 -4.492 1 92.75 221 ASP B C 1
ATOM 5929 O O . ASP B 1 221 ? -12.984 -19.703 -5.332 1 92.75 221 ASP B O 1
ATOM 5933 N N . PHE B 1 222 ? -12.922 -21.734 -4.41 1 93.06 222 PHE B N 1
ATOM 5934 C CA . PHE B 1 222 ? -13.977 -22.281 -5.258 1 93.06 222 PHE B CA 1
ATOM 5935 C C . PHE B 1 222 ? -15.094 -22.859 -4.41 1 93.06 222 PHE B C 1
ATOM 5937 O O . PHE B 1 222 ? -14.844 -23.406 -3.334 1 93.06 222 PHE B O 1
ATOM 5944 N N . PRO B 1 223 ? -16.375 -22.625 -4.832 1 91.31 223 PRO B N 1
ATOM 5945 C CA . PRO B 1 223 ? -17.453 -23.297 -4.117 1 91.31 223 PRO B CA 1
ATOM 5946 C C . PRO B 1 223 ? -17.391 -24.812 -4.258 1 91.31 223 PRO B C 1
ATOM 5948 O O . PRO B 1 223 ? -16.719 -25.328 -5.152 1 91.31 223 PRO B O 1
ATOM 5951 N N . LEU B 1 224 ? -18.016 -25.469 -3.318 1 91.75 224 LEU B N 1
ATOM 5952 C CA . LEU B 1 224 ? -18.141 -26.922 -3.424 1 91.75 224 LEU B CA 1
ATOM 5953 C C . LEU B 1 224 ? -18.875 -27.312 -4.703 1 91.75 224 LEU B C 1
ATOM 5955 O O . LEU B 1 224 ? -19.891 -26.719 -5.055 1 91.75 224 LEU B O 1
ATOM 5959 N N . PHE B 1 225 ? -18.328 -28.172 -5.41 1 89.5 225 PHE B N 1
ATOM 5960 C CA . PHE B 1 225 ? -18.969 -28.578 -6.652 1 89.5 225 PHE B CA 1
ATOM 5961 C C . PHE B 1 225 ? -18.875 -30.094 -6.824 1 89.5 225 PHE B C 1
ATOM 5963 O O . PHE B 1 225 ? -18.047 -30.75 -6.188 1 89.5 225 PHE B O 1
ATOM 5970 N N . ARG B 1 226 ? -19.781 -30.594 -7.676 1 90.44 226 ARG B N 1
ATOM 5971 C CA . ARG B 1 226 ? -19.812 -32 -8 1 90.44 226 ARG B CA 1
ATOM 5972 C C . ARG B 1 226 ? -19.297 -32.25 -9.414 1 90.44 226 ARG B C 1
ATOM 5974 O O . ARG B 1 226 ? -19.547 -31.453 -10.32 1 90.44 226 ARG B O 1
ATOM 5981 N N . SER B 1 227 ? -18.594 -33.281 -9.547 1 89.69 227 SER B N 1
ATOM 5982 C CA . SER B 1 227 ? -18.094 -33.688 -10.859 1 89.69 227 SER B CA 1
ATOM 5983 C C . SER B 1 227 ? -18.125 -35.188 -11.008 1 89.69 227 SER B C 1
ATOM 5985 O O . SER B 1 227 ? -18.078 -35.938 -10.016 1 89.69 227 SER B O 1
ATOM 5987 N N . LEU B 1 228 ? -18.281 -35.562 -12.242 1 88.81 228 LEU B N 1
ATOM 5988 C CA . LEU B 1 228 ? -18.188 -37 -12.555 1 88.81 228 LEU B CA 1
ATOM 5989 C C . LEU B 1 228 ? -16.781 -37.531 -12.273 1 88.81 228 LEU B C 1
ATOM 5991 O O . LEU B 1 228 ? -15.789 -36.844 -12.562 1 88.81 228 LEU B O 1
ATOM 5995 N N . ALA B 1 229 ? -16.672 -38.656 -11.633 1 88.75 229 ALA B N 1
ATOM 5996 C CA . ALA B 1 229 ? -15.422 -39.312 -11.273 1 88.75 229 ALA B CA 1
ATOM 5997 C C . ALA B 1 229 ? -15.523 -40.844 -11.43 1 88.75 229 ALA B C 1
ATOM 5999 O O . ALA B 1 229 ? -16.547 -41.344 -11.867 1 88.75 229 ALA B O 1
ATOM 6000 N N . VAL B 1 230 ? -14.367 -41.406 -11.359 1 86.56 230 VAL B N 1
ATOM 6001 C CA . VAL B 1 230 ? -14.305 -42.875 -11.375 1 86.56 230 VAL B CA 1
ATOM 6002 C C . VAL B 1 230 ? -13.742 -43.375 -10.047 1 86.56 230 VAL B C 1
ATOM 6004 O O . VAL B 1 230 ? -12.75 -42.844 -9.539 1 86.56 230 VAL B O 1
ATOM 6007 N N . CYS B 1 231 ? -14.43 -44.281 -9.438 1 83.12 231 CYS B N 1
ATOM 6008 C CA . CYS B 1 231 ? -13.945 -44.875 -8.195 1 83.12 231 CYS B CA 1
ATOM 6009 C C . CYS B 1 231 ? -13.602 -46.344 -8.398 1 83.12 231 CYS B C 1
ATOM 6011 O O . CYS B 1 231 ? -14.078 -46.969 -9.344 1 83.12 231 CYS B O 1
ATOM 6013 N N . SER B 1 232 ? -12.625 -46.75 -7.582 1 83.06 232 SER B N 1
ATOM 6014 C CA . SER B 1 232 ? -12.234 -48.156 -7.641 1 83.06 232 SER B CA 1
ATOM 6015 C C . SER B 1 232 ? -12.703 -48.906 -6.398 1 83.06 232 SER B C 1
ATOM 6017 O O . SER B 1 232 ? -12.695 -48.375 -5.293 1 83.06 232 SER B O 1
ATOM 6019 N N . HIS B 1 233 ? -13.266 -50.031 -6.641 1 74.75 233 HIS B N 1
ATOM 6020 C CA . HIS B 1 233 ? -13.656 -50.938 -5.551 1 74.75 233 HIS B CA 1
ATOM 6021 C C . HIS B 1 233 ? -13.047 -52.312 -5.73 1 74.75 233 HIS B C 1
ATOM 6023 O O . HIS B 1 233 ? -13.219 -52.969 -6.773 1 74.75 233 HIS B O 1
ATOM 6029 N N . CYS B 1 234 ? -12.117 -52.625 -4.75 1 72.81 234 CYS B N 1
ATOM 6030 C CA . CYS B 1 234 ? -11.5 -53.969 -4.793 1 72.81 234 CYS B CA 1
ATOM 6031 C C . CYS B 1 234 ? -11.867 -54.781 -3.559 1 72.81 234 CYS B C 1
ATOM 6033 O O . CYS B 1 234 ? -11.883 -54.25 -2.445 1 72.81 234 CYS B O 1
ATOM 6035 N N . SER B 1 235 ? -12.422 -55.938 -3.754 1 68.25 235 SER B N 1
ATOM 6036 C CA . SER B 1 235 ? -12.766 -56.844 -2.648 1 68.25 235 SER B CA 1
ATOM 6037 C C . SER B 1 235 ? -11.766 -57.969 -2.523 1 68.25 235 SER B C 1
ATOM 6039 O O . SER B 1 235 ? -11.203 -58.438 -3.523 1 68.25 235 SER B O 1
ATOM 6041 N N . ASP B 1 236 ? -11.414 -58.344 -1.292 1 63.94 236 ASP B N 1
ATOM 6042 C CA . ASP B 1 236 ? -10.516 -59.469 -1.022 1 63.94 236 ASP B CA 1
ATOM 6043 C C . ASP B 1 236 ? -11.234 -60.781 -1.19 1 63.94 236 ASP B C 1
ATOM 6045 O O . ASP B 1 236 ? -12.156 -61.094 -0.435 1 63.94 236 ASP B O 1
ATOM 6049 N N . LEU B 1 237 ? -10.914 -61.531 -2.25 1 65.38 237 LEU B N 1
ATOM 6050 C CA . LEU B 1 237 ? -11.555 -62.812 -2.527 1 65.38 237 LEU B CA 1
ATOM 6051 C C . LEU B 1 237 ? -10.609 -63.969 -2.207 1 65.38 237 LEU B C 1
ATOM 6053 O O . LEU B 1 237 ? -10.758 -65.062 -2.738 1 65.38 237 LEU B O 1
ATOM 6057 N N . THR B 1 238 ? -9.625 -63.719 -1.361 1 62.41 238 THR B N 1
ATOM 6058 C CA . THR B 1 238 ? -8.633 -64.75 -1.065 1 62.41 238 THR B CA 1
ATOM 6059 C C . THR B 1 238 ? -9.305 -66 -0.486 1 62.41 238 THR B C 1
ATOM 6061 O O . THR B 1 238 ? -8.859 -67.125 -0.738 1 62.41 238 THR B O 1
ATOM 6064 N N . ASN B 1 239 ? -10.383 -65.812 0.144 1 64.19 239 ASN B N 1
ATOM 6065 C CA . ASN B 1 239 ? -11.039 -66.938 0.792 1 64.19 239 ASN B CA 1
ATOM 6066 C C . ASN B 1 239 ? -11.789 -67.812 -0.214 1 64.19 239 ASN B C 1
ATOM 6068 O O . ASN B 1 239 ? -12.109 -68.938 0.068 1 64.19 239 ASN B O 1
ATOM 6072 N N . LEU B 1 240 ? -12.055 -67.312 -1.405 1 67.25 240 LEU B N 1
ATOM 6073 C CA . LEU B 1 240 ? -12.805 -68.062 -2.408 1 67.25 240 LEU B CA 1
ATOM 6074 C C . LEU B 1 240 ? -11.867 -68.75 -3.391 1 67.25 240 LEU B C 1
ATOM 6076 O O . LEU B 1 240 ? -12.32 -69.375 -4.359 1 67.25 240 LEU B O 1
ATOM 6080 N N . LEU B 1 241 ? -10.609 -68.625 -3.088 1 67.56 241 LEU B N 1
ATOM 6081 C CA . LEU B 1 241 ? -9.617 -69.188 -3.998 1 67.56 241 LEU B CA 1
ATOM 6082 C C . LEU B 1 241 ? -9.531 -70.688 -3.828 1 67.56 241 LEU B C 1
ATOM 6084 O O . LEU B 1 241 ? -9.398 -71.188 -2.707 1 67.56 241 LEU B O 1
ATOM 6088 N N . SER B 1 242 ? -9.898 -71.375 -4.957 1 71.31 242 SER B N 1
ATOM 6089 C CA . SER B 1 242 ? -9.695 -72.812 -4.953 1 71.31 242 SER B CA 1
ATOM 6090 C C . SER B 1 242 ? -8.352 -73.188 -5.57 1 71.31 242 SER B C 1
ATOM 6092 O O . SER B 1 242 ? -7.902 -72.562 -6.527 1 71.31 242 SER B O 1
ATOM 6094 N N . GLU B 1 243 ? -7.598 -74.062 -4.887 1 68.44 243 GLU B N 1
ATOM 6095 C CA . GLU B 1 243 ? -6.289 -74.5 -5.352 1 68.44 243 GLU B CA 1
ATOM 6096 C C . GLU B 1 243 ? -6.348 -75.938 -5.863 1 68.44 243 GLU B C 1
ATOM 6098 O O . GLU B 1 243 ? -6.957 -76.812 -5.23 1 68.44 243 GLU B O 1
ATOM 6103 N N . ALA B 1 244 ? -6.035 -76.062 -7.188 1 70.62 244 ALA B N 1
ATOM 6104 C CA . ALA B 1 244 ? -5.906 -77.438 -7.73 1 70.62 244 ALA B CA 1
ATOM 6105 C C . ALA B 1 244 ? -4.461 -77.75 -8.125 1 70.62 244 ALA B C 1
ATOM 6107 O O . ALA B 1 244 ? -3.768 -76.875 -8.656 1 70.62 244 ALA B O 1
ATOM 6108 N N . HIS B 1 245 ? -3.951 -78.812 -7.578 1 70.31 245 HIS B N 1
ATOM 6109 C CA . HIS B 1 245 ? -2.621 -79.312 -7.945 1 70.31 245 HIS B CA 1
ATOM 6110 C C . HIS B 1 245 ? -2.676 -80.188 -9.164 1 70.31 245 HIS B C 1
ATOM 6112 O O . HIS B 1 245 ? -3.303 -81.25 -9.125 1 70.31 245 HIS B O 1
ATOM 6118 N N . LEU B 1 246 ? -2.303 -79.562 -10.281 1 69.12 246 LEU B N 1
ATOM 6119 C CA . LEU B 1 246 ? -2.307 -80.375 -11.531 1 69.12 246 LEU B CA 1
ATOM 6120 C C . LEU B 1 246 ? -0.884 -80.688 -11.969 1 69.12 246 LEU B C 1
ATOM 6122 O O . LEU B 1 246 ? 0.082 -80.25 -11.336 1 69.12 246 LEU B O 1
ATOM 6126 N N . THR B 1 247 ? -0.616 -81.688 -12.68 1 62.62 247 THR B N 1
ATOM 6127 C CA . THR B 1 247 ? 0.647 -82 -13.328 1 62.62 247 THR B CA 1
ATOM 6128 C C . THR B 1 247 ? 0.593 -81.688 -14.82 1 62.62 247 THR B C 1
ATOM 6130 O O . THR B 1 247 ? -0.412 -81.938 -15.484 1 62.62 247 THR B O 1
ATOM 6133 N N . ASN B 1 248 ? 1.464 -80.875 -15.289 1 56.12 248 ASN B N 1
ATOM 6134 C CA . ASN B 1 248 ? 1.451 -80.5 -16.703 1 56.12 248 ASN B CA 1
ATOM 6135 C C . ASN B 1 248 ? 1.759 -81.75 -17.594 1 56.12 248 ASN B C 1
ATOM 6137 O O . ASN B 1 248 ? 2.023 -82.812 -17.094 1 56.12 248 ASN B O 1
ATOM 6141 N N . VAL B 1 249 ? 1.617 -81.5 -18.906 1 56.06 249 VAL B N 1
ATOM 6142 C CA . VAL B 1 249 ? 1.771 -82.562 -19.875 1 56.06 249 VAL B CA 1
ATOM 6143 C C . VAL B 1 249 ? 3.154 -83.188 -19.719 1 56.06 249 VAL B C 1
ATOM 6145 O O . VAL B 1 249 ? 3.338 -84.375 -20.031 1 56.06 249 VAL B O 1
ATOM 6148 N N . CYS B 1 250 ? 4.129 -82.375 -19.047 1 54.09 250 CYS B N 1
ATOM 6149 C CA . CYS B 1 250 ? 5.488 -82.875 -18.891 1 54.09 250 CYS B CA 1
ATOM 6150 C C . CYS B 1 250 ? 5.684 -83.5 -17.516 1 54.09 250 CYS B C 1
ATOM 6152 O O . CYS B 1 250 ? 6.793 -83.938 -17.172 1 54.09 250 CYS B O 1
ATOM 6154 N N . GLY B 1 251 ? 4.703 -83.562 -16.766 1 57.94 251 GLY B N 1
ATOM 6155 C CA . GLY B 1 251 ? 4.797 -84.25 -15.477 1 57.94 251 GLY B CA 1
ATOM 6156 C C . GLY B 1 251 ? 5.18 -83.312 -14.352 1 57.94 251 GLY B C 1
ATOM 6157 O O . GLY B 1 251 ? 5.48 -83.75 -13.242 1 57.94 251 GLY B O 1
ATOM 6158 N N . PHE B 1 252 ? 5.289 -82 -14.664 1 57.78 252 PHE B N 1
ATOM 6159 C CA . PHE B 1 252 ? 5.648 -81.062 -13.609 1 57.78 252 PHE B CA 1
ATOM 6160 C C . PHE B 1 252 ? 4.402 -80.562 -12.883 1 57.78 252 PHE B C 1
ATOM 6162 O O . PHE B 1 252 ? 3.336 -80.438 -13.484 1 57.78 252 PHE B O 1
ATOM 6169 N N . PRO B 1 253 ? 4.637 -80.312 -11.594 1 62.53 253 PRO B N 1
ATOM 6170 C CA . PRO B 1 253 ? 3.492 -79.812 -10.828 1 62.53 253 PRO B CA 1
ATOM 6171 C C . PRO B 1 253 ? 2.98 -78.438 -11.328 1 62.53 253 PRO B C 1
ATOM 6173 O O . PRO B 1 253 ? 3.775 -77.562 -11.727 1 62.53 253 PRO B O 1
ATOM 6176 N N . GLN B 1 254 ? 1.682 -78.375 -11.625 1 61.59 254 GLN B N 1
ATOM 6177 C CA . GLN B 1 254 ? 0.984 -77.188 -12.008 1 61.59 254 GLN B CA 1
ATOM 6178 C C . GLN B 1 254 ? -0.121 -76.812 -11.016 1 61.59 254 GLN B C 1
ATOM 6180 O O . GLN B 1 254 ? -0.852 -77.75 -10.562 1 61.59 254 GLN B O 1
ATOM 6185 N N . TYR B 1 255 ? 0.072 -75.562 -10.469 1 60.91 255 TYR B N 1
ATOM 6186 C CA . TYR B 1 255 ? -0.941 -75.125 -9.523 1 60.91 255 TYR B CA 1
ATOM 6187 C C . TYR B 1 255 ? -1.978 -74.25 -10.211 1 60.91 255 TYR B C 1
ATOM 6189 O O . TYR B 1 255 ? -1.627 -73.312 -10.984 1 60.91 255 TYR B O 1
ATOM 6197 N N . ASN B 1 256 ? -3.164 -74.75 -10.125 1 63.12 256 ASN B N 1
ATOM 6198 C CA . ASN B 1 256 ? -4.258 -73.938 -10.672 1 63.12 256 ASN B CA 1
ATOM 6199 C C . ASN B 1 256 ? -5.078 -73.25 -9.57 1 63.12 256 ASN B C 1
ATOM 6201 O O . ASN B 1 256 ? -5.57 -73.938 -8.664 1 63.12 256 ASN B O 1
ATOM 6205 N N . PHE B 1 257 ? -5.004 -71.938 -9.539 1 62.31 257 PHE B N 1
ATOM 6206 C CA . PHE B 1 257 ? -5.852 -71.188 -8.633 1 62.31 257 PHE B CA 1
ATOM 6207 C C . PHE B 1 257 ? -7.055 -70.562 -9.375 1 62.31 257 PHE B C 1
ATOM 6209 O O . PHE B 1 257 ? -6.898 -69.938 -10.422 1 62.31 257 PHE B O 1
ATOM 6216 N N . ALA B 1 258 ? -8.195 -71 -8.953 1 64.12 258 ALA B N 1
ATOM 6217 C CA . ALA B 1 258 ? -9.391 -70.562 -9.672 1 64.12 258 ALA B CA 1
ATOM 6218 C C . ALA B 1 258 ? -10.375 -69.875 -8.727 1 64.12 258 ALA B C 1
ATOM 6220 O O . ALA B 1 258 ? -10.438 -70.25 -7.539 1 64.12 258 ALA B O 1
ATOM 6221 N N . LEU B 1 259 ? -10.977 -68.875 -9.242 1 66.12 259 LEU B N 1
ATOM 6222 C CA . LEU B 1 259 ? -12.078 -68.188 -8.555 1 66.12 259 LEU B CA 1
ATOM 6223 C C . LEU B 1 259 ? -13.422 -68.688 -9.102 1 66.12 259 LEU B C 1
ATOM 6225 O O . LEU B 1 259 ? -13.5 -69.188 -10.234 1 66.12 259 LEU B O 1
ATOM 6229 N N . PRO B 1 260 ? -14.422 -68.625 -8.297 1 63.38 260 PRO B N 1
ATOM 6230 C CA . PRO B 1 260 ? -15.727 -69.125 -8.75 1 63.38 260 PRO B CA 1
ATOM 6231 C C . PRO B 1 260 ? -16.219 -68.375 -10 1 63.38 260 PRO B C 1
ATOM 6233 O O . PRO B 1 260 ? -17.031 -68.938 -10.75 1 63.38 260 PRO B O 1
ATOM 6236 N N . ASN B 1 261 ? -15.727 -67.188 -10.273 1 57.41 261 ASN B N 1
ATOM 6237 C CA . ASN B 1 261 ? -16.203 -66.438 -11.414 1 57.41 261 ASN B CA 1
ATOM 6238 C C . ASN B 1 261 ? -15.508 -66.875 -12.703 1 57.41 261 ASN B C 1
ATOM 6240 O O . ASN B 1 261 ? -15.711 -66.25 -13.758 1 57.41 261 ASN B O 1
ATOM 6244 N N . GLY B 1 262 ? -14.672 -67.812 -12.594 1 57.62 262 GLY B N 1
ATOM 6245 C CA . GLY B 1 262 ? -14.055 -68.312 -13.789 1 57.62 262 GLY B CA 1
ATOM 6246 C C . GLY B 1 262 ? -12.617 -67.875 -13.984 1 57.62 262 GLY B C 1
ATOM 6247 O O . GLY B 1 262 ? -11.891 -68.438 -14.805 1 57.62 262 GLY B O 1
ATOM 6248 N N . LEU B 1 263 ? -12.273 -66.875 -13.156 1 58.25 263 LEU B N 1
ATOM 6249 C CA . LEU B 1 263 ? -10.891 -66.438 -13.266 1 58.25 263 LEU B CA 1
ATOM 6250 C C . LEU B 1 263 ? -9.945 -67.438 -12.672 1 58.25 263 LEU B C 1
ATOM 6252 O O . LEU B 1 263 ? -10.227 -68 -11.617 1 58.25 263 LEU B O 1
ATOM 6256 N N . HIS B 1 264 ? -8.953 -67.938 -13.367 1 59.91 264 HIS B N 1
ATOM 6257 C CA . HIS B 1 264 ? -8.008 -68.875 -12.82 1 59.91 264 HIS B CA 1
ATOM 6258 C C . HIS B 1 264 ? -6.578 -68.562 -13.234 1 59.91 264 HIS B C 1
ATOM 6260 O O . HIS B 1 264 ? -6.363 -67.812 -14.219 1 59.91 264 HIS B O 1
ATOM 6266 N N . ILE B 1 265 ? -5.703 -68.812 -12.312 1 59.16 265 ILE B N 1
ATOM 6267 C CA . ILE B 1 265 ? -4.273 -68.688 -12.578 1 59.16 265 ILE B CA 1
ATOM 6268 C C . ILE B 1 265 ? -3.6 -70 -12.414 1 59.16 265 ILE B C 1
ATOM 6270 O O . ILE B 1 265 ? -3.9 -70.75 -11.477 1 59.16 265 ILE B O 1
ATOM 6274 N N . ARG B 1 266 ? -2.955 -70.438 -13.453 1 58.25 266 ARG B N 1
ATOM 6275 C CA . ARG B 1 266 ? -2.16 -71.688 -13.398 1 58.25 266 ARG B CA 1
ATOM 6276 C C . ARG B 1 266 ? -0.684 -71.375 -13.188 1 58.25 266 ARG B C 1
ATOM 6278 O O . ARG B 1 266 ? -0.103 -70.562 -13.93 1 58.25 266 ARG B O 1
ATOM 6285 N N . LEU B 1 267 ? -0.26 -71.812 -11.969 1 54.66 267 LEU B N 1
ATOM 6286 C CA . LEU B 1 267 ? 1.143 -71.562 -11.625 1 54.66 267 LEU B CA 1
ATOM 6287 C C . LEU B 1 267 ? 1.934 -72.875 -11.758 1 54.66 267 LEU B C 1
ATOM 6289 O O . LEU B 1 267 ? 1.433 -73.938 -11.422 1 54.66 267 LEU B O 1
ATOM 6293 N N . GLN B 1 268 ? 2.861 -72.938 -12.555 1 50.78 268 GLN B N 1
ATOM 6294 C CA . GLN B 1 268 ? 3.783 -74.062 -12.609 1 50.78 268 GLN B CA 1
ATOM 6295 C C . GLN B 1 268 ? 5.074 -73.812 -11.859 1 50.78 268 GLN B C 1
ATOM 6297 O O . GLN B 1 268 ? 5.656 -72.688 -12.016 1 50.78 268 GLN B O 1
ATOM 6302 N N . PRO B 1 269 ? 5.285 -74.562 -10.57 1 43.91 269 PRO B N 1
ATOM 6303 C CA . PRO B 1 269 ? 6.582 -74.375 -9.914 1 43.91 269 PRO B CA 1
ATOM 6304 C C . PRO B 1 269 ? 7.75 -74.438 -10.898 1 43.91 269 PRO B C 1
ATOM 6306 O O . PRO B 1 269 ? 7.891 -75.375 -11.633 1 43.91 269 PRO B O 1
ATOM 6309 N N . GLU B 1 270 ? 8.305 -73.625 -11.539 1 39.69 270 GLU B N 1
ATOM 6310 C CA . GLU B 1 270 ? 9.656 -73.875 -12.031 1 39.69 270 GLU B CA 1
ATOM 6311 C C . GLU B 1 270 ? 10.555 -74.438 -10.922 1 39.69 270 GLU B C 1
ATOM 6313 O O . GLU B 1 270 ? 10.344 -74.125 -9.742 1 39.69 270 GLU B O 1
ATOM 6318 N N . PRO B 1 271 ? 11.555 -75.438 -10.961 1 36.31 271 PRO B N 1
ATOM 6319 C CA . PRO B 1 271 ? 12.695 -75.062 -10.133 1 36.31 271 PRO B CA 1
ATOM 6320 C C . PRO B 1 271 ? 12.859 -73.5 -10.039 1 36.31 271 PRO B C 1
ATOM 6322 O O . PRO B 1 271 ? 13.555 -73 -9.148 1 36.31 271 PRO B O 1
ATOM 6325 N N . PHE B 1 272 ? 13.078 -72.812 -11.227 1 31.77 272 PHE B N 1
ATOM 6326 C CA . PHE B 1 272 ? 13.211 -71.375 -11.273 1 31.77 272 PHE B CA 1
ATOM 6327 C C . PHE B 1 272 ? 11.852 -70.688 -11.125 1 31.77 272 PHE B C 1
ATOM 6329 O O . PHE B 1 272 ? 10.828 -71.25 -11.547 1 31.77 272 PHE B O 1
ATOM 6336 N N . GLU B 1 273 ? 11.586 -69.812 -10.234 1 31.7 273 GLU B N 1
ATOM 6337 C CA . GLU B 1 273 ? 10.539 -68.938 -9.695 1 31.7 273 GLU B CA 1
ATOM 6338 C C . GLU B 1 273 ? 9.703 -68.312 -10.812 1 31.7 273 GLU B C 1
ATOM 6340 O O . GLU B 1 273 ? 10.055 -67.25 -11.344 1 31.7 273 GLU B O 1
ATOM 6345 N N . ALA B 1 274 ? 9.414 -69.062 -11.906 1 30.61 274 ALA B N 1
ATOM 6346 C CA . ALA B 1 274 ? 8.75 -68.5 -13.062 1 30.61 274 ALA B CA 1
ATOM 6347 C C . ALA B 1 274 ? 7.461 -67.75 -12.656 1 30.61 274 ALA B C 1
ATOM 6349 O O . ALA B 1 274 ? 6.879 -68.062 -11.617 1 30.61 274 ALA B O 1
ATOM 6350 N N . ILE B 1 275 ? 7.18 -66.625 -13.406 1 31.42 275 ILE B N 1
ATOM 6351 C CA . ILE B 1 275 ? 6.082 -65.688 -13.477 1 31.42 275 ILE B CA 1
ATOM 6352 C C . ILE B 1 275 ? 4.797 -66.438 -13.883 1 31.42 275 ILE B C 1
ATOM 6354 O O . ILE B 1 275 ? 4.777 -67.188 -14.852 1 31.42 275 ILE B O 1
ATOM 6358 N N . GLY B 1 276 ? 3.809 -66.812 -13.07 1 29.05 276 GLY B N 1
ATOM 6359 C CA . GLY B 1 276 ? 2.434 -67.25 -13.18 1 29.05 276 GLY B CA 1
ATOM 6360 C C . GLY B 1 276 ? 1.717 -66.688 -14.398 1 29.05 276 GLY B C 1
ATOM 6361 O O . GLY B 1 276 ? 1.992 -65.562 -14.82 1 29.05 276 GLY B O 1
ATOM 6362 N N . LYS B 1 277 ? 1.479 -67.625 -15.383 1 29.23 277 LYS B N 1
ATOM 6363 C CA . LYS B 1 277 ? 0.534 -67.375 -16.469 1 29.23 277 LYS B CA 1
ATOM 6364 C C . LYS B 1 277 ? -0.723 -66.688 -15.945 1 29.23 277 LYS B C 1
ATOM 6366 O O . LYS B 1 277 ? -1.359 -67.125 -15.008 1 29.23 277 LYS B O 1
ATOM 6371 N N . LEU B 1 278 ? -0.717 -65.375 -15.93 1 29.14 278 LEU B N 1
ATOM 6372 C CA . LEU B 1 278 ? -2.033 -64.812 -15.734 1 29.14 278 LEU B CA 1
ATOM 6373 C C . LEU B 1 278 ? -2.955 -65.125 -16.906 1 29.14 278 LEU B C 1
ATOM 6375 O O . LEU B 1 278 ? -2.725 -64.688 -18.031 1 29.14 278 LEU B O 1
ATOM 6379 N N . ASN B 1 279 ? -3.189 -66.375 -17.391 1 26.77 279 ASN B N 1
ATOM 6380 C CA . ASN B 1 279 ? -4.281 -66.625 -18.328 1 26.77 279 ASN B CA 1
ATOM 6381 C C . ASN B 1 279 ? -5.531 -65.875 -17.953 1 26.77 279 ASN B C 1
ATOM 6383 O O . ASN B 1 279 ? -6.633 -66.188 -18.391 1 26.77 279 ASN B O 1
ATOM 6387 N N . SER B 1 280 ? -5.516 -65.062 -17.203 1 28.19 280 SER B N 1
ATOM 6388 C CA . SER B 1 280 ? -6.836 -64.5 -16.844 1 28.19 280 SER B CA 1
ATOM 6389 C C . SER B 1 280 ? -7.582 -64 -18.078 1 28.19 280 SER B C 1
ATOM 6391 O O . SER B 1 280 ? -6.977 -63.438 -18.984 1 28.19 280 SER B O 1
ATOM 6393 N N . HIS B 1 281 ? -8.531 -64.75 -18.828 1 25.55 281 HIS B N 1
ATOM 6394 C CA . HIS B 1 281 ? -9.742 -64.062 -19.281 1 25.55 281 HIS B CA 1
ATOM 6395 C C . HIS B 1 281 ? -9.977 -62.75 -18.516 1 25.55 281 HIS B C 1
ATOM 6397 O O . HIS B 1 281 ? -9.875 -62.719 -17.297 1 25.55 281 HIS B O 1
ATOM 6403 N N . ILE B 1 282 ? -9.578 -61.75 -19.078 1 28.88 282 ILE B N 1
ATOM 6404 C CA . ILE B 1 282 ? -9.945 -60.438 -18.531 1 28.88 282 ILE B CA 1
ATOM 6405 C C . ILE B 1 282 ? -11.398 -60.469 -18.078 1 28.88 282 ILE B C 1
ATOM 6407 O O . ILE B 1 282 ? -12.312 -60.625 -18.891 1 28.88 282 ILE B O 1
ATOM 6411 N N . PRO B 1 283 ? -11.898 -61.031 -17.125 1 26.41 283 PRO B N 1
ATOM 6412 C CA . PRO B 1 283 ? -13.305 -61.125 -16.734 1 26.41 283 PRO B CA 1
ATOM 6413 C C . PRO B 1 283 ? -14.117 -59.906 -17.156 1 26.41 283 PRO B C 1
ATOM 6415 O O . PRO B 1 283 ? -13.562 -58.812 -17.344 1 26.41 283 PRO B O 1
ATOM 6418 N N . ALA B 1 284 ? -15.391 -59.969 -17.516 1 26.61 284 ALA B N 1
ATOM 6419 C CA . ALA B 1 284 ? -16.578 -59.125 -17.531 1 26.61 284 ALA B CA 1
ATOM 6420 C C . ALA B 1 284 ? -16.484 -58.031 -16.438 1 26.61 284 ALA B C 1
ATOM 6422 O O . ALA B 1 284 ? -17.109 -57 -16.547 1 26.61 284 ALA B O 1
ATOM 6423 N N . ASP B 1 285 ? -15.875 -58.281 -15.297 1 27.33 285 ASP B N 1
ATOM 6424 C CA . ASP B 1 285 ? -15.922 -57.531 -14.047 1 27.33 285 ASP B CA 1
ATOM 6425 C C . ASP B 1 285 ? -14.984 -56.344 -14.094 1 27.33 285 ASP B C 1
ATOM 6427 O O . ASP B 1 285 ? -15.008 -55.469 -13.203 1 27.33 285 ASP B O 1
ATOM 6431 N N . ILE B 1 286 ? -14 -56.219 -14.711 1 29.95 286 ILE B N 1
ATOM 6432 C CA . ILE B 1 286 ? -13.297 -54.938 -14.578 1 29.95 286 ILE B CA 1
ATOM 6433 C C . ILE B 1 286 ? -14.188 -53.812 -15.062 1 29.95 286 ILE B C 1
ATOM 6435 O O . ILE B 1 286 ? -14.273 -52.75 -14.414 1 29.95 286 ILE B O 1
ATOM 6439 N N . MET B 1 287 ? -14.68 -53.875 -16.203 1 28.25 287 MET B N 1
ATOM 6440 C CA . MET B 1 287 ? -15.789 -52.969 -16.516 1 28.25 287 MET B CA 1
ATOM 6441 C C . MET B 1 287 ? -17.031 -53.375 -15.727 1 28.25 287 MET B C 1
ATOM 6443 O O . MET B 1 287 ? -18.094 -52.75 -15.867 1 28.25 287 MET B O 1
ATOM 6447 N N . ALA B 1 288 ? -17.266 -54.625 -15.242 1 27.94 288 ALA B N 1
ATOM 6448 C CA . ALA B 1 288 ? -18.484 -54.844 -14.469 1 27.94 288 ALA B CA 1
ATOM 6449 C C . ALA B 1 288 ? -18.531 -53.938 -13.234 1 27.94 288 ALA B C 1
ATOM 6451 O O . ALA B 1 288 ? -19.516 -53.906 -12.5 1 27.94 288 ALA B O 1
ATOM 6452 N N . GLY B 1 289 ? -17.656 -53.312 -12.547 1 28.52 289 GLY B N 1
ATOM 6453 C CA . GLY B 1 289 ? -18.188 -52.281 -11.672 1 28.52 289 GLY B CA 1
ATOM 6454 C C . GLY B 1 289 ? -19 -51.219 -12.414 1 28.52 289 GLY B C 1
ATOM 6455 O O . GLY B 1 289 ? -19.453 -50.25 -11.82 1 28.52 289 GLY B O 1
ATOM 6456 N N . ALA B 1 290 ? -19.219 -50.969 -13.586 1 28.45 290 ALA B N 1
ATOM 6457 C CA . ALA B 1 290 ? -20.578 -50.531 -13.938 1 28.45 290 ALA B CA 1
ATOM 6458 C C . ALA B 1 290 ? -21.609 -51.594 -13.609 1 28.45 290 ALA B C 1
ATOM 6460 O O . ALA B 1 290 ? -22.625 -51.312 -12.977 1 28.45 290 ALA B O 1
ATOM 6461 N N . ALA B 1 291 ? -21.938 -52.719 -14.375 1 27.69 291 ALA B N 1
ATOM 6462 C CA . ALA B 1 291 ? -23.031 -53.594 -13.977 1 27.69 291 ALA B CA 1
ATOM 6463 C C . ALA B 1 291 ? -22.578 -54.656 -12.969 1 27.69 291 ALA B C 1
ATOM 6465 O O . ALA B 1 291 ? -22.016 -55.688 -13.352 1 27.69 291 ALA B O 1
ATOM 6466 N N . ILE B 1 292 ? -21.938 -54.531 -11.922 1 29.5 292 ILE B N 1
ATOM 6467 C CA . ILE B 1 292 ? -21.688 -55.5 -10.852 1 29.5 292 ILE B CA 1
ATOM 6468 C C . ILE B 1 292 ? -22.984 -56.25 -10.516 1 29.5 292 ILE B C 1
ATOM 6470 O O . ILE B 1 292 ? -23.891 -55.688 -9.922 1 29.5 292 ILE B O 1
ATOM 6474 N N . GLN B 1 293 ? -23.453 -57.094 -11.203 1 28.81 293 GLN B N 1
ATOM 6475 C CA . GLN B 1 293 ? -24.234 -57.844 -10.242 1 28.81 293 GLN B CA 1
ATOM 6476 C C . GLN B 1 293 ? -23.344 -58.531 -9.203 1 28.81 293 GLN B C 1
ATOM 6478 O O . GLN B 1 293 ? -23.562 -58.375 -8 1 28.81 293 GLN B O 1
ATOM 6483 N N . ASP B 1 294 ? -22.859 -59.906 -9.164 1 31.66 294 ASP B N 1
ATOM 6484 C CA . ASP B 1 294 ? -22.438 -60.656 -7.977 1 31.66 294 ASP B CA 1
ATOM 6485 C C . ASP B 1 294 ? -21 -60.281 -7.586 1 31.66 294 ASP B C 1
ATOM 6487 O O . ASP B 1 294 ? -20.297 -59.625 -8.359 1 31.66 294 ASP B O 1
ATOM 6491 N N . PRO B 1 295 ? -19.859 -61.312 -6.859 1 37.75 295 PRO B N 1
ATOM 6492 C CA . PRO B 1 295 ? -18.688 -61.156 -6.012 1 37.75 295 PRO B CA 1
ATOM 6493 C C . PRO B 1 295 ? -17.5 -60.531 -6.758 1 37.75 295 PRO B C 1
ATOM 6495 O O . PRO B 1 295 ? -16.781 -61.219 -7.477 1 37.75 295 PRO B O 1
ATOM 6498 N N . GLU B 1 296 ? -17.281 -59.406 -7.355 1 42.44 296 GLU B N 1
ATOM 6499 C CA . GLU B 1 296 ? -16.578 -58.625 -8.359 1 42.44 296 GLU B CA 1
ATOM 6500 C C . GLU B 1 296 ? -15.258 -58.094 -7.828 1 42.44 296 GLU B C 1
ATOM 6502 O O . GLU B 1 296 ? -15.219 -57.375 -6.816 1 42.44 296 GLU B O 1
ATOM 6507 N N . PRO B 1 297 ? -13.797 -58.656 -8.047 1 45.59 297 PRO B N 1
ATOM 6508 C CA . PRO B 1 297 ? -12.508 -58.281 -7.484 1 45.59 297 PRO B CA 1
ATOM 6509 C C . PRO B 1 297 ? -12.305 -56.75 -7.473 1 45.59 297 PRO B C 1
ATOM 6511 O O . PRO B 1 297 ? -12.164 -56.156 -6.402 1 45.59 297 PRO B O 1
ATOM 6514 N N . GLY B 1 298 ? -11.602 -56.188 -8.562 1 57.53 298 GLY B N 1
ATOM 6515 C CA . GLY B 1 298 ? -11.445 -54.75 -8.68 1 57.53 298 GLY B CA 1
ATOM 6516 C C . GLY B 1 298 ? -12.352 -54.125 -9.727 1 57.53 298 GLY B C 1
ATOM 6517 O O . GLY B 1 298 ? -12.531 -54.688 -10.805 1 57.53 298 GLY B O 1
ATOM 6518 N N . GLN B 1 299 ? -13.289 -53.219 -9.336 1 65.56 299 GLN B N 1
ATOM 6519 C CA . GLN B 1 299 ? -14.211 -52.562 -10.25 1 65.56 299 GLN B CA 1
ATOM 6520 C C . GLN B 1 299 ? -13.945 -51.031 -10.297 1 65.56 299 GLN B C 1
ATOM 6522 O O . GLN B 1 299 ? -13.523 -50.438 -9.305 1 65.56 299 GLN B O 1
ATOM 6527 N N . LEU B 1 300 ? -13.938 -50.625 -11.57 1 73.44 300 LEU B N 1
ATOM 6528 C CA . LEU B 1 300 ? -14 -49.188 -11.781 1 73.44 300 LEU B CA 1
ATOM 6529 C C . LEU B 1 300 ? -15.438 -48.719 -12 1 73.44 300 LEU B C 1
ATOM 6531 O O . LEU B 1 300 ? -16.141 -49.25 -12.859 1 73.44 300 LEU B O 1
ATOM 6535 N N . LEU B 1 301 ? -15.906 -47.906 -11.117 1 75.06 301 LEU B N 1
ATOM 6536 C CA . LEU B 1 301 ? -17.281 -47.438 -11.164 1 75.06 301 LEU B CA 1
ATOM 6537 C C . LEU B 1 301 ? -17.344 -45.938 -11.352 1 75.06 301 LEU B C 1
ATOM 6539 O O . LEU B 1 301 ? -16.547 -45.188 -10.773 1 75.06 301 LEU B O 1
ATOM 6543 N N . ASN B 1 302 ? -18.328 -45.625 -12.258 1 81.12 302 ASN B N 1
ATOM 6544 C CA . ASN B 1 302 ? -18.625 -44.188 -12.312 1 81.12 302 ASN B CA 1
ATOM 6545 C C . ASN B 1 302 ? -19.188 -43.688 -10.992 1 81.12 302 ASN B C 1
ATOM 6547 O O . ASN B 1 302 ? -20 -44.344 -10.367 1 81.12 302 ASN B O 1
ATOM 6551 N N . ASN B 1 303 ? -18.703 -42.656 -10.547 1 85.56 303 ASN B N 1
ATOM 6552 C CA . ASN B 1 303 ? -19.172 -42.031 -9.32 1 85.56 303 ASN B CA 1
ATOM 6553 C C . ASN B 1 303 ? -19.156 -40.5 -9.422 1 85.56 303 ASN B C 1
ATOM 6555 O O . ASN B 1 303 ? -18.688 -39.969 -10.414 1 85.56 303 ASN B O 1
ATOM 6559 N N . ILE B 1 304 ? -19.891 -39.906 -8.547 1 88.75 304 ILE B N 1
ATOM 6560 C CA . ILE B 1 304 ? -19.922 -38.469 -8.438 1 88.75 304 ILE B CA 1
ATOM 6561 C C . ILE B 1 304 ? -19.219 -38.031 -7.152 1 88.75 304 ILE B C 1
ATOM 6563 O O . ILE B 1 304 ? -19.5 -38.562 -6.074 1 88.75 304 ILE B O 1
ATOM 6567 N N . THR B 1 305 ? -18.234 -37.188 -7.32 1 89 305 THR B N 1
ATOM 6568 C CA . THR B 1 305 ? -17.516 -36.688 -6.148 1 89 305 THR B CA 1
ATOM 6569 C C . THR B 1 305 ? -17.734 -35.188 -5.969 1 89 305 THR B C 1
ATOM 6571 O O . THR B 1 305 ? -17.797 -34.438 -6.949 1 89 305 THR B O 1
ATOM 6574 N N . ALA B 1 306 ? -18 -34.875 -4.738 1 90.81 306 ALA B N 1
ATOM 6575 C CA . ALA B 1 306 ? -18 -33.469 -4.363 1 90.81 306 ALA B CA 1
ATOM 6576 C C . ALA B 1 306 ? -16.609 -33.031 -3.885 1 90.81 306 ALA B C 1
ATOM 6578 O O . ALA B 1 306 ? -16.078 -33.594 -2.932 1 90.81 306 ALA B O 1
ATOM 6579 N N . THR B 1 307 ? -16.047 -32.062 -4.523 1 88.81 307 THR B N 1
ATOM 6580 C CA . THR B 1 307 ? -14.672 -31.672 -4.254 1 88.81 307 THR B CA 1
ATOM 6581 C C . THR B 1 307 ? -14.609 -30.219 -3.789 1 88.81 307 THR B C 1
ATOM 6583 O O . THR B 1 307 ? -15.273 -29.344 -4.355 1 88.81 307 THR B O 1
ATOM 6586 N N . ALA B 1 308 ? -13.859 -30.047 -2.676 1 90.06 308 ALA B N 1
ATOM 6587 C CA . ALA B 1 308 ? -13.5 -28.719 -2.215 1 90.06 308 ALA B CA 1
ATOM 6588 C C . ALA B 1 308 ? -12.102 -28.328 -2.678 1 90.06 308 ALA B C 1
ATOM 6590 O O . ALA B 1 308 ? -11.133 -29.062 -2.424 1 90.06 308 ALA B O 1
ATOM 6591 N N . THR B 1 309 ? -12 -27.25 -3.432 1 90.38 309 THR B N 1
ATOM 6592 C CA . THR B 1 309 ? -10.727 -26.812 -3.982 1 90.38 309 THR B CA 1
ATOM 6593 C C . THR B 1 309 ? -10.383 -25.406 -3.504 1 90.38 309 THR B C 1
ATOM 6595 O O . THR B 1 309 ? -11.25 -24.531 -3.439 1 90.38 309 THR B O 1
ATOM 6598 N N . GLN B 1 310 ? -9.148 -25.281 -3.062 1 90.5 310 GLN B N 1
ATOM 6599 C CA . GLN B 1 310 ? -8.617 -23.984 -2.662 1 90.5 310 GLN B CA 1
ATOM 6600 C C . GLN B 1 310 ? -7.152 -23.844 -3.064 1 90.5 310 GLN B C 1
ATOM 6602 O O . GLN B 1 310 ? -6.398 -24.812 -3.051 1 90.5 310 GLN B O 1
ATOM 6607 N N . LEU B 1 311 ? -6.855 -22.688 -3.58 1 88.69 311 LEU B N 1
ATOM 6608 C CA . LEU B 1 311 ? -5.465 -22.375 -3.885 1 88.69 311 LEU B CA 1
ATOM 6609 C C . LEU B 1 311 ? -4.941 -21.281 -2.963 1 88.69 311 LEU B C 1
ATOM 6611 O O . LEU B 1 311 ? -5.488 -20.172 -2.934 1 88.69 311 LEU B O 1
ATOM 6615 N N . LYS B 1 312 ? -3.889 -21.625 -2.143 1 84.56 312 LYS B N 1
ATOM 6616 C CA . LYS B 1 312 ? -3.238 -20.688 -1.245 1 84.56 312 LYS B CA 1
ATOM 6617 C C . LYS B 1 312 ? -1.739 -20.594 -1.525 1 84.56 312 LYS B C 1
ATOM 6619 O O . LYS B 1 312 ? -1.046 -21.609 -1.529 1 84.56 312 LYS B O 1
ATOM 6624 N N . ASN B 1 313 ? -1.21 -19.438 -1.788 1 78.69 313 ASN B N 1
ATOM 6625 C CA . ASN B 1 313 ? 0.204 -19.234 -2.086 1 78.69 313 ASN B CA 1
ATOM 6626 C C . ASN B 1 313 ? 0.673 -20.141 -3.223 1 78.69 313 ASN B C 1
ATOM 6628 O O . ASN B 1 313 ? 1.704 -20.797 -3.105 1 78.69 313 ASN B O 1
ATOM 6632 N N . ASN B 1 314 ? -0.221 -20.25 -4.172 1 79.44 314 ASN B N 1
ATOM 6633 C CA . ASN B 1 314 ? 0.048 -21 -5.395 1 79.44 314 ASN B CA 1
ATOM 6634 C C . ASN B 1 314 ? 0.147 -22.5 -5.121 1 79.44 314 ASN B C 1
ATOM 6636 O O . ASN B 1 314 ? 0.766 -23.234 -5.891 1 79.44 314 ASN B O 1
ATOM 6640 N N . GLN B 1 315 ? -0.328 -22.859 -4.004 1 79.31 315 GLN B N 1
ATOM 6641 C CA . GLN B 1 315 ? -0.436 -24.281 -3.693 1 79.31 315 GLN B CA 1
ATOM 6642 C C . GLN B 1 315 ? -1.893 -24.734 -3.693 1 79.31 315 GLN B C 1
ATOM 6644 O O . GLN B 1 315 ? -2.746 -24.094 -3.066 1 79.31 315 GLN B O 1
ATOM 6649 N N . VAL B 1 316 ? -2.092 -25.812 -4.445 1 82.75 316 VAL B N 1
ATOM 6650 C CA . VAL B 1 316 ? -3.459 -26.281 -4.617 1 82.75 316 VAL B CA 1
ATOM 6651 C C . VAL B 1 316 ? -3.822 -27.234 -3.475 1 82.75 316 VAL B C 1
ATOM 6653 O O . VAL B 1 316 ? -3.057 -28.141 -3.145 1 82.75 316 VAL B O 1
ATOM 6656 N N . HIS B 1 317 ? -4.883 -26.984 -2.846 1 84.75 317 HIS B N 1
ATOM 6657 C CA . HIS B 1 317 ? -5.461 -27.859 -1.832 1 84.75 317 HIS B CA 1
ATOM 6658 C C . HIS B 1 317 ? -6.828 -28.375 -2.264 1 84.75 317 HIS B C 1
ATOM 6660 O O . HIS B 1 317 ? -7.781 -27.594 -2.381 1 84.75 317 HIS B O 1
ATOM 6666 N N . GLN B 1 318 ? -6.848 -29.672 -2.594 1 86.31 318 GLN B N 1
ATOM 6667 C CA . GLN B 1 318 ? -8.102 -30.281 -3.006 1 86.31 318 GLN B CA 1
ATOM 6668 C C . GLN B 1 318 ? -8.5 -31.406 -2.051 1 86.31 318 GLN B C 1
ATOM 6670 O O . GLN B 1 318 ? -7.648 -32.188 -1.609 1 86.31 318 GLN B O 1
ATOM 6675 N N . ALA B 1 319 ? -9.789 -31.391 -1.633 1 85.31 319 ALA B N 1
ATOM 6676 C CA . ALA B 1 319 ? -10.312 -32.438 -0.766 1 85.31 319 ALA B CA 1
ATOM 6677 C C . ALA B 1 319 ? -11.672 -32.938 -1.254 1 85.31 319 ALA B C 1
ATOM 6679 O O . ALA B 1 319 ? -12.5 -32.156 -1.695 1 85.31 319 ALA B O 1
ATOM 6680 N N . THR B 1 320 ? -11.781 -34.281 -1.329 1 87.44 320 THR B N 1
ATOM 6681 C CA . THR B 1 320 ? -13.086 -34.875 -1.624 1 87.44 320 THR B CA 1
ATOM 6682 C C . THR B 1 320 ? -13.961 -34.906 -0.37 1 87.44 320 THR B C 1
ATOM 6684 O O . THR B 1 320 ? -13.594 -35.531 0.622 1 87.44 320 THR B O 1
ATOM 6687 N N . ILE B 1 321 ? -15.07 -34.281 -0.468 1 86.56 321 ILE B N 1
ATOM 6688 C CA . ILE B 1 321 ? -15.914 -34.156 0.71 1 86.56 321 ILE B CA 1
ATOM 6689 C C . ILE B 1 321 ? -17 -35.219 0.7 1 86.56 321 ILE B C 1
ATOM 6691 O O . ILE B 1 321 ? -17.406 -35.719 1.756 1 86.56 321 ILE B O 1
ATOM 6695 N N . ASP B 1 322 ? -17.516 -35.5 -0.512 1 85.06 322 ASP B N 1
ATOM 6696 C CA . ASP B 1 322 ? -18.609 -36.469 -0.649 1 85.06 322 ASP B CA 1
ATOM 6697 C C . ASP B 1 322 ? -18.484 -37.25 -1.949 1 85.06 322 ASP B C 1
ATOM 6699 O O . ASP B 1 322 ? -17.828 -36.812 -2.893 1 85.06 322 ASP B O 1
ATOM 6703 N N . SER B 1 323 ? -18.938 -38.469 -1.87 1 86.75 323 SER B N 1
ATOM 6704 C CA . SER B 1 323 ? -18.953 -39.344 -3.043 1 86.75 323 SER B CA 1
ATOM 6705 C C . SER B 1 323 ? -20.281 -40.094 -3.174 1 86.75 323 SER B C 1
ATOM 6707 O O . SER B 1 323 ? -20.891 -40.438 -2.168 1 86.75 323 SER B O 1
ATOM 6709 N N . TYR B 1 324 ? -20.781 -40.156 -4.406 1 83.81 324 TYR B N 1
ATOM 6710 C CA . TYR B 1 324 ? -22.031 -40.844 -4.695 1 83.81 324 TYR B CA 1
ATOM 6711 C C . TYR B 1 324 ? -21.844 -41.844 -5.824 1 83.81 324 TYR B C 1
ATOM 6713 O O . TYR B 1 324 ? -21.188 -41.562 -6.832 1 83.81 324 TYR B O 1
ATOM 6721 N N . TRP B 1 325 ? -22.203 -43 -5.555 1 79.75 325 TRP B N 1
ATOM 6722 C CA . TRP B 1 325 ? -22.219 -44 -6.629 1 79.75 325 TRP B CA 1
ATOM 6723 C C . TRP B 1 325 ? -23.5 -44.812 -6.594 1 79.75 325 TRP B C 1
ATOM 6725 O O . TRP B 1 325 ? -24.156 -44.906 -5.555 1 79.75 325 TRP B O 1
ATOM 6735 N N . ASP B 1 326 ? -23.906 -45.125 -7.836 1 69.69 326 ASP B N 1
ATOM 6736 C CA . ASP B 1 326 ? -25.094 -46 -7.949 1 69.69 326 ASP B CA 1
ATOM 6737 C C . ASP B 1 326 ? -24.688 -47.469 -8.023 1 69.69 326 ASP B C 1
ATOM 6739 O O . ASP B 1 326 ? -24.016 -47.875 -8.969 1 69.69 326 ASP B O 1
ATOM 6743 N N . PRO B 1 327 ? -25.078 -48.25 -6.988 1 64.12 327 PRO B N 1
ATOM 6744 C CA . PRO B 1 327 ? -24.734 -49.688 -7.012 1 64.12 327 PRO B CA 1
ATOM 6745 C C . PRO B 1 327 ? -25.375 -50.438 -8.172 1 64.12 327 PRO B C 1
ATOM 6747 O O . PRO B 1 327 ? -24.891 -51.469 -8.57 1 64.12 327 PRO B O 1
ATOM 6750 N N . ASN B 1 328 ? -26.609 -49.906 -8.633 1 58.75 328 ASN B N 1
ATOM 6751 C CA . ASN B 1 328 ? -27.297 -50.531 -9.758 1 58.75 328 ASN B CA 1
ATOM 6752 C C . ASN B 1 328 ? -27.391 -49.594 -10.953 1 58.75 328 ASN B C 1
ATOM 6754 O O . ASN B 1 328 ? -28.438 -49 -11.203 1 58.75 328 ASN B O 1
ATOM 6758 N N . PRO B 1 329 ? -26.234 -49.438 -11.672 1 54.88 329 PRO B N 1
ATOM 6759 C CA . PRO B 1 329 ? -26.312 -48.438 -12.758 1 54.88 329 PRO B CA 1
ATOM 6760 C C . PRO B 1 329 ? -27.203 -48.906 -13.906 1 54.88 329 PRO B C 1
ATOM 6762 O O . PRO B 1 329 ? -27.219 -50.062 -14.258 1 54.88 329 PRO B O 1
ATOM 6765 N N . GLY B 1 330 ? -28.328 -48.219 -14.18 1 49.91 330 GLY B N 1
ATOM 6766 C CA . GLY B 1 330 ? -29.109 -48.562 -15.359 1 49.91 330 GLY B CA 1
ATOM 6767 C C . GLY B 1 330 ? -28.266 -48.625 -16.625 1 49.91 330 GLY B C 1
ATOM 6768 O O . GLY B 1 330 ? -27.047 -48.469 -16.578 1 49.91 330 GLY B O 1
ATOM 6769 N N . PRO B 1 331 ? -28.953 -49.094 -17.688 1 48.88 331 PRO B N 1
ATOM 6770 C CA . PRO B 1 331 ? -28.266 -49.219 -18.969 1 48.88 331 PRO B CA 1
ATOM 6771 C C . PRO B 1 331 ? -27.5 -47.969 -19.375 1 48.88 331 PRO B C 1
ATOM 6773 O O . PRO B 1 331 ? -26.453 -48.062 -20.031 1 48.88 331 PRO B O 1
ATOM 6776 N N . LEU B 1 332 ? -28.25 -46.812 -19.203 1 53.62 332 LEU B N 1
ATOM 6777 C CA . LEU B 1 332 ? -27.562 -45.562 -19.422 1 53.62 332 LEU B CA 1
ATOM 6778 C C . LEU B 1 332 ? -26.812 -45.125 -18.172 1 53.62 332 LEU B C 1
ATOM 6780 O O . LEU B 1 332 ? -27.344 -45.188 -17.062 1 53.62 332 LEU B O 1
ATOM 6784 N N . ILE B 1 333 ? -25.484 -45.156 -18.188 1 64.5 333 ILE B N 1
ATOM 6785 C CA . ILE B 1 333 ? -24.656 -44.844 -17.016 1 64.5 333 ILE B CA 1
ATOM 6786 C C . ILE B 1 333 ? -24.922 -43.438 -16.531 1 64.5 333 ILE B C 1
ATOM 6788 O O . ILE B 1 333 ? -24.156 -42.531 -16.828 1 64.5 333 ILE B O 1
ATOM 6792 N N . GLN B 1 334 ? -26.312 -43.219 -16.281 1 73.31 334 GLN B N 1
ATOM 6793 C CA . GLN B 1 334 ? -26.703 -41.906 -15.742 1 73.31 334 GLN B CA 1
ATOM 6794 C C . GLN B 1 334 ? -26.75 -41.938 -14.219 1 73.31 334 GLN B C 1
ATOM 6796 O O . GLN B 1 334 ? -27.234 -42.906 -13.625 1 73.31 334 GLN B O 1
ATOM 6801 N N . LEU B 1 335 ? -26.078 -41 -13.641 1 77.19 335 LEU B N 1
ATOM 6802 C CA . LEU B 1 335 ? -26.062 -40.875 -12.188 1 77.19 335 LEU B CA 1
ATOM 6803 C C . LEU B 1 335 ? -26.75 -39.594 -11.742 1 77.19 335 LEU B C 1
ATOM 6805 O O . LEU B 1 335 ? -26.531 -38.531 -12.336 1 77.19 335 LEU B O 1
ATOM 6809 N N . LYS B 1 336 ? -27.734 -39.688 -10.898 1 78.56 336 LYS B N 1
ATOM 6810 C CA . LYS B 1 336 ? -28.406 -38.562 -10.312 1 78.56 336 LYS B CA 1
ATOM 6811 C C . LYS B 1 336 ? -28.219 -38.5 -8.797 1 78.56 336 LYS B C 1
ATOM 6813 O O . LYS B 1 336 ? -29.016 -39.062 -8.047 1 78.56 336 LYS B O 1
ATOM 6818 N N . PRO B 1 337 ? -27.234 -37.812 -8.391 1 81.94 337 PRO B N 1
ATOM 6819 C CA . PRO B 1 337 ? -27.031 -37.719 -6.941 1 81.94 337 PRO B CA 1
ATOM 6820 C C . PRO B 1 337 ? -28.125 -36.906 -6.242 1 81.94 337 PRO B C 1
ATOM 6822 O O . PRO B 1 337 ? -28.688 -35.969 -6.836 1 81.94 337 PRO B O 1
ATOM 6825 N N . PRO B 1 338 ? -28.406 -37.344 -5.055 1 80.81 338 PRO B N 1
ATOM 6826 C CA . PRO B 1 338 ? -29.406 -36.594 -4.312 1 80.81 338 PRO B CA 1
ATOM 6827 C C . PRO B 1 338 ? -28.953 -35.188 -3.982 1 80.81 338 PRO B C 1
ATOM 6829 O O . PRO B 1 338 ? -27.75 -34.906 -3.912 1 80.81 338 PRO B O 1
ATOM 6832 N N . LYS B 1 339 ? -29.906 -34.219 -4.004 1 79.25 339 LYS B N 1
ATOM 6833 C CA . LYS B 1 339 ? -29.609 -32.812 -3.637 1 79.25 339 LYS B CA 1
ATOM 6834 C C . LYS B 1 339 ? -29.156 -32.719 -2.182 1 79.25 339 LYS B C 1
ATOM 6836 O O . LYS B 1 339 ? -29.766 -33.344 -1.297 1 79.25 339 LYS B O 1
ATOM 6841 N N . LYS B 1 340 ? -27.938 -32.344 -2.01 1 73.75 340 LYS B N 1
ATOM 6842 C CA . LYS B 1 340 ? -27.438 -32.094 -0.668 1 73.75 340 LYS B CA 1
ATOM 6843 C C . LYS B 1 340 ? -27.016 -30.625 -0.51 1 73.75 340 LYS B C 1
ATOM 6845 O O . LYS B 1 340 ? -26.109 -30.141 -1.193 1 73.75 340 LYS B O 1
ATOM 6850 N N . SER B 1 341 ? -27.578 -29.969 0.397 1 66.94 341 SER B N 1
ATOM 6851 C CA . SER B 1 341 ? -27.297 -28.609 0.807 1 66.94 341 SER B CA 1
ATOM 6852 C C . SER B 1 341 ? -26.922 -27.734 -0.39 1 66.94 341 SER B C 1
ATOM 6854 O O . SER B 1 341 ? -27.75 -27.469 -1.26 1 66.94 341 SER B O 1
ATOM 6856 N N . ASN B 1 342 ? -25.672 -27.328 -0.539 1 68 342 ASN B N 1
ATOM 6857 C CA . ASN B 1 342 ? -25.203 -26.391 -1.543 1 68 342 ASN B CA 1
ATOM 6858 C C . ASN B 1 342 ? -24.859 -27.078 -2.857 1 68 342 ASN B C 1
ATOM 6860 O O . ASN B 1 342 ? -24.422 -26.438 -3.812 1 68 342 ASN B O 1
ATOM 6864 N N . LEU B 1 343 ? -25.141 -28.391 -2.934 1 74.75 343 LEU B N 1
ATOM 6865 C CA . LEU B 1 343 ? -24.828 -29.125 -4.152 1 74.75 343 LEU B CA 1
ATOM 6866 C C . LEU B 1 343 ? -26.094 -29.438 -4.938 1 74.75 343 LEU B C 1
ATOM 6868 O O . LEU B 1 343 ? -26.969 -30.172 -4.449 1 74.75 343 LEU B O 1
ATOM 6872 N N . THR B 1 344 ? -26.328 -28.609 -6.004 1 63.78 344 THR B N 1
ATOM 6873 C CA . THR B 1 344 ? -27.516 -28.812 -6.816 1 63.78 344 THR B CA 1
ATOM 6874 C C . THR B 1 344 ? -27.469 -30.172 -7.523 1 63.78 344 THR B C 1
ATOM 6876 O O . THR B 1 344 ? -26.375 -30.672 -7.828 1 63.78 344 THR B O 1
ATOM 6879 N N . ALA B 1 345 ? -28.672 -30.734 -7.492 1 60.09 345 ALA B N 1
ATOM 6880 C CA . ALA B 1 345 ? -28.828 -32 -8.211 1 60.09 345 ALA B CA 1
ATOM 6881 C C . ALA B 1 345 ? -28.516 -31.828 -9.695 1 60.09 345 ALA B C 1
ATOM 6883 O O . ALA B 1 345 ? -28.953 -30.844 -10.312 1 60.09 345 ALA B O 1
ATOM 6884 N N . SER B 1 346 ? -27.359 -32.344 -10.133 1 68.56 346 SER B N 1
ATOM 6885 C CA . SER B 1 346 ? -27.031 -32.312 -11.555 1 68.56 346 SER B CA 1
ATOM 6886 C C . SER B 1 346 ? -27 -33.719 -12.141 1 68.56 346 SER B C 1
ATOM 6888 O O . SER B 1 346 ? -26.984 -34.719 -11.406 1 68.56 346 SER B O 1
ATOM 6890 N N . PHE B 1 347 ? -27.516 -33.781 -13.375 1 73.62 347 PHE B N 1
ATOM 6891 C CA . PHE B 1 347 ? -27.484 -35 -14.172 1 73.62 347 PHE B CA 1
ATOM 6892 C C . PHE B 1 347 ? -26.094 -35.25 -14.742 1 73.62 347 PHE B C 1
ATOM 6894 O O . PHE B 1 347 ? -25.469 -34.312 -15.273 1 73.62 347 PHE B O 1
ATOM 6901 N N . PHE B 1 348 ? -25.562 -36.531 -14.328 1 78.5 348 PHE B N 1
ATOM 6902 C CA . PHE B 1 348 ? -24.25 -36.906 -14.828 1 78.5 348 PHE B CA 1
ATOM 6903 C C . PHE B 1 348 ? -24.359 -38.125 -15.75 1 78.5 348 PHE B C 1
ATOM 6905 O O . PHE B 1 348 ? -25.156 -39.031 -15.492 1 78.5 348 PHE B O 1
ATOM 6912 N N . GLU B 1 349 ? -23.656 -38 -16.875 1 77.31 349 GLU B N 1
ATOM 6913 C CA . GLU B 1 349 ? -23.797 -39.094 -17.844 1 77.31 349 GLU B CA 1
ATOM 6914 C C . GLU B 1 349 ? -22.422 -39.562 -18.359 1 77.31 349 GLU B C 1
ATOM 6916 O O . GLU B 1 349 ? -21.547 -38.719 -18.609 1 77.31 349 GLU B O 1
ATOM 6921 N N . ALA B 1 350 ? -22.25 -40.875 -18.328 1 76.81 350 ALA B N 1
ATOM 6922 C CA . ALA B 1 350 ? -21.125 -41.469 -19.031 1 76.81 350 ALA B CA 1
ATOM 6923 C C . ALA B 1 350 ? -21.562 -42.125 -20.328 1 76.81 350 ALA B C 1
ATOM 6925 O O . ALA B 1 350 ? -22.438 -43 -20.297 1 76.81 350 ALA B O 1
ATOM 6926 N N . GLU B 1 351 ? -21.062 -41.688 -21.422 1 75.38 351 GLU B N 1
ATOM 6927 C CA . GLU B 1 351 ? -21.453 -42.219 -22.734 1 75.38 351 GLU B CA 1
ATOM 6928 C C . GLU B 1 351 ? -21.125 -43.688 -22.844 1 75.38 351 GLU B C 1
ATOM 6930 O O . GLU B 1 351 ? -20.016 -44.125 -22.531 1 75.38 351 GLU B O 1
ATOM 6935 N N . LEU B 1 352 ? -22.078 -44.438 -23.359 1 70.38 352 LEU B N 1
ATOM 6936 C CA . LEU B 1 352 ? -21.969 -45.875 -23.422 1 70.38 352 LEU B CA 1
ATOM 6937 C C . LEU B 1 352 ? -20.891 -46.312 -24.406 1 70.38 352 LEU B C 1
ATOM 6939 O O . LEU B 1 352 ? -20.125 -47.25 -24.125 1 70.38 352 LEU B O 1
ATOM 6943 N N . GLY B 1 353 ? -20.875 -45.688 -25.531 1 69 353 GLY B N 1
ATOM 6944 C CA . GLY B 1 353 ? -19.891 -46.062 -26.531 1 69 353 GLY B CA 1
ATOM 6945 C C . GLY B 1 353 ? -18.453 -45.906 -26.047 1 69 353 GLY B C 1
ATOM 6946 O O . GLY B 1 353 ? -17.641 -46.812 -26.203 1 69 353 GLY B O 1
ATOM 6947 N N . SER B 1 354 ? -18.234 -44.812 -25.484 1 73.81 354 SER B N 1
ATOM 6948 C CA . SER B 1 354 ? -16.906 -44.562 -24.969 1 73.81 354 SER B CA 1
ATOM 6949 C C . SER B 1 354 ? -16.562 -45.469 -23.797 1 73.81 354 SER B C 1
ATOM 6951 O O . SER B 1 354 ? -15.422 -45.938 -23.656 1 73.81 354 SER B O 1
ATOM 6953 N N . SER B 1 355 ? -17.484 -45.75 -22.953 1 75.19 355 SER B N 1
ATOM 6954 C CA . SER B 1 355 ? -17.25 -46.656 -21.844 1 75.19 355 SER B CA 1
ATOM 6955 C C . SER B 1 355 ? -16.969 -48.094 -22.312 1 75.19 355 SER B C 1
ATOM 6957 O O . SER B 1 355 ? -16.109 -48.781 -21.766 1 75.19 355 SER B O 1
ATOM 6959 N N . ASN B 1 356 ? -17.656 -48.438 -23.359 1 70.19 356 ASN B N 1
ATOM 6960 C CA . ASN B 1 356 ? -17.422 -49.75 -23.938 1 70.19 356 ASN B CA 1
ATOM 6961 C C . ASN B 1 356 ? -16.047 -49.844 -24.562 1 70.19 356 ASN B C 1
ATOM 6963 O O . ASN B 1 356 ? -15.383 -50.875 -24.453 1 70.19 356 ASN B O 1
ATOM 6967 N N . ALA B 1 357 ? -15.758 -48.844 -25.266 1 71.75 357 ALA B N 1
ATOM 6968 C CA . ALA B 1 357 ? -14.43 -48.812 -25.875 1 71.75 357 ALA B CA 1
ATOM 6969 C C . ALA B 1 357 ? -13.344 -48.938 -24.812 1 71.75 357 ALA B C 1
ATOM 6971 O O . ALA B 1 357 ? -12.352 -49.656 -25 1 71.75 357 ALA B O 1
ATOM 6972 N N . LEU B 1 358 ? -13.508 -48.281 -23.734 1 77.69 358 LEU B N 1
ATOM 6973 C CA . LEU B 1 358 ? -12.531 -48.344 -22.641 1 77.69 358 LEU B CA 1
ATOM 6974 C C . LEU B 1 358 ? -12.516 -49.75 -22.031 1 77.69 358 LEU B C 1
ATOM 6976 O O . LEU B 1 358 ? -11.453 -50.25 -21.672 1 77.69 358 LEU B O 1
ATOM 6980 N N . THR B 1 359 ? -13.695 -50.281 -21.859 1 71.38 359 THR B N 1
ATOM 6981 C CA . THR B 1 359 ? -13.773 -51.625 -21.312 1 71.38 359 THR B CA 1
ATOM 6982 C C . THR B 1 359 ? -13.031 -52.625 -22.203 1 71.38 359 THR B C 1
ATOM 6984 O O . THR B 1 359 ? -12.336 -53.5 -21.719 1 71.38 359 THR B O 1
ATOM 6987 N N . ARG B 1 360 ? -13.203 -52.438 -23.422 1 69.5 360 ARG B N 1
ATOM 6988 C CA . ARG B 1 360 ? -12.484 -53.312 -24.359 1 69.5 360 ARG B CA 1
ATOM 6989 C C . ARG B 1 360 ? -10.977 -53.094 -24.25 1 69.5 360 ARG B C 1
ATOM 6991 O O . ARG B 1 360 ? -10.211 -54.062 -24.266 1 69.5 360 ARG B O 1
ATOM 6998 N N . TRP B 1 361 ? -10.602 -51.938 -24.219 1 75.5 361 TRP B N 1
ATOM 6999 C CA . TRP B 1 361 ? -9.18 -51.625 -24.078 1 75.5 361 TRP B CA 1
ATOM 7000 C C . TRP B 1 361 ? -8.609 -52.25 -22.797 1 75.5 361 TRP B C 1
ATOM 7002 O O . TRP B 1 361 ? -7.543 -52.875 -22.828 1 75.5 361 TRP B O 1
ATOM 7012 N N . PHE B 1 362 ? -9.297 -52.156 -21.703 1 74.56 362 PHE B N 1
ATOM 7013 C CA . PHE B 1 362 ? -8.859 -52.688 -20.438 1 74.56 362 PHE B CA 1
ATOM 7014 C C . PHE B 1 362 ? -8.789 -54.219 -20.5 1 74.56 362 PHE B C 1
ATOM 7016 O O . PHE B 1 362 ? -7.891 -54.844 -19.938 1 74.56 362 PHE B O 1
ATOM 7023 N N . SER B 1 363 ? -9.789 -54.75 -21.109 1 67 363 SER B N 1
ATOM 7024 C CA . SER B 1 363 ? -9.844 -56.188 -21.172 1 67 363 SER B CA 1
ATOM 7025 C C . SER B 1 363 ? -8.594 -56.781 -21.844 1 67 363 SER B C 1
ATOM 7027 O O . SER B 1 363 ? -8.102 -57.812 -21.438 1 67 363 SER B O 1
ATOM 7029 N N . HIS B 1 364 ? -8.102 -56.031 -22.734 1 64.06 364 HIS B N 1
ATOM 7030 C CA . HIS B 1 364 ? -6.906 -56.5 -23.438 1 64.06 364 HIS B CA 1
ATOM 7031 C C . HIS B 1 364 ? -5.66 -56.312 -22.578 1 64.06 364 HIS B C 1
ATOM 7033 O O . HIS B 1 364 ? -4.723 -57.125 -22.656 1 64.06 364 HIS B O 1
ATOM 7039 N N . ARG B 1 365 ? -5.625 -55.375 -21.797 1 69.25 365 ARG B N 1
ATOM 7040 C CA . ARG B 1 365 ? -4.438 -55.062 -21.016 1 69.25 365 ARG B CA 1
ATOM 7041 C C . ARG B 1 365 ? -4.414 -55.812 -19.703 1 69.25 365 ARG B C 1
ATOM 7043 O O . ARG B 1 365 ? -3.346 -56.031 -19.125 1 69.25 365 ARG B O 1
ATOM 7050 N N . LEU B 1 366 ? -5.527 -56.156 -19.297 1 66.62 366 LEU B N 1
ATOM 7051 C CA . LEU B 1 366 ? -5.586 -56.844 -18.016 1 66.62 366 LEU B CA 1
ATOM 7052 C C . LEU B 1 366 ? -5.586 -58.375 -18.234 1 66.62 366 LEU B C 1
ATOM 7054 O O . LEU B 1 366 ? -5.789 -59.125 -17.281 1 66.62 366 LEU B O 1
ATOM 7058 N N . LEU B 1 367 ? -5.477 -58.719 -19.5 1 55.06 367 LEU B N 1
ATOM 7059 C CA . LEU B 1 367 ? -5.246 -60.125 -19.766 1 55.06 367 LEU B CA 1
ATOM 7060 C C . LEU B 1 367 ? -3.76 -60.469 -19.688 1 55.06 367 LEU B C 1
ATOM 7062 O O . LEU B 1 367 ? -2.955 -59.938 -20.453 1 55.06 367 LEU B O 1
ATOM 7066 N N . PHE B 1 368 ? -3.373 -60.969 -18.562 1 49.88 368 PHE B N 1
ATOM 7067 C CA . PHE B 1 368 ? -1.966 -61.281 -18.359 1 49.88 368 PHE B CA 1
ATOM 7068 C C . PHE B 1 368 ? -1.669 -62.719 -18.781 1 49.88 368 PHE B C 1
ATOM 7070 O O . PHE B 1 368 ? -2.426 -63.625 -18.453 1 49.88 368 PHE B O 1
ATOM 7077 N N . ASN B 1 369 ? -1.185 -62.812 -20.078 1 43.09 369 ASN B N 1
ATOM 7078 C CA . ASN B 1 369 ? -0.718 -64.188 -20.422 1 43.09 369 ASN B CA 1
ATOM 7079 C C . ASN B 1 369 ? 0.767 -64.312 -20.125 1 43.09 369 ASN B C 1
ATOM 7081 O O . ASN B 1 369 ? 1.604 -63.625 -20.672 1 43.09 369 ASN B O 1
ATOM 7085 N N . ASN B 1 370 ? 1.07 -64.438 -18.984 1 37.97 370 ASN B N 1
ATOM 7086 C CA . ASN B 1 370 ? 2.475 -64.688 -18.656 1 37.97 370 ASN B CA 1
ATOM 7087 C C . ASN B 1 370 ? 2.979 -66 -19.234 1 37.97 370 ASN B C 1
ATOM 7089 O O . ASN B 1 370 ? 3.68 -66.75 -18.562 1 37.97 370 ASN B O 1
ATOM 7093 N N . THR B 1 371 ? 2.262 -66.5 -20.25 1 37.12 371 THR B N 1
ATOM 7094 C CA . THR B 1 371 ? 2.906 -67.75 -20.703 1 37.12 371 THR B CA 1
ATOM 7095 C C . THR B 1 371 ? 4.285 -67.438 -21.297 1 37.12 371 THR B C 1
ATOM 7097 O O . THR B 1 371 ? 4.465 -66.438 -21.984 1 37.12 371 THR B O 1
ATOM 7100 N N . ARG B 1 372 ? 5.258 -67.5 -20.672 1 35.56 372 ARG B N 1
ATOM 7101 C CA . ARG B 1 372 ? 6.531 -67.625 -21.391 1 35.56 372 ARG B CA 1
ATOM 7102 C C . ARG B 1 372 ? 6.355 -68.188 -22.781 1 35.56 372 ARG B C 1
ATOM 7104 O O . ARG B 1 372 ? 5.855 -69.312 -22.922 1 35.56 372 ARG B O 1
ATOM 7111 N N . SER B 1 373 ? 5.934 -67.312 -23.703 1 33.16 373 SER B N 1
ATOM 7112 C CA . SER B 1 373 ? 6.098 -68.062 -24.953 1 33.16 373 SER B CA 1
ATOM 7113 C C . SER B 1 373 ? 7.414 -68.812 -24.969 1 33.16 373 SER B C 1
ATOM 7115 O O . SER B 1 373 ? 8.477 -68.25 -25.203 1 33.16 373 SER B O 1
ATOM 7117 N N . THR B 1 374 ? 7.828 -69.375 -23.969 1 31.66 374 THR B N 1
ATOM 7118 C CA . THR B 1 374 ? 8.891 -70.312 -24.281 1 31.66 374 THR B CA 1
ATOM 7119 C C . THR B 1 374 ? 8.586 -71.062 -25.562 1 31.66 374 THR B C 1
ATOM 7121 O O . THR B 1 374 ? 7.48 -71.625 -25.75 1 31.66 374 THR B O 1
ATOM 7124 N N . TYR B 1 375 ? 9.062 -70.5 -26.703 1 31.81 375 TYR B N 1
ATOM 7125 C CA . TYR B 1 375 ? 9.172 -71.625 -27.641 1 31.81 375 TYR B CA 1
ATOM 7126 C C . TYR B 1 375 ? 9.461 -72.938 -26.891 1 31.81 375 TYR B C 1
ATOM 7128 O O . TYR B 1 375 ? 10.586 -73.188 -26.469 1 31.81 375 TYR B O 1
ATOM 7136 N N . TYR B 1 376 ? 8.742 -73.125 -25.891 1 33.47 376 TYR B N 1
ATOM 7137 C CA . TYR B 1 376 ? 8.727 -74.5 -25.328 1 33.47 376 TYR B CA 1
ATOM 7138 C C . TYR B 1 376 ? 8.789 -75.562 -26.422 1 33.47 376 TYR B C 1
ATOM 7140 O O . TYR B 1 376 ? 7.891 -75.625 -27.25 1 33.47 376 TYR B O 1
ATOM 7148 N N . ILE B 1 377 ? 10.102 -75.812 -26.797 1 37.09 377 ILE B N 1
ATOM 7149 C CA . ILE B 1 377 ? 10.125 -77.25 -27.234 1 37.09 377 ILE B CA 1
ATOM 7150 C C . ILE B 1 377 ? 9.5 -78.125 -26.172 1 37.09 377 ILE B C 1
ATOM 7152 O O . ILE B 1 377 ? 9.852 -78.062 -25 1 37.09 377 ILE B O 1
ATOM 7156 N N . PRO B 1 378 ? 8.469 -79 -26.328 1 41.38 378 PRO B N 1
ATOM 7157 C CA . PRO B 1 378 ? 7.773 -79.938 -25.422 1 41.38 378 PRO B CA 1
ATOM 7158 C C . PRO B 1 378 ? 8.648 -80.375 -24.266 1 41.38 378 PRO B C 1
ATOM 7160 O O . PRO B 1 378 ? 8.336 -80.125 -23.109 1 41.38 378 PRO B O 1
ATOM 7163 N N . CYS B 1 379 ? 8.914 -81.812 -23.938 1 38.78 379 CYS B N 1
ATOM 7164 C CA . CYS B 1 379 ? 9.438 -82.625 -22.844 1 38.78 379 CYS B CA 1
ATOM 7165 C C . CYS B 1 379 ? 10.938 -82.438 -22.672 1 38.78 379 CYS B C 1
ATOM 7167 O O . CYS B 1 379 ? 11.562 -83.062 -21.828 1 38.78 379 CYS B O 1
ATOM 7169 N N . GLU B 1 380 ? 11.672 -81.938 -23.688 1 40.38 380 GLU B N 1
ATOM 7170 C CA . GLU B 1 380 ? 13.117 -82.062 -23.516 1 40.38 380 GLU B CA 1
ATOM 7171 C C . GLU B 1 380 ? 13.664 -81 -22.547 1 40.38 380 GLU B C 1
ATOM 7173 O O . GLU B 1 380 ? 13.07 -79.938 -22.375 1 40.38 380 GLU B O 1
ATOM 7178 N N . ASP B 1 381 ? 14.727 -81.438 -21.656 1 37.28 381 ASP B N 1
ATOM 7179 C CA . ASP B 1 381 ? 15.547 -80.875 -20.578 1 37.28 381 ASP B CA 1
ATOM 7180 C C . ASP B 1 381 ? 15.898 -79.375 -20.859 1 37.28 381 ASP B C 1
ATOM 7182 O O . ASP B 1 381 ? 16.203 -78.625 -19.938 1 37.28 381 ASP B O 1
ATOM 7186 N N . GLU B 1 382 ? 16.672 -79.25 -22.031 1 36.06 382 GLU B N 1
ATOM 7187 C CA . GLU B 1 382 ? 17.484 -78 -22.125 1 36.06 382 GLU B CA 1
ATOM 7188 C C . GLU B 1 382 ? 16.609 -76.812 -22.391 1 36.06 382 GLU B C 1
ATOM 7190 O O . GLU B 1 382 ? 15.898 -76.75 -23.391 1 36.06 382 GLU B O 1
ATOM 7195 N N . PRO B 1 383 ? 16.125 -76.188 -21.344 1 37 383 PRO B N 1
ATOM 7196 C CA . PRO B 1 383 ? 15.43 -74.938 -21.547 1 37 383 PRO B CA 1
ATOM 7197 C C . PRO B 1 383 ? 16.156 -74 -22.531 1 37 383 PRO B C 1
ATOM 7199 O O . PRO B 1 383 ? 17.281 -73.562 -22.281 1 37 383 PRO B O 1
ATOM 7202 N N . ASP B 1 384 ? 16.297 -74.562 -23.812 1 33.88 384 ASP B N 1
ATOM 7203 C CA . ASP B 1 384 ? 17.094 -73.625 -24.578 1 33.88 384 ASP B CA 1
ATOM 7204 C C . ASP B 1 384 ? 16.719 -72.188 -24.234 1 33.88 384 ASP B C 1
ATOM 7206 O O . ASP B 1 384 ? 17.578 -71.375 -23.844 1 33.88 384 ASP B O 1
ATOM 7210 N N . ASP B 1 385 ? 16.031 -71.625 -25.359 1 34 385 ASP B N 1
ATOM 7211 C CA . ASP B 1 385 ? 16.156 -70.188 -25.672 1 34 385 ASP B CA 1
ATOM 7212 C C . ASP B 1 385 ? 15.445 -69.312 -24.641 1 34 385 ASP B C 1
ATOM 7214 O O . ASP B 1 385 ? 14.406 -69.688 -24.109 1 34 385 ASP B O 1
ATOM 7218 N N . GLU B 1 386 ? 16.219 -68.5 -23.844 1 34.38 386 GLU B N 1
ATOM 7219 C CA . GLU B 1 386 ? 15.852 -67.312 -23.016 1 34.38 386 GLU B CA 1
ATOM 7220 C C . GLU B 1 386 ? 14.578 -66.688 -23.516 1 34.38 386 GLU B C 1
ATOM 7222 O O . GLU B 1 386 ? 14.633 -65.75 -24.375 1 34.38 386 GLU B O 1
ATOM 7227 N N . GLY B 1 387 ? 13.625 -67.438 -23.984 1 34.22 387 GLY B N 1
ATOM 7228 C CA . GLY B 1 387 ? 12.422 -66.688 -24.328 1 34.22 387 GLY B CA 1
ATOM 7229 C C . GLY B 1 387 ? 12.141 -65.562 -23.391 1 34.22 387 GLY B C 1
ATOM 7230 O O . GLY B 1 387 ? 12.336 -65.625 -22.188 1 34.22 387 GLY B O 1
ATOM 7231 N N . SER B 1 388 ? 12.547 -64.438 -23.859 1 36.84 388 SER B N 1
ATOM 7232 C CA . SER B 1 388 ? 12.281 -63.188 -23.141 1 36.84 388 SER B CA 1
ATOM 7233 C C . SER B 1 388 ? 10.898 -63.219 -22.5 1 36.84 388 SER B C 1
ATOM 7235 O O . SER B 1 388 ? 9.961 -63.812 -23.047 1 36.84 388 SER B O 1
ATOM 7237 N N . TRP B 1 389 ? 10.742 -63.406 -21.25 1 35.53 389 TRP B N 1
ATOM 7238 C CA . TRP B 1 389 ? 9.531 -63.188 -20.453 1 35.53 389 TRP B CA 1
ATOM 7239 C C . TRP B 1 389 ? 8.57 -62.25 -21.188 1 35.53 389 TRP B C 1
ATOM 7241 O O . TRP B 1 389 ? 8.938 -61.125 -21.578 1 35.53 389 TRP B O 1
ATOM 7251 N N . ASP B 1 390 ? 7.738 -62.781 -22.047 1 38.16 390 ASP B N 1
ATOM 7252 C CA . ASP B 1 390 ? 6.637 -61.969 -22.578 1 38.16 390 ASP B CA 1
ATOM 7253 C C . ASP B 1 390 ? 6.094 -61 -21.516 1 38.16 390 ASP B C 1
ATOM 7255 O O . ASP B 1 390 ? 5.125 -60.281 -21.766 1 38.16 390 ASP B O 1
ATOM 7259 N N . LEU B 1 391 ? 6.359 -61.344 -20.172 1 41.47 391 LEU B N 1
ATOM 7260 C CA . LEU B 1 391 ? 5.918 -60.438 -19.109 1 41.47 391 LEU B CA 1
ATOM 7261 C C . LEU B 1 391 ? 6.219 -59 -19.484 1 41.47 391 LEU B C 1
ATOM 7263 O O . LEU B 1 391 ? 5.672 -58.062 -18.875 1 41.47 391 LEU B O 1
ATOM 7267 N N . GLU B 1 392 ? 7.328 -58.875 -20.281 1 42.62 392 GLU B N 1
ATOM 7268 C CA . GLU B 1 392 ? 7.82 -57.531 -20.578 1 42.62 392 GLU B CA 1
ATOM 7269 C C . GLU B 1 392 ? 6.785 -56.719 -21.359 1 42.62 392 GLU B C 1
ATOM 7271 O O . GLU B 1 392 ? 6.805 -55.5 -21.328 1 42.62 392 GLU B O 1
ATOM 7276 N N . ASN B 1 393 ? 5.762 -57.562 -21.969 1 44.81 393 ASN B N 1
ATOM 7277 C CA . ASN B 1 393 ? 4.879 -56.781 -22.844 1 44.81 393 ASN B CA 1
ATOM 7278 C C . ASN B 1 393 ? 3.631 -56.312 -22.125 1 44.81 393 ASN B C 1
ATOM 7280 O O . ASN B 1 393 ? 2.822 -55.562 -22.672 1 44.81 393 ASN B O 1
ATOM 7284 N N . ALA B 1 394 ? 3.361 -56.844 -20.859 1 53.25 394 ALA B N 1
ATOM 7285 C CA . ALA B 1 394 ? 2.137 -56.344 -20.25 1 53.25 394 ALA B CA 1
ATOM 7286 C C . ALA B 1 394 ? 2.418 -55.125 -19.391 1 53.25 394 ALA B C 1
ATOM 7288 O O . ALA B 1 394 ? 2.941 -55.219 -18.281 1 53.25 394 ALA B O 1
ATOM 7289 N N . ASP B 1 395 ? 2.229 -54 -19.906 1 65.94 395 ASP B N 1
ATOM 7290 C CA . ASP B 1 395 ? 2.543 -52.719 -19.266 1 65.94 395 ASP B CA 1
ATOM 7291 C C . ASP B 1 395 ? 1.878 -52.625 -17.906 1 65.94 395 ASP B C 1
ATOM 7293 O O . ASP B 1 395 ? 2.459 -52.062 -16.969 1 65.94 395 ASP B O 1
ATOM 7297 N N . PHE B 1 396 ? 0.704 -53.375 -17.719 1 70.44 396 PHE B N 1
ATOM 7298 C CA . PHE B 1 396 ? -0.029 -53.219 -16.469 1 70.44 396 PHE B CA 1
ATOM 7299 C C . PHE B 1 396 ? 0.505 -54.156 -15.398 1 70.44 396 PHE B C 1
ATOM 7301 O O . PHE B 1 396 ? 0.275 -53.969 -14.203 1 70.44 396 PHE B O 1
ATOM 7308 N N . MET B 1 397 ? 1.232 -55.188 -15.828 1 66 397 MET B N 1
ATOM 7309 C CA . MET B 1 397 ? 1.62 -56.219 -14.883 1 66 397 MET B CA 1
ATOM 7310 C C . MET B 1 397 ? 2.625 -55.688 -13.867 1 66 397 MET B C 1
ATOM 7312 O O . MET B 1 397 ? 2.5 -55.938 -12.664 1 66 397 MET B O 1
ATOM 7316 N N . GLN B 1 398 ? 3.549 -54.969 -14.375 1 67.56 398 GLN B N 1
ATOM 7317 C CA . GLN B 1 398 ? 4.602 -54.5 -13.492 1 67.56 398 GLN B CA 1
ATOM 7318 C C . GLN B 1 398 ? 4.031 -53.562 -12.414 1 67.56 398 GLN B C 1
ATOM 7320 O O . GLN B 1 398 ? 4.281 -53.781 -11.227 1 67.56 398 GLN B O 1
ATOM 7325 N N . PRO B 1 399 ? 3.248 -52.562 -12.789 1 75.44 399 PRO B N 1
ATOM 7326 C CA . PRO B 1 399 ? 2.686 -51.719 -11.742 1 75.44 399 PRO B CA 1
ATOM 7327 C C . PRO B 1 399 ? 1.768 -52.5 -10.789 1 75.44 399 PRO B C 1
ATOM 7329 O O . PRO B 1 399 ? 1.729 -52.188 -9.594 1 75.44 399 PRO B O 1
ATOM 7332 N N . ILE B 1 400 ? 1.007 -53.375 -11.312 1 70.94 400 ILE B N 1
ATOM 7333 C CA . ILE B 1 400 ? 0.086 -54.125 -10.469 1 70.94 400 ILE B CA 1
ATOM 7334 C C . ILE B 1 400 ? 0.875 -55 -9.492 1 70.94 400 ILE B C 1
ATOM 7336 O O . ILE B 1 400 ? 0.481 -55.156 -8.336 1 70.94 400 ILE B O 1
ATOM 7340 N N . GLN B 1 401 ? 1.964 -55.531 -9.961 1 63.41 401 GLN B N 1
ATOM 7341 C CA . GLN B 1 401 ? 2.805 -56.344 -9.086 1 63.41 401 GLN B CA 1
ATOM 7342 C C . GLN B 1 401 ? 3.451 -55.5 -8 1 63.41 401 GLN B C 1
ATOM 7344 O O . GLN B 1 401 ? 3.555 -55.906 -6.848 1 63.41 401 GLN B O 1
ATOM 7349 N N . ASN B 1 402 ? 3.871 -54.375 -8.344 1 67.69 402 ASN B N 1
ATOM 7350 C CA . ASN B 1 402 ? 4.57 -53.5 -7.414 1 67.69 402 ASN B CA 1
ATOM 7351 C C . ASN B 1 402 ? 3.609 -52.844 -6.422 1 67.69 402 ASN B C 1
ATOM 7353 O O . ASN B 1 402 ? 3.92 -52.719 -5.234 1 67.69 402 ASN B O 1
ATOM 7357 N N . LEU B 1 403 ? 2.457 -52.406 -6.871 1 72.06 403 LEU B N 1
ATOM 7358 C CA . LEU B 1 403 ? 1.526 -51.625 -6.059 1 72.06 403 LEU B CA 1
ATOM 7359 C C . LEU B 1 403 ? 0.496 -52.531 -5.395 1 72.06 403 LEU B C 1
ATOM 7361 O O . LEU B 1 403 ? -0.029 -52.219 -4.328 1 72.06 403 LEU B O 1
ATOM 7365 N N . GLY B 1 404 ? 0.248 -53.594 -5.926 1 69.31 404 GLY B N 1
ATOM 7366 C CA . GLY B 1 404 ? -0.917 -54.375 -5.559 1 69.31 404 GLY B CA 1
ATOM 7367 C C . GLY B 1 404 ? -2.164 -54 -6.332 1 69.31 404 GLY B C 1
ATOM 7368 O O . GLY B 1 404 ? -2.25 -52.906 -6.879 1 69.31 404 GLY B O 1
ATOM 7369 N N . PHE B 1 405 ? -3.131 -54.875 -6.336 1 71.06 405 PHE B N 1
ATOM 7370 C CA . PHE B 1 405 ? -4.328 -54.688 -7.141 1 71.06 405 PHE B CA 1
ATOM 7371 C C . PHE B 1 405 ? -5.129 -53.469 -6.641 1 71.06 405 PHE B C 1
ATOM 7373 O O . PHE B 1 405 ? -5.551 -52.625 -7.434 1 71.06 405 PHE B O 1
ATOM 7380 N N . SER B 1 406 ? -5.352 -53.406 -5.379 1 75.81 406 SER B N 1
ATOM 7381 C CA . SER B 1 406 ? -6.184 -52.344 -4.82 1 75.81 406 SER B CA 1
ATOM 7382 C C . SER B 1 406 ? -5.598 -50.969 -5.121 1 75.81 406 SER B C 1
ATOM 7384 O O . SER B 1 406 ? -6.297 -50.094 -5.621 1 75.81 406 SER B O 1
ATOM 7386 N N . GLU B 1 407 ? -4.352 -50.812 -4.91 1 81.12 407 GLU B N 1
ATOM 7387 C CA . GLU B 1 407 ? -3.703 -49.531 -5.145 1 81.12 407 GLU B CA 1
ATOM 7388 C C . GLU B 1 407 ? -3.584 -49.25 -6.637 1 81.12 407 GLU B C 1
ATOM 7390 O O . GLU B 1 407 ? -3.707 -48.094 -7.059 1 81.12 407 GLU B O 1
ATOM 7395 N N . ALA B 1 408 ? -3.32 -50.25 -7.453 1 81.31 408 ALA B N 1
ATOM 7396 C CA . ALA B 1 408 ? -3.221 -50.062 -8.898 1 81.31 408 ALA B CA 1
ATOM 7397 C C . ALA B 1 408 ? -4.543 -49.562 -9.477 1 81.31 408 ALA B C 1
ATOM 7399 O O . ALA B 1 408 ? -4.562 -48.594 -10.266 1 81.31 408 ALA B O 1
ATOM 7400 N N . PHE B 1 409 ? -5.625 -50.125 -9.008 1 82.5 409 PHE B N 1
ATOM 7401 C CA . PHE B 1 409 ? -6.926 -49.719 -9.523 1 82.5 409 PHE B CA 1
ATOM 7402 C C . PHE B 1 409 ? -7.305 -48.344 -9 1 82.5 409 PHE B C 1
ATOM 7404 O O . PHE B 1 409 ? -7.965 -47.562 -9.703 1 82.5 409 PHE B O 1
ATOM 7411 N N . ALA B 1 410 ? -6.914 -48.094 -7.801 1 83.69 410 ALA B N 1
ATOM 7412 C CA . ALA B 1 410 ? -7.152 -46.781 -7.273 1 83.69 410 ALA B CA 1
ATOM 7413 C C . ALA B 1 410 ? -6.43 -45.719 -8.102 1 83.69 410 ALA B C 1
ATOM 7415 O O . ALA B 1 410 ? -6.965 -44.625 -8.352 1 83.69 410 ALA B O 1
ATOM 7416 N N . ARG B 1 411 ? -5.234 -46 -8.555 1 85.44 411 ARG B N 1
ATOM 7417 C CA . ARG B 1 411 ? -4.457 -45.062 -9.367 1 85.44 411 ARG B CA 1
ATOM 7418 C C . ARG B 1 411 ? -5.062 -44.938 -10.766 1 85.44 411 ARG B C 1
ATOM 7420 O O . ARG B 1 411 ? -5.074 -43.844 -11.336 1 85.44 411 ARG B O 1
ATOM 7427 N N . ILE B 1 412 ? -5.449 -46 -11.258 1 85.12 412 ILE B N 1
ATOM 7428 C CA . ILE B 1 412 ? -6.117 -45.938 -12.555 1 85.12 412 ILE B CA 1
ATOM 7429 C C . ILE B 1 412 ? -7.363 -45.062 -12.453 1 85.12 412 ILE B C 1
ATOM 7431 O O . ILE B 1 412 ? -7.586 -44.188 -13.305 1 85.12 412 ILE B O 1
ATOM 7435 N N . ALA B 1 413 ? -8.125 -45.344 -11.438 1 86.25 413 ALA B N 1
ATOM 7436 C CA . ALA B 1 413 ? -9.336 -44.531 -11.227 1 86.25 413 ALA B CA 1
ATOM 7437 C C . ALA B 1 413 ? -9.008 -43.062 -11.102 1 86.25 413 ALA B C 1
ATOM 7439 O O . ALA B 1 413 ? -9.742 -42.219 -11.609 1 86.25 413 ALA B O 1
ATOM 7440 N N . LEU B 1 414 ? -7.996 -42.781 -10.398 1 85.94 414 LEU B N 1
ATOM 7441 C CA . LEU B 1 414 ? -7.57 -41.406 -10.227 1 85.94 414 LEU B CA 1
ATOM 7442 C C . LEU B 1 414 ? -7.211 -40.781 -11.562 1 85.94 414 LEU B C 1
ATOM 7444 O O . LEU B 1 414 ? -7.578 -39.625 -11.836 1 85.94 414 LEU B O 1
ATOM 7448 N N . GLY B 1 415 ? -6.395 -41.438 -12.359 1 85.44 415 GLY B N 1
ATOM 7449 C CA . GLY B 1 415 ? -6.066 -40.969 -13.688 1 85.44 415 GLY B CA 1
ATOM 7450 C C . GLY B 1 415 ? -7.285 -40.719 -14.555 1 85.44 415 GLY B C 1
ATOM 7451 O O . GLY B 1 415 ? -7.363 -39.688 -15.242 1 85.44 415 GLY B O 1
ATOM 7452 N N . MET B 1 416 ? -8.18 -41.594 -14.516 1 86.06 416 MET B N 1
ATOM 7453 C CA . MET B 1 416 ? -9.406 -41.438 -15.289 1 86.06 416 MET B CA 1
ATOM 7454 C C . MET B 1 416 ? -10.211 -40.25 -14.797 1 86.06 416 MET B C 1
ATOM 7456 O O . MET B 1 416 ? -10.727 -39.469 -15.602 1 86.06 416 MET B O 1
ATOM 7460 N N . THR B 1 417 ? -10.344 -40.188 -13.5 1 87.19 417 THR B N 1
ATOM 7461 C CA . THR B 1 417 ? -11.086 -39.094 -12.906 1 87.19 417 THR B CA 1
ATOM 7462 C C . THR B 1 417 ? -10.484 -37.75 -13.328 1 87.19 417 THR B C 1
ATOM 7464 O O . THR B 1 417 ? -11.219 -36.812 -13.68 1 87.19 417 THR B O 1
ATOM 7467 N N . ASN B 1 418 ? -9.203 -37.656 -13.242 1 84.19 418 ASN B N 1
ATOM 7468 C CA . ASN B 1 418 ? -8.531 -36.406 -13.602 1 84.19 418 ASN B CA 1
ATOM 7469 C C . ASN B 1 418 ? -8.773 -36.031 -15.062 1 84.19 418 ASN B C 1
ATOM 7471 O O . ASN B 1 418 ? -8.977 -34.875 -15.391 1 84.19 418 ASN B O 1
ATOM 7475 N N . TYR B 1 419 ? -8.719 -36.969 -15.906 1 84.5 419 TYR B N 1
ATOM 7476 C CA . TYR B 1 419 ? -9.016 -36.688 -17.312 1 84.5 419 TYR B CA 1
ATOM 7477 C C . TYR B 1 419 ? -10.453 -36.219 -17.484 1 84.5 419 TYR B C 1
ATOM 7479 O O . TYR B 1 419 ? -10.719 -35.281 -18.234 1 84.5 419 TYR B O 1
ATOM 7487 N N . ILE B 1 420 ? -11.328 -36.938 -16.906 1 85.62 420 ILE B N 1
ATOM 7488 C CA . ILE B 1 420 ? -12.742 -36.625 -17.047 1 85.62 420 ILE B CA 1
ATOM 7489 C C . ILE B 1 420 ? -12.992 -35.188 -16.578 1 85.62 420 ILE B C 1
ATOM 7491 O O . ILE B 1 420 ? -13.664 -34.406 -17.266 1 85.62 420 ILE B O 1
ATOM 7495 N N . ARG B 1 421 ? -12.461 -34.844 -15.531 1 86.69 421 ARG B N 1
ATOM 7496 C CA . ARG B 1 421 ? -12.656 -33.531 -14.977 1 86.69 421 ARG B CA 1
ATOM 7497 C C . ARG B 1 421 ? -12.055 -32.469 -15.891 1 86.69 421 ARG B C 1
ATOM 7499 O O . ARG B 1 421 ? -12.633 -31.391 -16.078 1 86.69 421 ARG B O 1
ATOM 7506 N N . ARG B 1 422 ? -10.961 -32.719 -16.422 1 84.12 422 ARG B N 1
ATOM 7507 C CA . ARG B 1 422 ? -10.289 -31.75 -17.297 1 84.12 422 ARG B CA 1
ATOM 7508 C C . ARG B 1 422 ? -11.055 -31.562 -18.594 1 84.12 422 ARG B C 1
ATOM 7510 O O . ARG B 1 422 ? -10.992 -30.5 -19.203 1 84.12 422 ARG B O 1
ATOM 7517 N N . SER B 1 423 ? -11.68 -32.594 -19.062 1 82.12 423 SER B N 1
ATOM 7518 C CA . SER B 1 423 ? -12.406 -32.531 -20.328 1 82.12 423 SER B CA 1
ATOM 7519 C C . SER B 1 423 ? -13.578 -31.547 -20.234 1 82.12 423 SER B C 1
ATOM 7521 O O . SER B 1 423 ? -14.016 -31.016 -21.25 1 82.12 423 SER B O 1
ATOM 7523 N N . ASN B 1 424 ? -14.07 -31.25 -19.125 1 82.5 424 ASN B N 1
ATOM 7524 C CA . ASN B 1 424 ? -15.125 -30.281 -18.875 1 82.5 424 ASN B CA 1
ATOM 7525 C C . ASN B 1 424 ? -16.328 -30.5 -19.781 1 82.5 424 ASN B C 1
ATOM 7527 O O . ASN B 1 424 ? -16.859 -29.562 -20.359 1 82.5 424 ASN B O 1
ATOM 7531 N N . ILE B 1 425 ? -16.719 -31.703 -19.922 1 81.88 425 ILE B N 1
ATOM 7532 C CA . ILE B 1 425 ? -17.812 -32.031 -20.812 1 81.88 425 ILE B CA 1
ATOM 7533 C C . ILE B 1 425 ? -19.141 -32.031 -20.047 1 81.88 425 ILE B C 1
ATOM 7535 O O . ILE B 1 425 ? -19.203 -32.438 -18.891 1 81.88 425 ILE B O 1
ATOM 7539 N N . LYS B 1 426 ? -20.109 -31.469 -20.766 1 80.25 426 LYS B N 1
ATOM 7540 C CA . LYS B 1 426 ? -21.484 -31.422 -20.25 1 80.25 426 LYS B CA 1
ATOM 7541 C C . LYS B 1 426 ? -22.453 -32.125 -21.219 1 80.25 426 LYS B C 1
ATOM 7543 O O . LYS B 1 426 ? -22.297 -32 -22.438 1 80.25 426 LYS B O 1
ATOM 7548 N N . ALA B 1 427 ? -23.328 -32.875 -20.641 1 73.31 427 ALA B N 1
ATOM 7549 C CA . ALA B 1 427 ? -24.344 -33.5 -21.469 1 73.31 427 ALA B CA 1
ATOM 7550 C C . ALA B 1 427 ? -25.5 -32.562 -21.766 1 73.31 427 ALA B C 1
ATOM 7552 O O . ALA B 1 427 ? -25.938 -31.812 -20.891 1 73.31 427 ALA B O 1
ATOM 7553 N N . LEU B 1 428 ? -25.672 -32.156 -23.078 1 64 428 LEU B N 1
ATOM 7554 C CA . LEU B 1 428 ? -26.797 -31.312 -23.438 1 64 428 LEU B CA 1
ATOM 7555 C C . LEU B 1 428 ? -28.125 -31.969 -23.094 1 64 428 LEU B C 1
ATOM 7557 O O . LEU B 1 428 ? -29.078 -31.297 -22.703 1 64 428 LEU B O 1
ATOM 7561 N N . SER B 1 429 ? -28.281 -33.25 -23.688 1 57.06 429 SER B N 1
ATOM 7562 C CA . SER B 1 429 ? -29.656 -33.75 -23.719 1 57.06 429 SER B CA 1
ATOM 7563 C C . SER B 1 429 ? -30.062 -34.344 -22.375 1 57.06 429 SER B C 1
ATOM 7565 O O . SER B 1 429 ? -29.203 -34.812 -21.609 1 57.06 429 SER B O 1
ATOM 7567 N N . GLY B 1 430 ? -31.297 -34.062 -21.75 1 54.03 430 GLY B N 1
ATOM 7568 C CA . GLY B 1 430 ? -32 -34.594 -20.594 1 54.03 430 GLY B CA 1
ATOM 7569 C C . GLY B 1 430 ? -31.953 -36.094 -20.5 1 54.03 430 GLY B C 1
ATOM 7570 O O . GLY B 1 430 ? -31.422 -36.75 -21.406 1 54.03 430 GLY B O 1
ATOM 7571 N N . PRO B 1 431 ? -32.281 -36.688 -19.297 1 51.41 431 PRO B N 1
ATOM 7572 C CA . PRO B 1 431 ? -32.281 -38.125 -19.031 1 51.41 431 PRO B CA 1
ATOM 7573 C C . PRO B 1 431 ? -32.875 -38.938 -20.188 1 51.41 431 PRO B C 1
ATOM 7575 O O . PRO B 1 431 ? -32.594 -40.125 -20.297 1 51.41 431 PRO B O 1
ATOM 7578 N N . GLU B 1 432 ? -33.781 -38.375 -20.844 1 47.5 432 GLU B N 1
ATOM 7579 C CA . GLU B 1 432 ? -34.594 -39.188 -21.75 1 47.5 432 GLU B CA 1
ATOM 7580 C C . GLU B 1 432 ? -33.875 -39.406 -23.078 1 47.5 432 GLU B C 1
ATOM 7582 O O . GLU B 1 432 ? -34.281 -40.25 -23.875 1 47.5 432 GLU B O 1
ATOM 7587 N N . ASP B 1 433 ? -32.938 -38.625 -23.453 1 46.88 433 ASP B N 1
ATOM 7588 C CA . ASP B 1 433 ? -32.438 -38.781 -24.812 1 46.88 433 ASP B CA 1
ATOM 7589 C C . ASP B 1 433 ? -31.109 -39.531 -24.844 1 46.88 433 ASP B C 1
ATOM 7591 O O . ASP B 1 433 ? -30.219 -39.281 -24.031 1 46.88 433 ASP B O 1
ATOM 7595 N N . SER B 1 434 ? -31.031 -40.781 -25.266 1 47.5 434 SER B N 1
ATOM 7596 C CA . SER B 1 434 ? -30.062 -41.875 -25.312 1 47.5 434 SER B CA 1
ATOM 7597 C C . SER B 1 434 ? -28.688 -41.375 -25.766 1 47.5 434 SER B C 1
ATOM 7599 O O . SER B 1 434 ? -27.672 -42 -25.516 1 47.5 434 SER B O 1
ATOM 7601 N N . PHE B 1 435 ? -28.578 -40.719 -26.922 1 50.09 435 PHE B N 1
ATOM 7602 C CA . PHE B 1 435 ? -27.344 -40.438 -27.625 1 50.09 435 PHE B CA 1
ATOM 7603 C C . PHE B 1 435 ? -26.984 -38.938 -27.531 1 50.09 435 PHE B C 1
ATOM 7605 O O . PHE B 1 435 ? -27.531 -38.125 -28.25 1 50.09 435 PHE B O 1
ATOM 7612 N N . GLY B 1 436 ? -26.734 -38.438 -26.453 1 53.69 436 GLY B N 1
ATOM 7613 C CA . GLY B 1 436 ? -26.797 -37 -26.188 1 53.69 436 GLY B CA 1
ATOM 7614 C C . GLY B 1 436 ? -25.578 -36.25 -26.672 1 53.69 436 GLY B C 1
ATOM 7615 O O . GLY B 1 436 ? -24.516 -36.812 -26.891 1 53.69 436 GLY B O 1
ATOM 7616 N N . ASP B 1 437 ? -25.766 -35.156 -27.328 1 65.06 437 ASP B N 1
ATOM 7617 C CA . ASP B 1 437 ? -24.797 -34.125 -27.719 1 65.06 437 ASP B CA 1
ATOM 7618 C C . ASP B 1 437 ? -24.031 -33.594 -26.5 1 65.06 437 ASP B C 1
ATOM 7620 O O . ASP B 1 437 ? -24.609 -33.438 -25.422 1 65.06 437 ASP B O 1
ATOM 7624 N N . PHE B 1 438 ? -22.75 -33.844 -26.562 1 73.94 438 PHE B N 1
ATOM 7625 C CA . PHE B 1 438 ? -21.875 -33.375 -25.5 1 73.94 438 PHE B CA 1
ATOM 7626 C C . PHE B 1 438 ? -21.219 -32.062 -25.891 1 73.94 438 PHE B C 1
ATOM 7628 O O . PHE B 1 438 ? -20.828 -31.875 -27.047 1 73.94 438 PHE B O 1
ATOM 7635 N N . ILE B 1 439 ? -21.391 -31.172 -25.047 1 76.25 439 ILE B N 1
ATOM 7636 C CA . ILE B 1 439 ? -20.75 -29.891 -25.25 1 76.25 439 ILE B CA 1
ATOM 7637 C C . ILE B 1 439 ? -19.734 -29.625 -24.141 1 76.25 439 ILE B C 1
ATOM 7639 O O . ILE B 1 439 ? -19.703 -30.344 -23.141 1 76.25 439 ILE B O 1
ATOM 7643 N N . ILE B 1 440 ? -18.859 -28.75 -24.422 1 78.06 440 ILE B N 1
ATOM 7644 C CA . ILE B 1 440 ? -17.953 -28.297 -23.359 1 78.06 440 ILE B CA 1
ATOM 7645 C C . ILE B 1 440 ? -18.734 -27.453 -22.359 1 78.06 440 ILE B C 1
ATOM 7647 O O . ILE B 1 440 ? -19.406 -26.5 -22.734 1 78.06 440 ILE B O 1
ATOM 7651 N N . GLY B 1 441 ? -18.75 -27.844 -21.156 1 80.25 441 GLY B N 1
ATOM 7652 C CA . GLY B 1 441 ? -19.453 -27.125 -20.109 1 80.25 441 GLY B CA 1
ATOM 7653 C C . GLY B 1 441 ? -18.688 -25.922 -19.594 1 80.25 441 GLY B C 1
ATOM 7654 O O . GLY B 1 441 ? -17.547 -25.703 -19.969 1 80.25 441 GLY B O 1
ATOM 7655 N N . GLU B 1 442 ? -19.438 -25.156 -18.828 1 85.56 442 GLU B N 1
ATOM 7656 C CA . GLU B 1 442 ? -18.812 -24.016 -18.156 1 85.56 442 GLU B CA 1
ATOM 7657 C C . GLU B 1 442 ? -18.078 -24.453 -16.891 1 85.56 442 GLU B C 1
ATOM 7659 O O . GLU B 1 442 ? -18.641 -25.188 -16.078 1 85.56 442 GLU B O 1
ATOM 7664 N N . PRO B 1 443 ? -16.844 -24.141 -16.781 1 90.19 443 PRO B N 1
ATOM 7665 C CA . PRO B 1 443 ? -16.125 -24.484 -15.547 1 90.19 443 PRO B CA 1
ATOM 7666 C C . PRO B 1 443 ? -16.734 -23.828 -14.312 1 90.19 443 PRO B C 1
ATOM 7668 O O . PRO B 1 443 ? -17.609 -22.969 -14.438 1 90.19 443 PRO B O 1
ATOM 7671 N N . VAL B 1 444 ? -16.391 -24.328 -13.211 1 91.25 444 VAL B N 1
ATOM 7672 C CA . VAL B 1 444 ? -16.844 -23.75 -11.953 1 91.25 444 VAL B CA 1
ATOM 7673 C C . VAL B 1 444 ? -16.141 -22.406 -11.719 1 91.25 444 VAL B C 1
ATOM 7675 O O . VAL B 1 444 ? -14.906 -22.328 -11.789 1 91.25 444 VAL B O 1
ATOM 7678 N N . GLN B 1 445 ? -16.922 -21.406 -11.555 1 91.75 445 GLN B N 1
ATOM 7679 C CA . GLN B 1 445 ? -16.359 -20.078 -11.312 1 91.75 445 GLN B CA 1
ATOM 7680 C C . GLN B 1 445 ? -16.031 -19.875 -9.836 1 91.75 445 GLN B C 1
ATOM 7682 O O . GLN B 1 445 ? -16.828 -20.219 -8.969 1 91.75 445 GLN B O 1
ATOM 7687 N N . GLY B 1 446 ? -14.766 -19.516 -9.633 1 92.69 446 GLY B N 1
ATOM 7688 C CA . GLY B 1 446 ? -14.336 -19.219 -8.273 1 92.69 446 GLY B CA 1
ATOM 7689 C C . GLY B 1 446 ? -13.992 -17.75 -8.07 1 92.69 446 GLY B C 1
ATOM 7690 O O . GLY B 1 446 ? -14.375 -16.906 -8.875 1 92.69 446 GLY B O 1
ATOM 7691 N N . THR B 1 447 ? -13.531 -17.469 -6.855 1 91.94 447 THR B N 1
ATOM 7692 C CA . THR B 1 447 ? -13.141 -16.109 -6.492 1 91.94 447 THR B CA 1
ATOM 7693 C C . THR B 1 447 ? -11.625 -16 -6.348 1 91.94 447 THR B C 1
ATOM 7695 O O . THR B 1 447 ? -11.016 -16.781 -5.613 1 91.94 447 THR B O 1
ATOM 7698 N N . ALA B 1 448 ? -11.016 -15.148 -7.168 1 91.5 448 ALA B N 1
ATOM 7699 C CA . ALA B 1 448 ? -9.586 -14.867 -7.051 1 91.5 448 ALA B CA 1
ATOM 7700 C C . ALA B 1 448 ? -9.336 -13.656 -6.156 1 91.5 448 ALA B C 1
ATOM 7702 O O . ALA B 1 448 ? -9.984 -12.617 -6.312 1 91.5 448 ALA B O 1
ATOM 7703 N N . TRP B 1 449 ? -8.438 -13.797 -5.211 1 89.19 449 TRP B N 1
ATOM 7704 C CA . TRP B 1 449 ? -8.156 -12.734 -4.246 1 89.19 449 TRP B CA 1
ATOM 7705 C C . TRP B 1 449 ? -6.836 -12.047 -4.566 1 89.19 449 TRP B C 1
ATOM 7707 O O . TRP B 1 449 ? -5.855 -12.703 -4.93 1 89.19 449 TRP B O 1
ATOM 7717 N N . THR B 1 450 ? -6.863 -10.766 -4.652 1 84.5 450 THR B N 1
ATOM 7718 C CA . THR B 1 450 ? -5.645 -9.984 -4.82 1 84.5 450 THR B CA 1
ATOM 7719 C C . THR B 1 450 ? -5.48 -8.984 -3.68 1 84.5 450 THR B C 1
ATOM 7721 O O . THR B 1 450 ? -6.457 -8.633 -3.014 1 84.5 450 THR B O 1
ATOM 7724 N N . THR B 1 451 ? -4.219 -8.703 -3.346 1 82.69 451 THR B N 1
ATOM 7725 C CA . THR B 1 451 ? -3.945 -7.723 -2.303 1 82.69 451 THR B CA 1
ATOM 7726 C C . THR B 1 451 ? -3.918 -6.312 -2.885 1 82.69 451 THR B C 1
ATOM 7728 O O . THR B 1 451 ? -3.244 -6.062 -3.887 1 82.69 451 THR B O 1
ATOM 7731 N N . GLN B 1 452 ? -4.781 -5.449 -2.4 1 85.44 452 GLN B N 1
ATOM 7732 C CA . GLN B 1 452 ? -4.82 -4.055 -2.82 1 85.44 452 GLN B CA 1
ATOM 7733 C C . GLN B 1 452 ? -4.562 -3.117 -1.642 1 85.44 452 GLN B C 1
ATOM 7735 O O . GLN B 1 452 ? -4.984 -3.398 -0.517 1 85.44 452 GLN B O 1
ATOM 7740 N N . THR B 1 453 ? -3.832 -2.068 -1.977 1 87 453 THR B N 1
ATOM 7741 C CA . THR B 1 453 ? -3.578 -1.052 -0.96 1 87 453 THR B CA 1
ATOM 7742 C C . THR B 1 453 ? -4.723 -0.044 -0.905 1 87 453 THR B C 1
ATOM 7744 O O . THR B 1 453 ? -5 0.642 -1.891 1 87 453 THR B O 1
ATOM 7747 N N . GLN B 1 454 ? -5.434 0.007 0.228 1 91.12 454 GLN B N 1
ATOM 7748 C CA . GLN B 1 454 ? -6.586 0.888 0.386 1 91.12 454 GLN B CA 1
ATOM 7749 C C . GLN B 1 454 ? -6.391 1.844 1.56 1 91.12 454 GLN B C 1
ATOM 7751 O O . GLN B 1 454 ? -5.562 1.593 2.439 1 91.12 454 GLN B O 1
ATOM 7756 N N . ILE B 1 455 ? -7.156 2.891 1.445 1 92 455 ILE B N 1
ATOM 7757 C CA . ILE B 1 455 ? -7.168 3.859 2.537 1 92 455 ILE B CA 1
ATOM 7758 C C . ILE B 1 455 ? -8.258 3.49 3.543 1 92 455 ILE B C 1
ATOM 7760 O O . ILE B 1 455 ? -9.398 3.225 3.162 1 92 455 ILE B O 1
ATOM 7764 N N . ARG B 1 456 ? -7.938 3.375 4.754 1 92.06 456 ARG B N 1
ATOM 7765 C CA . ARG B 1 456 ? -8.883 3.141 5.836 1 92.06 456 ARG B CA 1
ATOM 7766 C C . ARG B 1 456 ? -8.922 4.324 6.797 1 92.06 456 ARG B C 1
ATOM 7768 O O . ARG B 1 456 ? -7.887 4.746 7.309 1 92.06 456 ARG B O 1
ATOM 7775 N N . VAL B 1 457 ? -10.125 4.805 7.031 1 94.94 457 VAL B N 1
ATOM 7776 C CA . VAL B 1 457 ? -10.289 6 7.859 1 94.94 457 VAL B CA 1
ATOM 7777 C C . VAL B 1 457 ? -10.594 5.594 9.297 1 94.94 457 VAL B C 1
ATOM 7779 O O . VAL B 1 457 ? -11.461 4.758 9.547 1 94.94 457 VAL B O 1
ATOM 7782 N N . GLN B 1 458 ? -9.82 6.145 10.195 1 94.19 458 GLN B N 1
ATOM 7783 C CA . GLN B 1 458 ? -10.102 6.012 11.617 1 94.19 458 GLN B CA 1
ATOM 7784 C C . GLN B 1 458 ? -10.875 7.215 12.148 1 94.19 458 GLN B C 1
ATOM 7786 O O . GLN B 1 458 ? -10.281 8.219 12.547 1 94.19 458 GLN B O 1
ATOM 7791 N N . TRP B 1 459 ? -12.18 7.16 12.359 1 95.25 459 TRP B N 1
ATOM 7792 C CA . TRP B 1 459 ? -13.086 8.273 12.617 1 95.25 459 TRP B CA 1
ATOM 7793 C C . TRP B 1 459 ? -12.945 8.766 14.055 1 95.25 459 TRP B C 1
ATOM 7795 O O . TRP B 1 459 ? -13.289 9.906 14.367 1 95.25 459 TRP B O 1
ATOM 7805 N N . ALA B 1 460 ? -12.344 7.941 14.891 1 94.62 460 ALA B N 1
ATOM 7806 C CA . ALA B 1 460 ? -12.227 8.328 16.297 1 94.62 460 ALA B CA 1
ATOM 7807 C C . ALA B 1 460 ? -11.336 9.555 16.453 1 94.62 460 ALA B C 1
ATOM 7809 O O . ALA B 1 460 ? -11.555 10.375 17.344 1 94.62 460 ALA B O 1
ATOM 7810 N N . TRP B 1 461 ? -10.422 9.789 15.586 1 95.44 461 TRP B N 1
ATOM 7811 C CA . TRP B 1 461 ? -9.445 10.867 15.711 1 95.44 461 TRP B CA 1
ATOM 7812 C C . TRP B 1 461 ? -10.062 12.211 15.344 1 95.44 461 TRP B C 1
ATOM 7814 O O . TRP B 1 461 ? -9.492 13.266 15.633 1 95.44 461 TRP B O 1
ATOM 7824 N N . ILE B 1 462 ? -11.266 12.188 14.719 1 96.06 462 ILE B N 1
ATOM 7825 C CA . ILE B 1 462 ? -11.938 13.422 14.336 1 96.06 462 ILE B CA 1
ATOM 7826 C C . ILE B 1 462 ? -12.438 14.148 15.578 1 96.06 462 ILE B C 1
ATOM 7828 O O . ILE B 1 462 ? -12.734 15.344 15.531 1 96.06 462 ILE B O 1
ATOM 7832 N N . LEU B 1 463 ? -12.469 13.5 16.672 1 97.19 463 LEU B N 1
ATOM 7833 C CA . LEU B 1 463 ? -12.984 14.062 17.906 1 97.19 463 LEU B CA 1
ATOM 7834 C C . LEU B 1 463 ? -12.133 15.242 18.375 1 97.19 463 LEU B C 1
ATOM 7836 O O . LEU B 1 463 ? -12.656 16.203 18.938 1 97.19 463 LEU B O 1
ATOM 7840 N N . TYR B 1 464 ? -10.891 15.18 18.078 1 97.38 464 TYR B N 1
ATOM 7841 C CA . TYR B 1 464 ? -9.977 16.219 18.547 1 97.38 464 TYR B CA 1
ATOM 7842 C C . TYR B 1 464 ? -10.312 17.562 17.906 1 97.38 464 TYR B C 1
ATOM 7844 O O . TYR B 1 464 ? -10.617 18.531 18.609 1 97.38 464 TYR B O 1
ATOM 7852 N N . PRO B 1 465 ? -10.305 17.688 16.594 1 97.38 465 PRO B N 1
ATOM 7853 C CA . PRO B 1 465 ? -10.656 18.984 16.016 1 97.38 465 PRO B CA 1
ATOM 7854 C C . PRO B 1 465 ? -12.094 19.391 16.312 1 97.38 465 PRO B C 1
ATOM 7856 O O . PRO B 1 465 ? -12.391 20.578 16.438 1 97.38 465 PRO B O 1
ATOM 7859 N N . VAL B 1 466 ? -13.031 18.484 16.484 1 97.94 466 VAL B N 1
ATOM 7860 C CA . VAL B 1 466 ? -14.422 18.797 16.812 1 97.94 466 VAL B CA 1
ATOM 7861 C C . VAL B 1 466 ? -14.508 19.422 18.203 1 97.94 466 VAL B C 1
ATOM 7863 O O . VAL B 1 466 ? -15.164 20.453 18.391 1 97.94 466 VAL B O 1
ATOM 7866 N N . VAL B 1 467 ? -13.82 18.812 19.141 1 98.19 467 VAL B N 1
ATOM 7867 C CA . VAL B 1 467 ? -13.828 19.312 20.5 1 98.19 467 VAL B CA 1
ATOM 7868 C C . VAL B 1 467 ? -13.203 20.719 20.531 1 98.19 467 VAL B C 1
ATOM 7870 O O . VAL B 1 467 ? -13.695 21.609 21.234 1 98.19 467 VAL B O 1
ATOM 7873 N N . LEU B 1 468 ? -12.148 20.906 19.781 1 98.06 468 LEU B N 1
ATOM 7874 C CA . LEU B 1 468 ? -11.5 22.203 19.766 1 98.06 468 LEU B CA 1
ATOM 7875 C C . LEU B 1 468 ? -12.414 23.266 19.156 1 98.06 468 LEU B C 1
ATOM 7877 O O . LEU B 1 468 ? -12.453 24.406 19.625 1 98.06 468 LEU B O 1
ATOM 7881 N N . LEU B 1 469 ? -13.164 22.906 18.141 1 98.12 469 LEU B N 1
ATOM 7882 C CA . LEU B 1 469 ? -14.086 23.844 17.531 1 98.12 469 LEU B CA 1
ATOM 7883 C C . LEU B 1 469 ? -15.242 24.188 18.469 1 98.12 469 LEU B C 1
ATOM 7885 O O . LEU B 1 469 ? -15.688 25.328 18.531 1 98.12 469 LEU B O 1
ATOM 7889 N N . VAL B 1 470 ? -15.727 23.203 19.203 1 98.12 470 VAL B N 1
ATOM 7890 C CA . VAL B 1 470 ? -16.797 23.438 20.172 1 98.12 470 VAL B CA 1
ATOM 7891 C C . VAL B 1 470 ? -16.297 24.328 21.297 1 98.12 470 VAL B C 1
ATOM 7893 O O . VAL B 1 470 ? -16.984 25.266 21.703 1 98.12 470 VAL B O 1
ATOM 7896 N N . LEU B 1 471 ? -15.094 24.062 21.766 1 97.75 471 LEU B N 1
ATOM 7897 C CA . LEU B 1 471 ? -14.508 24.891 22.812 1 97.75 471 LEU B CA 1
ATOM 7898 C C . LEU B 1 471 ? -14.266 26.312 22.297 1 97.75 471 LEU B C 1
ATOM 7900 O O . LEU B 1 471 ? -14.383 27.281 23.062 1 97.75 471 LEU B O 1
ATOM 7904 N N . THR B 1 472 ? -13.883 26.406 21.016 1 97.88 472 THR B N 1
ATOM 7905 C CA . THR B 1 472 ? -13.719 27.734 20.422 1 97.88 472 THR B CA 1
ATOM 7906 C C . THR B 1 472 ? -15.047 28.484 20.391 1 97.88 472 THR B C 1
ATOM 7908 O O . THR B 1 472 ? -15.102 29.688 20.672 1 97.88 472 THR B O 1
ATOM 7911 N N . LEU B 1 473 ? -16.094 27.766 20.062 1 97.69 473 LEU B N 1
ATOM 7912 C CA . LEU B 1 473 ? -17.406 28.375 20.047 1 97.69 473 LEU B CA 1
ATOM 7913 C C . LEU B 1 473 ? -17.797 28.844 21.453 1 97.69 473 LEU B C 1
ATOM 7915 O O . LEU B 1 473 ? -18.359 29.938 21.609 1 97.69 473 LEU B O 1
ATOM 7919 N N . ILE B 1 474 ? -17.516 28.062 22.406 1 97.12 474 ILE B N 1
ATOM 7920 C CA . ILE B 1 474 ? -17.828 28.422 23.797 1 97.12 474 ILE B CA 1
ATOM 7921 C C . ILE B 1 474 ? -17.031 29.656 24.203 1 97.12 474 ILE B C 1
ATOM 7923 O O . ILE B 1 474 ? -17.578 30.594 24.781 1 97.12 474 ILE B O 1
ATOM 7927 N N . PHE B 1 475 ? -15.734 29.688 23.859 1 96.88 475 PHE B N 1
ATOM 7928 C CA . PHE B 1 475 ? -14.883 30.812 24.188 1 96.88 475 PHE B CA 1
ATOM 7929 C C . PHE B 1 475 ? -15.359 32.062 23.469 1 96.88 475 PHE B C 1
ATOM 7931 O O . PHE B 1 475 ? -15.398 33.156 24.047 1 96.88 475 PHE B O 1
ATOM 7938 N N . PHE B 1 476 ? -15.695 31.859 22.234 1 97 476 PHE B N 1
ATOM 7939 C CA . PHE B 1 476 ? -16.188 32.969 21.422 1 97 476 PHE B CA 1
ATOM 7940 C C . PHE B 1 476 ? -17.5 33.5 21.984 1 97 476 PHE B C 1
ATOM 7942 O O . PHE B 1 476 ? -17.625 34.719 22.203 1 97 476 PHE B O 1
ATOM 7949 N N . ALA B 1 477 ? -18.422 32.719 22.328 1 96.19 477 ALA B N 1
ATOM 7950 C CA . ALA B 1 477 ? -19.719 33.125 22.859 1 96.19 477 ALA B CA 1
ATOM 7951 C C . ALA B 1 477 ? -19.562 33.781 24.219 1 96.19 477 ALA B C 1
ATOM 7953 O O . ALA B 1 477 ? -20.188 34.812 24.5 1 96.19 477 ALA B O 1
ATOM 7954 N N . THR B 1 478 ? -18.734 33.25 25.047 1 95.19 478 THR B N 1
ATOM 7955 C CA . THR B 1 478 ? -18.531 33.812 26.391 1 95.19 478 THR B CA 1
ATOM 7956 C C . THR B 1 478 ? -17.875 35.188 26.312 1 95.19 478 THR B C 1
ATOM 7958 O O . THR B 1 478 ? -18.203 36.062 27.078 1 95.19 478 THR B O 1
ATOM 7961 N N . THR B 1 479 ? -16.953 35.312 25.375 1 95.12 479 THR B N 1
ATOM 7962 C CA . THR B 1 479 ? -16.281 36.625 25.219 1 95.12 479 THR B CA 1
ATOM 7963 C C . THR B 1 479 ? -17.266 37.656 24.719 1 95.12 479 THR B C 1
ATOM 7965 O O . THR B 1 479 ? -17.25 38.812 25.203 1 95.12 479 THR B O 1
ATOM 7968 N N . VAL B 1 480 ? -18.109 37.281 23.781 1 94.44 480 VAL B N 1
ATOM 7969 C CA . VAL B 1 480 ? -19.094 38.219 23.234 1 94.44 480 VAL B CA 1
ATOM 7970 C C . VAL B 1 480 ? -20.094 38.594 24.328 1 94.44 480 VAL B C 1
ATOM 7972 O O . VAL B 1 480 ? -20.422 39.781 24.484 1 94.44 480 VAL B O 1
ATOM 7975 N N . LEU B 1 481 ? -20.547 37.688 25.125 1 94.19 481 LEU B N 1
ATOM 7976 C CA . LEU B 1 481 ? -21.531 37.938 26.172 1 94.19 481 LEU B CA 1
ATOM 7977 C C . LEU B 1 481 ? -20.938 38.781 27.281 1 94.19 481 LEU B C 1
ATOM 7979 O O . LEU B 1 481 ? -21.594 39.688 27.797 1 94.19 481 LEU B O 1
ATOM 7983 N N . GLN B 1 482 ? -19.703 38.5 27.656 1 92.62 482 GLN B N 1
ATOM 7984 C CA . GLN B 1 482 ? -19.062 39.281 28.719 1 92.62 482 GLN B CA 1
ATOM 7985 C C . GLN B 1 482 ? -18.812 40.719 28.25 1 92.62 482 GLN B C 1
ATOM 7987 O O . GLN B 1 482 ? -18.875 41.656 29.062 1 92.62 482 GLN B O 1
ATOM 7992 N N . SER B 1 483 ? -18.453 40.844 26.984 1 91.81 483 SER B N 1
ATOM 7993 C CA . SER B 1 483 ? -18.234 42.188 26.438 1 91.81 483 SER B CA 1
ATOM 7994 C C . SER B 1 483 ? -19.516 43 26.453 1 91.81 483 SER B C 1
ATOM 7996 O O . SER B 1 483 ? -19.5 44.188 26.75 1 91.81 4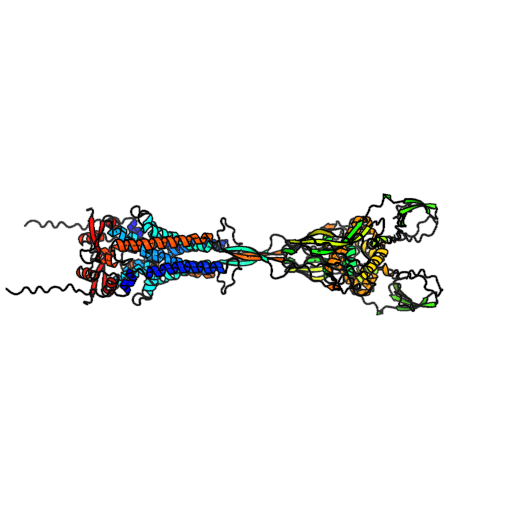83 SER B O 1
ATOM 7998 N N . ARG B 1 484 ? -20.609 42.344 26.219 1 90.12 484 ARG B N 1
ATOM 7999 C CA . ARG B 1 484 ? -21.906 43.031 26.219 1 90.12 484 ARG B CA 1
ATOM 8000 C C . ARG B 1 484 ? -22.359 43.344 27.641 1 90.12 484 ARG B C 1
ATOM 8002 O O . ARG B 1 484 ? -22.906 44.406 27.922 1 90.12 484 ARG B O 1
ATOM 8009 N N . TYR B 1 485 ? -22.141 42.438 28.5 1 90.38 485 TYR B N 1
ATOM 8010 C CA . TYR B 1 485 ? -22.562 42.594 29.875 1 90.38 485 TYR B CA 1
ATOM 8011 C C . TYR B 1 485 ? -21.812 43.719 30.547 1 90.38 485 TYR B C 1
ATOM 8013 O O . TYR B 1 485 ? -22.391 44.469 31.359 1 90.38 485 TYR B O 1
ATOM 8021 N N . LYS B 1 486 ? -20.562 43.906 30.25 1 87.94 486 LYS B N 1
ATOM 8022 C CA . LYS B 1 486 ? -19.75 44.938 30.875 1 87.94 486 LYS B CA 1
ATOM 8023 C C . LYS B 1 486 ? -19.812 46.25 30.078 1 87.94 486 LYS B C 1
ATOM 8025 O O . LYS B 1 486 ? -19.125 47.219 30.391 1 87.94 486 LYS B O 1
ATOM 8030 N N . LYS B 1 487 ? -20.594 46.312 28.984 1 86.75 487 LYS B N 1
ATOM 8031 C CA . LYS B 1 487 ? -20.828 47.469 28.141 1 86.75 487 LYS B CA 1
ATOM 8032 C C . LYS B 1 487 ? -19.516 47.969 27.547 1 86.75 487 LYS B C 1
ATOM 8034 O O . LYS B 1 487 ? -19.234 49.188 27.609 1 86.75 487 LYS B O 1
ATOM 8039 N N . LEU B 1 488 ? -18.688 47 27.203 1 86.12 488 LEU B N 1
ATOM 8040 C CA . LEU B 1 488 ? -17.422 47.312 26.547 1 86.12 488 LEU B CA 1
ATOM 8041 C C . LEU B 1 488 ? -17.562 47.281 25.031 1 86.12 488 LEU B C 1
ATOM 8043 O O . LEU B 1 488 ? -18.234 46.375 24.5 1 86.12 488 LEU B O 1
ATOM 8047 N N . GLY B 1 489 ? -17.094 48.312 24.391 1 84.69 489 GLY B N 1
ATOM 8048 C CA . GLY B 1 489 ? -17.062 48.25 22.938 1 84.69 489 GLY B CA 1
ATOM 8049 C C . GLY B 1 489 ? -16.156 47.156 22.406 1 84.69 489 GLY B C 1
ATOM 8050 O O . GLY B 1 489 ? -15.281 46.688 23.109 1 84.69 489 GLY B O 1
ATOM 8051 N N . ALA B 1 490 ? -16.406 46.688 21.219 1 88.25 490 ALA B N 1
ATOM 8052 C CA . ALA B 1 490 ? -15.586 45.656 20.594 1 88.25 490 ALA B CA 1
ATOM 8053 C C . ALA B 1 490 ? -14.289 46.25 20.047 1 88.25 490 ALA B C 1
ATOM 8055 O O . ALA B 1 490 ? -14.125 46.375 18.828 1 88.25 490 ALA B O 1
ATOM 8056 N N . TRP B 1 491 ? -13.336 46.5 20.891 1 88.62 491 TRP B N 1
ATOM 8057 C CA . TRP B 1 491 ? -12.047 47.062 20.5 1 88.62 491 TRP B CA 1
ATOM 8058 C C . TRP B 1 491 ? -11.125 46 19.953 1 88.62 491 TRP B C 1
ATOM 8060 O O . TRP B 1 491 ? -10.273 46.25 19.094 1 88.62 491 TRP B O 1
ATOM 8070 N N . LYS B 1 492 ? -11.336 44.75 20.422 1 90.44 492 LYS B N 1
ATOM 8071 C CA . LYS B 1 492 ? -10.586 43.625 19.906 1 90.44 492 LYS B CA 1
ATOM 8072 C C . LYS B 1 492 ? -9.086 43.875 19.969 1 90.44 492 LYS B C 1
ATOM 8074 O O . LYS B 1 492 ? -8.531 44.156 21.031 1 90.44 492 LYS B O 1
ATOM 8079 N N . SER B 1 493 ? -8.359 43.906 18.844 1 87.62 493 SER B N 1
ATOM 8080 C CA . SER B 1 493 ? -6.91 44.062 18.844 1 87.62 493 SER B CA 1
ATOM 8081 C C . SER B 1 493 ? -6.496 45.5 18.609 1 87.62 493 SER B C 1
ATOM 8083 O O . SER B 1 493 ? -5.309 45.812 18.469 1 87.62 493 SER B O 1
ATOM 8085 N N . SER B 1 494 ? -7.434 46.406 18.672 1 87.56 494 SER B N 1
ATOM 8086 C CA . SER B 1 494 ? -7.105 47.812 18.406 1 87.56 494 SER B CA 1
ATOM 8087 C C . SER B 1 494 ? -6.266 48.406 19.531 1 87.56 494 SER B C 1
ATOM 8089 O O . SER B 1 494 ? -6.543 48.188 20.703 1 87.56 494 SER B O 1
ATOM 8091 N N . THR B 1 495 ? -5.191 49.156 19.203 1 85.44 495 THR B N 1
ATOM 8092 C CA . THR B 1 495 ? -4.312 49.75 20.188 1 85.44 495 THR B CA 1
ATOM 8093 C C . THR B 1 495 ? -4.66 51.219 20.391 1 85.44 495 THR B C 1
ATOM 8095 O O . THR B 1 495 ? -4.051 51.906 21.219 1 85.44 495 THR B O 1
ATOM 8098 N N . LEU B 1 496 ? -5.707 51.656 19.781 1 82.81 496 LEU B N 1
ATOM 8099 C CA . LEU B 1 496 ? -6.051 53.094 19.797 1 82.81 496 LEU B CA 1
ATOM 8100 C C . LEU B 1 496 ? -6.551 53.5 21.188 1 82.81 496 LEU B C 1
ATOM 8102 O O . LEU B 1 496 ? -6.215 54.594 21.656 1 82.81 496 LEU B O 1
ATOM 8106 N N . PRO B 1 497 ? -7.305 52.656 21.781 1 81.81 497 PRO B N 1
ATOM 8107 C CA . PRO B 1 497 ? -7.734 53.062 23.125 1 81.81 497 PRO B CA 1
ATOM 8108 C C . PRO B 1 497 ? -6.566 53.25 24.094 1 81.81 497 PRO B C 1
ATOM 8110 O O . PRO B 1 497 ? -6.648 54.031 25.016 1 81.81 497 PRO B O 1
ATOM 8113 N N . LEU B 1 498 ? -5.516 52.531 23.875 1 81.88 498 LEU B N 1
ATOM 8114 C CA . LEU B 1 498 ? -4.352 52.656 24.75 1 81.88 498 LEU B CA 1
ATOM 8115 C C . LEU B 1 498 ? -3.619 53.969 24.5 1 81.88 498 LEU B C 1
ATOM 8117 O O . LEU B 1 498 ? -3.064 54.562 25.422 1 81.88 498 LEU B O 1
ATOM 8121 N N . LEU B 1 499 ? -3.699 54.344 23.281 1 79.62 499 LEU B N 1
ATOM 8122 C CA . LEU B 1 499 ? -3.066 55.594 22.922 1 79.62 499 LEU B CA 1
ATOM 8123 C C . LEU B 1 499 ? -3.836 56.781 23.484 1 79.62 499 LEU B C 1
ATOM 8125 O O . LEU B 1 499 ? -3.248 57.844 23.781 1 79.62 499 LEU B O 1
ATOM 8129 N N . CYS B 1 500 ? -5.066 56.562 23.734 1 75.69 500 CYS B N 1
ATOM 8130 C CA . CYS B 1 500 ? -5.91 57.656 24.203 1 75.69 500 CYS B CA 1
ATOM 8131 C C . CYS B 1 500 ? -6.18 57.531 25.703 1 75.69 500 CYS B C 1
ATOM 8133 O O . CYS B 1 500 ? -6.992 58.281 26.25 1 75.69 500 CYS B O 1
ATOM 8135 N N . ALA B 1 501 ? -5.676 56.562 26.375 1 73.44 501 ALA B N 1
ATOM 8136 C CA . ALA B 1 501 ? -5.98 56.344 27.781 1 73.44 501 ALA B CA 1
ATOM 8137 C C . ALA B 1 501 ? -5.348 57.406 28.672 1 73.44 501 ALA B C 1
ATOM 8139 O O . ALA B 1 501 ? -5.828 57.656 29.766 1 73.44 501 ALA B O 1
ATOM 8140 N N . GLY B 1 502 ? -4.555 58.25 28.234 1 64.62 502 GLY B N 1
ATOM 8141 C CA . GLY B 1 502 ? -4.062 59.438 28.938 1 64.62 502 GLY B CA 1
ATOM 8142 C C . GLY B 1 502 ? -3.385 59.125 30.25 1 64.62 502 GLY B C 1
ATOM 8143 O O . GLY B 1 502 ? -3.793 59.625 31.297 1 64.62 502 GLY B O 1
ATOM 8144 N N . LEU B 1 503 ? -2.4 58.281 30.234 1 72.5 503 LEU B N 1
ATOM 8145 C CA . LEU B 1 503 ? -1.648 58.031 31.469 1 72.5 503 LEU B CA 1
ATOM 8146 C C . LEU B 1 503 ? -1.044 59.344 31.984 1 72.5 503 LEU B C 1
ATOM 8148 O O . LEU B 1 503 ? -0.653 60.219 31.203 1 72.5 503 LEU B O 1
ATOM 8152 N N . ASN B 1 504 ? -1.152 59.531 33.281 1 73.94 504 ASN B N 1
ATOM 8153 C CA . ASN B 1 504 ? -0.58 60.719 33.906 1 73.94 504 ASN B CA 1
ATOM 8154 C C . ASN B 1 504 ? 0.835 61 33.406 1 73.94 504 ASN B C 1
ATOM 8156 O O . ASN B 1 504 ? 1.615 60.062 33.219 1 73.94 504 ASN B O 1
ATOM 8160 N N . GLU B 1 505 ? 1.111 62.156 33.094 1 73.94 505 GLU B N 1
ATOM 8161 C CA . GLU B 1 505 ? 2.389 62.562 32.5 1 73.94 505 GLU B CA 1
ATOM 8162 C C . GLU B 1 505 ? 3.555 62.188 33.406 1 73.94 505 GLU B C 1
ATOM 8164 O O . GLU B 1 505 ? 4.625 61.812 32.938 1 73.94 505 GLU B O 1
ATOM 8169 N N . ASN B 1 506 ? 3.332 62.25 34.719 1 74.19 506 ASN B N 1
ATOM 8170 C CA . ASN B 1 506 ? 4.402 61.906 35.625 1 74.19 506 ASN B CA 1
ATOM 8171 C C . ASN B 1 506 ? 4.762 60.406 35.562 1 74.19 506 ASN B C 1
ATOM 8173 O O . ASN B 1 506 ? 5.938 60.062 35.594 1 74.19 506 ASN B O 1
ATOM 8177 N N . ILE B 1 507 ? 3.779 59.625 35.406 1 77.44 507 ILE B N 1
ATOM 8178 C CA . ILE B 1 507 ? 4 58.188 35.344 1 77.44 507 ILE B CA 1
ATOM 8179 C C . ILE B 1 507 ? 4.637 57.844 34 1 77.44 507 ILE B C 1
ATOM 8181 O O . ILE B 1 507 ? 5.484 56.938 33.906 1 77.44 507 ILE B O 1
ATOM 8185 N N . GLN B 1 508 ? 4.301 58.531 33 1 78.5 508 GLN B N 1
ATOM 8186 C CA . GLN B 1 508 ? 4.875 58.312 31.672 1 78.5 508 GLN B CA 1
ATOM 8187 C C . GLN B 1 508 ? 6.375 58.594 31.672 1 78.5 508 GLN B C 1
ATOM 8189 O O . GLN B 1 508 ? 7.156 57.812 31.109 1 78.5 508 GLN B O 1
ATOM 8194 N N . GLN B 1 509 ? 6.68 59.656 32.312 1 75.5 509 GLN B N 1
ATOM 8195 C CA . GLN B 1 509 ? 8.086 60.031 32.344 1 75.5 509 GLN B CA 1
ATOM 8196 C C . GLN B 1 509 ? 8.891 59.062 33.188 1 75.5 509 GLN B C 1
ATOM 8198 O O . GLN B 1 509 ? 10.039 58.719 32.875 1 75.5 509 GLN B O 1
ATOM 8203 N N . GLU B 1 510 ? 8.297 58.594 34.219 1 77.25 510 GLU B N 1
ATOM 8204 C CA . GLU B 1 510 ? 8.984 57.656 35.094 1 77.25 510 GLU B CA 1
ATOM 8205 C C . GLU B 1 510 ? 9.203 56.312 34.375 1 77.25 510 GLU B C 1
ATOM 8207 O O . GLU B 1 510 ? 10.25 55.688 34.531 1 77.25 510 GLU B O 1
ATOM 8212 N N . LEU B 1 511 ? 8.219 55.906 33.688 1 77.94 511 LEU B N 1
ATOM 8213 C CA . LEU B 1 511 ? 8.297 54.625 33 1 77.94 511 LEU B CA 1
ATOM 8214 C C . LEU B 1 511 ? 9.344 54.688 31.891 1 77.94 511 LEU B C 1
ATOM 8216 O O . LEU B 1 511 ? 10.102 53.719 31.703 1 77.94 511 LEU B O 1
ATOM 8220 N N . MET B 1 512 ? 9.422 55.781 31.188 1 76.56 512 MET B N 1
ATOM 8221 C CA . MET B 1 512 ? 10.273 55.875 30 1 76.56 512 MET B CA 1
ATOM 8222 C C . MET B 1 512 ? 11.648 56.406 30.359 1 76.56 512 MET B C 1
ATOM 8224 O O . MET B 1 512 ? 12.539 56.469 29.5 1 76.56 512 MET B O 1
ATOM 8228 N N . ALA B 1 513 ? 11.82 56.75 31.5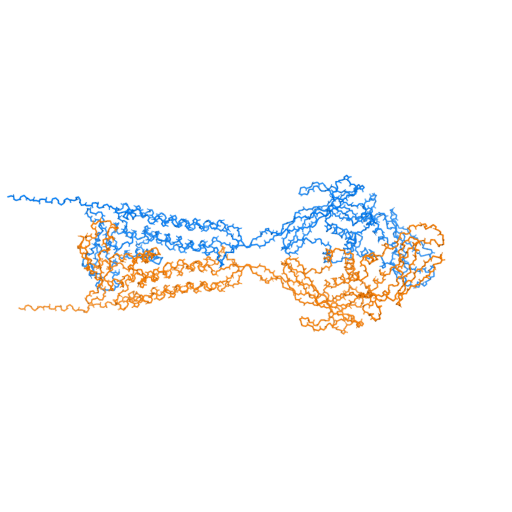94 1 73.38 513 ALA B N 1
ATOM 8229 C CA . ALA B 1 513 ? 13.07 57.344 32.062 1 73.38 513 ALA B CA 1
ATOM 8230 C C . ALA B 1 513 ? 14.25 56.406 31.797 1 73.38 513 ALA B C 1
ATOM 8232 O O . ALA B 1 513 ? 15.344 56.875 31.438 1 73.38 513 ALA B O 1
ATOM 8233 N N . SER B 1 514 ? 14.102 55.125 31.969 1 72.75 514 SER B N 1
ATOM 8234 C CA . SER B 1 514 ? 15.203 54.188 31.797 1 72.75 514 SER B CA 1
ATOM 8235 C C . SER B 1 514 ? 15.523 53.969 30.328 1 72.75 514 SER B C 1
ATOM 8237 O O . SER B 1 514 ? 16.672 53.688 29.969 1 72.75 514 SER B O 1
ATOM 8239 N N . GLY B 1 515 ? 14.547 54.125 29.453 1 70.75 515 GLY B N 1
ATOM 8240 C CA . GLY B 1 515 ? 14.742 53.938 28.016 1 70.75 515 GLY B CA 1
ATOM 8241 C C . GLY B 1 515 ? 14.852 52.5 27.594 1 70.75 515 GLY B C 1
ATOM 8242 O O . GLY B 1 515 ? 14.773 52.188 26.406 1 70.75 515 GLY B O 1
ATOM 8243 N N . ASP B 1 516 ? 15.172 51.594 28.516 1 79.56 516 ASP B N 1
ATOM 8244 C CA . ASP B 1 516 ? 15.305 50.156 28.25 1 79.56 516 ASP B CA 1
ATOM 8245 C C . ASP B 1 516 ? 13.945 49.469 28.281 1 79.56 516 ASP B C 1
ATOM 8247 O O . ASP B 1 516 ? 13.211 49.594 29.266 1 79.56 516 ASP B O 1
ATOM 8251 N N . PRO B 1 517 ? 13.672 48.75 27.188 1 83 517 PRO B N 1
ATOM 8252 C CA . PRO B 1 517 ? 12.352 48.125 27.109 1 83 517 PRO B CA 1
ATOM 8253 C C . PRO B 1 517 ? 12.094 47.156 28.25 1 83 517 PRO B C 1
ATOM 8255 O O . PRO B 1 517 ? 10.977 47.094 28.766 1 83 517 PRO B O 1
ATOM 8258 N N . LYS B 1 518 ? 13.086 46.438 28.672 1 84.44 518 LYS B N 1
ATOM 8259 C CA . LYS B 1 518 ? 12.859 45.438 29.734 1 84.44 518 LYS B CA 1
ATOM 8260 C C . LYS B 1 518 ? 12.711 46.125 31.094 1 84.44 518 LYS B C 1
ATOM 8262 O O . LYS B 1 518 ? 11.961 45.656 31.953 1 84.44 518 LYS B O 1
ATOM 8267 N N . GLN B 1 519 ? 13.359 47.156 31.297 1 82.88 519 GLN B N 1
ATOM 8268 C CA . GLN B 1 519 ? 13.211 47.906 32.531 1 82.88 519 GLN B CA 1
ATOM 8269 C C . GLN B 1 519 ? 11.844 48.594 32.594 1 82.88 519 GLN B C 1
ATOM 8271 O O . GLN B 1 519 ? 11.234 48.656 33.688 1 82.88 519 GLN B O 1
ATOM 8276 N N . VAL B 1 520 ? 11.461 49.094 31.438 1 82.56 520 VAL B N 1
ATOM 8277 C CA . VAL B 1 520 ? 10.133 49.688 31.375 1 82.56 520 VAL B CA 1
ATOM 8278 C C . VAL B 1 520 ? 9.07 48.656 31.719 1 82.56 520 VAL B C 1
ATOM 8280 O O . VAL B 1 520 ? 8.109 48.938 32.438 1 82.56 520 VAL B O 1
ATOM 8283 N N . GLU B 1 521 ? 9.266 47.5 31.234 1 85.19 521 GLU B N 1
ATOM 8284 C CA . GLU B 1 521 ? 8.32 46.406 31.5 1 85.19 521 GLU B CA 1
ATOM 8285 C C . GLU B 1 521 ? 8.32 46.031 32.969 1 85.19 521 GLU B C 1
ATOM 8287 O O . GLU B 1 521 ? 7.266 45.719 33.562 1 85.19 521 GLU B O 1
ATOM 8292 N N . SER B 1 522 ? 9.461 46 33.562 1 85.19 522 SER B N 1
ATOM 8293 C CA . SER B 1 522 ? 9.547 45.656 35 1 85.19 522 SER B CA 1
ATOM 8294 C C . SER B 1 522 ? 8.867 46.75 35.844 1 85.19 522 SER B C 1
ATOM 8296 O O . SER B 1 522 ? 8.211 46.438 36.812 1 85.19 522 SER B O 1
ATOM 8298 N N . LEU B 1 523 ? 9.031 47.969 35.438 1 83.88 523 LEU B N 1
ATOM 8299 C CA . LEU B 1 523 ? 8.383 49.062 36.156 1 83.88 523 LEU B CA 1
ATOM 8300 C C . LEU B 1 523 ? 6.871 49.031 35.938 1 83.88 523 LEU B C 1
ATOM 8302 O O . LEU B 1 523 ? 6.105 49.375 36.844 1 83.88 523 LEU B O 1
ATOM 8306 N N . ALA B 1 524 ? 6.52 48.656 34.75 1 85 524 ALA B N 1
ATOM 8307 C CA . ALA B 1 524 ? 5.098 48.594 34.406 1 85 524 ALA B CA 1
ATOM 8308 C C . ALA B 1 524 ? 4.391 47.5 35.219 1 85 524 ALA B C 1
ATOM 8310 O O . ALA B 1 524 ? 3.168 47.562 35.375 1 85 524 ALA B O 1
ATOM 8311 N N . ASN B 1 525 ? 5.148 46.562 35.75 1 85.75 525 ASN B N 1
ATOM 8312 C CA . ASN B 1 525 ? 4.574 45.531 36.594 1 85.75 525 ASN B CA 1
ATOM 8313 C C . ASN B 1 525 ? 4.117 46.062 37.938 1 85.75 525 ASN B C 1
ATOM 8315 O O . ASN B 1 525 ? 3.238 45.5 38.562 1 85.75 525 ASN B O 1
ATOM 8319 N N . SER B 1 526 ? 4.602 47.219 38.281 1 83.62 526 SER B N 1
ATOM 8320 C CA . SER B 1 526 ? 4.277 47.781 39.594 1 83.62 526 SER B CA 1
ATOM 8321 C C . SER B 1 526 ? 3.182 48.844 39.469 1 83.62 526 SER B C 1
ATOM 8323 O O . SER B 1 526 ? 2.615 49.281 40.469 1 83.62 526 SER B O 1
ATOM 8325 N N . VAL B 1 527 ? 2.859 49.25 38.25 1 84.5 527 VAL B N 1
ATOM 8326 C CA . VAL B 1 527 ? 1.827 50.25 38.031 1 84.5 527 VAL B CA 1
ATOM 8327 C C . VAL B 1 527 ? 0.483 49.562 37.781 1 84.5 527 VAL B C 1
ATOM 8329 O O . VAL B 1 527 ? 0.331 48.812 36.812 1 84.5 527 VAL B O 1
ATOM 8332 N N . LYS B 1 528 ? -0.458 49.844 38.656 1 87.12 528 LYS B N 1
ATOM 8333 C CA . LYS B 1 528 ? -1.782 49.25 38.5 1 87.12 528 LYS B CA 1
ATOM 8334 C C . LYS B 1 528 ? -2.75 50.219 37.844 1 87.12 528 LYS B C 1
ATOM 8336 O O . LYS B 1 528 ? -2.764 51.406 38.188 1 87.12 528 LYS B O 1
ATOM 8341 N N . VAL B 1 529 ? -3.439 49.688 36.844 1 84.31 529 VAL B N 1
ATOM 8342 C CA . VAL B 1 529 ? -4.352 50.562 36.094 1 84.31 529 VAL B CA 1
ATOM 8343 C C . VAL B 1 529 ? -5.719 49.875 35.969 1 84.31 529 VAL B C 1
ATOM 8345 O O . VAL B 1 529 ? -5.82 48.656 36.031 1 84.31 529 VAL B O 1
ATOM 8348 N N . LYS B 1 530 ? -6.688 50.656 36 1 84.44 530 LYS B N 1
ATOM 8349 C CA . LYS B 1 530 ? -8.047 50.188 35.75 1 84.44 530 LYS B CA 1
ATOM 8350 C C . LYS B 1 530 ? -8.742 51.062 34.719 1 84.44 530 LYS B C 1
ATOM 8352 O O . LYS B 1 530 ? -8.562 52.281 34.688 1 84.44 530 LYS B O 1
ATOM 8357 N N . ILE B 1 531 ? -9.516 50.406 33.844 1 81.69 531 ILE B N 1
ATOM 8358 C CA . ILE B 1 531 ? -10.211 51.156 32.812 1 81.69 531 ILE B CA 1
ATOM 8359 C C . ILE B 1 531 ? -11.617 51.5 33.281 1 81.69 531 ILE B C 1
ATOM 8361 O O . ILE B 1 531 ? -12.312 50.688 33.875 1 81.69 531 ILE B O 1
ATOM 8365 N N . HIS B 1 532 ? -11.883 52.812 33.281 1 78.44 532 HIS B N 1
ATOM 8366 C CA . HIS B 1 532 ? -13.211 53.312 33.625 1 78.44 532 HIS B CA 1
ATOM 8367 C C . HIS B 1 532 ? -13.867 54 32.438 1 78.44 532 HIS B C 1
ATOM 8369 O O . HIS B 1 532 ? -13.188 54.594 31.609 1 78.44 532 HIS B O 1
ATOM 8375 N N . ASN B 1 533 ? -15.172 53.719 32.281 1 68.31 533 ASN B N 1
ATOM 8376 C CA . ASN B 1 533 ? -15.938 54.469 31.266 1 68.31 533 ASN B CA 1
ATOM 8377 C C . ASN B 1 533 ? -16.172 55.906 31.688 1 68.31 533 ASN B C 1
ATOM 8379 O O . ASN B 1 533 ? -16.438 56.188 32.875 1 68.31 533 ASN B O 1
ATOM 8383 N N . ARG B 1 534 ? -15.508 56.938 31.078 1 57.88 534 ARG B N 1
ATOM 8384 C CA . ARG B 1 534 ? -15.844 58.312 31.453 1 57.88 534 ARG B CA 1
ATOM 8385 C C . ARG B 1 534 ? -17.359 58.5 31.531 1 57.88 534 ARG B C 1
ATOM 8387 O O . ARG B 1 534 ? -18.094 57.969 30.703 1 57.88 534 ARG B O 1
ATOM 8394 N N . GLU B 1 535 ? -17.734 59.188 32.656 1 50.62 535 GLU B N 1
ATOM 8395 C CA . GLU B 1 535 ? -19.109 59.594 32.875 1 50.62 535 GLU B CA 1
ATOM 8396 C C . GLU B 1 535 ? -19.688 60.281 31.641 1 50.62 535 GLU B C 1
ATOM 8398 O O . GLU B 1 535 ? -19.047 61.156 31.078 1 50.62 535 GLU B O 1
ATOM 8403 N N . GLY B 1 536 ? -20.812 59.75 30.953 1 48 536 GLY B N 1
ATOM 8404 C CA . GLY B 1 536 ? -21.656 60.156 29.844 1 48 536 GLY B CA 1
ATOM 8405 C C . GLY B 1 536 ? -21.469 59.344 28.594 1 48 536 GLY B C 1
ATOM 8406 O O . GLY B 1 536 ? -22.391 59.188 27.781 1 48 536 GLY B O 1
ATOM 8407 N N . THR B 1 537 ? -20.172 59.469 27.969 1 48.03 537 THR B N 1
ATOM 8408 C CA . THR B 1 537 ? -20.047 58.812 26.656 1 48.03 537 THR B CA 1
ATOM 8409 C C . THR B 1 537 ? -19.516 57.406 26.797 1 48.03 537 THR B C 1
ATOM 8411 O O . THR B 1 537 ? -18.641 57.125 27.625 1 48.03 537 THR B O 1
ATOM 8414 N N . ARG B 1 538 ? -20.25 56.375 26.594 1 48.41 538 ARG B N 1
ATOM 8415 C CA . ARG B 1 538 ? -20.094 54.938 26.656 1 48.41 538 ARG B CA 1
ATOM 8416 C C . ARG B 1 538 ? -18.672 54.5 26.266 1 48.41 538 ARG B C 1
ATOM 8418 O O . ARG B 1 538 ? -18.281 53.375 26.484 1 48.41 538 ARG B O 1
ATOM 8425 N N . SER B 1 539 ? -17.984 55.188 25.469 1 49.22 539 SER B N 1
ATOM 8426 C CA . SER B 1 539 ? -16.922 54.562 24.688 1 49.22 539 SER B CA 1
ATOM 8427 C C . SER B 1 539 ? -15.539 55 25.172 1 49.22 539 SER B C 1
ATOM 8429 O O . SER B 1 539 ? -14.523 54.594 24.625 1 49.22 539 SER B O 1
ATOM 8431 N N . LEU B 1 540 ? -15.438 56 26.125 1 52.44 540 LEU B N 1
ATOM 8432 C CA . LEU B 1 540 ? -14.07 56.469 26.344 1 52.44 540 LEU B CA 1
ATOM 8433 C C . LEU B 1 540 ? -13.398 55.719 27.469 1 52.44 540 LEU B C 1
ATOM 8435 O O . LEU B 1 540 ? -13.953 55.594 28.562 1 52.44 540 LEU B O 1
ATOM 8439 N N . LEU B 1 541 ? -12.367 54.906 27.172 1 58.41 541 LEU B N 1
ATOM 8440 C CA . LEU B 1 541 ? -11.57 54.156 28.109 1 58.41 541 LEU B CA 1
ATOM 8441 C C . LEU B 1 541 ? -10.5 55.031 28.766 1 58.41 541 LEU B C 1
ATOM 8443 O O . LEU B 1 541 ? -9.781 55.75 28.078 1 58.41 541 LEU B O 1
ATOM 8447 N N . ARG B 1 542 ? -10.703 55.562 30 1 61.62 542 ARG B N 1
ATOM 8448 C CA . ARG B 1 542 ? -9.641 56.25 30.75 1 61.62 542 ARG B CA 1
ATOM 8449 C C . ARG B 1 542 ? -8.93 55.281 31.672 1 61.62 542 ARG B C 1
ATOM 8451 O O . ARG B 1 542 ? -9.57 54.406 32.312 1 61.62 542 ARG B O 1
ATOM 8458 N N . LEU B 1 543 ? -7.566 55.219 31.516 1 62.84 543 LEU B N 1
ATOM 8459 C CA . LEU B 1 543 ? -6.742 54.406 32.406 1 62.84 543 LEU B CA 1
ATOM 8460 C C . LEU B 1 543 ? -6.426 55.156 33.688 1 62.84 543 LEU B C 1
ATOM 8462 O O . LEU B 1 543 ? -5.816 56.219 33.656 1 62.84 543 LEU B O 1
ATOM 8466 N N . ASP B 1 544 ? -7.082 54.812 34.781 1 68.06 544 ASP B N 1
ATOM 8467 C CA . ASP B 1 544 ? -6.805 55.406 36.062 1 68.06 544 ASP B CA 1
ATOM 8468 C C . ASP B 1 544 ? -5.691 54.656 36.781 1 68.06 544 ASP B C 1
ATOM 8470 O O . ASP B 1 544 ? -5.656 53.438 36.781 1 68.06 544 ASP B O 1
ATOM 8474 N N . VAL B 1 545 ? -4.582 55.469 37.062 1 62.53 545 VAL B N 1
ATOM 8475 C CA . VAL B 1 545 ? -3.479 54.875 37.812 1 62.53 545 VAL B CA 1
ATOM 8476 C C . VAL B 1 545 ? -3.85 54.844 39.281 1 62.53 545 VAL B C 1
ATOM 8478 O O . VAL B 1 545 ? -4.25 55.844 39.875 1 62.53 545 VAL B O 1
ATOM 8481 N N . LEU B 1 546 ? -4.051 53.781 39.875 1 57.75 546 LEU B N 1
ATOM 8482 C CA . LEU B 1 546 ? -4.434 53.719 41.281 1 57.75 546 LEU B CA 1
ATOM 8483 C C . LEU B 1 546 ? -3.199 53.688 42.188 1 57.75 546 LEU B C 1
ATOM 8485 O O . LEU B 1 546 ? -3.217 54.25 43.281 1 57.75 546 LEU B O 1
ATOM 8489 N N . ASP B 1 547 ? -2.092 52.75 42.094 1 53.97 547 ASP B N 1
ATOM 8490 C CA . ASP B 1 547 ? -0.999 52.625 43.062 1 53.97 547 ASP B CA 1
ATOM 8491 C C . ASP B 1 547 ? 0.356 52.688 42.344 1 53.97 547 ASP B C 1
ATOM 8493 O O . ASP B 1 547 ? 0.569 51.969 41.344 1 53.97 547 ASP B O 1
ATOM 8497 N N . SER B 1 548 ? 0.965 53.875 42.219 1 53 548 SER B N 1
ATOM 8498 C CA . SER B 1 548 ? 2.361 53.875 41.812 1 53 548 SER B CA 1
ATOM 8499 C C . SER B 1 548 ? 3.293 53.562 42.969 1 53 548 SER B C 1
ATOM 8501 O O . SER B 1 548 ? 3.211 54.156 44.031 1 53 548 SER B O 1
ATOM 8503 N N . ALA B 1 549 ? 3.715 52.406 43.281 1 42.38 549 ALA B N 1
ATOM 8504 C CA . ALA B 1 549 ? 4.691 52.281 44.344 1 42.38 549 ALA B CA 1
ATOM 8505 C C . ALA B 1 549 ? 5.867 53.219 44.156 1 42.38 549 ALA B C 1
ATOM 8507 O O . ALA B 1 549 ? 6.445 53.281 43.062 1 42.38 549 ALA B O 1
ATOM 8508 N N . PRO B 1 550 ? 5.875 54.312 44.938 1 38.5 550 PRO B N 1
ATOM 8509 C CA . PRO B 1 550 ? 7.129 55.062 45.031 1 38.5 550 PRO B CA 1
ATOM 8510 C C . PRO B 1 550 ? 8.352 54.156 45.125 1 38.5 550 PRO B C 1
ATOM 8512 O O . PRO B 1 550 ? 8.336 53.188 45.875 1 38.5 550 PRO B O 1
ATOM 8515 N N . HIS B 1 551 ? 9.172 53.969 44.125 1 32.72 551 HIS B N 1
ATOM 8516 C CA . HIS B 1 551 ? 10.453 53.469 44.625 1 32.72 551 HIS B CA 1
ATOM 8517 C C . HIS B 1 551 ? 11 54.344 45.75 1 32.72 551 HIS B C 1
ATOM 8519 O O . HIS B 1 551 ? 10.898 55.594 45.656 1 32.72 551 HIS B O 1
#

InterPro domains:
  IPR021514 Protein of unknown function DUF3176 [PF11374] (46-156)